Protein AF-0000000071183457 (afdb_homodimer)

Organism: Bemisia tabaci (NCBI:txid7038)

Nearest PDB structures (foldseek):
  2j9a-assembly1_A  TM=9.773E-01  e=3.546E-67  Bos taurus
  2ewb-assembly1_A  TM=9.763E-01  e=4.691E-67  Bos taurus
  1bll-assembly1_E  TM=9.778E-01  e=1.013E-64  Bos taurus
  7y1s-assembly1_A  TM=8.641E-01  e=5.609E-45  Bacillus amyloliquefaciens
  3kzw-assembly1_D  TM=8.536E-01  e=8.716E-44  Staphylococcus aureus subsp. aureus COL

Radius of gyration: 32.11 Å; Cα contacts (8 Å, |Δi|>4): 2514; chains: 2; bounding box: 72×104×87 Å

Sequence (1030 aa):
MANSVLVRLKPTNLWSVSQTAMRGFAAHVDSYQKGLVLGVYGEEGKDFQLTKATERFNETCNGKLTNHLKNFGASFKKGKVRILYDISDSFGTVALVNVGKAGQSYDEAEERDEGREAVRVASAAGCKSLQDVGVVEVHVESFGDSEAAAEGATLGLWQFQAYKNEKNRKVAPAVKFYEKEDSDQWEKGLIKAEAQNFARMLMDTPGNLMTPTIFSQVVKENLTSEKIKLSIHDQKWAEEKKMGAFLSVTRGSNEPPAFLEISYSGGSSNDKPVVLVGKGVTFDSGGISIKPSASMDEMRADMGGAACVVSTVLAASKLQLPINLTVLTPLCENMPSGHATKPGDIVTAMNGKTIQVDNTDAEGRLILADALCYAASFQPRLTLDIATLTGAMMVAIGGAATGVFTNSSSVWEELRAAGTVTGDRVWRFPLWKHYTSKMTEFPAVDVNNLGKGKGGGACTAAAFLKEFKPDGDWVHMDMAGVMGPLDDSPYLEKGMSGRPTRTLIQFITQLSQKKMANSVLVRLKPTNLWSVSQTAMRGFAAHVDSYQKGLVLGVYGEEGKDFQLTKATERFNETCNGKLTNHLKNFGASFKKGKVRILYDISDSFGTVALVNVGKAGQSYDEAEERDEGREAVRVASAAGCKSLQDVGVVEVHVESFGDSEAAAEGATLGLWQFQAYKNEKNRKVAPAVKFYEKEDSDQWEKGLIKAEAQNFARMLMDTPGNLMTPTIFSQVVKENLTSEKIKLSIHDQKWAEEKKMGAFLSVTRGSNEPPAFLEISYSGGSSNDKPVVLVGKGVTFDSGGISIKPSASMDEMRADMGGAACVVSTVLAASKLQLPINLTVLTPLCENMPSGHATKPGDIVTAMNGKTIQVDNTDAEGRLILADALCYAASFQPRLTLDIATLTGAMMVAIGGAATGVFTNSSSVWEELRAAGTVTGDRVWRFPLWKHYTSKMTEFPAVDVNNLGKGKGGGACTAAAFLKEFKPDGDWVHMDMAGVMGPLDDSPYLEKGMSGRPTRTLIQFITQLSQKK

Foldseek 3Di:
DPPPPPPPPALQCQLVVQVVQQQPPDDDDAQLLEEEEFEWEDDPPDQIHGFPVRVVVCVVLVNPVVVVSVVCPPVQAQLDWDKDADSDRNHGIYIYGHLYHPPQQFDPVLLAGSNLLSLLSSLLSRLVVSLVVNRQAYEYEQSVHLLSSLLSNLQQQDDPCSPPDPVPDRHRHHYHYPDDPPVVSNVLSNLLNSLLVQLQNQLQDFLVSNAQVSVLVSLVSLQDDPQKDKDKDWPVVCVVLQAWLLCQQQQFDPRTKIKIKMKGALADPPDQAEEEEFEAACAEQQAPLGDDPVCSRSRNNQRLRVSQVSSLVSSCSVVSFHGMYMYIYTHHHGYYDPRHDDQQDWIAHSVGFIEHERTSSQSRLSNLLNRQLVVQVRVHQEYEYEGLGDPQVCVVPAQQAKEKEWPDPVLVVLLSNLCRHNVHGYDYDDQDVVLLCQFQVDDPGRGYSQGDDDDPRVNNSVSSSVVRHHPHIYMYINNNRNQDQDDPRSSHDGGGRSPPNSSSNSSVNVVSPPD/DPPPPPPPPALQCQLVVVVVQQQPPDDDDAQLLEEEEFEWEDDPPDQIHGFPVRVVVCVVLVNPVVVVSVVCPRVQAQLDWDWDADSDRNHRIYIYHHLYHPPQQFDPVLLAGSNLQSLLSSLLSRLVVSLVVRRQAYEYEQSVHLLSSLLSNLQQQDDPCSPPDPVPDRHRHHYHYPDDPPVVSNVLSNLLNSLLVQLQNQLQDFLVSNAQVSVLVSLVSLQDDPQKDKDKDWPVVCVVLQAWLLCQQQQFDPRTKIKIKMKGALADPPDFAEEEEFEAACAEQQAPLGDDPVCSRSRNNQRLRVSQVSSLVSSCSVVSFHGMYMYIYTHHHGYYDPRHDAQQDWIAHSVGFIEHERTSSQSRLSNLLNRQLVVQVRVHQEYEYEGLGDPQVCVVPAQQAKEKEWPDPVLVVLLSNLCRHNVHGYDYDDQDVVLLCQFQVDDPGRGYSQGDDDDPRVNNSVSSSVVRHHPHIYMYINNNRNQDQDDPRSSHDGGGRSPPNSSSNSSVNVVSPPD

Solvent-accessible surface area (backbone atoms only — not comparable to full-atom values): 50612 Å² total; per-residue (Å²): 135,83,80,76,78,70,80,72,79,60,66,64,60,52,59,61,56,57,50,53,45,31,65,48,82,72,69,95,70,57,36,70,34,22,26,35,32,37,41,29,26,35,49,94,96,53,75,73,40,67,32,74,67,34,47,55,51,23,61,75,40,76,43,52,57,63,60,52,54,71,67,50,62,88,76,62,38,63,58,37,69,46,80,43,68,70,64,44,84,72,28,29,31,34,25,40,17,22,44,16,65,76,85,48,46,74,34,79,79,63,54,25,28,50,32,49,46,29,31,17,40,24,31,9,43,21,47,43,55,40,40,73,73,63,27,49,33,36,28,35,46,37,80,91,41,32,26,35,16,28,25,11,33,51,34,30,56,48,74,91,48,85,87,48,57,74,90,74,46,82,76,60,35,13,58,41,70,60,58,75,77,59,51,66,42,23,48,52,15,40,43,40,25,50,22,21,49,50,13,18,51,58,26,56,36,54,40,93,68,28,35,30,61,49,46,52,50,38,49,56,73,68,56,72,54,89,50,48,47,76,48,80,38,44,60,66,54,40,59,75,57,38,26,33,32,36,52,43,42,31,44,18,33,86,64,63,42,27,38,39,37,36,36,37,63,42,36,60,90,82,53,56,22,38,33,36,35,13,28,20,30,20,30,49,46,15,20,66,48,53,57,64,74,80,72,43,78,61,24,21,30,35,18,40,14,26,28,26,47,56,22,30,52,49,32,38,60,77,67,60,43,54,39,30,38,34,38,42,25,52,19,21,33,29,28,55,53,99,63,30,54,49,64,68,41,73,40,40,30,48,84,64,50,34,35,33,35,60,44,42,55,52,41,56,60,32,33,45,30,26,50,30,40,56,48,40,79,61,57,42,62,29,40,37,36,30,23,51,65,36,72,30,41,18,32,34,53,9,60,70,33,30,38,34,37,61,87,34,73,68,60,46,53,51,44,44,51,19,7,16,69,61,57,47,30,58,42,77,53,74,76,36,66,75,33,36,49,34,23,38,76,51,95,88,39,54,30,36,67,70,45,60,85,75,49,12,50,41,36,34,51,51,30,50,42,59,76,29,47,48,78,74,47,40,37,40,36,40,29,38,23,30,39,46,44,80,61,88,52,89,30,50,51,82,40,38,55,22,51,59,21,49,22,53,40,43,31,52,53,54,52,43,71,54,130,134,84,79,77,76,72,78,72,78,62,67,64,61,54,61,61,55,55,50,52,45,31,64,46,81,71,70,95,70,56,37,73,34,22,25,36,32,36,42,28,26,35,47,93,96,54,75,72,40,68,32,71,65,35,47,55,51,23,60,75,38,74,44,53,56,62,60,52,55,70,68,50,62,88,75,61,37,63,58,38,67,46,81,43,68,72,65,44,84,72,28,29,31,34,24,41,16,22,43,15,66,77,86,47,45,75,35,80,78,64,52,25,28,49,33,48,46,30,32,16,39,23,31,10,43,20,49,41,54,40,40,75,73,64,28,49,33,37,27,34,47,38,80,92,39,32,26,36,15,29,25,12,35,51,34,30,56,49,75,91,50,85,87,47,58,73,92,74,45,81,75,60,35,11,58,42,70,60,60,76,76,60,51,67,42,24,49,50,14,39,43,40,25,49,24,21,49,50,14,18,51,60,27,58,36,54,40,93,69,30,36,30,61,50,46,52,50,39,48,58,72,68,56,72,53,89,48,46,49,77,47,79,37,45,58,66,55,40,59,74,58,38,27,32,31,36,51,42,43,30,44,18,34,86,63,63,41,28,39,40,38,37,36,36,62,43,36,61,90,83,52,56,22,40,33,38,35,12,27,19,28,19,29,51,46,15,21,65,47,54,57,65,74,80,69,42,76,61,23,21,31,35,19,40,14,25,27,28,48,56,24,30,51,49,32,39,61,76,67,59,43,55,39,30,38,34,38,41,26,52,20,21,34,30,29,55,52,98,64,29,54,49,65,68,42,73,38,39,30,48,84,65,50,34,34,33,34,60,43,43,56,50,40,57,60,32,34,43,31,26,51,29,41,54,50,40,78,60,57,42,62,30,40,37,35,32,22,49,63,34,74,30,41,19,32,34,53,9,60,69,34,30,40,33,37,60,86,34,73,68,61,46,52,49,45,43,51,19,6,16,68,61,56,47,32,57,42,76,53,73,75,35,66,72,34,35,49,35,23,37,76,53,95,88,39,54,30,36,68,70,46,60,85,76,49,11,48,41,36,34,51,51,32,51,40,60,76,29,48,47,80,73,48,40,38,41,35,40,28,38,23,32,38,44,43,81,60,88,51,86,29,51,52,82,40,37,54,21,50,59,21,48,22,53,40,44,31,51,54,54,52,44,69,54,131

pLDDT: mean 93.34, std 12.68, range [22.73, 98.94]

Secondary structure (DSSP, 8-state):
----------THHHHHHHHHHHHT-S----GGGEEEEEEEE--TTS--EE-HHHHHHHHHTTTHHHHHHTTTGGG--TT-EEEEESS-SS-SEEEEEEEESTT--EETTTTEEHHHHHHHHHHHHHHHHHHHTT-SEEEE--TT-HHHHHHHHHHHH----TTS-GGGSPPPPEEEES-STTHHHHHHHHHHHHHHHHHHHHHHS-GGGS-HHHHHHHHHHH---TTEEEEEE-HHHHHHTT-HHHHHHHTT-SSPPEEEEEEEE-S-TTSPPEEEEE-EEEEE--TTSPPPSTTGGGGGGTTHHHHHHHHHHHHHHHHT-SSEEEEEEEEEEE---TTS--TTEEEE-TTS-EEEES-TT--HHHHHHHHHHHHGGG--SEEEEEE---HHHHHHHTTS-EEEEES-HHHHHHHHHHHHHHS--EEE----HHHHHHHH--SS-SEESS-SSSS-HHHHHHHHHHTTPPSSEEEEEE-GGGS-SS---TT--SS---TTHHHHHHHHHHHHH--/----------THHHHHHHHHHHHT-S----GGGEEEEEEEE--TTS--EE-HHHHHHHHHTTTHHHHHHTTTGGG--TT-EEEEESS-SS-SEEEEEEEESTT--EETTTTEEHHHHHHHHHHHHHHHHHHHTT-SEEEE--TT-HHHHHHHHHHHH----TTS-GGGSPPPPEEEES-STTHHHHHHHHHHHHHHHHHHHHHHS-GGGS-HHHHHHHHHHH---TTEEEEEE-HHHHHHTT-HHHHHHHTT-SSPPEEEEEEEE-S-TTSPPEEEEE-EEEEE--TTSPPPSTTGGGGGGTTHHHHHHHHHHHHHHHHT-SSEEEEEEEEEEE---TTS--TTEEEE-TTS-EEEES-TT--HHHHHHHHHHHHGGG--SEEEEEE---HHHHHHHTTS-EEEEES-HHHHHHHHHHHHHHS--EEE----HHHHHHHH--SS-SEESS-SSSS-HHHHHHHHHHTTPPSSEEEEEE-GGGS-SS---TT--SS---TTHHHHHHHHHHHHH--

InterPro domains:
  IPR000819 Peptidase M17, leucyl aminopeptidase, C-terminal [PF00883] (197-505)
  IPR000819 Peptidase M17, leucyl aminopeptidase, C-terminal [PS00631] (359-366)
  IPR008283 Peptidase M17, leucyl aminopeptidase, N-terminal [PF02789] (37-167)
  IPR011356 Peptidase M17, leucine aminopeptidase/peptidase B [PR00481] (274-291)
  IPR011356 Peptidase M17, leucine aminopeptidase/peptidase B [PR00481] (296-317)
  IPR011356 Peptidase M17, leucine aminopeptidase/peptidase B [PR00481] (333-354)
  IPR011356 Peptidase M17, leucine aminopeptidase/peptidase B [PR00481] (355-375)
  IPR011356 Peptidase M17, leucine aminopeptidase/peptidase B [PR00481] (383-398)
  IPR011356 Peptidase M17, leucine aminopeptidase/peptidase B [PTHR11963] (48-513)
  IPR011356 Peptidase M17, leucine aminopeptidase/peptidase B [cd00433] (34-508)
  IPR023042 Peptidase M17, leucine aminopeptidase [MF_00181] (23-513)
  IPR043472 Macro domain-like [G3DSA:3.40.220.10] (33-197)
  IPR043472 Macro domain-like [SSF52949] (34-190)

Structure (mmCIF, N/CA/C/O backbone):
data_AF-0000000071183457-model_v1
#
loop_
_entity.id
_entity.type
_entity.pdbx_description
1 polymer 'Cytosol aminopeptidase'
#
loop_
_atom_site.group_PDB
_atom_site.id
_atom_site.type_symbol
_atom_site.label_atom_id
_atom_site.label_alt_id
_atom_site.label_comp_id
_atom_site.label_asym_id
_atom_site.label_entity_id
_atom_site.label_seq_id
_atom_site.pdbx_PDB_ins_code
_atom_site.Cartn_x
_atom_site.Cartn_y
_atom_site.Cartn_z
_atom_site.occupancy
_atom_site.B_iso_or_equiv
_atom_site.auth_seq_id
_atom_site.auth_comp_id
_atom_site.auth_asym_id
_atom_site.auth_atom_id
_atom_site.pdbx_PDB_model_num
ATOM 1 N N . MET A 1 1 ? 23.594 -55.719 13.281 1 22.73 1 MET A N 1
ATOM 2 C CA . MET A 1 1 ? 23.672 -54.25 13.516 1 22.73 1 MET A CA 1
ATOM 3 C C . MET A 1 1 ? 23.25 -53.5 12.273 1 22.73 1 MET A C 1
ATOM 5 O O . MET A 1 1 ? 24 -53.406 11.297 1 22.73 1 MET A O 1
ATOM 9 N N . ALA A 1 2 ? 21.938 -53.5 11.812 1 28.05 2 ALA A N 1
ATOM 10 C CA . ALA A 1 2 ? 21.234 -53.375 10.539 1 28.05 2 ALA A CA 1
ATOM 11 C C . ALA A 1 2 ? 21.344 -51.969 9.984 1 28.05 2 ALA A C 1
ATOM 13 O O . ALA A 1 2 ? 20.891 -51 10.609 1 28.05 2 ALA A O 1
ATOM 14 N N . ASN A 1 3 ? 22.547 -51.625 9.367 1 26.42 3 ASN A N 1
ATOM 15 C CA . ASN A 1 3 ? 22.922 -50.406 8.664 1 26.42 3 ASN A CA 1
ATOM 16 C C . ASN A 1 3 ? 21.844 -49.969 7.668 1 26.42 3 ASN A C 1
ATOM 18 O O . ASN A 1 3 ? 21.609 -50.656 6.672 1 26.42 3 ASN A O 1
ATOM 22 N N . SER A 1 4 ? 20.734 -49.469 8.125 1 29.59 4 SER A N 1
ATOM 23 C CA . SER A 1 4 ? 19.531 -49.062 7.387 1 29.59 4 SER A CA 1
ATOM 24 C C . SER A 1 4 ? 19.891 -48.031 6.312 1 29.59 4 SER A C 1
ATOM 26 O O . SER A 1 4 ? 20.391 -46.938 6.617 1 29.59 4 SER A O 1
ATOM 28 N N . VAL A 1 5 ? 20.344 -48.406 5.152 1 31.86 5 VAL A N 1
ATOM 29 C CA . VAL A 1 5 ? 20.547 -47.719 3.881 1 31.86 5 VAL A CA 1
ATOM 30 C C . VAL A 1 5 ? 19.312 -46.906 3.547 1 31.86 5 VAL A C 1
ATOM 32 O O . VAL A 1 5 ? 18.266 -47.438 3.199 1 31.86 5 VAL A O 1
ATOM 35 N N . LEU A 1 6 ? 19.047 -45.875 4.281 1 32.62 6 LEU A N 1
ATOM 36 C CA . LEU A 1 6 ? 18.047 -44.906 3.865 1 32.62 6 LEU A CA 1
ATOM 37 C C . LEU A 1 6 ? 18.297 -44.406 2.441 1 32.62 6 LEU A C 1
ATOM 39 O O . LEU A 1 6 ? 19.375 -43.875 2.146 1 32.62 6 LEU A O 1
ATOM 43 N N . VAL A 1 7 ? 17.828 -45.062 1.479 1 29.14 7 VAL A N 1
ATOM 44 C CA . VAL A 1 7 ? 17.75 -44.594 0.095 1 29.14 7 VAL A CA 1
ATOM 45 C C . VAL A 1 7 ? 17.391 -43.125 0.059 1 29.14 7 VAL A C 1
ATOM 47 O O . VAL A 1 7 ? 16.281 -42.719 0.449 1 29.14 7 VAL A O 1
ATOM 50 N N . ARG A 1 8 ? 18.375 -42.25 0.2 1 37.41 8 ARG A N 1
ATOM 51 C CA . ARG A 1 8 ? 18.328 -40.812 0.006 1 37.41 8 ARG A CA 1
ATOM 52 C C . ARG A 1 8 ? 17.656 -40.438 -1.321 1 37.41 8 ARG A C 1
ATOM 54 O O . ARG A 1 8 ? 18.219 -40.688 -2.389 1 37.41 8 ARG A O 1
ATOM 61 N N . LEU A 1 9 ? 16.375 -40.5 -1.472 1 34.59 9 LEU A N 1
ATOM 62 C CA . LEU A 1 9 ? 15.727 -39.938 -2.646 1 34.59 9 LEU A CA 1
ATOM 63 C C . LEU A 1 9 ? 16.312 -38.562 -2.992 1 34.59 9 LEU A C 1
ATOM 65 O O . LEU A 1 9 ? 16.297 -37.656 -2.17 1 34.59 9 LEU A O 1
ATOM 69 N N . LYS A 1 10 ? 17.156 -38.531 -3.822 1 45.84 10 LYS A N 1
ATOM 70 C CA . LYS A 1 10 ? 17.781 -37.281 -4.289 1 45.84 10 LYS A CA 1
ATOM 71 C C . LYS A 1 10 ? 16.766 -36.375 -4.969 1 45.84 10 LYS A C 1
ATOM 73 O O . LYS A 1 10 ? 15.984 -36.844 -5.809 1 45.84 10 LYS A O 1
ATOM 78 N N . PRO A 1 11 ? 16.469 -35.219 -4.539 1 49.12 11 PRO A N 1
ATOM 79 C CA . PRO A 1 11 ? 15.594 -34.188 -5.098 1 49.12 11 PRO A CA 1
ATOM 80 C C . PRO A 1 11 ? 15.727 -34.062 -6.613 1 49.12 11 PRO A C 1
ATOM 82 O O . PRO A 1 11 ? 14.82 -33.531 -7.273 1 49.12 11 PRO A O 1
ATOM 85 N N . THR A 1 12 ? 16.781 -34.406 -7.234 1 47.19 12 THR A N 1
ATOM 86 C CA . THR A 1 12 ? 17.078 -34.156 -8.641 1 47.19 12 THR A CA 1
ATOM 87 C C . THR A 1 12 ? 16.031 -34.781 -9.539 1 47.19 12 THR A C 1
ATOM 89 O O . THR A 1 12 ? 15.617 -34.188 -10.539 1 47.19 12 THR A O 1
ATOM 92 N N . ASN A 1 13 ? 15.539 -36 -9.273 1 50.78 13 ASN A N 1
ATOM 93 C CA . ASN A 1 13 ? 14.664 -36.75 -10.172 1 50.78 13 ASN A CA 1
ATOM 94 C C . ASN A 1 13 ? 13.195 -36.438 -9.898 1 50.78 13 ASN A C 1
ATOM 96 O O . ASN A 1 13 ? 12.312 -37 -10.555 1 50.78 13 ASN A O 1
ATOM 100 N N . LEU A 1 14 ? 13.07 -35.531 -9.055 1 51.28 14 LEU A N 1
ATOM 101 C CA . LEU A 1 14 ? 11.695 -35.312 -8.609 1 51.28 14 LEU A CA 1
ATOM 102 C C . LEU A 1 14 ? 10.898 -34.531 -9.656 1 51.28 14 LEU A C 1
ATOM 104 O O . LEU A 1 14 ? 9.734 -34.844 -9.922 1 51.28 14 LEU A O 1
ATOM 108 N N . TRP A 1 15 ? 11.523 -33.594 -10.32 1 58.38 15 TRP A N 1
ATOM 109 C CA . TRP A 1 15 ? 10.797 -32.75 -11.258 1 58.38 15 TRP A CA 1
ATOM 110 C C . TRP A 1 15 ? 10.508 -33.5 -12.555 1 58.38 15 TRP A C 1
ATOM 112 O O . TRP A 1 15 ? 9.383 -33.469 -13.055 1 58.38 15 TRP A O 1
ATOM 122 N N . SER A 1 16 ? 11.469 -34.219 -13.031 1 52.22 16 SER A N 1
ATOM 123 C CA . SER A 1 16 ? 11.312 -34.875 -14.312 1 52.22 16 SER A CA 1
ATOM 124 C C . SER A 1 16 ? 10.234 -35.969 -14.242 1 52.22 16 SER A C 1
ATOM 126 O O . SER A 1 16 ? 9.445 -36.125 -15.18 1 52.22 16 SER A O 1
ATOM 128 N N . VAL A 1 17 ? 10.141 -36.562 -13.133 1 43.53 17 VAL A N 1
ATOM 129 C CA . VAL A 1 17 ? 9.18 -37.656 -12.984 1 43.53 17 VAL A CA 1
ATOM 130 C C . VAL A 1 17 ? 7.762 -37.094 -12.961 1 43.53 17 VAL A C 1
ATOM 132 O O . VAL A 1 17 ? 6.855 -37.656 -13.57 1 43.53 17 VAL A O 1
ATOM 135 N N . SER A 1 18 ? 7.645 -35.938 -12.383 1 52.22 18 SER A N 1
ATOM 136 C CA . SER A 1 18 ? 6.32 -35.344 -12.25 1 52.22 18 SER A CA 1
ATOM 137 C C . SER A 1 18 ? 5.82 -34.812 -13.586 1 52.22 18 SER A C 1
ATOM 139 O O . SER A 1 18 ? 4.645 -34.969 -13.922 1 52.22 18 SER A O 1
ATOM 141 N N . GLN A 1 19 ? 6.734 -34.375 -14.422 1 55.16 19 GLN A N 1
ATOM 142 C CA . GLN A 1 19 ? 6.352 -33.781 -15.703 1 55.16 19 GLN A CA 1
ATOM 143 C C . GLN A 1 19 ? 5.961 -34.875 -16.703 1 55.16 19 GLN A C 1
ATOM 145 O O . GLN A 1 19 ? 5.004 -34.688 -17.469 1 55.16 19 GLN A O 1
ATOM 150 N N . THR A 1 20 ? 6.715 -35.906 -16.703 1 45.09 20 THR A N 1
ATOM 151 C CA . THR A 1 20 ? 6.48 -37 -17.656 1 45.09 20 THR A CA 1
ATOM 152 C C . THR A 1 20 ? 5.109 -37.625 -17.438 1 45.09 20 THR A C 1
ATOM 154 O O . THR A 1 20 ? 4.418 -37.969 -18.406 1 45.09 20 THR A O 1
ATOM 157 N N . ALA A 1 21 ? 4.734 -37.656 -16.219 1 48.41 21 ALA A N 1
ATOM 158 C CA . ALA A 1 21 ? 3.449 -38.281 -15.914 1 48.41 21 ALA A CA 1
ATOM 159 C C . ALA A 1 21 ? 2.291 -37.438 -16.438 1 48.41 21 ALA A C 1
ATOM 161 O O . ALA A 1 21 ? 1.318 -37.969 -16.969 1 48.41 21 ALA A O 1
ATOM 162 N N . MET A 1 22 ? 2.494 -36.219 -16.422 1 52.38 22 MET A N 1
ATOM 163 C CA . MET A 1 22 ? 1.377 -35.344 -16.797 1 52.38 22 MET A CA 1
ATOM 164 C C . MET A 1 22 ? 1.255 -35.219 -18.312 1 52.38 22 MET A C 1
ATOM 166 O O . MET A 1 22 ? 0.155 -35.062 -18.828 1 52.38 22 MET A O 1
ATOM 170 N N . ARG A 1 23 ? 2.373 -35.406 -19.109 1 55.91 23 ARG A N 1
ATOM 171 C CA . ARG A 1 23 ? 2.307 -35.219 -20.547 1 55.91 23 ARG A CA 1
ATOM 172 C C . ARG A 1 23 ? 1.928 -36.531 -21.25 1 55.91 23 ARG A C 1
ATOM 174 O O . ARG A 1 23 ? 1.7 -36.531 -22.469 1 55.91 23 ARG A O 1
ATOM 181 N N . GLY A 1 24 ? 1.368 -37.625 -20.672 1 50.88 24 GLY A N 1
ATOM 182 C CA . GLY A 1 24 ? 0.626 -38.75 -21.156 1 50.88 24 GLY A CA 1
ATOM 183 C C . GLY A 1 24 ? 1.452 -39.656 -22.062 1 50.88 24 GLY A C 1
ATOM 184 O O . GLY A 1 24 ? 0.923 -40.281 -22.984 1 50.88 24 GLY A O 1
ATOM 185 N N . PHE A 1 25 ? 2.814 -39.844 -22.188 1 43.97 25 PHE A N 1
ATOM 186 C CA . PHE A 1 25 ? 3.396 -40.719 -23.203 1 43.97 25 PHE A CA 1
ATOM 187 C C . PHE A 1 25 ? 2.887 -42.125 -23.047 1 43.97 25 PHE A C 1
ATOM 189 O O . PHE A 1 25 ? 3.389 -43.062 -23.703 1 43.97 25 PHE A O 1
ATOM 196 N N . ALA A 1 26 ? 2.305 -42.562 -22.062 1 48.09 26 ALA A N 1
ATOM 197 C CA . ALA A 1 26 ? 2.299 -44.031 -21.859 1 48.09 26 ALA A CA 1
ATOM 198 C C . ALA A 1 26 ? 1.27 -44.688 -22.75 1 48.09 26 ALA A C 1
ATOM 200 O O . ALA A 1 26 ? 0.458 -44.031 -23.391 1 48.09 26 ALA A O 1
ATOM 201 N N . ALA A 1 27 ? 0.598 -45.75 -22.297 1 51.19 27 ALA A N 1
ATOM 202 C CA . ALA A 1 27 ? -0.06 -47 -22.641 1 51.19 27 ALA A CA 1
ATOM 203 C C . 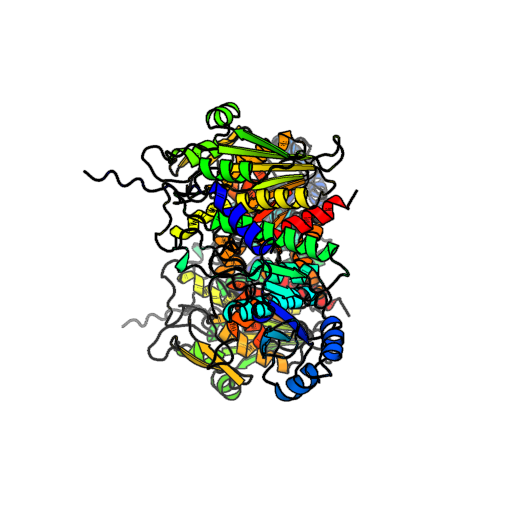ALA A 1 27 ? -1.517 -46.781 -23.031 1 51.19 27 ALA A C 1
ATOM 205 O O . ALA A 1 27 ? -2.123 -45.781 -22.641 1 51.19 27 ALA A O 1
ATOM 206 N N . HIS A 1 28 ? -1.991 -47.438 -24 1 59.34 28 HIS A N 1
ATOM 207 C CA . HIS A 1 28 ? -3.393 -47.5 -24.406 1 59.34 28 HIS A CA 1
ATOM 208 C C . HIS A 1 28 ? -4.312 -47.531 -23.188 1 59.34 28 HIS A C 1
ATOM 210 O O . HIS A 1 28 ? -4.141 -48.344 -22.281 1 59.34 28 HIS A O 1
ATOM 216 N N . VAL A 1 29 ? -4.941 -46.312 -22.953 1 68.94 29 VAL A N 1
ATOM 217 C CA . VAL A 1 29 ? -5.895 -46.219 -21.844 1 68.94 29 VAL A CA 1
ATOM 218 C C . VAL A 1 29 ? -7.305 -46.5 -22.359 1 68.94 29 VAL A C 1
ATOM 220 O O . VAL A 1 29 ? -7.691 -46.031 -23.422 1 68.94 29 VAL A O 1
ATOM 223 N N . ASP A 1 30 ? -8.008 -47.344 -21.75 1 75.56 30 ASP A N 1
ATOM 224 C CA . ASP A 1 30 ? -9.398 -47.656 -22.078 1 75.56 30 ASP A CA 1
ATOM 225 C C . ASP A 1 30 ? -10.281 -46.406 -21.938 1 75.56 30 ASP A C 1
ATOM 227 O O . ASP A 1 30 ? -9.969 -45.531 -21.156 1 75.56 30 ASP A O 1
ATOM 231 N N . SER A 1 31 ? -11.219 -46.375 -22.781 1 77.62 31 SER A N 1
ATOM 232 C CA . SER A 1 31 ? -12.133 -45.219 -22.844 1 77.62 31 SER A CA 1
ATOM 233 C C . SER A 1 31 ? -12.688 -44.906 -21.453 1 77.62 31 SER A C 1
ATOM 235 O O . SER A 1 31 ? -12.938 -43.75 -21.141 1 77.62 31 SER A O 1
ATOM 237 N N . TYR A 1 32 ? -12.766 -45.875 -20.656 1 79.94 32 TYR A N 1
ATOM 238 C CA . TYR A 1 32 ? -13.367 -45.656 -19.344 1 79.94 32 TYR A CA 1
ATOM 239 C C . TYR A 1 32 ? -12.414 -44.906 -18.422 1 79.94 32 TYR A C 1
ATOM 241 O O . TYR A 1 32 ? -12.836 -44.344 -17.422 1 79.94 32 TYR A O 1
ATOM 249 N N . GLN A 1 33 ? -11.258 -44.844 -18.875 1 88.81 33 GLN A N 1
ATOM 250 C CA . GLN A 1 33 ? -10.258 -44.156 -18.062 1 88.81 33 GLN A CA 1
ATOM 251 C C . GLN A 1 33 ? -9.953 -42.781 -18.609 1 88.81 33 GLN A C 1
ATOM 253 O O . GLN A 1 33 ? -9.141 -42.031 -18.031 1 88.81 33 GLN A O 1
ATOM 258 N N . LYS A 1 34 ? -10.68 -42.438 -19.656 1 94.25 34 LYS A N 1
ATOM 259 C CA . LYS A 1 34 ? -10.523 -41.125 -20.266 1 94.25 34 LYS A CA 1
ATOM 260 C C . LYS A 1 34 ? -11.664 -40.188 -19.875 1 94.25 34 LYS A C 1
ATOM 262 O O . LYS A 1 34 ? -12.82 -40.625 -19.781 1 94.25 34 LYS A O 1
ATOM 267 N N . GLY A 1 35 ? -11.266 -39 -19.562 1 97.19 35 GLY A N 1
ATOM 268 C CA . GLY A 1 35 ? -12.242 -37.969 -19.25 1 97.19 35 GLY A CA 1
ATOM 269 C C . GLY A 1 35 ? -12.117 -36.75 -20.125 1 97.19 35 GLY A C 1
ATOM 270 O O . GLY A 1 35 ? -11.055 -36.5 -20.703 1 97.19 35 GLY A O 1
ATOM 271 N N . LEU A 1 36 ? -13.234 -36.062 -20.312 1 98.19 36 LEU A N 1
ATOM 272 C CA . LEU A 1 36 ? -13.281 -34.844 -21.125 1 98.19 36 LEU A CA 1
ATOM 273 C C . LEU A 1 36 ? -13.891 -33.688 -20.344 1 98.19 36 LEU A C 1
ATOM 275 O O . LEU A 1 36 ? -14.945 -33.812 -19.719 1 98.19 36 LEU A O 1
ATOM 279 N N . VAL A 1 37 ? -13.172 -32.562 -20.328 1 98.69 37 VAL A N 1
ATOM 280 C CA . VAL A 1 37 ? -13.672 -31.328 -19.688 1 98.69 37 VAL A CA 1
ATOM 281 C C . VAL A 1 37 ? -14.289 -30.422 -20.75 1 98.69 37 VAL A C 1
ATOM 283 O O . VAL A 1 37 ? -13.625 -30.047 -21.719 1 98.69 37 VAL A O 1
ATOM 286 N N . LEU A 1 38 ? -15.562 -30.031 -20.562 1 98.44 38 LEU A N 1
ATOM 287 C CA . LEU A 1 38 ? -16.312 -29.156 -21.453 1 98.44 38 LEU A CA 1
ATOM 288 C C . LEU A 1 38 ? -16.938 -28 -20.688 1 98.44 38 LEU A C 1
ATOM 290 O O . LEU A 1 38 ? -17.188 -28.109 -19.484 1 98.44 38 LEU A O 1
ATOM 294 N N . GLY A 1 39 ? -17.141 -26.906 -21.438 1 98.12 39 GLY A N 1
ATOM 295 C CA . GLY A 1 39 ? -17.641 -25.719 -20.766 1 98.12 39 GLY A CA 1
ATOM 296 C C . GLY A 1 39 ? -19.016 -25.297 -21.234 1 98.12 39 GLY A C 1
ATOM 297 O O . GLY A 1 39 ? -19.422 -25.609 -22.359 1 98.12 39 GLY A O 1
ATOM 298 N N . VAL A 1 40 ? -19.75 -24.578 -20.375 1 97.31 40 VAL A N 1
ATOM 299 C CA . VAL A 1 40 ? -20.969 -23.844 -20.688 1 97.31 40 VAL A CA 1
ATOM 300 C C . VAL A 1 40 ? -20.891 -22.453 -20.062 1 97.31 40 VAL A C 1
ATOM 302 O O . VAL A 1 40 ? -20.25 -22.266 -19.016 1 97.31 40 VAL A O 1
ATOM 305 N N . TYR A 1 41 ? -21.422 -21.469 -20.766 1 96.62 41 TYR A N 1
ATOM 306 C CA . TYR A 1 41 ? -21.594 -20.141 -20.188 1 96.62 41 TYR A CA 1
ATOM 307 C C . TYR A 1 41 ? -22.953 -20 -19.531 1 96.62 41 TYR A C 1
ATOM 309 O O . TYR A 1 41 ? -23.969 -20.438 -20.078 1 96.62 41 TYR A O 1
ATOM 317 N N . GLY A 1 42 ? -22.969 -19.453 -18.328 1 93.56 42 GLY A N 1
ATOM 318 C CA . GLY A 1 42 ? -24.219 -19.297 -17.609 1 93.56 42 GLY A CA 1
ATOM 319 C C . GLY A 1 42 ? -24.219 -18.125 -16.656 1 93.56 42 GLY A C 1
ATOM 320 O O . GLY A 1 42 ? -23.203 -17.844 -16.016 1 93.56 42 GLY A O 1
ATOM 321 N N . GLU A 1 43 ? -25.281 -17.406 -16.656 1 88.5 43 GLU A N 1
ATOM 322 C CA . GLU A 1 43 ? -25.562 -16.328 -15.719 1 88.5 43 GLU A CA 1
ATOM 323 C C . GLU A 1 43 ? -26.953 -16.5 -15.086 1 88.5 43 GLU A C 1
ATOM 325 O O . GLU A 1 43 ? -27.844 -17.094 -15.695 1 88.5 43 GLU A O 1
ATOM 330 N N . GLU A 1 44 ? -27.078 -15.938 -13.945 1 83.88 44 GLU A N 1
ATOM 331 C CA . GLU A 1 44 ? -28.359 -16.062 -13.258 1 83.88 44 GLU A CA 1
ATOM 332 C C . GLU A 1 44 ? -29.5 -15.523 -14.109 1 83.88 44 GLU A C 1
ATOM 334 O O . GLU A 1 44 ? -29.422 -14.414 -14.641 1 83.88 44 GLU A O 1
ATOM 339 N N . GLY A 1 45 ? -30.531 -16.344 -14.227 1 81.81 45 GLY A N 1
ATOM 340 C CA . GLY A 1 45 ? -31.75 -15.938 -14.914 1 81.81 45 GLY A CA 1
ATOM 341 C C . GLY A 1 45 ? -31.672 -16.078 -16.422 1 81.81 45 GLY A C 1
ATOM 342 O O . GLY A 1 45 ? -32.594 -15.695 -17.141 1 81.81 45 GLY A O 1
ATOM 343 N N . LYS A 1 46 ? -30.625 -16.641 -17 1 85.56 46 LYS A N 1
ATOM 344 C CA . LYS A 1 46 ? -30.469 -16.812 -18.453 1 85.56 46 LYS A CA 1
ATOM 345 C C . LYS A 1 46 ? -30.234 -18.281 -18.812 1 85.56 46 LYS A C 1
ATOM 347 O O . LYS A 1 46 ? -29.828 -19.078 -17.969 1 85.56 46 LYS A O 1
ATOM 352 N N . ASP A 1 47 ? -30.438 -18.578 -20.016 1 89.12 47 ASP A N 1
ATOM 353 C CA . ASP A 1 47 ? -30.172 -19.938 -20.5 1 89.12 47 ASP A CA 1
ATOM 354 C C . ASP A 1 47 ? -28.672 -20.172 -20.672 1 89.12 47 ASP A C 1
ATOM 356 O O . ASP A 1 47 ? -27.922 -19.234 -20.969 1 89.12 47 ASP A O 1
ATOM 360 N N . PHE A 1 48 ? -28.312 -21.391 -20.5 1 94.31 48 PHE A N 1
ATOM 361 C CA . PHE A 1 48 ? -26.922 -21.75 -20.688 1 94.31 48 PHE A CA 1
ATOM 362 C C . PHE A 1 48 ? -26.531 -21.656 -22.172 1 94.31 48 PHE A C 1
ATOM 364 O O . PHE A 1 48 ? -27.344 -21.953 -23.047 1 94.31 48 PHE A O 1
ATOM 371 N N . GLN A 1 49 ? -25.375 -21.234 -22.438 1 94.94 49 GLN A N 1
ATOM 372 C CA . GLN A 1 49 ? -24.781 -21.25 -23.766 1 94.94 49 GLN A CA 1
ATOM 373 C C . GLN A 1 49 ? -23.609 -22.219 -23.844 1 94.94 49 GLN A C 1
ATOM 375 O O . GLN A 1 49 ? -22.734 -22.203 -22.984 1 94.94 49 GLN A O 1
ATOM 380 N N . LEU A 1 50 ? -23.609 -23.125 -24.859 1 96.94 50 LEU A N 1
ATOM 381 C CA . LEU A 1 50 ? -22.516 -24.078 -25.016 1 96.94 50 LEU A CA 1
ATOM 382 C C . LEU A 1 50 ? -21.281 -23.406 -25.594 1 96.94 50 LEU A C 1
ATOM 384 O O . LEU A 1 50 ? -21.391 -22.531 -26.469 1 96.94 50 LEU A O 1
ATOM 388 N N . THR A 1 51 ? -20.125 -23.75 -25.109 1 97.5 51 THR A N 1
ATOM 389 C CA . THR A 1 51 ? -18.922 -23.359 -25.828 1 97.5 51 THR A CA 1
ATOM 390 C C . THR A 1 51 ? -18.875 -24.016 -27.203 1 97.5 51 THR A C 1
ATOM 392 O O . THR A 1 51 ? -19.625 -24.953 -27.484 1 97.5 51 THR A O 1
ATOM 395 N N . LYS A 1 52 ? -17.984 -23.547 -28.031 1 96 52 LYS A N 1
ATOM 396 C CA . LYS A 1 52 ? -17.875 -24.109 -29.375 1 96 52 LYS A CA 1
ATOM 397 C C . LYS A 1 52 ? -17.547 -25.609 -29.328 1 96 52 LYS A C 1
ATOM 399 O O . LYS A 1 52 ? -18.109 -26.406 -30.062 1 96 52 LYS A O 1
ATOM 404 N N . ALA A 1 53 ? -16.578 -25.938 -28.484 1 96.94 53 ALA A N 1
ATOM 405 C CA . ALA A 1 53 ? -16.188 -27.344 -28.344 1 96.94 53 ALA A CA 1
ATOM 406 C C . ALA A 1 53 ? -17.344 -28.172 -27.812 1 96.94 53 ALA A C 1
ATOM 408 O O . ALA A 1 53 ? -17.562 -29.312 -28.25 1 96.94 53 ALA A O 1
ATOM 409 N N . THR A 1 54 ? -18.062 -27.625 -26.828 1 97.5 54 THR A N 1
ATOM 410 C CA . THR A 1 54 ? -19.203 -28.344 -26.266 1 97.5 54 THR A CA 1
ATOM 411 C C . THR A 1 54 ? -20.297 -28.531 -27.312 1 97.5 54 THR A C 1
ATOM 413 O O . THR A 1 54 ? -20.953 -29.578 -27.344 1 97.5 54 THR A O 1
ATOM 416 N N . GLU A 1 55 ? -20.5 -27.578 -28.141 1 97.06 55 GLU A N 1
ATOM 417 C CA . GLU A 1 55 ? -21.484 -27.688 -29.219 1 97.06 55 GLU A CA 1
ATOM 418 C C . GLU A 1 55 ? -21.125 -28.828 -30.172 1 97.06 55 GLU A C 1
ATOM 420 O O . GLU A 1 55 ? -21.984 -29.625 -30.531 1 97.06 55 GLU A O 1
ATOM 425 N N . ARG A 1 56 ? -19.938 -28.859 -30.547 1 95.81 56 ARG A N 1
ATOM 426 C CA . ARG A 1 56 ? -19.484 -29.906 -31.453 1 95.81 56 ARG A CA 1
ATOM 427 C C . ARG A 1 56 ? -19.625 -31.281 -30.812 1 95.81 56 ARG A C 1
ATOM 429 O O . ARG A 1 56 ? -20.094 -32.219 -31.453 1 95.81 56 ARG A O 1
ATOM 436 N N . PHE A 1 57 ? -19.203 -31.344 -29.609 1 96.69 57 PHE A N 1
ATOM 437 C CA . PHE A 1 57 ? -19.297 -32.625 -28.891 1 96.69 57 PHE A CA 1
ATOM 438 C C . PHE A 1 57 ? -20.75 -33.031 -28.719 1 96.69 57 PHE A C 1
ATOM 440 O O . PHE A 1 57 ? -21.078 -34.219 -28.859 1 96.69 57 PHE A O 1
ATOM 447 N N . ASN A 1 58 ? -21.547 -32.094 -28.406 1 96.5 58 ASN A N 1
ATOM 448 C CA . ASN A 1 58 ? -22.969 -32.375 -28.234 1 96.5 58 ASN A CA 1
ATOM 449 C C . ASN A 1 58 ? -23.578 -33 -29.484 1 96.5 58 ASN A C 1
ATOM 451 O O . ASN A 1 58 ? -24.453 -33.875 -29.406 1 96.5 58 ASN A O 1
ATOM 455 N N . GLU A 1 59 ? -23.172 -32.531 -30.594 1 95.25 59 GLU A N 1
ATOM 456 C CA . GLU A 1 59 ? -23.641 -33.094 -31.875 1 95.25 59 GLU A CA 1
ATOM 457 C C . GLU A 1 59 ? -23.234 -34.562 -32.031 1 95.25 59 GLU A C 1
ATOM 459 O O . GLU A 1 59 ? -24.016 -35.375 -32.5 1 95.25 59 GLU A O 1
ATOM 464 N N . THR A 1 60 ? -22.078 -34.812 -31.578 1 93.81 60 THR A N 1
ATOM 465 C CA . THR A 1 60 ? -21.562 -36.188 -31.734 1 93.81 60 THR A CA 1
ATOM 466 C C . THR A 1 60 ? -22.281 -37.156 -30.797 1 93.81 60 THR A C 1
ATOM 468 O O . THR A 1 60 ? -22.297 -38.344 -31.047 1 93.81 60 THR A O 1
ATOM 471 N N . CYS A 1 61 ? -22.859 -36.625 -29.781 1 93.25 61 CYS A N 1
ATOM 472 C CA . CYS A 1 61 ? -23.562 -37.5 -28.844 1 93.25 61 CYS A CA 1
ATOM 473 C C . CYS A 1 61 ? -25.062 -37.312 -28.953 1 93.25 61 CYS A C 1
ATOM 475 O O . CYS A 1 61 ? -25.797 -37.625 -28 1 93.25 61 CYS A O 1
ATOM 477 N N . ASN A 1 62 ? -25.578 -36.844 -29.984 1 92.75 62 ASN A N 1
ATOM 478 C CA . ASN A 1 62 ? -26.984 -36.719 -30.344 1 92.75 62 ASN A CA 1
ATOM 479 C C . ASN A 1 62 ? -27.766 -35.875 -29.344 1 92.75 62 ASN A C 1
ATOM 481 O O . ASN A 1 62 ? -28.859 -36.25 -28.922 1 92.75 62 ASN A O 1
ATOM 485 N N . GLY A 1 63 ? -27.109 -34.812 -28.812 1 93.62 63 GLY A N 1
ATOM 486 C CA . GLY A 1 63 ? -27.797 -33.812 -28 1 93.62 63 GLY A CA 1
ATOM 487 C C . GLY A 1 63 ? -27.922 -34.219 -26.547 1 93.62 63 GLY A C 1
ATOM 488 O O . GLY A 1 63 ? -28.656 -33.594 -25.781 1 93.62 63 GLY A O 1
ATOM 489 N N . LYS A 1 64 ? -27.234 -35.188 -26.109 1 93.06 64 LYS A N 1
ATOM 490 C CA . LYS A 1 64 ? -27.344 -35.688 -24.75 1 93.06 64 LYS A CA 1
ATOM 491 C C . LYS A 1 64 ? -26.922 -34.656 -23.734 1 93.06 64 LYS A C 1
ATOM 493 O O . LYS A 1 64 ? -27.5 -34.562 -22.656 1 93.06 64 LYS A O 1
ATOM 498 N N . LEU A 1 65 ? -25.969 -33.875 -24.062 1 93.94 65 LEU A N 1
ATOM 499 C CA . LEU A 1 65 ? -25.469 -32.844 -23.125 1 93.94 65 LEU A CA 1
ATOM 500 C C . LEU A 1 65 ? -26.531 -31.781 -22.859 1 93.94 65 LEU A C 1
ATOM 502 O O . LEU A 1 65 ? -26.766 -31.406 -21.719 1 93.94 65 LEU A O 1
ATOM 506 N N . THR A 1 66 ? -27.125 -31.297 -23.938 1 92.69 66 THR A N 1
ATOM 507 C CA . THR A 1 66 ? -28.156 -30.281 -23.812 1 92.69 66 THR A CA 1
ATOM 508 C C . THR A 1 66 ? -29.328 -30.797 -23 1 92.69 66 THR A C 1
ATOM 510 O O . THR A 1 66 ? -29.953 -30.047 -22.234 1 92.69 66 THR A O 1
ATOM 513 N N . ASN A 1 67 ? -29.641 -32 -23.172 1 91.94 67 ASN A N 1
ATOM 514 C CA . ASN A 1 67 ? -30.734 -32.625 -22.406 1 91.94 67 ASN A CA 1
ATOM 515 C C . ASN A 1 67 ? -30.422 -32.625 -20.922 1 91.94 67 ASN A C 1
ATOM 517 O O . ASN A 1 67 ? -31.297 -32.375 -20.094 1 91.94 67 ASN A O 1
ATOM 521 N N . HIS A 1 68 ? -29.234 -32.938 -20.562 1 91.75 68 HIS A N 1
ATOM 522 C CA . HIS A 1 68 ? -28.812 -32.938 -19.172 1 91.75 68 HIS A CA 1
ATOM 523 C C . HIS A 1 68 ? -28.828 -31.516 -18.594 1 91.75 68 HIS A C 1
ATOM 525 O O . HIS A 1 68 ? -29.188 -31.312 -17.438 1 91.75 68 HIS A O 1
ATOM 531 N N . LEU A 1 69 ? -28.406 -30.562 -19.344 1 91.38 69 LEU A N 1
ATOM 532 C CA . LEU A 1 69 ? -28.297 -29.172 -18.922 1 91.38 69 LEU A CA 1
ATOM 533 C C . LEU A 1 69 ? -29.656 -28.641 -18.469 1 91.38 69 LEU A C 1
ATOM 535 O O . LEU A 1 69 ? -29.719 -27.797 -17.578 1 91.38 69 LEU A O 1
ATOM 539 N N . LYS A 1 70 ? -30.641 -29.062 -19.109 1 88.06 70 LYS A N 1
ATOM 540 C CA . LYS A 1 70 ? -31.984 -28.641 -18.766 1 88.06 70 LYS A CA 1
ATOM 541 C C . LYS A 1 70 ? -32.344 -28.984 -17.312 1 88.06 70 LYS A C 1
ATOM 543 O O . LYS A 1 70 ? -33.156 -28.312 -16.688 1 88.06 70 LYS A O 1
ATOM 548 N N . ASN A 1 71 ? -31.641 -29.906 -16.797 1 87.88 71 ASN A N 1
ATOM 549 C CA . ASN A 1 71 ? -31.922 -30.391 -15.453 1 87.88 71 ASN A CA 1
ATOM 550 C C . ASN A 1 71 ? -31.078 -29.672 -14.406 1 87.88 71 ASN A C 1
ATOM 552 O O . ASN A 1 71 ? -31.312 -29.812 -13.211 1 87.88 71 ASN A O 1
ATOM 556 N N . PHE A 1 72 ? -29.984 -29.016 -14.703 1 87.38 72 PHE A N 1
ATOM 557 C CA . PHE A 1 72 ? -29.031 -28.453 -13.75 1 87.38 72 PHE A CA 1
ATOM 558 C C . PHE A 1 72 ? -29.594 -27.172 -13.125 1 87.38 72 PHE A C 1
ATOM 560 O O . PHE A 1 72 ? -29.281 -26.859 -11.977 1 87.38 72 PHE A O 1
ATOM 567 N N . GLY A 1 73 ? -30.672 -26.578 -13.469 1 77.25 73 GLY A N 1
ATOM 568 C CA . GLY A 1 73 ? -31.344 -25.422 -12.93 1 77.25 73 GLY A CA 1
ATOM 569 C C . GLY A 1 73 ? -30.391 -24.375 -12.391 1 77.25 73 GLY A C 1
ATOM 570 O O . GLY A 1 73 ? -29.266 -24.25 -12.852 1 77.25 73 GLY A O 1
ATOM 571 N N . ALA A 1 74 ? -30.75 -23.656 -11.305 1 79.25 74 ALA A N 1
ATOM 572 C CA . ALA A 1 74 ? -30.109 -22.453 -10.758 1 79.25 74 ALA A CA 1
ATOM 573 C C . ALA A 1 74 ? -28.922 -22.828 -9.891 1 79.25 74 ALA A C 1
ATOM 575 O O . ALA A 1 74 ? -28.062 -21.984 -9.602 1 79.25 74 ALA A O 1
ATOM 576 N N . SER A 1 75 ? -28.672 -24.016 -9.625 1 85.94 75 SER A N 1
ATOM 577 C CA . SER A 1 75 ? -27.609 -24.438 -8.727 1 85.94 75 SER A CA 1
ATOM 578 C C . SER A 1 75 ? -26.281 -24.609 -9.477 1 85.94 75 SER A C 1
ATOM 580 O O . SER A 1 75 ? -25.219 -24.688 -8.859 1 85.94 75 SER A O 1
ATOM 582 N N . PHE A 1 76 ? -26.328 -24.75 -10.773 1 93.56 76 PHE A N 1
ATOM 583 C CA . PHE A 1 76 ? -25.125 -24.891 -11.594 1 93.56 76 PHE A CA 1
ATOM 584 C C . PHE A 1 76 ? -24.5 -23.516 -11.859 1 93.56 76 PHE A C 1
ATOM 586 O O . PHE A 1 76 ? -24.578 -23.016 -12.984 1 93.56 76 PHE A O 1
ATOM 593 N N . LYS A 1 77 ? -23.812 -23.047 -10.797 1 92.69 77 LYS A N 1
ATOM 594 C CA . LYS A 1 77 ? -23.25 -21.703 -10.805 1 92.69 77 LYS A CA 1
ATOM 595 C C . LYS A 1 77 ? -21.844 -21.688 -11.367 1 92.69 77 LYS A C 1
ATOM 597 O O . LYS A 1 77 ? -21.25 -22.75 -11.609 1 92.69 77 LYS A O 1
ATOM 602 N N . LYS A 1 78 ? -21.375 -20.516 -11.578 1 93.94 78 LYS A N 1
ATOM 603 C CA . LYS A 1 78 ? -20.016 -20.328 -12.086 1 93.94 78 LYS A CA 1
ATOM 604 C C . LYS A 1 78 ? -19 -21.125 -11.25 1 93.94 78 LYS A C 1
ATOM 606 O O . LYS A 1 78 ? -19.031 -21.078 -10.023 1 93.94 78 LYS A O 1
ATOM 611 N N . GLY A 1 79 ? -18.156 -21.859 -11.93 1 93.31 79 GLY A N 1
ATOM 612 C CA . GLY A 1 79 ? -17.094 -22.594 -11.266 1 93.31 79 GLY A CA 1
ATOM 613 C C . GLY A 1 79 ? -17.516 -23.984 -10.828 1 93.31 79 GLY A C 1
ATOM 614 O O . GLY A 1 79 ? -16.672 -24.828 -10.508 1 93.31 79 GLY A O 1
ATOM 615 N N . LYS A 1 80 ? -18.781 -24.312 -10.906 1 95.44 80 LYS A N 1
ATOM 616 C CA . LYS A 1 80 ? -19.281 -25.625 -10.508 1 95.44 80 LYS A CA 1
ATOM 617 C C . LYS A 1 80 ? -19.125 -26.641 -11.641 1 95.44 80 LYS A C 1
ATOM 619 O O . LYS A 1 80 ? -19.141 -26.266 -12.82 1 95.44 80 LYS A O 1
ATOM 624 N N . VAL A 1 81 ? -19 -27.906 -11.258 1 97.81 81 VAL A N 1
ATOM 625 C CA . VAL A 1 81 ? -18.781 -29 -12.211 1 97.81 81 VAL A CA 1
ATOM 626 C C . VAL A 1 81 ? -19.875 -30.047 -12.047 1 97.81 81 VAL A C 1
ATOM 628 O O . VAL A 1 81 ? -20.328 -30.328 -10.93 1 97.81 81 VAL A O 1
ATOM 631 N N . ARG A 1 82 ? -20.359 -30.547 -13.164 1 97.12 82 ARG A N 1
ATOM 632 C CA . ARG A 1 82 ? -21.203 -31.734 -13.195 1 97.12 82 ARG A CA 1
ATOM 633 C C . ARG A 1 82 ? -20.516 -32.875 -13.969 1 97.12 82 ARG A C 1
ATOM 635 O O . ARG A 1 82 ? -20.078 -32.688 -15.102 1 97.12 82 ARG A O 1
ATOM 642 N N . ILE A 1 83 ? -20.438 -34 -13.32 1 96.81 83 ILE A N 1
ATOM 643 C CA . ILE A 1 83 ? -19.844 -35.156 -13.953 1 96.81 83 ILE A CA 1
ATOM 644 C C . ILE A 1 83 ? -20.938 -36 -14.617 1 96.81 83 ILE A C 1
ATOM 646 O O . ILE A 1 83 ? -21.938 -36.344 -13.984 1 96.81 83 ILE A O 1
ATOM 650 N N . LEU A 1 84 ? -20.75 -36.281 -15.836 1 95.56 84 LEU A N 1
ATOM 651 C CA . LEU A 1 84 ? -21.656 -37.125 -16.609 1 95.56 84 LEU A CA 1
ATOM 652 C C . LEU A 1 84 ? -20.953 -38.406 -17.078 1 95.56 84 LEU A C 1
ATOM 654 O O . LEU A 1 84 ? -19.828 -38.344 -17.562 1 95.56 84 LEU A O 1
ATOM 658 N N . TYR A 1 85 ? -21.656 -39.5 -16.938 1 93.5 85 TYR A N 1
ATOM 659 C CA . TYR A 1 85 ? -21.109 -40.781 -17.344 1 93.5 85 TYR A CA 1
ATOM 660 C C . TYR A 1 85 ? -21.797 -41.281 -18.594 1 93.5 85 TYR A C 1
ATOM 662 O O . TYR A 1 85 ? -22.984 -41 -18.828 1 93.5 85 TYR A O 1
ATOM 670 N N . ASP A 1 86 ? -21 -41.969 -19.406 1 88.56 86 ASP A N 1
ATOM 671 C CA . ASP A 1 86 ? -21.531 -42.75 -20.516 1 88.56 86 ASP A CA 1
ATOM 672 C C . ASP A 1 86 ? -22.312 -41.875 -21.5 1 88.56 86 ASP A C 1
ATOM 674 O O . ASP A 1 86 ? -23.406 -42.219 -21.906 1 88.56 86 ASP A O 1
ATOM 678 N N . ILE A 1 87 ? -21.703 -40.75 -21.781 1 90.06 87 ILE A N 1
ATOM 679 C CA . ILE A 1 87 ? -22.328 -39.844 -22.734 1 90.06 87 ILE A CA 1
ATOM 680 C C . ILE A 1 87 ? -21.75 -40.062 -24.125 1 90.06 87 ILE A C 1
ATOM 682 O O . ILE A 1 87 ? -22.375 -39.688 -25.125 1 90.06 87 ILE A O 1
ATOM 686 N N . SER A 1 88 ? -20.625 -40.656 -24.141 1 89.31 88 SER A N 1
ATOM 687 C CA . SER A 1 88 ? -19.938 -40.938 -25.391 1 89.31 88 SER A CA 1
ATOM 688 C C . SER A 1 88 ? -19.109 -42.219 -25.312 1 89.31 88 SER A C 1
ATOM 690 O O . SER A 1 88 ? -18.797 -42.688 -24.219 1 89.31 88 SER A O 1
ATOM 692 N N . ASP A 1 89 ? -18.734 -42.688 -26.469 1 87.81 89 ASP A N 1
ATOM 693 C CA . ASP A 1 89 ? -17.922 -43.906 -26.531 1 87.81 89 ASP A CA 1
ATOM 694 C C . ASP A 1 89 ? -16.438 -43.562 -26.375 1 87.81 89 ASP A C 1
ATOM 696 O O . ASP A 1 89 ? -15.641 -44.406 -26 1 87.81 89 ASP A O 1
ATOM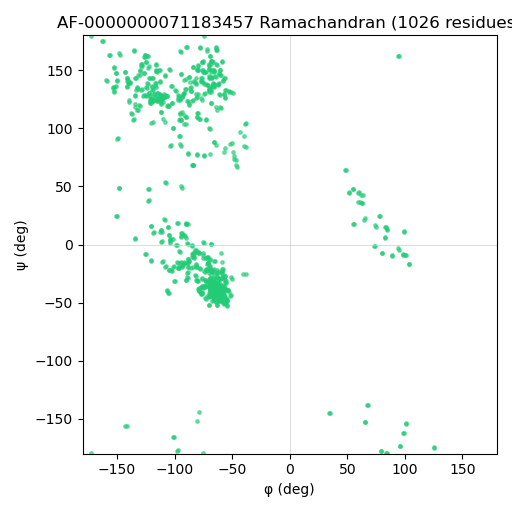 700 N N . SER A 1 90 ? -16.172 -42.406 -26.609 1 90.25 90 SER A N 1
ATOM 701 C CA . SER A 1 90 ? -14.773 -42 -26.641 1 90.25 90 SER A CA 1
ATOM 702 C C . SER A 1 90 ? -14.281 -41.594 -25.266 1 90.25 90 SER A C 1
ATOM 704 O O . SER A 1 90 ? -13.086 -41.688 -24.969 1 90.25 90 SER A O 1
ATOM 706 N N . PHE A 1 91 ? -15.172 -41.094 -24.438 1 94.94 91 PHE A N 1
ATOM 707 C CA . PHE A 1 91 ? -14.852 -40.656 -23.078 1 94.94 91 PHE A CA 1
ATOM 708 C C . PHE A 1 91 ? -15.828 -41.25 -22.078 1 94.94 91 PHE A C 1
ATOM 710 O O . PHE A 1 91 ? -17.031 -40.969 -22.109 1 94.94 91 PHE A O 1
ATOM 717 N N . GLY A 1 92 ? -15.297 -42 -21.172 1 93.25 92 GLY A N 1
ATOM 718 C CA . GLY A 1 92 ? -16.141 -42.594 -20.156 1 93.25 92 GLY A CA 1
ATOM 719 C C . GLY A 1 92 ? -16.797 -41.594 -19.234 1 93.25 92 GLY A C 1
ATOM 720 O O . GLY A 1 92 ? -17.859 -41.844 -18.672 1 93.25 92 GLY A O 1
ATOM 721 N N . THR A 1 93 ? -16.062 -40.562 -19 1 96.06 93 THR A N 1
ATOM 722 C CA . THR A 1 93 ? -16.547 -39.531 -18.078 1 96.06 93 THR A CA 1
ATOM 723 C C . THR A 1 93 ? -16.391 -38.125 -18.688 1 96.06 93 THR A C 1
ATOM 725 O O . THR A 1 93 ? -15.352 -37.812 -19.281 1 96.06 93 THR A O 1
ATOM 728 N N . VAL A 1 94 ? -17.469 -37.312 -18.578 1 97.5 94 VAL A N 1
ATOM 729 C CA . VAL A 1 94 ? -17.438 -35.906 -19.047 1 97.5 94 VAL A CA 1
ATOM 730 C C . VAL A 1 94 ? -17.703 -34.969 -17.875 1 97.5 94 VAL A C 1
ATOM 732 O O . VAL A 1 94 ? -18.672 -35.125 -17.141 1 97.5 94 VAL A O 1
ATOM 735 N N . ALA A 1 95 ? -16.766 -34.062 -17.656 1 98.12 95 ALA A N 1
ATOM 736 C CA . ALA A 1 95 ? -16.969 -33 -16.688 1 98.12 95 ALA A CA 1
ATOM 737 C C . ALA A 1 95 ? -17.484 -31.719 -17.375 1 98.12 95 ALA A C 1
ATOM 739 O O . ALA A 1 95 ? -16.766 -31.109 -18.172 1 98.12 95 ALA A O 1
ATOM 740 N N . LEU A 1 96 ? -18.672 -31.359 -17.094 1 97.75 96 LEU A N 1
ATOM 741 C CA . LEU A 1 96 ? -19.25 -30.125 -17.594 1 97.75 96 LEU A CA 1
ATOM 742 C C . LEU A 1 96 ? -19.094 -29 -16.562 1 97.75 96 LEU A C 1
ATOM 744 O O . LEU A 1 96 ? -19.516 -29.156 -15.414 1 97.75 96 LEU A O 1
ATOM 748 N N . VAL A 1 97 ? -18.484 -27.891 -17.016 1 98.25 97 VAL A N 1
ATOM 749 C CA . VAL A 1 97 ? -18.172 -26.812 -16.078 1 98.25 97 VAL A CA 1
ATOM 750 C C . VAL A 1 97 ? -18.891 -25.531 -16.516 1 98.25 97 VAL A C 1
ATOM 752 O O . VAL A 1 97 ? -18.922 -25.203 -17.703 1 98.25 97 VAL A O 1
ATOM 755 N N . ASN A 1 98 ? -19.5 -24.812 -15.594 1 97.69 98 ASN A N 1
ATOM 756 C CA . ASN A 1 98 ? -20 -23.469 -15.852 1 97.69 98 ASN A CA 1
ATOM 757 C C . ASN A 1 98 ? -18.891 -22.422 -15.766 1 97.69 98 ASN A C 1
ATOM 759 O O . ASN A 1 98 ? -18.406 -22.109 -14.68 1 97.69 98 ASN A O 1
ATOM 763 N N . VAL A 1 99 ? -18.578 -21.828 -16.875 1 97.81 99 VAL A N 1
ATOM 764 C CA . VAL A 1 99 ? -17.453 -20.891 -16.984 1 97.81 99 VAL A CA 1
ATOM 765 C C . VAL A 1 99 ? -17.875 -19.516 -16.484 1 97.81 99 VAL A C 1
ATOM 767 O O . VAL A 1 99 ? -17.016 -18.688 -16.141 1 97.81 99 VAL A O 1
ATOM 770 N N . GLY A 1 100 ? -19.078 -19.297 -16.375 1 95.69 100 GLY A N 1
ATOM 771 C CA . GLY A 1 100 ? -19.609 -17.984 -16.031 1 95.69 100 GLY A CA 1
ATOM 772 C C . GLY A 1 100 ? -20.125 -17.219 -17.234 1 95.69 100 GLY A C 1
ATOM 773 O O . GLY A 1 100 ? -20.547 -17.812 -18.234 1 95.69 100 GLY A O 1
ATOM 774 N N . LYS A 1 101 ? -20.125 -15.844 -17.125 1 94.38 101 LYS A N 1
ATOM 775 C CA . LYS A 1 101 ? -20.672 -14.984 -18.172 1 94.38 101 LYS A CA 1
ATOM 776 C C . LYS A 1 101 ? -19.812 -15.047 -19.438 1 94.38 101 LYS A C 1
ATOM 778 O O . LYS A 1 101 ? -18.594 -15 -19.359 1 94.38 101 LYS A O 1
ATOM 783 N N . ALA A 1 102 ? -20.5 -15.211 -20.562 1 93.5 102 ALA A N 1
ATOM 784 C CA . ALA A 1 102 ? -19.797 -15.211 -21.844 1 93.5 102 ALA A CA 1
ATOM 785 C C . ALA A 1 102 ? -19.266 -13.82 -22.172 1 93.5 102 ALA A C 1
ATOM 787 O O . ALA A 1 102 ? -19.859 -12.812 -21.797 1 93.5 102 ALA A O 1
ATOM 788 N N . GLY A 1 103 ? -18.172 -13.766 -22.75 1 92.88 103 GLY A N 1
ATOM 789 C CA . GLY A 1 103 ? -17.672 -12.523 -23.312 1 92.88 103 GLY A CA 1
ATOM 790 C C . GLY A 1 103 ? -16.984 -11.641 -22.297 1 92.88 103 GLY A C 1
ATOM 791 O O . GLY A 1 103 ? -16.812 -10.445 -22.531 1 92.88 103 GLY A O 1
ATOM 792 N N . GLN A 1 104 ? -16.641 -12.195 -21.156 1 93.25 104 GLN A N 1
ATOM 793 C CA . GLN A 1 104 ? -15.891 -11.414 -20.172 1 93.25 104 GLN A CA 1
ATOM 794 C C . GLN A 1 104 ? -14.508 -11.055 -20.719 1 93.25 104 GLN A C 1
ATOM 796 O O . GLN A 1 104 ? -13.93 -11.797 -21.516 1 93.25 104 GLN A O 1
ATOM 801 N N . SER A 1 105 ? -14.078 -9.805 -20.312 1 95 105 SER A N 1
ATOM 802 C CA . SER A 1 105 ? -12.758 -9.312 -20.703 1 95 105 SER A CA 1
ATOM 803 C C . SER A 1 105 ? -12.117 -8.516 -19.578 1 95 105 SER A C 1
ATOM 805 O O . SER A 1 105 ? -12.375 -8.781 -18.391 1 95 105 SER A O 1
ATOM 807 N N . TYR A 1 106 ? -11.242 -7.684 -19.938 1 95.81 106 TYR A N 1
ATOM 808 C CA . TYR A 1 106 ? -10.539 -6.863 -18.953 1 95.81 106 TYR A CA 1
ATOM 809 C C . TYR A 1 106 ? -11.523 -6.07 -18.094 1 95.81 106 TYR A C 1
ATOM 811 O O . TYR A 1 106 ? -12.445 -5.441 -18.625 1 95.81 106 TYR A O 1
ATOM 819 N N . ASP A 1 107 ? -11.398 -6.203 -16.797 1 95.56 107 ASP A N 1
ATOM 820 C CA . ASP A 1 107 ? -12.148 -5.406 -15.836 1 95.56 107 ASP A CA 1
ATOM 821 C C . ASP A 1 107 ? -11.25 -4.359 -15.18 1 95.56 107 ASP A C 1
ATOM 823 O O . ASP A 1 107 ? -10.344 -4.703 -14.414 1 95.56 107 ASP A O 1
ATOM 827 N N . GLU A 1 108 ? -11.547 -3.088 -15.328 1 93.38 108 GLU A N 1
ATOM 828 C CA . GLU A 1 108 ? -10.711 -1.994 -14.828 1 93.38 108 GLU A CA 1
ATOM 829 C C . GLU A 1 108 ? -10.688 -1.973 -13.305 1 93.38 108 GLU A C 1
ATOM 831 O O . GLU A 1 108 ? -9.633 -1.744 -12.703 1 93.38 108 GLU A O 1
ATOM 836 N N . ALA A 1 109 ? -11.805 -2.207 -12.688 1 92.5 109 ALA A N 1
ATOM 837 C CA . ALA A 1 109 ? -11.898 -2.168 -11.227 1 92.5 109 ALA A CA 1
ATOM 838 C C . ALA A 1 109 ? -11.094 -3.303 -10.594 1 92.5 109 ALA A C 1
ATOM 840 O O . ALA A 1 109 ? -10.523 -3.143 -9.516 1 92.5 109 ALA A O 1
ATOM 841 N N . GLU A 1 110 ? -10.992 -4.41 -11.328 1 95.5 110 GLU A N 1
ATOM 842 C CA . GLU A 1 110 ? -10.297 -5.586 -10.812 1 95.5 110 GLU A CA 1
ATOM 843 C C . GLU A 1 110 ? -8.859 -5.648 -11.312 1 95.5 110 GLU A C 1
ATOM 845 O O . GLU A 1 110 ? -8.047 -6.422 -10.797 1 95.5 110 GLU A O 1
ATOM 850 N N . GLU A 1 111 ? -8.547 -4.855 -12.375 1 95.56 111 GLU A N 1
ATOM 851 C CA . GLU A 1 111 ? -7.234 -4.859 -13.023 1 95.56 111 GLU A CA 1
ATOM 852 C C . GLU A 1 111 ? -6.809 -6.273 -13.398 1 95.56 111 GLU A C 1
ATOM 854 O O . GLU A 1 111 ? -5.688 -6.691 -13.109 1 95.56 111 GLU A O 1
ATOM 859 N N . ARG A 1 112 ? -7.75 -7.027 -13.992 1 97.25 112 ARG A N 1
ATOM 860 C CA . ARG A 1 112 ? -7.543 -8.414 -14.375 1 97.25 112 ARG A CA 1
ATOM 861 C C . ARG A 1 112 ? -8.391 -8.781 -15.594 1 97.25 112 ARG A C 1
ATOM 863 O O . ARG A 1 112 ? -9.477 -8.219 -15.781 1 97.25 112 ARG A O 1
ATOM 870 N N . ASP A 1 113 ? -7.906 -9.555 -16.516 1 98.06 113 ASP A N 1
ATOM 871 C CA . ASP A 1 113 ? -8.734 -10.156 -17.562 1 98.06 113 ASP A CA 1
ATOM 872 C C . ASP A 1 113 ? -9.648 -11.234 -16.984 1 98.06 113 ASP A C 1
ATOM 874 O O . ASP A 1 113 ? -9.258 -12.391 -16.875 1 98.06 113 ASP A O 1
ATOM 878 N N . GLU A 1 114 ? -10.867 -10.883 -16.766 1 96.81 114 GLU A N 1
ATOM 879 C CA . GLU A 1 114 ? -11.82 -11.75 -16.078 1 96.81 114 GLU A CA 1
ATOM 880 C C . GLU A 1 114 ? -12.195 -12.953 -16.953 1 96.81 114 GLU A C 1
ATOM 882 O O . GLU A 1 114 ? -12.586 -14 -16.422 1 96.81 114 GLU A O 1
ATOM 887 N N . GLY A 1 115 ? -12.156 -12.773 -18.281 1 97.31 115 GLY A N 1
ATOM 888 C CA . GLY A 1 115 ? -12.398 -13.906 -19.156 1 97.31 115 GLY A CA 1
ATOM 889 C C . GLY A 1 115 ? -11.344 -14.992 -19.031 1 97.31 115 GLY A C 1
ATOM 890 O O . GLY A 1 115 ? -11.68 -16.172 -18.875 1 97.31 115 GLY A O 1
ATOM 891 N N . ARG A 1 116 ? -10.109 -14.578 -19.094 1 98.06 116 ARG A N 1
ATOM 892 C CA . ARG A 1 116 ? -9.008 -15.531 -18.969 1 98.06 116 ARG A CA 1
ATOM 893 C C . ARG A 1 116 ? -9.031 -16.203 -17.594 1 98.06 116 ARG A C 1
ATOM 895 O O . ARG A 1 116 ? -8.781 -17.406 -17.484 1 98.06 116 ARG A O 1
ATOM 902 N N . GLU A 1 117 ? -9.312 -15.422 -16.594 1 97.69 117 GLU A N 1
ATOM 903 C CA . GLU A 1 117 ? -9.359 -15.961 -15.234 1 97.69 117 GLU A CA 1
ATOM 904 C C . GLU A 1 117 ? -10.477 -17 -15.094 1 97.69 117 GLU A C 1
ATOM 906 O O . GLU A 1 117 ? -10.297 -18.031 -14.453 1 97.69 117 GLU A O 1
ATOM 911 N N . ALA A 1 118 ? -11.617 -16.719 -15.695 1 97.69 118 ALA A N 1
ATOM 912 C CA . ALA A 1 118 ? -12.734 -17.672 -15.656 1 97.69 118 ALA A CA 1
ATOM 913 C C . ALA A 1 118 ? -12.352 -19 -16.297 1 97.69 118 ALA A C 1
ATOM 915 O O . ALA A 1 118 ? -12.742 -20.062 -15.82 1 97.69 118 ALA A O 1
ATOM 916 N N . VAL A 1 119 ? -11.625 -18.891 -17.359 1 98.31 119 VAL A N 1
ATOM 917 C CA . VAL A 1 119 ? -11.195 -20.078 -18.078 1 98.31 119 VAL A CA 1
ATOM 918 C C . VAL A 1 119 ? -10.234 -20.891 -17.219 1 98.31 119 VAL A C 1
ATOM 920 O O . VAL A 1 119 ? -10.344 -22.125 -17.125 1 98.31 119 VAL A O 1
ATOM 923 N N . ARG A 1 120 ? -9.258 -20.25 -16.562 1 98.38 120 ARG A N 1
ATOM 924 C CA . ARG A 1 120 ? -8.328 -20.953 -15.672 1 98.38 120 ARG A CA 1
ATOM 925 C C . ARG A 1 120 ? -9.078 -21.688 -14.57 1 98.38 120 ARG A C 1
ATOM 927 O O . ARG A 1 120 ? -8.789 -22.859 -14.305 1 98.38 120 ARG A O 1
ATOM 934 N N . VAL A 1 121 ? -10.031 -20.984 -14 1 98.12 121 VAL A N 1
ATOM 935 C CA . VAL A 1 121 ? -10.805 -21.562 -12.898 1 98.12 121 VAL A CA 1
ATOM 936 C C . VAL A 1 121 ? -11.609 -22.75 -13.398 1 98.12 121 VAL A C 1
ATOM 938 O O . VAL A 1 121 ? -11.633 -23.812 -12.75 1 98.12 121 VAL A O 1
ATOM 941 N N . ALA A 1 122 ? -12.242 -22.609 -14.523 1 98.38 122 ALA A N 1
ATOM 942 C CA . ALA A 1 122 ? -13.086 -23.656 -15.086 1 98.38 122 ALA A CA 1
ATOM 943 C C . ALA A 1 122 ? -12.266 -24.891 -15.438 1 98.38 122 ALA A C 1
ATOM 945 O O . ALA A 1 122 ? -12.648 -26.016 -15.117 1 98.38 122 ALA A O 1
ATOM 946 N N . SER A 1 123 ? -11.172 -24.641 -16.094 1 98.56 123 SER A N 1
ATOM 947 C CA . SER A 1 123 ? -10.305 -25.734 -16.5 1 98.56 123 SER A CA 1
ATOM 948 C C . SER A 1 123 ? -9.805 -26.516 -15.289 1 98.56 123 SER A C 1
ATOM 950 O O . SER A 1 123 ? -9.852 -27.75 -15.273 1 98.56 123 SER A O 1
ATOM 952 N N . ALA A 1 124 ? -9.352 -25.812 -14.305 1 98.44 124 ALA A N 1
ATOM 953 C CA . ALA A 1 124 ? -8.859 -26.453 -13.094 1 98.44 124 ALA A CA 1
ATOM 954 C C . ALA A 1 124 ? -9.961 -27.25 -12.406 1 98.44 124 ALA A C 1
ATOM 956 O O . ALA A 1 124 ? -9.734 -28.391 -11.984 1 98.44 124 ALA A O 1
ATOM 957 N N . ALA A 1 125 ? -11.133 -26.672 -12.266 1 98.25 125 ALA A N 1
ATOM 958 C CA . ALA A 1 125 ? -12.25 -27.328 -11.586 1 98.25 125 ALA A CA 1
ATOM 959 C C . ALA A 1 125 ? -12.641 -28.609 -12.305 1 98.25 125 ALA A C 1
ATOM 961 O O . ALA A 1 125 ? -12.875 -29.641 -11.656 1 98.25 125 ALA A O 1
ATOM 962 N N . GLY A 1 126 ? -12.734 -28.578 -13.594 1 98.56 126 GLY A N 1
ATOM 963 C CA . GLY A 1 126 ? -13.062 -29.766 -14.367 1 98.56 126 GLY A CA 1
ATOM 964 C C . GLY A 1 126 ? -12.039 -30.859 -14.227 1 98.56 126 GLY A C 1
ATOM 965 O O . GLY A 1 126 ? -12.391 -32.031 -14.008 1 98.56 126 GLY A O 1
ATOM 966 N N . CYS A 1 127 ? -10.812 -30.5 -14.359 1 98.06 127 CYS A N 1
ATOM 967 C CA . CYS A 1 127 ? -9.727 -31.469 -14.281 1 98.06 127 CYS A CA 1
ATOM 968 C C . CYS A 1 127 ? -9.68 -32.125 -12.906 1 98.06 127 CYS A C 1
ATOM 970 O O . CYS A 1 127 ? -9.531 -33.344 -12.805 1 98.06 127 CYS A O 1
ATOM 972 N N . LYS A 1 128 ? -9.781 -31.344 -11.875 1 96.94 128 LYS A N 1
ATOM 973 C CA . LYS A 1 128 ? -9.758 -31.859 -10.508 1 96.94 128 LYS A CA 1
ATOM 974 C C . LYS A 1 128 ? -10.914 -32.812 -10.266 1 96.94 128 LYS A C 1
ATOM 976 O O . LYS A 1 128 ? -10.742 -33.844 -9.609 1 96.94 128 LYS A O 1
ATOM 981 N N . SER A 1 129 ? -12.07 -32.438 -10.766 1 97.62 129 SER A N 1
ATOM 982 C CA . SER A 1 129 ? -13.242 -33.312 -10.594 1 97.62 129 SER A CA 1
ATOM 983 C C . SER A 1 129 ? -13.047 -34.656 -11.273 1 97.62 129 SER A C 1
ATOM 985 O O . SER A 1 129 ? -13.453 -35.688 -10.742 1 97.62 129 SER A O 1
ATOM 987 N N . LEU A 1 130 ? -12.492 -34.656 -12.453 1 97.31 130 LEU A N 1
ATOM 988 C CA . LEU A 1 130 ? -12.211 -35.906 -13.164 1 97.31 130 LEU A CA 1
ATOM 989 C C . LEU A 1 130 ? -11.148 -36.719 -12.43 1 97.31 130 LEU A C 1
ATOM 991 O O . LEU A 1 130 ? -11.258 -37.938 -12.336 1 97.31 130 LEU A O 1
ATOM 995 N N . GLN A 1 131 ? -10.125 -36 -11.945 1 94.69 131 GLN A N 1
ATOM 996 C CA . GLN A 1 131 ? -9.109 -36.688 -11.141 1 94.69 131 GLN A CA 1
ATOM 997 C C . GLN A 1 131 ? -9.734 -37.375 -9.938 1 94.69 131 GLN A C 1
ATOM 999 O O . GLN A 1 131 ? -9.367 -38.5 -9.609 1 94.69 131 GLN A O 1
ATOM 1004 N N . ASP A 1 132 ? -10.68 -36.781 -9.312 1 94.62 132 ASP A N 1
ATOM 1005 C CA . ASP A 1 132 ? -11.305 -37.25 -8.094 1 94.62 132 ASP A CA 1
ATOM 1006 C C . ASP A 1 132 ? -12.094 -38.531 -8.352 1 94.62 132 ASP A C 1
ATOM 1008 O O . ASP A 1 132 ? -12.312 -39.344 -7.441 1 94.62 132 ASP A O 1
ATOM 1012 N N . VAL A 1 133 ? -12.492 -38.75 -9.625 1 94.19 133 VAL A N 1
ATOM 1013 C CA . VAL A 1 133 ? -13.289 -39.938 -9.914 1 94.19 133 VAL A CA 1
ATOM 1014 C C . VAL A 1 133 ? -12.422 -40.969 -10.594 1 94.19 133 VAL A C 1
ATOM 1016 O O . VAL A 1 133 ? -12.938 -41.938 -11.164 1 94.19 133 VAL A O 1
ATOM 1019 N N . GLY A 1 134 ? -11.125 -40.75 -10.68 1 91.31 134 GLY A N 1
ATOM 1020 C CA . GLY A 1 134 ? -10.195 -41.812 -11.039 1 91.31 134 GLY A CA 1
ATOM 1021 C C . GLY A 1 134 ? -9.789 -41.781 -12.5 1 91.31 134 GLY A C 1
ATOM 1022 O O . GLY A 1 134 ? -9.156 -42.719 -12.992 1 91.31 134 GLY A O 1
ATOM 1023 N N . VAL A 1 135 ? -10.102 -40.719 -13.195 1 93.88 135 VAL A N 1
ATOM 1024 C CA . VAL A 1 135 ? -9.68 -40.562 -14.586 1 93.88 135 VAL A CA 1
ATOM 1025 C C . VAL A 1 135 ? -8.156 -40.438 -14.648 1 93.88 135 VAL A C 1
ATOM 1027 O O . VAL A 1 135 ? -7.559 -39.719 -13.844 1 93.88 135 VAL A O 1
ATOM 1030 N N . VAL A 1 136 ? -7.539 -41.094 -15.617 1 93.25 136 VAL A N 1
ATOM 1031 C CA . VAL A 1 136 ? -6.082 -41.125 -15.656 1 93.25 136 VAL A CA 1
ATOM 1032 C C . VAL A 1 136 ? -5.594 -40.312 -16.859 1 93.25 136 VAL A C 1
ATOM 1034 O O . VAL A 1 136 ? -4.41 -39.969 -16.953 1 93.25 136 VAL A O 1
ATOM 1037 N N . GLU A 1 137 ? -6.5 -40.031 -17.766 1 95.5 137 GLU A N 1
ATOM 1038 C CA . GLU A 1 137 ? -6.219 -39.188 -18.922 1 95.5 137 GLU A CA 1
ATOM 1039 C C . GLU A 1 137 ? -7.344 -38.156 -19.141 1 95.5 137 GLU A C 1
ATOM 1041 O O . GLU A 1 137 ? -8.477 -38.562 -19.438 1 95.5 137 GLU A O 1
ATOM 1046 N N . VAL A 1 138 ? -6.977 -36.938 -19.047 1 97.31 138 VAL A N 1
ATOM 1047 C CA . VAL A 1 138 ? -7.984 -35.875 -19.125 1 97.31 138 VAL A CA 1
ATOM 1048 C C . VAL A 1 138 ? -7.77 -35.062 -20.391 1 97.31 138 VAL A C 1
ATOM 1050 O O . VAL A 1 138 ? -6.66 -34.594 -20.656 1 97.31 138 VAL A O 1
ATOM 1053 N N . HIS A 1 139 ? -8.797 -34.938 -21.188 1 97.75 139 HIS A N 1
ATOM 1054 C CA . HIS A 1 139 ? -8.836 -34 -22.328 1 97.75 139 HIS A CA 1
ATOM 1055 C C . HIS A 1 139 ? -9.594 -32.75 -21.969 1 97.75 139 HIS A C 1
ATOM 1057 O O . HIS A 1 139 ? -10.656 -32.781 -21.359 1 97.75 139 HIS A O 1
ATOM 1063 N N . VAL A 1 140 ? -8.984 -31.594 -22.312 1 98.62 140 VAL A N 1
ATOM 1064 C CA . VAL A 1 140 ? -9.539 -30.312 -21.891 1 98.62 140 VAL A CA 1
ATOM 1065 C C . VAL A 1 140 ? -9.82 -29.438 -23.109 1 98.62 140 VAL A C 1
ATOM 1067 O O . VAL A 1 140 ? -8.953 -29.281 -23.984 1 98.62 140 VAL A O 1
ATOM 1070 N N . GLU A 1 141 ? -10.969 -28.875 -23.219 1 98.19 141 GLU A N 1
ATOM 1071 C CA . GLU A 1 141 ? -11.227 -27.938 -24.312 1 98.19 141 GLU A CA 1
ATOM 1072 C C . GLU A 1 141 ? -10.555 -26.594 -24.062 1 98.19 141 GLU A C 1
ATOM 1074 O O . GLU A 1 141 ? -10 -26.359 -22.984 1 98.19 141 GLU A O 1
ATOM 1079 N N . SER A 1 142 ? -10.727 -25.641 -24.984 1 97.81 142 SER A N 1
ATOM 1080 C CA . SER A 1 142 ? -10.055 -24.344 -24.906 1 97.81 142 SER A CA 1
ATOM 1081 C C . SER A 1 142 ? -10.891 -23.344 -24.109 1 97.81 142 SER A C 1
ATOM 1083 O O . SER A 1 142 ? -10.359 -22.344 -23.625 1 97.81 142 SER A O 1
ATOM 1085 N N . PHE A 1 143 ? -12.211 -23.5 -24.016 1 97.38 143 PHE A N 1
ATOM 1086 C CA . PHE A 1 143 ? -13.133 -22.516 -23.469 1 97.38 143 PHE A CA 1
ATOM 1087 C C . PHE A 1 143 ? -12.984 -21.172 -24.172 1 97.38 143 PHE A C 1
ATOM 1089 O O . PHE A 1 143 ? -13.258 -20.125 -23.578 1 97.38 143 PHE A O 1
ATOM 1096 N N . GLY A 1 144 ? -12.391 -21.109 -25.328 1 95.44 144 GLY A N 1
ATOM 1097 C CA . GLY A 1 144 ? -12.133 -19.875 -26.078 1 95.44 144 GLY A CA 1
ATOM 1098 C C . GLY A 1 144 ? -10.758 -19.297 -25.812 1 95.44 144 GLY A C 1
ATOM 1099 O O . GLY A 1 144 ? -10.375 -18.297 -26.422 1 95.44 144 GLY A O 1
ATOM 1100 N N . ASP A 1 145 ? -9.93 -19.875 -24.922 1 97.38 145 ASP A N 1
ATOM 1101 C CA . ASP A 1 145 ? -8.578 -19.453 -24.578 1 97.38 145 ASP A CA 1
ATOM 1102 C C . ASP A 1 145 ? -7.723 -20.656 -24.156 1 97.38 145 ASP A C 1
ATOM 1104 O O . ASP A 1 145 ? -7.598 -20.953 -22.969 1 97.38 145 ASP A O 1
ATOM 1108 N N . SER A 1 146 ? -7.051 -21.25 -25.125 1 98.19 146 SER A N 1
ATOM 1109 C CA . SER A 1 146 ? -6.336 -22.5 -24.891 1 98.19 146 SER A CA 1
ATOM 1110 C C . SER A 1 146 ? -5.168 -22.297 -23.922 1 98.19 146 SER A C 1
ATOM 1112 O O . SER A 1 146 ? -4.828 -23.188 -23.156 1 98.19 146 SER A O 1
ATOM 1114 N N . GLU A 1 147 ? -4.535 -21.125 -23.953 1 98.44 147 GLU A N 1
ATOM 1115 C CA . GLU A 1 147 ? -3.434 -20.844 -23.031 1 98.44 147 GLU A CA 1
ATOM 1116 C C . GLU A 1 147 ? -3.906 -20.859 -21.594 1 98.44 147 GLU A C 1
ATOM 1118 O O . GLU A 1 147 ? -3.32 -21.531 -20.734 1 98.44 147 GLU A O 1
ATOM 1123 N N . ALA A 1 148 ? -4.957 -20.109 -21.297 1 98.56 148 ALA A N 1
ATOM 1124 C CA . ALA A 1 148 ? -5.512 -20.047 -19.953 1 98.56 148 ALA A CA 1
ATOM 1125 C C . ALA A 1 148 ? -6.023 -21.422 -19.5 1 98.56 148 ALA A C 1
ATOM 1127 O O . ALA A 1 148 ? -5.906 -21.781 -18.328 1 98.56 148 ALA A O 1
ATOM 1128 N N . ALA A 1 149 ? -6.598 -22.172 -20.438 1 98.69 149 ALA A N 1
ATOM 1129 C CA . ALA A 1 149 ? -7.094 -23.5 -20.125 1 98.69 149 ALA A CA 1
ATOM 1130 C C . ALA A 1 149 ? -5.953 -24.422 -19.688 1 98.69 149 ALA A C 1
ATOM 1132 O O . ALA A 1 149 ? -6.074 -25.156 -18.703 1 98.69 149 ALA A O 1
ATOM 1133 N N . ALA A 1 150 ? -4.883 -24.359 -20.406 1 98.69 150 ALA A N 1
ATOM 1134 C CA . ALA A 1 150 ? -3.713 -25.172 -20.078 1 98.69 150 ALA A CA 1
ATOM 1135 C C . ALA A 1 150 ? -3.146 -24.797 -18.719 1 98.69 150 ALA A C 1
ATOM 1137 O O . ALA A 1 150 ? -2.756 -25.656 -17.938 1 98.69 150 ALA A O 1
ATOM 1138 N N . GLU A 1 151 ? -3.074 -23.484 -18.5 1 98.62 151 GLU A N 1
ATOM 1139 C CA . GLU A 1 151 ? -2.586 -23.016 -17.203 1 98.62 151 GLU A CA 1
ATOM 1140 C C . GLU A 1 151 ? -3.426 -23.562 -16.062 1 98.62 151 GLU A C 1
ATOM 1142 O O . GLU A 1 151 ? -2.889 -24.141 -15.109 1 98.62 151 GLU A O 1
ATOM 1147 N N . GLY A 1 152 ? -4.766 -23.422 -16.172 1 98.56 152 GLY A N 1
ATOM 1148 C CA . GLY A 1 152 ? -5.66 -23.891 -15.125 1 98.56 152 GLY A CA 1
ATOM 1149 C C . GLY A 1 152 ? -5.559 -25.391 -14.875 1 98.56 152 GLY A C 1
ATOM 1150 O O . GLY A 1 152 ? -5.484 -25.828 -13.727 1 98.56 152 GLY A O 1
ATOM 1151 N N . ALA A 1 153 ? -5.523 -26.141 -15.938 1 98.38 153 ALA A N 1
ATOM 1152 C CA . ALA A 1 153 ? -5.453 -27.594 -15.844 1 98.38 153 ALA A CA 1
ATOM 1153 C C . ALA A 1 153 ? -4.168 -28.031 -15.148 1 98.38 153 ALA A C 1
ATOM 1155 O O . ALA A 1 153 ? -4.207 -28.828 -14.203 1 98.38 153 ALA A O 1
ATOM 1156 N N . THR A 1 154 ? -3.086 -27.469 -15.602 1 97.81 154 THR A N 1
ATOM 1157 C CA . THR A 1 154 ? -1.762 -27.875 -15.156 1 97.81 154 THR A CA 1
ATOM 1158 C C . THR A 1 154 ? -1.521 -27.453 -13.711 1 97.81 154 THR A C 1
ATOM 1160 O O . THR A 1 154 ? -1.039 -28.234 -12.891 1 97.81 154 THR A O 1
ATOM 1163 N N . LEU A 1 155 ? -1.854 -26.25 -13.359 1 97.75 155 LEU A N 1
ATOM 1164 C CA . LEU A 1 155 ? -1.687 -25.75 -12 1 97.75 155 LEU A CA 1
ATOM 1165 C C . LEU A 1 155 ? -2.625 -26.484 -11.039 1 97.75 155 LEU A C 1
ATOM 1167 O O . LEU A 1 155 ? -2.229 -26.828 -9.922 1 97.75 155 LEU A O 1
ATOM 1171 N N . GLY A 1 156 ? -3.855 -26.719 -11.438 1 96.94 156 GLY A N 1
ATOM 1172 C CA . GLY A 1 156 ? -4.875 -27.297 -10.578 1 96.94 156 GLY A CA 1
ATOM 1173 C C . GLY A 1 156 ? -4.605 -28.734 -10.219 1 96.94 156 GLY A C 1
ATOM 1174 O O . GLY A 1 156 ? -4.984 -29.203 -9.141 1 96.94 156 GLY A O 1
ATOM 1175 N N . LEU A 1 157 ? -3.881 -29.422 -11.07 1 96.38 157 LEU A N 1
ATOM 1176 C CA . LEU A 1 157 ? -3.703 -30.859 -10.883 1 96.38 157 LEU A CA 1
ATOM 1177 C C . LEU A 1 157 ? -2.414 -31.156 -10.125 1 96.38 157 LEU A C 1
ATOM 1179 O O . LEU A 1 157 ? -2.23 -32.25 -9.609 1 96.38 157 LEU A O 1
ATOM 1183 N N . TRP A 1 158 ? -1.557 -30.172 -10.039 1 93.94 158 TRP A N 1
ATOM 1184 C CA . TRP A 1 158 ? -0.245 -30.422 -9.445 1 93.94 158 TRP A CA 1
ATOM 1185 C C . TRP A 1 158 ? -0.318 -30.375 -7.926 1 93.94 158 TRP A C 1
ATOM 1187 O O . TRP A 1 158 ? -1.004 -29.516 -7.355 1 93.94 158 TRP A O 1
ATOM 1197 N N . GLN A 1 159 ? 0.369 -31.297 -7.277 1 91.75 159 GLN A N 1
ATOM 1198 C CA . GLN A 1 159 ? 0.496 -31.344 -5.824 1 91.75 159 GLN A CA 1
ATOM 1199 C C . GLN A 1 159 ? 1.901 -31.766 -5.41 1 91.75 159 GLN A C 1
ATOM 1201 O O . GLN A 1 159 ? 2.52 -32.625 -6.066 1 91.75 159 GLN A O 1
ATOM 1206 N N . PHE A 1 160 ? 2.357 -31.172 -4.332 1 92.62 160 PHE A N 1
ATOM 1207 C CA . PHE A 1 160 ? 3.625 -31.594 -3.756 1 92.62 160 PHE A CA 1
ATOM 1208 C C . PHE A 1 160 ? 3.432 -32.844 -2.91 1 92.62 160 PHE A C 1
ATOM 1210 O O . PHE A 1 160 ? 2.85 -32.781 -1.825 1 92.62 160 PHE A O 1
ATOM 1217 N N . GLN A 1 161 ? 3.918 -33.969 -3.363 1 92.31 161 GLN A N 1
ATOM 1218 C CA . GLN A 1 161 ? 3.713 -35.219 -2.645 1 92.31 161 GLN A CA 1
ATOM 1219 C C . GLN A 1 161 ? 4.871 -36.188 -2.879 1 92.31 161 GLN A C 1
ATOM 1221 O O . GLN A 1 161 ? 4.719 -37.406 -2.727 1 92.31 161 GLN A O 1
ATOM 1226 N N . ALA A 1 162 ? 5.969 -35.625 -3.205 1 86.62 162 ALA A N 1
ATOM 1227 C CA . ALA A 1 162 ? 7.113 -36.438 -3.637 1 86.62 162 ALA A CA 1
ATOM 1228 C C . ALA A 1 162 ? 7.613 -37.312 -2.506 1 86.62 162 ALA A C 1
ATOM 1230 O O . ALA A 1 162 ? 8.195 -38.375 -2.756 1 86.62 162 ALA A O 1
ATOM 1231 N N . TYR A 1 163 ? 7.41 -36.938 -1.333 1 89.56 163 TYR A N 1
ATOM 1232 C CA . TYR A 1 163 ? 7.98 -37.688 -0.218 1 89.56 163 TYR A CA 1
ATOM 1233 C C . TYR A 1 163 ? 6.918 -38.531 0.471 1 89.56 163 TYR A C 1
ATOM 1235 O O . TYR A 1 163 ? 7.207 -39.219 1.46 1 89.56 163 TYR A O 1
ATOM 1243 N N . LYS A 1 164 ? 5.758 -38.531 -0.082 1 90.94 164 LYS A N 1
ATOM 1244 C CA . LYS A 1 164 ? 4.711 -39.438 0.371 1 90.94 164 LYS A CA 1
ATOM 1245 C C . LYS A 1 164 ? 4.902 -40.844 -0.215 1 90.94 164 LYS A C 1
ATOM 1247 O O . LYS A 1 164 ? 5.422 -40.969 -1.324 1 90.94 164 LYS A O 1
ATOM 1252 N N . ASN A 1 165 ? 4.426 -41.75 0.566 1 92 165 ASN A N 1
ATOM 1253 C CA . ASN A 1 165 ? 4.406 -43.125 0.025 1 92 165 ASN A CA 1
ATOM 1254 C C . ASN A 1 165 ? 3.645 -43.188 -1.294 1 92 165 ASN A C 1
ATOM 1256 O O . ASN A 1 165 ? 2.568 -42.594 -1.424 1 92 165 ASN A O 1
ATOM 1260 N N . GLU A 1 166 ? 4.254 -43.844 -2.26 1 86.56 166 GLU A N 1
ATOM 1261 C CA . GLU A 1 166 ? 3.713 -43.875 -3.615 1 86.56 166 GLU A CA 1
ATOM 1262 C C . GLU A 1 166 ? 2.258 -44.344 -3.613 1 86.56 166 GLU A C 1
ATOM 1264 O O . GLU A 1 166 ? 1.435 -43.812 -4.367 1 86.56 166 GLU A O 1
ATOM 1269 N N . LYS A 1 167 ? 1.908 -45.312 -2.803 1 88.44 167 LYS A N 1
ATOM 1270 C CA . LYS A 1 167 ? 0.56 -45.875 -2.768 1 88.44 167 LYS A CA 1
ATOM 1271 C C . LYS A 1 167 ? -0.446 -44.844 -2.246 1 88.44 167 LYS A C 1
ATOM 1273 O O . LYS A 1 167 ? -1.646 -44.969 -2.5 1 88.44 167 LYS A O 1
ATOM 1278 N N . ASN A 1 168 ? 0.106 -43.875 -1.52 1 90.56 168 ASN A N 1
ATOM 1279 C CA . ASN A 1 168 ? -0.766 -42.875 -0.898 1 90.56 168 ASN A CA 1
ATOM 1280 C C . ASN A 1 168 ? -0.779 -41.562 -1.687 1 90.56 168 ASN A C 1
ATOM 1282 O O . ASN A 1 168 ? -1.434 -40.594 -1.287 1 90.56 168 ASN A O 1
ATOM 1286 N N . ARG A 1 169 ? -0.121 -41.562 -2.799 1 89.5 169 ARG A N 1
ATOM 1287 C CA . ARG A 1 169 ? -0.086 -40.344 -3.619 1 89.5 169 ARG A CA 1
ATOM 1288 C C . ARG A 1 169 ? -1.33 -40.25 -4.496 1 89.5 169 ARG A C 1
ATOM 1290 O O . ARG A 1 169 ? -1.875 -41.281 -4.93 1 89.5 169 ARG A O 1
ATOM 1297 N N . LYS A 1 170 ? -1.774 -39.062 -4.566 1 88.44 170 LYS A N 1
ATOM 1298 C CA . LYS A 1 170 ? -2.82 -38.812 -5.555 1 88.44 170 LYS A CA 1
ATOM 1299 C C . LYS A 1 170 ? -2.273 -38.938 -6.977 1 88.44 170 LYS A C 1
ATOM 1301 O O . LYS A 1 170 ? -1.238 -38.344 -7.297 1 88.44 170 LYS A O 1
ATOM 1306 N N . VAL A 1 171 ? -2.936 -39.656 -7.824 1 87.06 171 VAL A N 1
ATOM 1307 C CA . VAL A 1 171 ? -2.484 -39.875 -9.195 1 87.06 171 VAL A CA 1
ATOM 1308 C C . VAL A 1 171 ? -2.781 -38.625 -10.039 1 87.06 171 VAL A C 1
ATOM 1310 O O . VAL A 1 171 ? -3.914 -38.156 -10.055 1 87.06 171 VAL A O 1
ATOM 1313 N N . ALA A 1 172 ? -1.806 -38.125 -10.656 1 87.12 172 ALA A N 1
ATOM 1314 C CA . ALA A 1 172 ? -2.008 -37.031 -11.602 1 87.12 172 ALA A CA 1
ATOM 1315 C C . ALA A 1 172 ? -2.316 -37.562 -13 1 87.12 172 ALA A C 1
ATOM 1317 O O . ALA A 1 172 ? -1.502 -38.281 -13.594 1 87.12 172 ALA A O 1
ATOM 1318 N N . PRO A 1 173 ? -3.467 -37.188 -13.469 1 93.56 173 PRO A N 1
ATOM 1319 C CA . PRO A 1 173 ? -3.789 -37.656 -14.82 1 93.56 173 PRO A CA 1
ATOM 1320 C C . PRO A 1 173 ? -2.939 -37 -15.898 1 93.56 173 PRO A C 1
ATOM 1322 O O . PRO A 1 173 ? -2.428 -35.875 -15.695 1 93.56 173 PRO A O 1
ATOM 1325 N N . ALA A 1 174 ? -2.793 -37.719 -16.984 1 94 174 ALA A N 1
ATOM 1326 C CA . ALA A 1 174 ? -2.26 -37.062 -18.188 1 94 174 ALA A CA 1
ATOM 1327 C C . ALA A 1 174 ? -3.227 -36.031 -18.703 1 94 174 ALA A C 1
ATOM 1329 O O . ALA A 1 174 ? -4.441 -36.219 -18.719 1 94 174 ALA A O 1
ATOM 1330 N N . VAL A 1 175 ? -2.654 -34.875 -19.062 1 96.44 175 VAL A N 1
ATOM 1331 C CA . VAL A 1 175 ? -3.484 -33.781 -19.562 1 96.44 175 VAL A CA 1
ATOM 1332 C C . VAL A 1 175 ? -3.25 -33.594 -21.062 1 96.44 175 VAL A C 1
ATOM 1334 O O . VAL A 1 175 ? -2.107 -33.438 -21.5 1 96.44 175 VAL A O 1
ATOM 1337 N N . LYS A 1 176 ? -4.348 -33.594 -21.828 1 96.19 176 LYS A N 1
ATOM 1338 C CA . LYS A 1 176 ? -4.281 -33.406 -23.266 1 96.19 176 LYS A CA 1
ATOM 1339 C C . LYS A 1 176 ? -5.262 -32.344 -23.734 1 96.19 176 LYS A C 1
ATOM 1341 O O . LYS A 1 176 ? -6.285 -32.094 -23.078 1 96.19 176 LYS A O 1
ATOM 1346 N N . PHE A 1 177 ? -4.844 -31.703 -24.797 1 97.56 177 PHE A N 1
ATOM 1347 C CA . PHE A 1 177 ? -5.73 -30.734 -25.422 1 97.56 177 PHE A CA 1
ATOM 1348 C C . PHE A 1 177 ? -6.766 -31.422 -26.297 1 97.56 177 PHE A C 1
ATOM 1350 O O . PHE A 1 177 ? -6.418 -32.25 -27.141 1 97.56 177 PHE A O 1
ATOM 1357 N N . TYR A 1 178 ? -7.957 -31.094 -26.109 1 97.06 178 TYR A N 1
ATOM 1358 C CA . TYR A 1 178 ? -9.039 -31.766 -26.812 1 97.06 178 TYR A CA 1
ATOM 1359 C C . TYR A 1 178 ? -9.102 -31.344 -28.266 1 97.06 178 TYR A C 1
ATOM 1361 O O . TYR A 1 178 ? -9.383 -32.156 -29.156 1 97.06 178 TYR A O 1
ATOM 1369 N N . GLU A 1 179 ? -8.812 -30.078 -28.516 1 95.19 179 GLU A N 1
ATOM 1370 C CA . GLU A 1 179 ? -8.938 -29.516 -29.859 1 95.19 179 GLU A CA 1
ATOM 1371 C C . GLU A 1 179 ? -7.609 -29.578 -30.609 1 95.19 179 GLU A C 1
ATOM 1373 O O . GLU A 1 179 ? -6.582 -29.938 -30.031 1 95.19 179 GLU A O 1
ATOM 1378 N N . LYS A 1 180 ? -7.738 -29.359 -31.922 1 88.88 180 LYS A N 1
ATOM 1379 C CA . LYS A 1 180 ? -6.531 -29.344 -32.75 1 88.88 180 LYS A CA 1
ATOM 1380 C C . LYS A 1 180 ? -6.074 -27.922 -33.031 1 88.88 180 LYS A C 1
ATOM 1382 O O . LYS A 1 180 ? -4.871 -27.641 -33.062 1 88.88 180 LYS A O 1
ATOM 1387 N N . GLU A 1 181 ? -6.992 -27.094 -33.094 1 89.69 181 GLU A N 1
ATOM 1388 C CA . GLU A 1 181 ? -6.664 -25.688 -33.375 1 89.69 181 GLU A CA 1
ATOM 1389 C C . GLU A 1 181 ? -6.098 -25 -32.156 1 89.69 181 GLU A C 1
ATOM 1391 O O . GLU A 1 181 ? -6.465 -25.344 -31.016 1 89.69 181 GLU A O 1
ATOM 1396 N N . ASP A 1 182 ? -5.105 -24.156 -32.188 1 92.06 182 ASP A N 1
ATOM 1397 C CA . ASP A 1 182 ? -4.535 -23.328 -31.141 1 92.06 182 ASP A CA 1
ATOM 1398 C C . ASP A 1 182 ? -3.629 -24.141 -30.219 1 92.06 182 ASP A C 1
ATOM 1400 O O . ASP A 1 182 ? -3.529 -23.844 -29.031 1 92.06 182 ASP A O 1
ATOM 1404 N N . SER A 1 183 ? -3.111 -25.203 -30.719 1 95.88 183 SER A N 1
ATOM 1405 C CA . SER A 1 183 ? -2.207 -26.062 -29.953 1 95.88 183 SER A CA 1
ATOM 1406 C C . SER A 1 183 ? -0.975 -25.297 -29.484 1 95.88 183 SER A C 1
ATOM 1408 O O . SER A 1 183 ? -0.406 -25.594 -28.438 1 95.88 183 SER A O 1
ATOM 1410 N N . ASP A 1 184 ? -0.622 -24.297 -30.281 1 96.5 184 ASP A N 1
ATOM 1411 C CA . ASP A 1 184 ? 0.529 -23.484 -29.906 1 96.5 184 ASP A CA 1
ATOM 1412 C C . ASP A 1 184 ? 0.252 -22.688 -28.625 1 96.5 184 ASP A C 1
ATOM 1414 O O . ASP A 1 184 ? 1.107 -22.609 -27.734 1 96.5 184 ASP A O 1
ATOM 1418 N N . GLN A 1 185 ? -0.907 -22.141 -28.562 1 97.69 185 GLN A N 1
ATOM 1419 C CA . GLN A 1 185 ? -1.289 -21.391 -27.375 1 97.69 185 GLN A CA 1
ATOM 1420 C C . GLN A 1 185 ? -1.415 -22.312 -26.172 1 97.69 185 GLN A C 1
ATOM 1422 O O . GLN A 1 185 ? -1.055 -21.922 -25.047 1 97.69 185 GLN A O 1
ATOM 1427 N N . TRP A 1 186 ? -1.92 -23.5 -26.406 1 98.12 186 TRP A N 1
ATOM 1428 C CA . TRP A 1 186 ? -1.997 -24.5 -25.359 1 98.12 186 TRP A CA 1
ATOM 1429 C C . TRP A 1 186 ? -0.611 -24.812 -24.797 1 98.12 186 TRP A C 1
ATOM 1431 O O . TRP A 1 186 ? -0.414 -24.859 -23.594 1 98.12 186 TRP A O 1
ATOM 1441 N N . GLU A 1 187 ? 0.294 -25 -25.688 1 97.75 187 GLU A N 1
ATOM 1442 C CA . GLU A 1 187 ? 1.661 -25.312 -25.297 1 97.75 187 GLU A CA 1
ATOM 1443 C C . GLU A 1 187 ? 2.277 -24.188 -24.484 1 97.75 187 GLU A C 1
ATOM 1445 O O . GLU A 1 187 ? 2.992 -24.422 -23.516 1 97.75 187 GLU A O 1
ATOM 1450 N N . LYS A 1 188 ? 2.016 -22.984 -24.891 1 98.31 188 LYS A N 1
ATOM 1451 C CA . LYS A 1 188 ? 2.498 -21.828 -24.125 1 98.31 188 LYS A CA 1
ATOM 1452 C C . LYS A 1 188 ? 1.961 -21.859 -22.703 1 98.31 188 LYS A C 1
ATOM 1454 O O . LYS A 1 188 ? 2.703 -21.594 -21.75 1 98.31 188 LYS A O 1
ATOM 1459 N N . GLY A 1 189 ? 0.674 -22.125 -22.562 1 98.62 189 GLY A N 1
ATOM 1460 C CA . GLY A 1 189 ? 0.073 -22.234 -21.25 1 98.62 189 GLY A CA 1
ATOM 1461 C C . GLY A 1 189 ? 0.674 -23.344 -20.406 1 98.62 189 GLY A C 1
ATOM 1462 O O . GLY A 1 189 ? 0.881 -23.156 -19.203 1 98.62 189 GLY A O 1
ATOM 1463 N N . LEU A 1 190 ? 0.952 -24.453 -21.031 1 98.31 190 LEU A N 1
ATOM 1464 C CA . LEU A 1 190 ? 1.582 -25.578 -20.344 1 98.31 190 LEU A CA 1
ATOM 1465 C C . LEU A 1 190 ? 2.959 -25.188 -19.812 1 98.31 190 LEU A C 1
ATOM 1467 O O . LEU A 1 190 ? 3.287 -25.469 -18.656 1 98.31 190 LEU A O 1
ATOM 1471 N N . ILE A 1 191 ? 3.736 -24.531 -20.641 1 98.44 191 ILE A N 1
ATOM 1472 C CA . ILE A 1 191 ? 5.098 -24.141 -20.281 1 98.44 191 ILE A CA 1
ATOM 1473 C C . ILE A 1 191 ? 5.062 -23.172 -19.109 1 98.44 191 ILE A C 1
ATOM 1475 O O . ILE A 1 191 ? 5.816 -23.328 -18.141 1 98.44 191 ILE A O 1
ATOM 1479 N N . LYS A 1 192 ? 4.18 -22.219 -19.141 1 98.69 192 LYS A N 1
ATOM 1480 C CA . LYS A 1 192 ? 4.062 -21.234 -18.078 1 98.69 192 LYS A CA 1
ATOM 1481 C C . LYS A 1 192 ? 3.654 -21.891 -16.766 1 98.69 192 LYS A C 1
ATOM 1483 O O . LYS A 1 192 ? 4.238 -21.625 -15.711 1 98.69 192 LYS A O 1
ATOM 1488 N N . ALA A 1 193 ? 2.691 -22.734 -16.828 1 98.62 193 ALA A N 1
ATOM 1489 C CA . ALA A 1 193 ? 2.188 -23.406 -15.641 1 98.62 193 ALA A CA 1
ATOM 1490 C C . ALA A 1 193 ? 3.232 -24.359 -15.062 1 98.62 193 ALA A C 1
ATOM 1492 O O . ALA A 1 193 ? 3.406 -24.438 -13.844 1 98.62 193 ALA A O 1
ATOM 1493 N N . GLU A 1 194 ? 3.885 -25.047 -15.93 1 98.06 194 GLU A N 1
ATOM 1494 C CA . GLU A 1 194 ? 4.926 -25.969 -15.484 1 98.06 194 GLU A CA 1
ATOM 1495 C C . GLU A 1 194 ? 6.086 -25.219 -14.828 1 98.06 194 GLU A C 1
ATOM 1497 O O . GLU A 1 194 ? 6.684 -25.719 -13.875 1 98.06 194 GLU A O 1
ATOM 1502 N N . ALA A 1 195 ? 6.414 -24.094 -15.367 1 98.69 195 ALA A N 1
ATOM 1503 C CA . ALA A 1 195 ? 7.453 -23.266 -14.758 1 98.69 195 ALA A CA 1
ATOM 1504 C C . ALA A 1 195 ? 7.047 -22.828 -13.352 1 98.69 195 ALA A C 1
ATOM 1506 O O . ALA A 1 195 ? 7.867 -22.844 -12.43 1 98.69 195 ALA A O 1
ATOM 1507 N N . GLN A 1 196 ? 5.797 -22.422 -13.203 1 98.69 196 GLN A N 1
ATOM 1508 C CA . GLN A 1 196 ? 5.328 -22.078 -11.859 1 98.69 196 GLN A CA 1
ATOM 1509 C C . GLN A 1 196 ? 5.348 -23.281 -10.938 1 98.69 196 GLN A C 1
ATOM 1511 O O . GLN A 1 196 ? 5.676 -23.172 -9.758 1 98.69 196 GLN A O 1
ATOM 1516 N N . ASN A 1 197 ? 4.957 -24.438 -11.453 1 98.19 197 ASN A N 1
ATOM 1517 C CA . ASN A 1 197 ? 5.008 -25.656 -10.656 1 98.19 197 ASN A CA 1
ATOM 1518 C C . ASN A 1 197 ? 6.441 -26 -10.25 1 98.19 197 ASN A C 1
ATOM 1520 O O . ASN A 1 197 ? 6.672 -26.547 -9.164 1 98.19 197 ASN A O 1
ATOM 1524 N N . PHE A 1 198 ? 7.41 -25.719 -11.133 1 98.06 198 PHE A N 1
ATOM 1525 C CA . PHE A 1 198 ? 8.812 -25.906 -10.773 1 98.06 198 PHE A CA 1
ATOM 1526 C C . PHE A 1 198 ? 9.188 -25.031 -9.594 1 98.06 198 PHE A C 1
ATOM 1528 O O . PHE A 1 198 ? 9.836 -25.484 -8.648 1 98.06 198 PHE A O 1
ATOM 1535 N N . ALA A 1 199 ? 8.766 -23.812 -9.617 1 98.75 199 ALA A N 1
ATOM 1536 C CA . ALA A 1 199 ? 8.984 -22.906 -8.492 1 98.75 199 ALA A CA 1
ATOM 1537 C C . ALA A 1 199 ? 8.328 -23.453 -7.223 1 98.75 199 ALA A C 1
ATOM 1539 O O . ALA A 1 199 ? 8.922 -23.422 -6.145 1 98.75 199 ALA A O 1
ATOM 1540 N N . ARG A 1 200 ? 7.094 -23.938 -7.32 1 98.19 200 ARG A N 1
ATOM 1541 C CA . ARG A 1 200 ? 6.383 -24.516 -6.184 1 98.19 200 ARG A CA 1
ATOM 1542 C C . ARG A 1 200 ? 7.164 -25.688 -5.594 1 98.19 200 ARG A C 1
ATOM 1544 O O . ARG A 1 200 ? 7.273 -25.812 -4.371 1 98.19 200 ARG A O 1
ATOM 1551 N N . MET A 1 201 ? 7.645 -26.5 -6.441 1 97.69 201 MET A N 1
ATOM 1552 C CA . MET A 1 201 ? 8.406 -27.656 -5.988 1 97.69 201 MET A CA 1
ATOM 1553 C C . MET A 1 201 ? 9.633 -27.219 -5.191 1 97.69 201 MET A C 1
ATOM 1555 O O . MET A 1 201 ? 9.891 -27.75 -4.109 1 97.69 201 MET A O 1
ATOM 1559 N N . LEU A 1 202 ? 10.391 -26.281 -5.703 1 98.38 202 LEU A N 1
ATOM 1560 C CA . LEU A 1 202 ? 11.57 -25.781 -5 1 98.38 202 LEU A CA 1
ATOM 1561 C C . LEU A 1 202 ? 11.195 -25.219 -3.639 1 98.38 202 LEU A C 1
ATOM 1563 O O . LEU A 1 202 ? 11.82 -25.531 -2.629 1 98.38 202 LEU A O 1
ATOM 1567 N N . MET A 1 203 ? 10.148 -24.5 -3.584 1 98.44 203 MET A N 1
ATOM 1568 C CA . MET A 1 203 ? 9.719 -23.766 -2.395 1 98.44 203 MET A CA 1
ATOM 1569 C C . MET A 1 203 ? 9.133 -24.719 -1.357 1 98.44 203 MET A C 1
ATOM 1571 O O . MET A 1 203 ? 9.273 -24.5 -0.153 1 98.44 203 MET A O 1
ATOM 1575 N N . ASP A 1 204 ? 8.438 -25.766 -1.847 1 97.19 204 ASP A N 1
ATOM 1576 C CA . ASP A 1 204 ? 7.742 -26.688 -0.953 1 97.19 204 ASP A CA 1
ATOM 1577 C C . ASP A 1 204 ? 8.703 -27.719 -0.385 1 97.19 204 ASP A C 1
ATOM 1579 O O . ASP A 1 204 ? 8.391 -28.391 0.605 1 97.19 204 ASP A O 1
ATOM 1583 N N . THR A 1 205 ? 9.805 -27.906 -0.993 1 96.81 205 THR A N 1
ATOM 1584 C CA . THR A 1 205 ? 10.758 -28.922 -0.532 1 96.81 205 THR A CA 1
ATOM 1585 C C . THR A 1 205 ? 11.344 -28.531 0.823 1 96.81 205 THR A C 1
ATOM 1587 O O . THR A 1 205 ? 11.727 -27.375 1.031 1 96.81 205 THR A O 1
ATOM 1590 N N . PRO A 1 206 ? 11.453 -29.5 1.757 1 94.69 206 PRO A N 1
ATOM 1591 C CA . PRO A 1 206 ? 11.992 -29.203 3.086 1 94.69 206 PRO A CA 1
ATOM 1592 C C . PRO A 1 206 ? 13.422 -28.672 3.039 1 94.69 206 PRO A C 1
ATOM 1594 O O . PRO A 1 206 ? 14.211 -29.094 2.184 1 94.69 206 PRO A O 1
ATOM 1597 N N . GLY A 1 207 ? 13.766 -27.844 3.998 1 94.88 207 GLY A N 1
ATOM 1598 C CA . GLY A 1 207 ? 15.047 -27.172 4.035 1 94.88 207 GLY A CA 1
ATOM 1599 C C . GLY A 1 207 ? 16.234 -28.125 4.02 1 94.88 207 GLY A C 1
ATOM 1600 O O . GLY A 1 207 ? 17.281 -27.812 3.453 1 94.88 207 GLY A O 1
ATOM 1601 N N . ASN A 1 208 ? 16.109 -29.266 4.668 1 95.69 208 ASN A N 1
ATOM 1602 C CA . ASN A 1 208 ? 17.203 -30.234 4.703 1 95.69 208 ASN A CA 1
ATOM 1603 C C . ASN A 1 208 ? 17.391 -30.906 3.346 1 95.69 208 ASN A C 1
ATOM 1605 O O . ASN A 1 208 ? 18.453 -31.5 3.086 1 95.69 208 ASN A O 1
ATOM 1609 N N . LEU A 1 209 ? 16.406 -30.812 2.463 1 96.19 209 LEU A N 1
ATOM 1610 C CA . LEU A 1 209 ? 16.453 -31.422 1.142 1 96.19 209 LEU A CA 1
ATOM 1611 C C . LEU A 1 209 ? 16.547 -30.375 0.047 1 96.19 209 LEU A C 1
ATOM 1613 O O . LEU A 1 209 ? 16.375 -30.672 -1.135 1 96.19 209 LEU A O 1
ATOM 1617 N N . MET A 1 210 ? 16.781 -29.172 0.408 1 97.94 210 MET A N 1
ATOM 1618 C CA . MET A 1 210 ? 16.906 -28.062 -0.535 1 97.94 210 MET A CA 1
ATOM 1619 C C . MET A 1 210 ? 17.891 -27.016 -0.016 1 97.94 210 MET A C 1
ATOM 1621 O O . MET A 1 210 ? 17.562 -25.828 0.06 1 97.94 210 MET A O 1
ATOM 1625 N N . THR A 1 211 ? 19 -27.484 0.397 1 98.06 211 THR A N 1
ATOM 1626 C CA . THR A 1 211 ? 20.094 -26.609 0.783 1 98.06 211 THR A CA 1
ATOM 1627 C C . THR A 1 211 ? 20.594 -25.812 -0.415 1 98.06 211 THR A C 1
ATOM 1629 O O . THR A 1 211 ? 20.203 -26.078 -1.554 1 98.06 211 THR A O 1
ATOM 1632 N N . PRO A 1 212 ? 21.453 -24.812 -0.168 1 98.56 212 PRO A N 1
ATOM 1633 C CA . PRO A 1 212 ? 22 -24.047 -1.301 1 98.56 212 PRO A CA 1
ATOM 1634 C C . PRO A 1 212 ? 22.656 -24.953 -2.346 1 98.56 212 PRO A C 1
ATOM 1636 O O . PRO A 1 212 ? 22.453 -24.75 -3.549 1 98.56 212 PRO A O 1
ATOM 1639 N N . THR A 1 213 ? 23.328 -25.953 -1.898 1 98.31 213 THR A N 1
ATOM 1640 C CA . THR A 1 213 ? 24 -26.891 -2.791 1 98.31 213 THR A CA 1
ATOM 1641 C C . THR A 1 213 ? 22.984 -27.703 -3.592 1 98.31 213 THR A C 1
ATOM 1643 O O . THR A 1 213 ? 23.109 -27.828 -4.812 1 98.31 213 THR A O 1
ATOM 1646 N N . ILE A 1 214 ? 22.016 -28.234 -2.936 1 98.06 214 ILE A N 1
ATOM 1647 C CA . ILE A 1 214 ? 21.016 -29.062 -3.594 1 98.06 214 ILE A CA 1
ATOM 1648 C C . ILE A 1 214 ? 20.203 -28.234 -4.578 1 98.06 214 ILE A C 1
ATOM 1650 O O . ILE A 1 214 ? 19.922 -28.672 -5.695 1 98.06 214 ILE A O 1
ATOM 1654 N N . PHE A 1 215 ? 19.828 -26.984 -4.176 1 98.56 215 PHE A N 1
ATOM 1655 C CA . PHE A 1 215 ? 19.125 -26.062 -5.055 1 98.56 215 PHE A CA 1
ATOM 1656 C C . PHE A 1 215 ? 19.891 -25.859 -6.359 1 98.56 215 PHE A C 1
ATOM 1658 O O . PHE A 1 215 ? 19.312 -25.969 -7.441 1 98.56 215 PHE A O 1
ATOM 1665 N N . SER A 1 216 ? 21.156 -25.594 -6.234 1 98.5 216 SER A N 1
ATOM 1666 C CA . SER A 1 216 ? 22 -25.359 -7.402 1 98.5 216 SER A CA 1
ATOM 1667 C C . SER A 1 216 ? 22.031 -26.578 -8.32 1 98.5 216 SER A C 1
ATOM 1669 O O . SER A 1 216 ? 21.953 -26.453 -9.539 1 98.5 216 SER A O 1
ATOM 1671 N N . GLN A 1 217 ? 22.094 -27.734 -7.758 1 97.81 217 GLN A N 1
ATOM 1672 C CA . GLN A 1 217 ? 22.156 -28.969 -8.531 1 97.81 217 GLN A CA 1
ATOM 1673 C C . GLN A 1 217 ? 20.844 -29.25 -9.25 1 97.81 217 GLN A C 1
ATOM 1675 O O . GLN A 1 217 ? 20.828 -29.656 -10.414 1 97.81 217 GLN A O 1
ATOM 1680 N N . VAL A 1 218 ? 19.781 -29.062 -8.531 1 97.5 218 VAL A N 1
ATOM 1681 C CA . VAL A 1 218 ? 18.469 -29.266 -9.109 1 97.5 218 VAL A CA 1
ATOM 1682 C C . VAL A 1 218 ? 18.266 -28.344 -10.312 1 97.5 218 VAL A C 1
ATOM 1684 O O . VAL A 1 218 ? 17.781 -28.781 -11.359 1 97.5 218 VAL A O 1
ATOM 1687 N N . VAL A 1 219 ? 18.672 -27.109 -10.156 1 98.38 219 VAL A N 1
ATOM 1688 C CA . VAL A 1 219 ? 18.531 -26.141 -11.242 1 98.38 219 VAL A CA 1
ATOM 1689 C C . VAL A 1 219 ? 19.406 -26.562 -12.422 1 98.38 219 VAL A C 1
ATOM 1691 O O . VAL A 1 219 ? 18.953 -26.547 -13.57 1 98.38 219 VAL A O 1
ATOM 1694 N N . LYS A 1 220 ? 20.609 -26.938 -12.148 1 97.31 220 LYS A N 1
ATOM 1695 C CA . LYS A 1 220 ? 21.547 -27.359 -13.188 1 97.31 220 LYS A CA 1
ATOM 1696 C C . LYS A 1 220 ? 21 -28.547 -13.977 1 97.31 220 LYS A C 1
ATOM 1698 O O . LYS A 1 220 ? 21.125 -28.609 -15.203 1 97.31 220 LYS A O 1
ATOM 1703 N N . GLU A 1 221 ? 20.359 -29.469 -13.32 1 96.5 221 GLU A N 1
ATOM 1704 C CA . GLU A 1 221 ? 19.844 -30.688 -13.938 1 96.5 221 GLU A CA 1
ATOM 1705 C C . GLU A 1 221 ? 18.609 -30.391 -14.789 1 96.5 221 GLU A C 1
ATOM 1707 O O . GLU A 1 221 ? 18.297 -31.156 -15.711 1 96.5 221 GLU A O 1
ATOM 1712 N N . ASN A 1 222 ? 17.953 -29.328 -14.492 1 95.88 222 ASN A N 1
ATOM 1713 C CA . ASN A 1 222 ? 16.703 -29.062 -15.18 1 95.88 222 ASN A CA 1
ATOM 1714 C C . ASN A 1 222 ? 16.859 -28.016 -16.266 1 95.88 222 ASN A C 1
ATOM 1716 O O . ASN A 1 222 ? 16.016 -27.891 -17.156 1 95.88 222 ASN A O 1
ATOM 1720 N N . LEU A 1 223 ? 17.844 -27.188 -16.203 1 96.44 223 LEU A N 1
ATOM 1721 C CA . LEU A 1 223 ? 18.141 -26.188 -17.219 1 96.44 223 LEU A CA 1
ATOM 1722 C C . LEU A 1 223 ? 19.156 -26.703 -18.219 1 96.44 223 LEU A C 1
ATOM 1724 O O . LEU A 1 223 ? 20.328 -26.328 -18.188 1 96.44 223 LEU A O 1
ATOM 1728 N N . THR A 1 224 ? 18.734 -27.438 -19.281 1 92.06 224 THR A N 1
ATOM 1729 C CA . THR A 1 224 ? 19.641 -28.219 -20.094 1 92.06 224 THR A CA 1
ATOM 1730 C C . THR A 1 224 ? 19.766 -27.625 -21.5 1 92.06 224 THR A C 1
ATOM 1732 O O . THR A 1 224 ? 20.531 -28.109 -22.328 1 92.06 224 THR A O 1
ATOM 1735 N N . SER A 1 225 ? 19.141 -26.547 -21.797 1 93.5 225 SER A N 1
ATOM 1736 C CA . SER A 1 225 ? 19.203 -25.938 -23.109 1 93.5 225 SER A CA 1
ATOM 1737 C C . SER A 1 225 ? 20.625 -25.531 -23.469 1 93.5 225 SER A C 1
ATOM 1739 O O . SER A 1 225 ? 21.375 -25.062 -22.609 1 93.5 225 SER A O 1
ATOM 1741 N N . GLU A 1 226 ? 20.969 -25.594 -24.734 1 93.94 226 GLU A N 1
ATOM 1742 C CA . GLU A 1 226 ? 22.281 -25.172 -25.219 1 93.94 226 GLU A CA 1
ATOM 1743 C C . GLU A 1 226 ? 22.422 -23.656 -25.141 1 93.94 226 GLU A C 1
ATOM 1745 O O . GLU A 1 226 ? 23.547 -23.125 -25.188 1 93.94 226 GLU A O 1
ATOM 1750 N N . LYS A 1 227 ? 21.312 -22.953 -25.031 1 97.5 227 LYS A N 1
ATOM 1751 C CA . LYS A 1 227 ? 21.344 -21.5 -24.969 1 97.5 227 LYS A CA 1
ATOM 1752 C C . LYS A 1 227 ? 21.578 -21.016 -23.547 1 97.5 227 LYS A C 1
ATOM 1754 O O . LYS A 1 227 ? 21.625 -19.797 -23.297 1 97.5 227 LYS A O 1
ATOM 1759 N N . ILE A 1 228 ? 21.688 -21.953 -22.656 1 98.38 228 ILE A N 1
ATOM 1760 C CA . ILE A 1 228 ? 21.859 -21.609 -21.25 1 98.38 228 ILE A CA 1
ATOM 1761 C C . ILE A 1 228 ? 23.281 -21.922 -20.797 1 98.38 228 ILE A C 1
ATOM 1763 O O . ILE A 1 228 ? 23.812 -23 -21.109 1 98.38 228 ILE A O 1
ATOM 1767 N N . LYS A 1 229 ? 23.906 -21 -20.219 1 98.31 229 LYS A N 1
ATOM 1768 C CA . LYS A 1 229 ? 25.156 -21.188 -19.484 1 98.31 229 LYS A CA 1
ATOM 1769 C C . LYS A 1 229 ? 24.938 -21 -17.984 1 98.31 229 LYS A C 1
ATOM 1771 O O . LYS A 1 229 ? 24.344 -20 -17.562 1 98.31 229 LYS A O 1
ATOM 1776 N N . LEU A 1 230 ? 25.359 -21.969 -17.188 1 98.25 230 LEU A N 1
ATOM 1777 C CA . LEU A 1 230 ? 25.156 -21.953 -15.75 1 98.25 230 LEU A CA 1
ATOM 1778 C C . LEU A 1 230 ? 26.469 -22.109 -15 1 98.25 230 LEU A C 1
ATOM 1780 O O . LEU A 1 230 ? 27.281 -22.984 -15.328 1 98.25 230 LEU A O 1
ATOM 1784 N N . SER A 1 231 ? 26.75 -21.188 -14.047 1 98.44 231 SER A N 1
ATOM 1785 C CA . SER A 1 231 ? 27.906 -21.234 -13.156 1 98.44 231 SER A CA 1
ATOM 1786 C C . SER A 1 231 ? 27.484 -21.203 -11.695 1 98.44 231 SER A C 1
ATOM 1788 O O . SER A 1 231 ? 26.594 -20.438 -11.312 1 98.44 231 SER A O 1
ATOM 1790 N N . ILE A 1 232 ? 28.094 -22.078 -10.922 1 98.62 232 ILE A N 1
ATOM 1791 C CA . ILE A 1 232 ? 27.906 -22.094 -9.469 1 98.62 232 ILE A CA 1
ATOM 1792 C C . ILE A 1 232 ? 29.172 -21.594 -8.781 1 98.62 232 ILE A C 1
ATOM 1794 O O . ILE A 1 232 ? 30.188 -22.297 -8.734 1 98.62 232 ILE A O 1
ATOM 1798 N N . HIS A 1 233 ? 29.141 -20.391 -8.273 1 98.75 233 HIS A N 1
ATOM 1799 C CA . HIS A 1 233 ? 30.297 -19.812 -7.59 1 98.75 233 HIS A CA 1
ATOM 1800 C C . HIS A 1 233 ? 30.266 -20.125 -6.098 1 98.75 233 HIS A C 1
ATOM 1802 O O . HIS A 1 233 ? 29.188 -20.125 -5.48 1 98.75 233 HIS A O 1
ATOM 1808 N N . ASP A 1 234 ? 31.406 -20.375 -5.531 1 98.38 234 ASP A N 1
ATOM 1809 C CA . ASP A 1 234 ? 31.5 -20.797 -4.137 1 98.38 234 ASP A CA 1
ATOM 1810 C C . ASP A 1 234 ? 31.828 -19.609 -3.229 1 98.38 234 ASP A C 1
ATOM 1812 O O . ASP A 1 234 ? 31.812 -18.469 -3.67 1 98.38 234 ASP A O 1
ATOM 1816 N N . GLN A 1 235 ? 31.984 -19.938 -1.955 1 98.31 235 GLN A N 1
ATOM 1817 C CA . GLN A 1 235 ? 32.25 -18.922 -0.933 1 98.31 235 GLN A CA 1
ATOM 1818 C C . GLN A 1 235 ? 33.531 -18.141 -1.243 1 98.31 235 GLN A C 1
ATOM 1820 O O . GLN A 1 235 ? 33.594 -16.922 -1.037 1 98.31 235 GLN A O 1
ATOM 1825 N N . LYS A 1 236 ? 34.562 -18.797 -1.675 1 98.44 236 LYS A N 1
ATOM 1826 C CA . LYS A 1 236 ? 35.812 -18.141 -1.995 1 98.44 236 LYS A CA 1
ATOM 1827 C C . LYS A 1 236 ? 35.656 -17.094 -3.086 1 98.44 236 LYS A C 1
ATOM 1829 O O . LYS A 1 236 ? 36.219 -16.016 -3.02 1 98.44 236 LYS A O 1
ATOM 1834 N N . TRP A 1 237 ? 34.906 -17.422 -4.02 1 98.75 237 TRP A N 1
ATOM 1835 C CA . TRP A 1 237 ? 34.594 -16.469 -5.086 1 98.75 237 TRP A CA 1
ATOM 1836 C C . TRP A 1 237 ? 33.906 -15.227 -4.527 1 98.75 237 TRP A C 1
ATOM 1838 O O . TRP A 1 237 ? 34.25 -14.102 -4.902 1 98.75 237 TRP A O 1
ATOM 1848 N N . ALA A 1 238 ? 32.969 -15.398 -3.68 1 98.81 238 ALA A N 1
ATOM 1849 C CA . ALA A 1 238 ? 32.25 -14.281 -3.062 1 98.81 238 ALA A CA 1
ATOM 1850 C C . ALA A 1 238 ? 33.188 -13.414 -2.248 1 98.81 238 ALA A C 1
ATOM 1852 O O . ALA A 1 238 ? 33.062 -12.188 -2.229 1 98.81 238 ALA A O 1
ATOM 1853 N N . GLU A 1 239 ? 34.125 -14.039 -1.549 1 98.56 239 GLU A N 1
ATOM 1854 C CA . GLU A 1 239 ? 35.156 -13.312 -0.798 1 98.56 239 GLU A CA 1
ATOM 1855 C C . GLU A 1 239 ? 36.031 -12.477 -1.725 1 98.56 239 GLU A C 1
ATOM 1857 O O . GLU A 1 239 ? 36.344 -11.32 -1.426 1 98.56 239 GLU A O 1
ATOM 1862 N N . GLU A 1 240 ? 36.375 -13.047 -2.828 1 98.69 240 GLU A N 1
ATOM 1863 C CA . GLU A 1 240 ? 37.188 -12.336 -3.812 1 98.69 240 GLU A CA 1
ATOM 1864 C C . GLU A 1 240 ? 36.438 -11.148 -4.395 1 98.69 240 GLU A C 1
ATOM 1866 O O . GLU A 1 240 ? 37.031 -10.109 -4.691 1 98.69 240 GLU A O 1
ATOM 1871 N N . LYS A 1 241 ? 35.156 -11.305 -4.52 1 98.69 241 LYS A N 1
ATOM 1872 C CA . LYS A 1 241 ? 34.312 -10.242 -5.055 1 98.69 241 LYS A CA 1
ATOM 1873 C C . LYS A 1 241 ? 33.969 -9.234 -3.967 1 98.69 241 LYS A C 1
ATOM 1875 O O . LYS A 1 241 ? 33.281 -8.25 -4.234 1 98.69 241 LYS A O 1
ATOM 1880 N N . LYS A 1 242 ? 34.344 -9.461 -2.74 1 98.62 242 LYS A N 1
ATOM 1881 C CA . LYS A 1 242 ? 34.125 -8.586 -1.59 1 98.62 242 LYS A CA 1
ATOM 1882 C C . LYS A 1 242 ? 32.625 -8.43 -1.308 1 98.62 242 LYS A C 1
ATOM 1884 O O . LYS A 1 242 ? 32.156 -7.316 -1.067 1 98.62 242 LYS A O 1
ATOM 1889 N N . MET A 1 243 ? 31.953 -9.578 -1.411 1 98.81 243 MET A N 1
ATOM 1890 C CA . MET A 1 243 ? 30.516 -9.586 -1.142 1 98.81 243 MET A CA 1
ATOM 1891 C C . MET A 1 243 ? 30.234 -9.711 0.353 1 98.81 243 MET A C 1
ATOM 1893 O O . MET A 1 243 ? 29.625 -10.688 0.794 1 98.81 243 MET A O 1
ATOM 1897 N N . GLY A 1 244 ? 30.562 -8.664 1.096 1 98.81 244 GLY A N 1
ATOM 1898 C CA . GLY A 1 244 ? 30.531 -8.695 2.549 1 98.81 244 GLY A CA 1
ATOM 1899 C C . GLY A 1 244 ? 29.125 -8.812 3.104 1 98.81 244 GLY A C 1
ATOM 1900 O O . GLY A 1 244 ? 28.906 -9.422 4.152 1 98.81 244 GLY A O 1
ATOM 1901 N N . ALA A 1 245 ? 28.172 -8.258 2.471 1 98.88 245 ALA A N 1
ATOM 1902 C CA . ALA A 1 245 ? 26.781 -8.352 2.928 1 98.88 245 ALA A CA 1
ATOM 1903 C C . ALA A 1 245 ? 26.25 -9.773 2.775 1 98.88 245 ALA A C 1
ATOM 1905 O O . ALA A 1 245 ? 25.656 -10.32 3.701 1 98.88 245 ALA A O 1
ATOM 1906 N N . PHE A 1 246 ? 26.531 -10.406 1.644 1 98.81 246 PHE A N 1
ATOM 1907 C CA . PHE A 1 246 ? 26.141 -11.789 1.375 1 98.81 246 PHE A CA 1
ATOM 1908 C C . PHE A 1 246 ? 26.812 -12.742 2.355 1 98.81 246 PHE A C 1
ATOM 1910 O O . PHE A 1 246 ? 26.156 -13.57 2.982 1 98.81 246 PHE A O 1
ATOM 1917 N N . LEU A 1 247 ? 28.047 -12.523 2.561 1 98.75 247 LEU A N 1
ATOM 1918 C CA . LEU A 1 247 ? 28.844 -13.398 3.422 1 98.75 247 LEU A CA 1
ATOM 1919 C C . LEU A 1 247 ? 28.422 -13.258 4.879 1 98.75 247 LEU A C 1
ATOM 1921 O O . LEU A 1 247 ? 28.469 -14.227 5.641 1 98.75 247 LEU A O 1
ATOM 1925 N N . SER A 1 248 ? 27.953 -12.125 5.25 1 98.62 248 SER A N 1
ATOM 1926 C CA . SER A 1 248 ? 27.516 -11.906 6.629 1 98.62 248 SER A CA 1
ATOM 1927 C C . SER A 1 248 ? 26.297 -12.758 6.965 1 98.62 248 SER A C 1
ATOM 1929 O O . SER A 1 248 ? 26.141 -13.211 8.102 1 98.62 248 SER A O 1
ATOM 1931 N N . VAL A 1 249 ? 25.438 -13.016 6.008 1 98.75 249 VAL A N 1
ATOM 1932 C CA . VAL A 1 249 ? 24.203 -13.773 6.242 1 98.75 249 VAL A CA 1
ATOM 1933 C C . VAL A 1 249 ? 24.531 -15.258 6.355 1 98.75 249 VAL A C 1
ATOM 1935 O O . VAL A 1 249 ? 23.969 -15.953 7.211 1 98.75 249 VAL A O 1
ATOM 1938 N N . THR A 1 250 ? 25.391 -15.742 5.539 1 97.69 250 THR A N 1
ATOM 1939 C CA . THR A 1 250 ? 25.656 -17.172 5.48 1 97.69 250 THR A CA 1
ATOM 1940 C C . THR A 1 250 ? 26.594 -17.594 6.613 1 97.69 250 THR A C 1
ATOM 1942 O O . THR A 1 250 ? 26.734 -18.781 6.898 1 97.69 250 THR A O 1
ATOM 1945 N N . ARG A 1 251 ? 27.109 -16.672 7.34 1 96.38 251 ARG A N 1
ATOM 1946 C CA . ARG A 1 251 ? 28.125 -16.922 8.352 1 96.38 251 ARG A CA 1
ATOM 1947 C C . ARG A 1 251 ? 27.609 -17.844 9.445 1 96.38 251 ARG A C 1
ATOM 1949 O O . ARG A 1 251 ? 28.375 -18.625 10.023 1 96.38 251 ARG A O 1
ATOM 1956 N N . GLY A 1 252 ? 26.359 -17.797 9.664 1 97.06 252 GLY A N 1
ATOM 1957 C CA . GLY A 1 252 ? 25.797 -18.562 10.766 1 97.06 252 GLY A CA 1
ATOM 1958 C C . GLY A 1 252 ? 25.531 -20.016 10.406 1 97.06 252 GLY A C 1
ATOM 1959 O O . GLY A 1 252 ? 25.297 -20.844 11.281 1 97.06 252 GLY A O 1
ATOM 1960 N N . SER A 1 253 ? 25.594 -20.359 9.18 1 97.19 253 SER A N 1
ATOM 1961 C CA . SER A 1 253 ? 25.25 -21.703 8.711 1 97.19 253 SER A CA 1
ATOM 1962 C C . SER A 1 253 ? 26.5 -22.516 8.398 1 97.19 253 SER A C 1
ATOM 1964 O O . SER A 1 253 ? 27.531 -21.953 8.023 1 97.19 253 SER A O 1
ATOM 1966 N N . ASN A 1 254 ? 26.391 -23.812 8.562 1 96.06 254 ASN A N 1
ATOM 1967 C CA . ASN A 1 254 ? 27.453 -24.719 8.133 1 96.06 254 ASN A CA 1
ATOM 1968 C C . ASN A 1 254 ? 27.25 -25.203 6.699 1 96.06 254 ASN A C 1
ATOM 1970 O O . ASN A 1 254 ? 28.141 -25.781 6.098 1 96.06 254 ASN A O 1
ATOM 1974 N N . GLU A 1 255 ? 26.062 -25.047 6.152 1 96.81 255 GLU A N 1
ATOM 1975 C CA . GLU A 1 255 ? 25.859 -25.281 4.723 1 96.81 255 GLU A CA 1
ATOM 1976 C C . GLU A 1 255 ? 26.562 -24.219 3.883 1 96.81 255 GLU A C 1
ATOM 1978 O O . GLU A 1 255 ? 26.375 -23.031 4.09 1 96.81 255 GLU A O 1
ATOM 1983 N N . PRO A 1 256 ? 27.484 -24.641 2.988 1 97.94 256 PRO A N 1
ATOM 1984 C CA . PRO A 1 256 ? 28.188 -23.641 2.184 1 97.94 256 PRO A CA 1
ATOM 1985 C C . PRO A 1 256 ? 27.234 -22.844 1.29 1 97.94 256 PRO A C 1
ATOM 1987 O O . PRO A 1 256 ? 26.281 -23.391 0.744 1 97.94 256 PRO A O 1
ATOM 1990 N N . PRO A 1 257 ? 27.5 -21.531 1.235 1 98.56 257 PRO A N 1
ATOM 1991 C CA . PRO A 1 257 ? 26.734 -20.734 0.274 1 98.56 257 PRO A CA 1
ATOM 1992 C C . PRO A 1 257 ? 27.078 -21.062 -1.176 1 98.56 257 PRO A C 1
ATOM 1994 O O . PRO A 1 257 ? 28.109 -21.672 -1.441 1 98.56 257 PRO A O 1
ATOM 1997 N N . ALA A 1 258 ? 26.203 -20.766 -2.076 1 98.88 258 ALA A N 1
ATOM 1998 C CA . ALA A 1 258 ? 26.391 -20.891 -3.518 1 98.88 258 ALA A CA 1
ATOM 1999 C C . ALA A 1 258 ? 25.781 -19.703 -4.258 1 98.88 258 ALA A C 1
ATOM 2001 O O . ALA A 1 258 ? 24.641 -19.344 -4.012 1 98.88 258 ALA A O 1
ATOM 2002 N N . PHE A 1 259 ? 26.578 -19.031 -5.047 1 98.88 259 PHE A N 1
ATOM 2003 C CA . PHE A 1 259 ? 26.062 -17.969 -5.906 1 98.88 259 PHE A CA 1
ATOM 2004 C C . PHE A 1 259 ? 25.781 -18.5 -7.309 1 98.88 259 PHE A C 1
ATOM 2006 O O . PHE A 1 259 ? 26.719 -18.766 -8.07 1 98.88 259 PHE A O 1
ATOM 2013 N N . LEU A 1 260 ? 24.547 -18.641 -7.633 1 98.81 260 LEU A N 1
ATOM 2014 C CA . LEU A 1 260 ? 24.141 -19.219 -8.906 1 98.81 260 LEU A CA 1
ATOM 2015 C C . LEU A 1 260 ? 24.016 -18.141 -9.977 1 98.81 260 LEU A C 1
ATOM 2017 O O . LEU A 1 260 ? 23.328 -17.125 -9.766 1 98.81 260 LEU A O 1
ATOM 2021 N N . GLU A 1 261 ? 24.703 -18.266 -11.062 1 98.81 261 GLU A N 1
ATOM 2022 C CA . GLU A 1 261 ? 24.672 -17.391 -12.219 1 98.81 261 GLU A CA 1
ATOM 2023 C C . GLU A 1 261 ? 24.234 -18.141 -13.477 1 98.81 261 GLU A C 1
ATOM 2025 O O . GLU A 1 261 ? 24.828 -19.156 -13.836 1 98.81 261 GLU A O 1
ATOM 2030 N N . ILE A 1 262 ? 23.172 -17.625 -14.148 1 98.88 262 ILE A N 1
ATOM 2031 C CA . ILE A 1 262 ? 22.641 -18.25 -15.352 1 98.88 262 ILE A CA 1
ATOM 2032 C C . ILE A 1 262 ? 22.516 -17.219 -16.469 1 98.88 262 ILE A C 1
ATOM 2034 O O . ILE A 1 262 ? 22.031 -16.109 -16.234 1 98.88 262 ILE A O 1
ATOM 2038 N N . SER A 1 263 ? 22.969 -17.562 -17.625 1 98.5 263 SER A N 1
ATOM 2039 C CA . SER A 1 263 ? 22.766 -16.734 -18.812 1 98.5 263 SER A CA 1
ATOM 2040 C C . SER A 1 263 ? 21.953 -17.469 -19.875 1 98.5 263 SER A C 1
ATOM 2042 O O . SER A 1 263 ? 22.188 -18.641 -20.125 1 98.5 263 SER A O 1
ATOM 2044 N N . TYR A 1 264 ? 20.953 -16.828 -20.344 1 98.69 264 TYR A N 1
ATOM 2045 C CA . TYR A 1 264 ? 20.156 -17.297 -21.484 1 98.69 264 TYR A CA 1
ATOM 2046 C C . TYR A 1 264 ? 20.375 -16.391 -22.688 1 98.69 264 TYR A C 1
ATOM 2048 O O . TYR A 1 264 ? 20.109 -15.18 -22.625 1 98.69 264 TYR A O 1
ATOM 2056 N N . SER A 1 265 ? 20.844 -17.016 -23.781 1 98.44 265 SER A N 1
ATOM 2057 C CA . SER A 1 265 ? 21.141 -16.281 -25 1 98.44 265 SER A CA 1
ATOM 2058 C C . SER A 1 265 ? 20.047 -16.5 -26.062 1 98.44 265 SER A C 1
ATOM 2060 O O . SER A 1 265 ? 20.234 -17.281 -26.984 1 98.44 265 SER A O 1
ATOM 2062 N N . GLY A 1 266 ? 18.984 -15.711 -25.984 1 97.5 266 GLY A N 1
ATOM 2063 C CA . GLY A 1 266 ? 17.906 -15.836 -26.938 1 97.5 266 GLY A CA 1
ATOM 2064 C C . GLY A 1 266 ? 17.891 -14.727 -27.969 1 97.5 266 GLY A C 1
ATOM 2065 O O . GLY A 1 266 ? 17.297 -14.875 -29.047 1 97.5 266 GLY A O 1
ATOM 2066 N N . GLY A 1 267 ? 18.531 -13.617 -27.594 1 96.56 267 GLY A N 1
ATOM 2067 C CA . GLY A 1 267 ? 18.609 -12.477 -28.5 1 96.56 267 GLY A CA 1
ATOM 2068 C C . GLY A 1 267 ? 19.938 -12.375 -29.203 1 96.56 267 GLY A C 1
ATOM 2069 O O . GLY A 1 267 ? 20.703 -13.344 -29.266 1 96.56 267 GLY A O 1
ATOM 2070 N N . SER A 1 268 ? 20.094 -11.188 -29.766 1 95.19 268 SER A N 1
ATOM 2071 C CA . SER A 1 268 ? 21.375 -10.914 -30.391 1 95.19 268 SER A CA 1
ATOM 2072 C C . SER A 1 268 ? 22.5 -10.812 -29.344 1 95.19 268 SER A C 1
ATOM 2074 O O . SER A 1 268 ? 22.25 -10.375 -28.219 1 95.19 268 SER A O 1
ATOM 2076 N N . SER A 1 269 ? 23.672 -11.164 -29.734 1 93.38 269 SER A N 1
ATOM 2077 C CA . SER A 1 269 ? 24.812 -11.188 -28.828 1 93.38 269 SER A CA 1
ATOM 2078 C C . SER A 1 269 ? 25.125 -9.797 -28.297 1 93.38 269 SER A C 1
ATOM 2080 O O . SER A 1 269 ? 25.656 -9.648 -27.203 1 93.38 269 SER A O 1
ATOM 2082 N N . ASN A 1 270 ? 24.703 -8.758 -29 1 94.12 270 ASN A N 1
ATOM 2083 C CA . ASN A 1 270 ? 25.031 -7.395 -28.609 1 94.12 270 ASN A CA 1
ATOM 2084 C C . ASN A 1 270 ? 23.922 -6.754 -27.797 1 94.12 270 ASN A C 1
ATOM 2086 O O . ASN A 1 270 ? 24.094 -5.668 -27.25 1 94.12 270 ASN A O 1
ATOM 2090 N N . ASP A 1 271 ? 22.844 -7.473 -27.688 1 96.25 271 ASP A N 1
ATOM 2091 C CA . ASP A 1 271 ? 21.734 -6.922 -26.922 1 96.25 271 ASP A CA 1
ATOM 2092 C C . ASP A 1 271 ? 22.031 -6.973 -25.422 1 96.25 271 ASP A C 1
ATOM 2094 O O . ASP A 1 271 ? 22.5 -7.996 -24.906 1 96.25 271 ASP A O 1
ATOM 2098 N N . LYS A 1 272 ? 21.844 -5.824 -24.781 1 97.25 272 LYS A N 1
ATOM 2099 C CA . LYS A 1 272 ? 21.984 -5.805 -23.328 1 97.25 272 LYS A CA 1
ATOM 2100 C C . LYS A 1 272 ? 20.953 -6.719 -22.672 1 97.25 272 LYS A C 1
ATOM 2102 O O . LYS A 1 272 ? 19.797 -6.773 -23.094 1 97.25 272 LYS A O 1
ATOM 2107 N N . PRO A 1 273 ? 21.359 -7.43 -21.703 1 98.5 273 PRO A N 1
ATOM 2108 C CA . PRO A 1 273 ? 20.438 -8.383 -21.078 1 98.5 273 PRO A CA 1
ATOM 2109 C C . PRO A 1 273 ? 19.484 -7.711 -20.094 1 98.5 273 PRO A C 1
ATOM 2111 O O . PRO A 1 273 ? 19.781 -6.629 -19.578 1 98.5 273 PRO A O 1
ATOM 2114 N N . VAL A 1 274 ? 18.328 -8.352 -19.906 1 98.75 274 VAL A N 1
ATOM 2115 C CA . VAL A 1 274 ? 17.562 -8.148 -18.688 1 98.75 274 VAL A CA 1
ATOM 2116 C C . VAL A 1 274 ? 18.141 -9.008 -17.562 1 98.75 274 VAL A C 1
ATOM 2118 O O . VAL A 1 274 ? 18.328 -10.219 -17.734 1 98.75 274 VAL A O 1
ATOM 2121 N N . VAL A 1 275 ? 18.453 -8.375 -16.453 1 98.94 275 VAL A N 1
ATOM 2122 C CA . VAL A 1 275 ? 19.016 -9.109 -15.336 1 98.94 275 VAL A CA 1
ATOM 2123 C C . VAL A 1 275 ? 17.953 -9.359 -14.281 1 98.94 275 VAL A C 1
ATOM 2125 O O . VAL A 1 275 ? 17.297 -8.422 -13.812 1 98.94 275 VAL A O 1
ATOM 2128 N N . LEU A 1 276 ? 17.719 -10.625 -13.969 1 98.94 276 LEU A N 1
ATOM 2129 C CA . LEU A 1 276 ? 16.797 -11.055 -12.922 1 98.94 276 LEU A CA 1
ATOM 2130 C C . LEU A 1 276 ? 17.562 -11.531 -11.688 1 98.94 276 LEU A C 1
ATOM 2132 O O . LEU A 1 276 ? 18.375 -12.461 -11.773 1 98.94 276 LEU A O 1
ATOM 2136 N N . VAL A 1 277 ? 17.328 -10.852 -10.547 1 98.94 277 VAL A N 1
ATOM 2137 C CA . VAL A 1 277 ? 17.969 -11.203 -9.281 1 98.94 277 VAL A CA 1
ATOM 2138 C C . VAL A 1 277 ? 16.938 -11.781 -8.32 1 98.94 277 VAL A C 1
ATOM 2140 O O . VAL A 1 277 ? 15.914 -11.164 -8.047 1 98.94 277 VAL A O 1
ATOM 2143 N N . GLY A 1 278 ? 17.156 -13.031 -7.812 1 98.94 278 GLY A N 1
ATOM 2144 C CA . GLY A 1 278 ? 16.203 -13.68 -6.918 1 98.94 278 GLY A CA 1
ATOM 2145 C C . GLY A 1 278 ? 16.797 -13.984 -5.555 1 98.94 278 GLY A C 1
ATOM 2146 O O . GLY A 1 278 ? 17.891 -14.523 -5.449 1 98.94 278 GLY A O 1
ATOM 2147 N N . LYS A 1 279 ? 16.031 -13.633 -4.473 1 98.94 279 LYS A N 1
ATOM 2148 C CA . LYS A 1 279 ? 16.438 -13.984 -3.113 1 98.94 279 LYS A CA 1
ATOM 2149 C C . LYS A 1 279 ? 16.531 -15.492 -2.943 1 98.94 279 LYS A C 1
ATOM 2151 O O . LYS A 1 279 ? 15.594 -16.219 -3.248 1 98.94 279 LYS A O 1
ATOM 2156 N N . GLY A 1 280 ? 17.703 -15.953 -2.396 1 98.88 280 GLY A N 1
ATOM 2157 C CA . GLY A 1 280 ? 17.953 -17.391 -2.377 1 98.88 280 GLY A CA 1
ATOM 2158 C C . GLY A 1 280 ? 18.203 -17.938 -0.983 1 98.88 280 GLY A C 1
ATOM 2159 O O . GLY A 1 280 ? 19.047 -18.812 -0.796 1 98.88 280 GLY A O 1
ATOM 2160 N N . VAL A 1 281 ? 17.5 -17.438 0.038 1 98.88 281 VAL A N 1
ATOM 2161 C CA . VAL A 1 281 ? 17.625 -18.016 1.372 1 98.88 281 VAL A CA 1
ATOM 2162 C C . VAL A 1 281 ? 16.828 -19.312 1.46 1 98.88 281 VAL A C 1
ATOM 2164 O O . VAL A 1 281 ? 15.602 -19.281 1.583 1 98.88 281 VAL A O 1
ATOM 2167 N N . THR A 1 282 ? 17.531 -20.406 1.504 1 98.75 282 THR A N 1
ATOM 2168 C CA . THR A 1 282 ? 16.875 -21.703 1.403 1 98.75 282 THR A CA 1
ATOM 2169 C C . THR A 1 282 ? 16.234 -22.078 2.734 1 98.75 282 THR A C 1
ATOM 2171 O O . THR A 1 282 ? 15.375 -22.969 2.783 1 98.75 282 THR A O 1
ATOM 2174 N N . PHE A 1 283 ? 16.688 -21.484 3.824 1 98.38 283 PHE A N 1
ATOM 2175 C CA . PHE A 1 283 ? 15.977 -21.516 5.102 1 98.38 283 PHE A CA 1
ATOM 2176 C C . PHE A 1 283 ? 16.312 -20.281 5.93 1 98.38 283 PHE A C 1
ATOM 2178 O O . PHE A 1 283 ? 17.484 -19.969 6.145 1 98.38 283 PHE A O 1
ATOM 2185 N N . ASP A 1 284 ? 15.312 -19.641 6.434 1 98.44 284 ASP A N 1
ATOM 2186 C CA . ASP A 1 284 ? 15.5 -18.406 7.191 1 98.44 284 ASP A CA 1
ATOM 2187 C C . ASP A 1 284 ? 14.992 -18.562 8.625 1 98.44 284 ASP A C 1
ATOM 2189 O O . ASP A 1 284 ? 13.797 -18.438 8.875 1 98.44 284 ASP A O 1
ATOM 2193 N N . SER A 1 285 ? 15.898 -18.672 9.539 1 97.81 285 SER A N 1
ATOM 2194 C CA . SER A 1 285 ? 15.531 -18.734 10.953 1 97.81 285 SER A CA 1
ATOM 2195 C C . SER A 1 285 ? 15.43 -17.328 11.555 1 97.81 285 SER A C 1
ATOM 2197 O O . SER A 1 285 ? 14.906 -17.172 12.656 1 97.81 285 SER A O 1
ATOM 2199 N N . GLY A 1 286 ? 15.922 -16.391 10.875 1 98 286 GLY A N 1
ATOM 2200 C CA . GLY A 1 286 ? 16.062 -15.039 11.406 1 98 286 GLY A CA 1
ATOM 2201 C C . GLY A 1 286 ? 17.469 -14.75 11.93 1 98 286 GLY A C 1
ATOM 2202 O O . GLY A 1 286 ? 17.797 -13.594 12.203 1 98 286 GLY A O 1
ATOM 2203 N N . GLY A 1 287 ? 18.328 -15.773 12.008 1 97.5 287 GLY A N 1
ATOM 2204 C CA . GLY A 1 287 ? 19.625 -15.602 12.633 1 97.5 287 GLY A CA 1
ATOM 2205 C C . GLY A 1 287 ? 19.547 -15.352 14.125 1 97.5 287 GLY A C 1
ATOM 2206 O O . GLY A 1 287 ? 18.781 -16.016 14.828 1 97.5 287 GLY A O 1
ATOM 2207 N N . ILE A 1 288 ? 20.375 -14.406 14.57 1 96.62 288 ILE A N 1
ATOM 2208 C CA . ILE A 1 288 ? 20.391 -14.094 15.992 1 96.62 288 ILE A CA 1
ATOM 2209 C C . ILE A 1 288 ? 19.078 -13.422 16.375 1 96.62 288 ILE A C 1
ATOM 2211 O O . ILE A 1 288 ? 18.547 -13.641 17.484 1 96.62 288 ILE A O 1
ATOM 2215 N N . SER A 1 289 ? 18.594 -12.531 15.5 1 97.38 289 SER A N 1
ATOM 2216 C CA . SER A 1 289 ? 17.219 -12.047 15.648 1 97.38 289 SER A CA 1
ATOM 2217 C C . SER A 1 289 ? 16.203 -13.102 15.211 1 97.38 289 SER A C 1
ATOM 2219 O O . SER A 1 289 ? 15.516 -12.93 14.211 1 97.38 289 SER A O 1
ATOM 2221 N N . ILE A 1 290 ? 15.984 -14.094 16.047 1 96.81 290 ILE A N 1
ATOM 2222 C CA . ILE A 1 290 ? 15.32 -15.344 15.703 1 96.81 290 ILE A CA 1
ATOM 2223 C C . ILE A 1 290 ? 13.828 -15.102 15.516 1 96.81 290 ILE A C 1
ATOM 2225 O O . ILE A 1 290 ? 13.211 -14.352 16.281 1 96.81 290 ILE A O 1
ATOM 2229 N N . LYS A 1 291 ? 13.266 -15.742 14.461 1 96.12 291 LYS A N 1
ATOM 2230 C CA . LYS A 1 291 ? 11.828 -15.68 14.234 1 96.12 291 LYS A CA 1
ATOM 2231 C C . LYS A 1 291 ? 11.07 -16.469 15.305 1 96.12 291 LYS A C 1
ATOM 2233 O O . LYS A 1 291 ? 11.609 -17.391 15.898 1 96.12 291 LYS A O 1
ATOM 2238 N N . PRO A 1 292 ? 9.766 -16.094 15.539 1 94.25 292 PRO A N 1
ATOM 2239 C CA . PRO A 1 292 ? 8.93 -16.969 16.359 1 94.25 292 PRO A CA 1
ATOM 2240 C C . PRO A 1 292 ? 8.797 -18.375 15.797 1 94.25 292 PRO A C 1
ATOM 2242 O O . PRO A 1 292 ? 8.898 -18.562 14.586 1 94.25 292 PRO A O 1
ATOM 2245 N N . SER A 1 293 ? 8.469 -19.312 16.641 1 93.88 293 SER A N 1
ATOM 2246 C CA . SER A 1 293 ? 8.367 -20.703 16.234 1 93.88 293 SER A CA 1
ATOM 2247 C C . SER A 1 293 ? 7.164 -20.922 15.32 1 93.88 293 SER A C 1
ATOM 2249 O O . SER A 1 293 ? 7.211 -21.766 14.422 1 93.88 293 SER A O 1
ATOM 2251 N N . ALA A 1 294 ? 6.16 -20.109 15.664 1 92.5 294 ALA A N 1
ATOM 2252 C CA . ALA A 1 294 ? 4.934 -20.266 14.883 1 92.5 294 ALA A CA 1
ATOM 2253 C C . ALA A 1 294 ? 5.188 -19.984 13.406 1 92.5 294 ALA A C 1
ATOM 2255 O O . ALA A 1 294 ? 5.711 -18.938 13.047 1 92.5 294 ALA A O 1
ATOM 2256 N N . SER A 1 295 ? 4.996 -20.953 12.523 1 92.06 295 SER A N 1
ATOM 2257 C CA . SER A 1 295 ? 5.059 -20.875 11.062 1 92.06 295 SER A CA 1
ATOM 2258 C C . SER A 1 295 ? 6.5 -20.781 10.578 1 92.06 295 SER A C 1
ATOM 2260 O O . SER A 1 295 ? 6.746 -20.391 9.43 1 92.06 295 SER A O 1
ATOM 2262 N N . MET A 1 296 ? 7.492 -21.078 11.406 1 93.81 296 MET A N 1
ATOM 2263 C CA . MET A 1 296 ? 8.883 -21.016 10.977 1 93.81 296 MET A CA 1
ATOM 2264 C C . MET A 1 296 ? 9.172 -22.047 9.891 1 93.81 296 MET A C 1
ATOM 2266 O O . MET A 1 296 ? 10.047 -21.844 9.047 1 93.81 296 MET A O 1
ATOM 2270 N N . ASP A 1 297 ? 8.445 -23.109 9.922 1 94 297 ASP A N 1
ATOM 2271 C CA . ASP A 1 297 ? 8.602 -24.156 8.914 1 94 297 ASP A CA 1
ATOM 2272 C C . ASP A 1 297 ? 8.375 -23.609 7.508 1 94 297 ASP A C 1
ATOM 2274 O O . ASP A 1 297 ? 8.953 -24.109 6.543 1 94 297 ASP A O 1
ATOM 2278 N N . GLU A 1 298 ? 7.574 -22.562 7.363 1 95.56 298 GLU A N 1
ATOM 2279 C CA . GLU A 1 298 ? 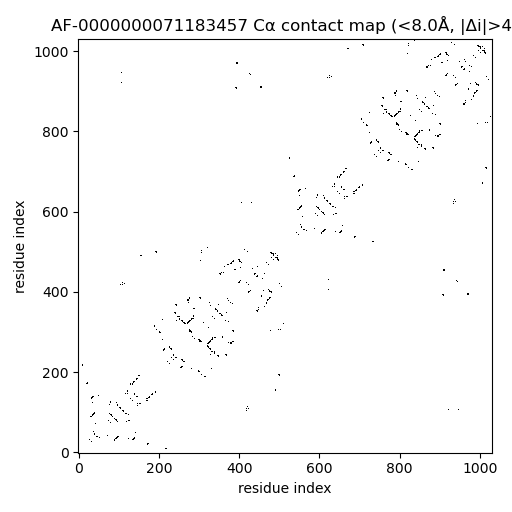7.262 -21.969 6.066 1 95.56 298 GLU A CA 1
ATOM 2280 C C . GLU A 1 298 ? 8.461 -21.234 5.492 1 95.56 298 GLU A C 1
ATOM 2282 O O . GLU A 1 298 ? 8.508 -20.953 4.293 1 95.56 298 GLU A O 1
ATOM 2287 N N . MET A 1 299 ? 9.461 -20.953 6.324 1 96.75 299 MET A N 1
ATOM 2288 C CA . MET A 1 299 ? 10.633 -20.188 5.906 1 96.75 299 MET A CA 1
ATOM 2289 C C . MET A 1 299 ? 11.562 -21.031 5.043 1 96.75 299 MET A C 1
ATOM 2291 O O . MET A 1 299 ? 12.555 -20.531 4.516 1 96.75 299 MET A O 1
ATOM 2295 N N . ARG A 1 300 ? 11.203 -22.297 4.758 1 96.5 300 ARG A N 1
ATOM 2296 C CA . ARG A 1 300 ? 11.859 -23.078 3.711 1 96.5 300 ARG A CA 1
ATOM 2297 C C . ARG A 1 300 ? 11.648 -22.438 2.342 1 96.5 300 ARG A C 1
ATOM 2299 O O . ARG A 1 300 ? 12.453 -22.625 1.428 1 96.5 300 ARG A O 1
ATOM 2306 N N . ALA A 1 301 ? 10.57 -21.672 2.26 1 97.94 301 ALA A N 1
ATOM 2307 C CA . ALA A 1 301 ? 10.203 -21.031 0.992 1 97.94 301 ALA A CA 1
ATOM 2308 C C . ALA A 1 301 ? 10.797 -19.641 0.877 1 97.94 301 ALA A C 1
ATOM 2310 O O . ALA A 1 301 ? 10.484 -18.891 -0.056 1 97.94 301 ALA A O 1
ATOM 2311 N N . ASP A 1 302 ? 11.703 -19.281 1.861 1 98.44 302 ASP A N 1
ATOM 2312 C CA . ASP A 1 302 ? 12.305 -17.953 1.839 1 98.44 302 ASP A CA 1
ATOM 2313 C C . ASP A 1 302 ? 13.25 -17.797 0.653 1 98.44 302 ASP A C 1
ATOM 2315 O O . ASP A 1 302 ? 13.82 -16.719 0.443 1 98.44 302 ASP A O 1
ATOM 2319 N N . MET A 1 303 ? 13.391 -18.812 -0.161 1 98.81 303 MET A N 1
ATOM 2320 C CA . MET A 1 303 ? 14.117 -18.812 -1.43 1 98.81 303 MET A CA 1
ATOM 2321 C C . MET A 1 303 ? 13.156 -18.609 -2.6 1 98.81 303 MET A C 1
ATOM 2323 O O . MET A 1 303 ? 13.508 -18.906 -3.746 1 98.81 303 MET A O 1
ATOM 2327 N N . GLY A 1 304 ? 11.938 -18.109 -2.375 1 98.81 304 GLY A N 1
ATOM 2328 C CA . GLY A 1 304 ? 10.914 -17.969 -3.404 1 98.81 304 GLY A CA 1
ATOM 2329 C C . GLY A 1 304 ? 11.352 -17.078 -4.559 1 98.81 304 GLY A C 1
ATOM 2330 O O . GLY A 1 304 ? 11.008 -17.344 -5.715 1 98.81 304 GLY A O 1
ATOM 2331 N N . GLY A 1 305 ? 12.141 -16 -4.242 1 98.94 305 GLY A N 1
ATOM 2332 C CA . GLY A 1 305 ? 12.688 -15.164 -5.301 1 98.94 305 GLY A CA 1
ATOM 2333 C C . GLY A 1 305 ? 13.562 -15.938 -6.27 1 98.94 305 GLY A C 1
ATOM 2334 O O . GLY A 1 305 ? 13.398 -1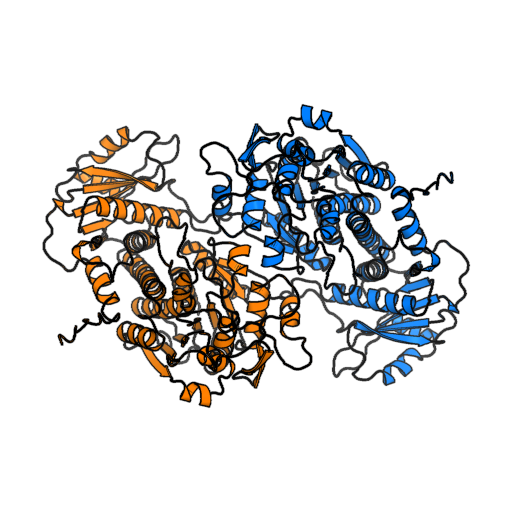5.828 -7.488 1 98.94 305 GLY A O 1
ATOM 2335 N N . ALA A 1 306 ? 14.453 -16.703 -5.746 1 98.94 306 ALA A N 1
ATOM 2336 C CA . ALA A 1 306 ? 15.328 -17.547 -6.559 1 98.94 306 ALA A CA 1
ATOM 2337 C C . ALA A 1 306 ? 14.516 -18.547 -7.383 1 98.94 306 ALA A C 1
ATOM 2339 O O . ALA A 1 306 ? 14.781 -18.734 -8.57 1 98.94 306 ALA A O 1
ATOM 2340 N N . ALA A 1 307 ? 13.531 -19.156 -6.73 1 98.94 307 ALA A N 1
ATOM 2341 C CA . ALA A 1 307 ? 12.68 -20.125 -7.414 1 98.94 307 ALA A CA 1
ATOM 2342 C C . ALA A 1 307 ? 11.969 -19.5 -8.609 1 98.94 307 ALA A C 1
ATOM 2344 O O . ALA A 1 307 ? 11.906 -20.094 -9.688 1 98.94 307 ALA A O 1
ATOM 2345 N N . CYS A 1 308 ? 11.523 -18.312 -8.461 1 98.94 308 CYS A N 1
ATOM 2346 C CA . CYS A 1 308 ? 10.773 -17.625 -9.508 1 98.94 308 CYS A CA 1
ATOM 2347 C C . CYS A 1 308 ? 11.672 -17.281 -10.688 1 98.94 308 CYS A C 1
ATOM 2349 O O . CYS A 1 308 ? 11.297 -17.484 -11.844 1 98.94 308 CYS A O 1
ATOM 2351 N N . VAL A 1 309 ? 12.867 -16.781 -10.438 1 98.94 309 VAL A N 1
ATOM 2352 C CA . VAL A 1 309 ? 13.68 -16.297 -11.547 1 98.94 309 VAL A CA 1
ATOM 2353 C C . VAL A 1 309 ? 14.273 -17.484 -12.312 1 98.94 309 VAL A C 1
ATOM 2355 O O . VAL A 1 309 ? 14.391 -17.438 -13.539 1 98.94 309 VAL A O 1
ATOM 2358 N N . VAL A 1 310 ? 14.641 -18.578 -11.625 1 98.88 310 VAL A N 1
ATOM 2359 C CA . VAL A 1 310 ? 15.156 -19.734 -12.344 1 98.88 310 VAL A CA 1
ATOM 2360 C C . VAL A 1 310 ? 14.039 -20.391 -13.156 1 98.88 310 VAL A C 1
ATOM 2362 O O . VAL A 1 310 ? 14.273 -20.875 -14.266 1 98.88 310 VAL A O 1
ATOM 2365 N N . SER A 1 311 ? 12.836 -20.375 -12.617 1 98.94 311 SER A N 1
ATOM 2366 C CA . SER A 1 311 ? 11.688 -20.906 -13.352 1 98.94 311 SER A CA 1
ATOM 2367 C C . SER A 1 311 ? 11.367 -20.047 -14.57 1 98.94 311 SER A C 1
ATOM 2369 O O . SER A 1 311 ? 10.922 -20.562 -15.602 1 98.94 311 SER A O 1
ATOM 2371 N N . THR A 1 312 ? 11.578 -18.781 -14.438 1 98.88 312 THR A N 1
ATOM 2372 C CA . THR A 1 312 ? 11.336 -17.844 -15.539 1 98.88 312 THR A CA 1
ATOM 2373 C C . THR A 1 312 ? 12.297 -18.109 -16.688 1 98.88 312 THR A C 1
ATOM 2375 O O . THR A 1 312 ? 11.891 -18.141 -17.859 1 98.88 312 THR A O 1
ATOM 2378 N N . VAL A 1 313 ? 13.531 -18.344 -16.422 1 98.62 313 VAL A N 1
ATOM 2379 C CA . VAL A 1 313 ? 14.5 -18.609 -17.484 1 98.62 313 VAL A CA 1
ATOM 2380 C C . VAL A 1 313 ? 14.227 -19.984 -18.109 1 98.62 313 VAL A C 1
ATOM 2382 O O . VAL A 1 313 ? 14.398 -20.156 -19.312 1 98.62 313 VAL A O 1
ATOM 2385 N N . LEU A 1 314 ? 13.805 -20.969 -17.266 1 98.38 314 LEU A N 1
ATOM 2386 C CA . LEU A 1 314 ? 13.375 -22.25 -17.797 1 98.38 314 LEU A CA 1
ATOM 2387 C C . LEU A 1 314 ? 12.281 -22.078 -18.844 1 98.38 314 LEU A C 1
ATOM 2389 O O . LEU A 1 314 ? 12.375 -22.609 -19.938 1 98.38 314 LEU A O 1
ATOM 2393 N N . ALA A 1 315 ? 11.289 -21.297 -18.547 1 98.75 315 ALA A N 1
ATOM 2394 C CA . ALA A 1 315 ? 10.188 -21.047 -19.469 1 98.75 315 ALA A CA 1
ATOM 2395 C C . ALA A 1 315 ? 10.656 -20.281 -20.703 1 98.75 315 ALA A C 1
ATOM 2397 O O . ALA A 1 315 ? 10.242 -20.578 -21.828 1 98.75 315 ALA A O 1
ATOM 2398 N N . ALA A 1 316 ? 11.492 -19.281 -20.469 1 98.69 316 ALA A N 1
ATOM 2399 C CA . ALA A 1 316 ? 12 -18.5 -21.594 1 98.69 316 ALA A CA 1
ATOM 2400 C C . ALA A 1 316 ? 12.742 -19.375 -22.594 1 98.69 316 ALA A C 1
ATOM 2402 O O . ALA A 1 316 ? 12.617 -19.188 -23.812 1 98.69 316 ALA A O 1
ATOM 2403 N N . SER A 1 317 ? 13.523 -20.297 -22.109 1 98.5 317 SER A N 1
ATOM 2404 C CA . SER A 1 317 ? 14.281 -21.203 -22.969 1 98.5 317 SER A CA 1
ATOM 2405 C C . SER A 1 317 ? 13.344 -22.125 -23.75 1 98.5 317 SER A C 1
ATOM 2407 O O . SER A 1 317 ? 13.539 -22.344 -24.938 1 98.5 317 SER A O 1
ATOM 2409 N N . LYS A 1 318 ? 12.328 -22.656 -23.078 1 98.12 318 LYS A N 1
ATOM 2410 C CA . LYS A 1 318 ? 11.375 -23.547 -23.719 1 98.12 318 LYS A CA 1
ATOM 2411 C C . LYS A 1 318 ? 10.547 -22.797 -24.766 1 98.12 318 LYS A C 1
ATOM 2413 O O . LYS A 1 318 ? 10.211 -23.344 -25.812 1 98.12 318 LYS A O 1
ATOM 2418 N N . LEU A 1 319 ? 10.266 -21.516 -24.5 1 98.31 319 LEU A N 1
ATOM 2419 C CA . LEU A 1 319 ? 9.492 -20.672 -25.406 1 98.31 319 LEU A CA 1
ATOM 2420 C C . LEU A 1 319 ? 10.391 -20.062 -26.484 1 98.31 319 LEU A C 1
ATOM 2422 O O . LEU A 1 319 ? 9.906 -19.453 -27.438 1 98.31 319 LEU A O 1
ATOM 2426 N N . GLN A 1 320 ? 11.695 -20.203 -26.312 1 97.88 320 GLN A N 1
ATOM 2427 C CA . GLN A 1 320 ? 12.695 -19.656 -27.234 1 97.88 320 GLN A CA 1
ATOM 2428 C C . GLN A 1 320 ? 12.492 -18.156 -27.422 1 97.88 320 GLN A C 1
ATOM 2430 O O . GLN A 1 320 ? 12.445 -17.688 -28.562 1 97.88 320 GLN A O 1
ATOM 2435 N N . LEU A 1 321 ? 12.336 -17.453 -26.359 1 98.44 321 LEU A N 1
ATOM 2436 C CA . LEU A 1 321 ? 12.109 -16.016 -26.438 1 98.44 321 LEU A CA 1
ATOM 2437 C C . LEU A 1 321 ? 13.344 -15.297 -26.984 1 98.44 321 LEU A C 1
ATOM 2439 O O . LEU A 1 321 ? 14.477 -15.625 -26.594 1 98.44 321 LEU A O 1
ATOM 2443 N N . PRO A 1 322 ? 13.18 -14.32 -27.844 1 98.25 322 PRO A N 1
ATOM 2444 C CA . PRO A 1 322 ? 14.312 -13.594 -28.422 1 98.25 322 PRO A CA 1
ATOM 2445 C C . PRO A 1 322 ? 14.797 -12.445 -27.547 1 98.25 322 PRO A C 1
ATOM 2447 O O . PRO A 1 322 ? 14.742 -11.281 -27.953 1 98.25 322 PRO A O 1
ATOM 2450 N N . ILE A 1 323 ? 15.352 -12.805 -26.438 1 98.44 323 ILE A N 1
ATOM 2451 C CA . ILE A 1 323 ? 15.852 -11.844 -25.453 1 98.44 323 ILE A CA 1
ATOM 2452 C C . ILE A 1 323 ? 17.016 -12.461 -24.688 1 98.44 323 ILE A C 1
ATOM 2454 O O . ILE A 1 323 ? 17.094 -13.688 -24.531 1 98.44 323 ILE A O 1
ATOM 2458 N N . ASN A 1 324 ? 17.969 -11.672 -24.281 1 98.69 324 ASN A N 1
ATOM 2459 C CA . ASN A 1 324 ? 19.031 -12.133 -23.406 1 98.69 324 ASN A CA 1
ATOM 2460 C C . ASN A 1 324 ? 18.688 -11.914 -21.938 1 98.69 324 ASN A C 1
ATOM 2462 O O . ASN A 1 324 ? 18.234 -10.836 -21.547 1 98.69 324 ASN A O 1
ATOM 2466 N N . LEU A 1 325 ? 18.859 -12.969 -21.172 1 98.81 325 LEU A N 1
ATOM 2467 C CA . LEU A 1 325 ? 18.625 -12.898 -19.734 1 98.81 325 LEU A CA 1
ATOM 2468 C C . LEU A 1 325 ? 19.875 -13.273 -18.969 1 98.81 325 LEU A C 1
ATOM 2470 O O . LEU A 1 325 ? 20.641 -14.141 -19.391 1 98.81 325 LEU A O 1
ATOM 2474 N N . THR A 1 326 ? 20.094 -12.609 -17.875 1 98.88 326 THR A N 1
ATOM 2475 C CA . THR A 1 326 ? 21.016 -13.031 -16.844 1 98.88 326 THR A CA 1
ATOM 2476 C C . THR A 1 326 ? 20.297 -13.195 -15.508 1 98.88 326 THR A C 1
ATOM 2478 O O . THR A 1 326 ? 19.578 -12.297 -15.062 1 98.88 326 THR A O 1
ATOM 2481 N N . VAL A 1 327 ? 20.422 -14.352 -14.914 1 98.88 327 VAL A N 1
ATOM 2482 C CA . VAL A 1 327 ? 19.812 -14.648 -13.625 1 98.88 327 VAL A CA 1
ATOM 2483 C C . VAL A 1 327 ? 20.891 -14.766 -12.555 1 98.88 327 VAL A C 1
ATOM 2485 O O . VAL A 1 327 ? 21.891 -15.469 -12.742 1 98.88 327 VAL A O 1
ATOM 2488 N N . LEU A 1 328 ? 20.75 -14.008 -11.477 1 98.94 328 LEU A N 1
ATOM 2489 C CA . LEU A 1 328 ? 21.656 -14.023 -10.344 1 98.94 328 LEU A CA 1
ATOM 2490 C C . LEU A 1 328 ? 20.922 -14.375 -9.055 1 98.94 328 LEU A C 1
ATOM 2492 O O . LEU A 1 328 ? 19.969 -13.695 -8.672 1 98.94 328 LEU A O 1
ATOM 2496 N N . THR A 1 329 ? 21.344 -15.453 -8.344 1 98.75 329 THR A N 1
ATOM 2497 C CA . THR A 1 329 ? 20.688 -15.82 -7.09 1 98.75 329 THR A CA 1
ATOM 2498 C C . THR A 1 329 ? 21.734 -16.156 -6.023 1 98.75 329 THR A C 1
ATOM 2500 O O . THR A 1 329 ? 22.406 -17.188 -6.105 1 98.75 329 THR A O 1
ATOM 2503 N N . PRO A 1 330 ? 21.906 -15.297 -5.027 1 98.94 330 PRO A N 1
ATOM 2504 C CA . PRO A 1 330 ? 22.734 -15.656 -3.867 1 98.94 330 PRO A CA 1
ATOM 2505 C C . PRO A 1 330 ? 22.047 -16.672 -2.951 1 98.94 330 PRO A C 1
ATOM 2507 O O . PRO A 1 330 ? 21.109 -16.312 -2.234 1 98.94 330 PRO A O 1
ATOM 2510 N N . LEU A 1 331 ? 22.516 -17.938 -2.963 1 98.94 331 LEU A N 1
ATOM 2511 C CA . LEU A 1 331 ? 21.906 -19.016 -2.186 1 98.94 331 LEU A CA 1
ATOM 2512 C C . LEU A 1 331 ? 22.641 -19.203 -0.861 1 98.94 331 LEU A C 1
ATOM 2514 O O . LEU A 1 331 ? 23.859 -19.344 -0.835 1 98.94 331 LEU A O 1
ATOM 2518 N N . CYS A 1 332 ? 21.891 -19.203 0.223 1 98.81 332 CYS A N 1
ATOM 2519 C CA . CYS A 1 332 ? 22.453 -19.422 1.547 1 98.81 332 CYS A CA 1
ATOM 2520 C C . CYS A 1 332 ? 21.375 -19.797 2.551 1 98.81 332 CYS A C 1
ATOM 2522 O O . CYS A 1 332 ? 20.188 -19.891 2.193 1 98.81 332 CYS A O 1
ATOM 2524 N N . GLU A 1 333 ? 21.75 -20.125 3.766 1 98.5 333 GLU A N 1
ATOM 2525 C CA . GLU A 1 333 ? 20.875 -20.25 4.922 1 98.5 333 GLU A CA 1
ATOM 2526 C C . GLU A 1 333 ? 21.156 -19.172 5.961 1 98.5 333 GLU A C 1
ATOM 2528 O O . GLU A 1 333 ? 22.312 -18.781 6.164 1 98.5 333 GLU A O 1
ATOM 2533 N N . ASN A 1 334 ? 20.109 -18.672 6.508 1 98.75 334 ASN A N 1
ATOM 2534 C CA . ASN A 1 334 ? 20.219 -17.75 7.633 1 98.75 334 ASN A CA 1
ATOM 2535 C C . ASN A 1 334 ? 19.938 -18.438 8.961 1 98.75 334 ASN A C 1
ATOM 2537 O O . ASN A 1 334 ? 18.781 -18.609 9.344 1 98.75 334 ASN A O 1
ATOM 2541 N N . MET A 1 335 ? 21.047 -18.781 9.68 1 98.25 335 MET A N 1
ATOM 2542 C CA . MET A 1 335 ? 20.938 -19.609 10.883 1 98.25 335 MET A CA 1
ATOM 2543 C C . MET A 1 335 ? 21.625 -18.938 12.062 1 98.25 335 MET A C 1
ATOM 2545 O O . MET A 1 335 ? 22.609 -18.203 11.883 1 98.25 335 MET A O 1
ATOM 2549 N N . PRO A 1 336 ? 21.141 -19.125 13.258 1 97.25 336 PRO A N 1
ATOM 2550 C CA . PRO A 1 336 ? 21.906 -18.719 14.438 1 97.25 336 PRO A CA 1
ATOM 2551 C C . PRO A 1 336 ? 23.062 -19.656 14.742 1 97.25 336 PRO A C 1
ATOM 2553 O O . PRO A 1 336 ? 23 -20.844 14.406 1 97.25 336 PRO A O 1
ATOM 2556 N N . SER A 1 337 ? 24.094 -19.141 15.273 1 96.88 337 SER A N 1
ATOM 2557 C CA . SER A 1 337 ? 25.234 -19.906 15.758 1 96.88 337 SER A CA 1
ATOM 2558 C C . SER A 1 337 ? 26.219 -19.016 16.5 1 96.88 337 SER A C 1
ATOM 2560 O O . SER A 1 337 ? 25.984 -17.812 16.672 1 96.88 337 SER A O 1
ATOM 2562 N N . GLY A 1 338 ? 27.297 -19.656 16.969 1 94.06 338 GLY A N 1
ATOM 2563 C CA . GLY A 1 338 ? 28.328 -18.906 17.672 1 94.06 338 GLY A CA 1
ATOM 2564 C C . GLY A 1 338 ? 29.109 -17.984 16.766 1 94.06 338 GLY A C 1
ATOM 2565 O O . GLY A 1 338 ? 29.797 -17.078 17.25 1 94.06 338 GLY A O 1
ATOM 2566 N N . HIS A 1 339 ? 29 -18.125 15.422 1 95.12 339 HIS A N 1
ATOM 2567 C CA . HIS A 1 339 ? 29.75 -17.281 14.5 1 95.12 339 HIS A CA 1
ATOM 2568 C C . HIS A 1 339 ? 28.812 -16.453 13.625 1 95.12 339 HIS A C 1
ATOM 2570 O O . HIS A 1 339 ? 29.25 -15.844 12.648 1 95.12 339 HIS A O 1
ATOM 2576 N N . ALA A 1 340 ? 27.562 -16.469 13.984 1 97.81 340 ALA A N 1
ATOM 2577 C CA . ALA A 1 340 ? 26.562 -15.719 13.203 1 97.81 340 ALA A CA 1
ATOM 2578 C C . ALA A 1 340 ? 26.75 -14.219 13.383 1 97.81 340 ALA A C 1
ATOM 2580 O O . ALA A 1 340 ? 27.297 -13.766 14.398 1 97.81 340 ALA A O 1
ATOM 2581 N N . THR A 1 341 ? 26.375 -13.453 12.359 1 97.44 341 THR A N 1
ATOM 2582 C CA . THR A 1 341 ? 26.297 -12 12.469 1 97.44 341 THR A CA 1
ATOM 2583 C C . THR A 1 341 ? 25.344 -11.594 13.594 1 97.44 341 THR A C 1
ATOM 2585 O O . THR A 1 341 ? 24.297 -12.203 13.773 1 97.44 341 THR A O 1
ATOM 2588 N N . LYS A 1 342 ? 25.75 -10.508 14.336 1 97.31 342 LYS A N 1
ATOM 2589 C CA . LYS A 1 342 ? 24.953 -9.992 15.445 1 97.31 342 LYS A CA 1
ATOM 2590 C C . LYS A 1 342 ? 24.406 -8.602 15.133 1 97.31 342 LYS A C 1
ATOM 2592 O O . LYS A 1 342 ? 25.047 -7.824 14.422 1 97.31 342 LYS A O 1
ATOM 2597 N N . PRO A 1 343 ? 23.219 -8.344 15.742 1 96.94 343 PRO A N 1
ATOM 2598 C CA . PRO A 1 343 ? 22.781 -6.949 15.656 1 96.94 343 PRO A CA 1
ATOM 2599 C C . PRO A 1 343 ? 23.844 -5.969 16.141 1 96.94 343 PRO A C 1
ATOM 2601 O O . PRO A 1 343 ? 24.5 -6.207 17.156 1 96.94 343 PRO A O 1
ATOM 2604 N N . GLY A 1 344 ? 24.078 -4.941 15.32 1 96.5 344 GLY A N 1
ATOM 2605 C CA . GLY A 1 344 ? 25.078 -3.953 15.656 1 96.5 344 GLY A CA 1
ATOM 2606 C C . GLY A 1 344 ? 26.359 -4.117 14.859 1 96.5 344 GLY A C 1
ATOM 2607 O O . GLY A 1 344 ? 27.172 -3.193 14.781 1 96.5 344 GLY A O 1
ATOM 2608 N N . ASP A 1 345 ? 26.578 -5.285 14.227 1 97.25 345 ASP A N 1
ATOM 2609 C CA . ASP A 1 345 ? 27.766 -5.512 13.406 1 97.25 345 ASP A CA 1
ATOM 2610 C C . ASP A 1 345 ? 27.75 -4.613 12.164 1 97.25 345 ASP A C 1
ATOM 2612 O O . ASP A 1 345 ? 26.688 -4.203 11.703 1 97.25 345 ASP A O 1
ATOM 2616 N N . ILE A 1 346 ? 28.922 -4.254 11.68 1 97.88 346 ILE A N 1
ATOM 2617 C CA . ILE A 1 346 ? 29.078 -3.475 10.461 1 97.88 346 ILE A CA 1
ATOM 2618 C C . ILE A 1 346 ? 29.781 -4.316 9.398 1 97.88 346 ILE A C 1
ATOM 2620 O O . ILE A 1 346 ? 30.797 -4.965 9.68 1 97.88 346 ILE A O 1
ATOM 2624 N N . VAL A 1 347 ? 29.219 -4.352 8.227 1 98.31 347 VAL A N 1
ATOM 2625 C CA . VAL A 1 347 ? 29.812 -5.066 7.102 1 98.31 347 VAL A CA 1
ATOM 2626 C C . VAL A 1 347 ? 29.953 -4.121 5.91 1 98.31 347 VAL A C 1
ATOM 2628 O O . VAL A 1 347 ? 29.375 -3.035 5.895 1 98.31 347 VAL A O 1
ATOM 2631 N N . THR A 1 348 ? 30.766 -4.516 4.953 1 98.62 348 THR A N 1
ATOM 2632 C CA . THR A 1 348 ? 30.969 -3.723 3.748 1 98.62 348 THR A CA 1
ATOM 2633 C C . THR A 1 348 ? 30.484 -4.473 2.514 1 98.62 348 THR A C 1
ATOM 2635 O O . THR A 1 348 ? 30.891 -5.609 2.266 1 98.62 348 THR A O 1
ATOM 2638 N N . ALA A 1 349 ? 29.594 -3.855 1.76 1 98.75 349 ALA A N 1
ATOM 2639 C CA . ALA A 1 349 ? 29.047 -4.457 0.551 1 98.75 349 ALA A CA 1
ATOM 2640 C C . ALA A 1 349 ? 30.031 -4.371 -0.609 1 98.75 349 ALA A C 1
ATOM 2642 O O . ALA A 1 349 ? 31.062 -3.701 -0.508 1 98.75 349 ALA A O 1
ATOM 2643 N N . MET A 1 350 ? 29.688 -5.043 -1.612 1 98.69 350 MET A N 1
ATOM 2644 C CA . MET A 1 350 ? 30.547 -5.164 -2.793 1 98.69 350 MET A CA 1
ATOM 2645 C C . MET A 1 350 ? 30.891 -3.789 -3.357 1 98.69 350 MET A C 1
ATOM 2647 O O . MET A 1 350 ? 31.984 -3.582 -3.871 1 98.69 350 MET A O 1
ATOM 2651 N N . ASN A 1 351 ? 30.016 -2.822 -3.256 1 98.19 351 ASN A N 1
ATOM 2652 C CA . ASN A 1 351 ? 30.25 -1.506 -3.842 1 98.19 351 ASN A CA 1
ATOM 2653 C C . ASN A 1 351 ? 30.984 -0.581 -2.879 1 98.19 351 ASN A C 1
ATOM 2655 O O . ASN A 1 351 ? 31.109 0.616 -3.141 1 98.19 351 ASN A O 1
ATOM 2659 N N . GLY A 1 352 ? 31.312 -1.057 -1.716 1 98.44 352 GLY A N 1
ATOM 2660 C CA . GLY A 1 352 ? 32.125 -0.294 -0.777 1 98.44 352 GLY A CA 1
ATOM 2661 C C . GLY A 1 352 ? 31.297 0.366 0.316 1 98.44 352 GLY A C 1
ATOM 2662 O O . GLY A 1 352 ? 31.844 0.82 1.322 1 98.44 352 GLY A O 1
ATOM 2663 N N . LYS A 1 353 ? 29.984 0.377 0.255 1 98.56 353 LYS A N 1
ATOM 2664 C CA . LYS A 1 353 ? 29.141 0.982 1.289 1 98.56 353 LYS A CA 1
ATOM 2665 C C . LYS A 1 353 ? 29.156 0.15 2.568 1 98.56 353 LYS A C 1
ATOM 2667 O O . LYS A 1 353 ? 29.141 -1.082 2.514 1 98.56 353 LYS A O 1
ATOM 2672 N N . THR A 1 354 ? 29.25 0.84 3.658 1 98.56 354 THR A N 1
ATOM 2673 C CA . THR A 1 354 ? 29.172 0.186 4.961 1 98.56 354 THR A CA 1
ATOM 2674 C C . THR A 1 354 ? 27.719 0.055 5.406 1 98.56 354 THR A C 1
ATOM 2676 O O . THR A 1 354 ? 26.906 0.967 5.195 1 98.56 354 THR A O 1
ATOM 2679 N N . ILE A 1 355 ? 27.422 -1.171 5.91 1 98.69 355 ILE A N 1
ATOM 2680 C CA . ILE A 1 355 ? 26.062 -1.474 6.375 1 98.69 355 ILE A CA 1
ATOM 2681 C C . ILE A 1 355 ? 26.109 -1.868 7.848 1 98.69 355 ILE A C 1
ATOM 2683 O O . ILE A 1 355 ? 26.812 -2.809 8.227 1 98.69 355 ILE A O 1
ATOM 2687 N N . GLN A 1 356 ? 25.391 -1.16 8.695 1 98.44 356 GLN A N 1
ATOM 2688 C CA . GLN A 1 356 ? 25.141 -1.646 10.047 1 98.44 356 GLN A CA 1
ATOM 2689 C C . GLN A 1 356 ? 23.938 -2.594 10.07 1 98.44 356 GLN A C 1
ATOM 2691 O O . GLN A 1 356 ? 22.859 -2.24 9.609 1 98.44 356 GLN A O 1
ATOM 2696 N N . VAL A 1 357 ? 24.172 -3.797 10.57 1 98.19 357 VAL A N 1
ATOM 2697 C CA . VAL A 1 357 ? 23.109 -4.793 10.664 1 98.19 357 VAL A CA 1
ATOM 2698 C C . VAL A 1 357 ? 22.469 -4.73 12.055 1 98.19 357 VAL A C 1
ATOM 2700 O O . VAL A 1 357 ? 23 -5.277 13.016 1 98.19 357 VAL A O 1
ATOM 2703 N N . ASP A 1 358 ? 21.266 -4.199 12.086 1 97.88 358 ASP A N 1
ATOM 2704 C CA . ASP A 1 358 ? 20.594 -4.074 13.375 1 97.88 358 ASP A CA 1
ATOM 2705 C C . ASP A 1 358 ? 19.562 -5.188 13.57 1 97.88 358 ASP A C 1
ATOM 2707 O O . ASP A 1 358 ? 19.109 -5.434 14.688 1 97.88 358 ASP A O 1
ATOM 2711 N N . ASN A 1 359 ? 19.141 -5.828 12.531 1 98.19 359 ASN A N 1
ATOM 2712 C CA . ASN A 1 359 ? 18.203 -6.957 12.562 1 98.19 359 ASN A CA 1
ATOM 2713 C C . ASN A 1 359 ? 18.625 -8.062 11.602 1 98.19 359 ASN A C 1
ATOM 2715 O O . ASN A 1 359 ? 18.547 -7.895 10.383 1 98.19 359 ASN A O 1
ATOM 2719 N N . THR A 1 360 ? 19.016 -9.219 12.078 1 98.25 360 THR A N 1
ATOM 2720 C CA . THR A 1 360 ? 19.547 -10.305 11.258 1 98.25 360 THR A CA 1
ATOM 2721 C C . THR A 1 360 ? 18.422 -11.062 10.57 1 98.25 360 THR A C 1
ATOM 2723 O O . THR A 1 360 ? 18.672 -11.922 9.719 1 98.25 360 THR A O 1
ATOM 2726 N N . ASP A 1 361 ? 17.109 -10.727 10.938 1 97.94 361 ASP A N 1
ATOM 2727 C CA . ASP A 1 361 ? 15.945 -11.258 10.242 1 97.94 361 ASP A CA 1
ATOM 2728 C C . ASP A 1 361 ? 15.625 -10.438 8.992 1 97.94 361 ASP A C 1
ATOM 2730 O O . ASP A 1 361 ? 14.758 -10.812 8.203 1 97.94 361 ASP A O 1
ATOM 2734 N N . ALA A 1 362 ? 16.297 -9.336 8.836 1 98.19 362 ALA A N 1
ATOM 2735 C CA . ALA A 1 362 ? 16.266 -8.586 7.578 1 98.19 362 ALA A CA 1
ATOM 2736 C C . ALA A 1 362 ? 17.422 -8.977 6.672 1 98.19 362 ALA A C 1
ATOM 2738 O O . ALA A 1 362 ? 18.156 -8.109 6.176 1 98.19 362 ALA A O 1
ATOM 2739 N N . GLU A 1 363 ? 17.641 -10.273 6.473 1 98.19 363 GLU A N 1
ATOM 2740 C CA . GLU A 1 363 ? 18.781 -10.859 5.797 1 98.19 363 GLU A CA 1
ATOM 2741 C C . GLU A 1 363 ? 18.641 -10.781 4.281 1 98.19 363 GLU A C 1
ATOM 2743 O O . GLU A 1 363 ? 19.625 -10.703 3.555 1 98.19 363 GLU A O 1
ATOM 2748 N N . GLY A 1 364 ? 17.391 -10.836 3.707 1 98.69 364 GLY A N 1
ATOM 2749 C CA . GLY A 1 364 ? 17.156 -10.836 2.273 1 98.69 364 GLY A CA 1
ATOM 2750 C C . GLY A 1 364 ? 17.734 -9.633 1.567 1 98.69 364 GLY A C 1
ATOM 2751 O O . GLY A 1 364 ? 18.359 -9.766 0.511 1 98.69 364 GLY A O 1
ATOM 2752 N N . ARG A 1 365 ? 17.531 -8.453 2.207 1 98.69 365 ARG A N 1
ATOM 2753 C CA . ARG A 1 365 ? 18.031 -7.238 1.578 1 98.69 365 ARG A CA 1
ATOM 2754 C C . ARG A 1 365 ? 19.562 -7.207 1.598 1 98.69 365 ARG A C 1
ATOM 2756 O O . ARG A 1 365 ? 20.188 -6.609 0.717 1 98.69 365 ARG A O 1
ATOM 2763 N N . LEU A 1 366 ? 20.25 -7.926 2.49 1 98.81 366 LEU A N 1
ATOM 2764 C CA . LEU A 1 366 ? 21.703 -7.988 2.529 1 98.81 366 LEU A CA 1
ATOM 2765 C C . LEU A 1 366 ? 22.234 -8.828 1.375 1 98.81 366 LEU A C 1
ATOM 2767 O O . LEU A 1 366 ? 23.156 -8.398 0.665 1 98.81 366 LEU A O 1
ATOM 2771 N N . ILE A 1 367 ? 21.641 -9.984 1.151 1 98.94 367 ILE A N 1
ATOM 2772 C CA . ILE A 1 367 ? 22.172 -10.836 0.094 1 98.94 367 ILE A CA 1
ATOM 2773 C C . ILE A 1 367 ? 21.828 -10.242 -1.27 1 98.94 367 ILE A C 1
ATOM 2775 O O . ILE A 1 367 ? 22.609 -10.352 -2.219 1 98.94 367 ILE A O 1
ATOM 2779 N N . LEU A 1 368 ? 20.734 -9.594 -1.378 1 98.94 368 LEU A N 1
ATOM 2780 C CA . LEU A 1 368 ? 20.359 -8.938 -2.629 1 98.94 368 LEU A CA 1
ATOM 2781 C C . LEU A 1 368 ? 21.266 -7.746 -2.914 1 98.94 368 LEU A C 1
ATOM 2783 O O . LEU A 1 368 ? 21.547 -7.438 -4.074 1 98.94 368 LEU A O 1
ATOM 2787 N N . ALA A 1 369 ? 21.75 -7.051 -1.854 1 98.88 369 ALA A N 1
ATOM 2788 C CA . ALA A 1 369 ? 22.625 -5.895 -2.035 1 98.88 369 ALA A CA 1
ATOM 2789 C C . ALA A 1 369 ? 23.844 -6.258 -2.883 1 98.88 369 ALA A C 1
ATOM 2791 O O . ALA A 1 369 ? 24.109 -5.625 -3.908 1 98.88 369 ALA A O 1
ATOM 2792 N N . ASP A 1 370 ? 24.531 -7.266 -2.523 1 98.94 370 ASP A N 1
ATOM 2793 C CA . ASP A 1 370 ? 25.734 -7.66 -3.252 1 98.94 370 ASP A CA 1
ATOM 2794 C C . ASP A 1 370 ? 25.391 -8.203 -4.637 1 98.94 370 ASP A C 1
ATOM 2796 O O . ASP A 1 370 ? 26.109 -7.961 -5.605 1 98.94 370 ASP A O 1
ATOM 2800 N N . ALA A 1 371 ? 24.281 -8.961 -4.711 1 98.94 371 ALA A N 1
ATOM 2801 C CA . ALA A 1 371 ? 23.875 -9.484 -6.008 1 98.94 371 ALA A CA 1
ATOM 2802 C C . ALA A 1 371 ? 23.516 -8.352 -6.969 1 98.94 371 ALA A C 1
ATOM 2804 O O . ALA A 1 371 ? 23.828 -8.414 -8.164 1 98.94 371 ALA A O 1
ATOM 2805 N N . LEU A 1 372 ? 22.844 -7.34 -6.477 1 98.94 372 LEU A N 1
ATOM 2806 C CA . LEU A 1 372 ? 22.5 -6.184 -7.293 1 98.94 372 LEU A CA 1
ATOM 2807 C C . LEU A 1 372 ? 23.75 -5.43 -7.727 1 98.94 372 LEU A C 1
ATOM 2809 O O . LEU A 1 372 ? 23.844 -4.977 -8.867 1 98.94 372 LEU A O 1
ATOM 2813 N N . CYS A 1 373 ? 24.703 -5.277 -6.82 1 98.88 373 CYS A N 1
ATOM 2814 C CA . CYS A 1 373 ? 25.969 -4.672 -7.207 1 98.88 373 CYS A CA 1
ATOM 2815 C C . CYS A 1 373 ? 26.625 -5.457 -8.336 1 98.88 373 CYS A C 1
ATOM 2817 O O . CYS A 1 373 ? 27.109 -4.867 -9.305 1 98.88 373 CYS A O 1
ATOM 2819 N N . TYR A 1 374 ? 26.625 -6.742 -8.188 1 98.88 374 TYR A N 1
ATOM 2820 C CA . TYR A 1 374 ? 27.219 -7.594 -9.211 1 98.88 374 TYR A CA 1
ATOM 2821 C C . TYR A 1 374 ? 26.469 -7.484 -10.523 1 98.88 374 TYR A C 1
ATOM 2823 O O . TYR A 1 374 ? 27.062 -7.547 -11.602 1 98.88 374 TYR A O 1
ATOM 2831 N N . ALA A 1 375 ? 25.188 -7.316 -10.5 1 98.88 375 ALA A N 1
ATOM 2832 C CA . ALA A 1 375 ? 24.344 -7.18 -11.688 1 98.88 375 ALA A CA 1
ATOM 2833 C C . ALA A 1 375 ? 24.828 -6.035 -12.57 1 98.88 375 ALA A C 1
ATOM 2835 O O . ALA A 1 375 ? 24.703 -6.094 -13.797 1 98.88 375 ALA A O 1
ATOM 2836 N N . ALA A 1 376 ? 25.406 -5.023 -11.984 1 98.5 376 ALA A N 1
ATOM 2837 C CA . ALA A 1 376 ? 25.875 -3.857 -12.734 1 98.5 376 ALA A CA 1
ATOM 2838 C C . ALA A 1 376 ? 26.938 -4.254 -13.75 1 98.5 376 ALA A C 1
ATOM 2840 O O . ALA A 1 376 ? 27.062 -3.631 -14.812 1 98.5 376 ALA A O 1
ATOM 2841 N N . SER A 1 377 ? 27.672 -5.262 -13.445 1 98.12 377 SER A N 1
ATOM 2842 C CA . SER A 1 377 ? 28.781 -5.688 -14.297 1 98.12 377 SER A CA 1
ATOM 2843 C C . SER A 1 377 ? 28.281 -6.172 -15.656 1 98.12 377 SER A C 1
ATOM 2845 O O . SER A 1 377 ? 29.062 -6.242 -16.609 1 98.12 377 SER A O 1
ATOM 2847 N N . PHE A 1 378 ? 27 -6.41 -15.766 1 98.12 378 PHE A N 1
ATOM 2848 C CA . PHE A 1 378 ? 26.453 -6.945 -17 1 98.12 378 PHE A CA 1
ATOM 2849 C C . PHE A 1 378 ? 25.844 -5.832 -17.859 1 98.12 378 PHE A C 1
ATOM 2851 O O . PHE A 1 378 ? 25.266 -6.094 -18.906 1 98.12 378 PHE A O 1
ATOM 2858 N N . GLN A 1 379 ? 25.891 -4.582 -17.391 1 97.38 379 GLN A N 1
ATOM 2859 C CA . GLN A 1 379 ? 25.344 -3.432 -18.094 1 97.38 379 GLN A CA 1
ATOM 2860 C C . GLN A 1 379 ? 23.922 -3.707 -18.578 1 97.38 379 GLN A C 1
ATOM 2862 O O . GLN A 1 379 ? 23.641 -3.643 -19.781 1 97.38 379 GLN A O 1
ATOM 2867 N N . PRO A 1 380 ? 23.016 -3.91 -17.672 1 98.19 380 PRO A N 1
ATOM 2868 C CA . PRO A 1 380 ? 21.688 -4.414 -18 1 98.19 380 PRO A CA 1
ATOM 2869 C C . PRO A 1 380 ? 20.812 -3.365 -18.688 1 98.19 380 PRO A C 1
ATOM 2871 O O . PRO A 1 380 ? 20.922 -2.174 -18.391 1 98.19 380 PRO A O 1
ATOM 2874 N N . ARG A 1 381 ? 19.938 -3.844 -19.547 1 96.69 381 ARG A N 1
ATOM 2875 C CA . ARG A 1 381 ? 18.812 -3.062 -20.047 1 96.69 381 ARG A CA 1
ATOM 2876 C C . ARG A 1 381 ? 17.828 -2.73 -18.922 1 96.69 381 ARG A C 1
ATOM 2878 O O . ARG A 1 381 ? 17.266 -1.631 -18.891 1 96.69 381 ARG A O 1
ATOM 2885 N N . LEU A 1 382 ? 17.609 -3.6 -18.141 1 98.38 382 LEU A N 1
ATOM 2886 C CA . LEU A 1 382 ? 16.703 -3.594 -17 1 98.38 382 LEU A CA 1
ATOM 2887 C C . LEU A 1 382 ? 17.156 -4.57 -15.922 1 98.38 382 LEU A C 1
ATOM 2889 O O . LEU A 1 382 ? 17.594 -5.68 -16.234 1 98.38 382 LEU A O 1
ATOM 2893 N N . THR A 1 383 ? 17.109 -4.082 -14.688 1 98.88 383 THR A N 1
ATOM 2894 C CA . THR A 1 383 ? 17.344 -4.984 -13.562 1 98.88 383 THR A CA 1
ATOM 2895 C C . THR A 1 383 ? 16.062 -5.195 -12.758 1 98.88 383 THR A C 1
ATOM 2897 O O . THR A 1 383 ? 15.414 -4.23 -12.359 1 98.88 383 THR A O 1
ATOM 2900 N N . LEU A 1 384 ? 15.688 -6.438 -12.586 1 98.94 384 LEU A N 1
ATOM 2901 C CA . LEU A 1 384 ? 14.555 -6.812 -11.742 1 98.94 384 LEU A CA 1
ATOM 2902 C C . LEU A 1 384 ? 14.992 -7.727 -10.609 1 98.94 384 LEU A C 1
ATOM 2904 O O . LEU A 1 384 ? 15.656 -8.742 -10.844 1 98.94 384 LEU A O 1
ATOM 2908 N N . ASP A 1 385 ? 14.688 -7.316 -9.383 1 98.94 385 ASP A N 1
ATOM 2909 C CA . ASP A 1 385 ? 14.891 -8.25 -8.281 1 98.94 385 ASP A CA 1
ATOM 2910 C C . ASP A 1 385 ? 13.562 -8.617 -7.621 1 98.94 385 ASP A C 1
ATOM 2912 O O . ASP A 1 385 ? 12.625 -7.824 -7.629 1 98.94 385 ASP A O 1
ATOM 2916 N N . ILE A 1 386 ? 13.492 -9.852 -7.105 1 98.94 386 ILE A N 1
ATOM 2917 C CA . ILE A 1 386 ? 12.281 -10.383 -6.492 1 98.94 386 ILE A CA 1
ATOM 2918 C C . ILE A 1 386 ? 12.641 -11.172 -5.23 1 98.94 386 ILE A C 1
ATOM 2920 O O . ILE A 1 386 ? 13.68 -11.836 -5.184 1 98.94 386 ILE A O 1
ATOM 2924 N N . ALA A 1 387 ? 11.789 -10.977 -4.188 1 98.88 387 ALA A N 1
ATOM 2925 C CA . ALA A 1 387 ? 12.125 -11.586 -2.9 1 98.88 387 ALA A CA 1
ATOM 2926 C C . ALA A 1 387 ? 10.883 -11.727 -2.025 1 98.88 387 ALA A C 1
ATOM 2928 O O . ALA A 1 387 ? 9.977 -10.891 -2.074 1 98.88 387 ALA A O 1
ATOM 2929 N N . THR A 1 388 ? 10.797 -12.844 -1.308 1 98.38 388 THR A N 1
ATOM 2930 C CA . THR A 1 388 ? 10.023 -12.812 -0.071 1 98.38 388 THR A CA 1
ATOM 2931 C C . THR A 1 388 ? 10.68 -11.898 0.956 1 98.38 388 THR A C 1
ATOM 2933 O O . THR A 1 388 ? 11.438 -12.352 1.813 1 98.38 388 THR A O 1
ATOM 2936 N N . LEU A 1 389 ? 10.344 -10.609 0.928 1 98.31 389 LEU A N 1
ATOM 2937 C CA . LEU A 1 389 ? 11.258 -9.672 1.58 1 98.31 389 LEU A CA 1
ATOM 2938 C C . LEU A 1 389 ? 10.68 -9.195 2.91 1 98.31 389 LEU A C 1
ATOM 2940 O O . LEU A 1 389 ? 11.406 -9.102 3.906 1 98.31 389 LEU A O 1
ATOM 2944 N N . THR A 1 390 ? 9.383 -8.906 2.936 1 97.81 390 THR A N 1
ATOM 2945 C CA . THR A 1 390 ? 8.953 -8.242 4.16 1 97.81 390 THR A CA 1
ATOM 2946 C C . THR A 1 390 ? 7.574 -8.75 4.59 1 97.81 390 THR A C 1
ATOM 2948 O O . THR A 1 390 ? 6.676 -8.898 3.76 1 97.81 390 THR A O 1
ATOM 2951 N N . GLY A 1 391 ? 7.426 -9.023 5.922 1 96.31 391 GLY A N 1
ATOM 2952 C CA . GLY A 1 391 ? 6.102 -9.219 6.488 1 96.31 391 GLY A CA 1
ATOM 2953 C C . GLY A 1 391 ? 5.191 -8.023 6.309 1 96.31 391 GLY A C 1
ATOM 2954 O O . GLY A 1 391 ? 3.971 -8.172 6.219 1 96.31 391 GLY A O 1
ATOM 2955 N N . ALA A 1 392 ? 5.758 -6.859 6.172 1 97.75 392 ALA A N 1
ATOM 2956 C CA . ALA A 1 392 ? 5.004 -5.625 5.984 1 97.75 392 ALA A CA 1
ATOM 2957 C C . ALA A 1 392 ? 4.156 -5.684 4.719 1 97.75 392 ALA A C 1
ATOM 2959 O O . ALA A 1 392 ? 3.057 -5.129 4.672 1 97.75 392 ALA A O 1
ATOM 2960 N N . MET A 1 393 ? 4.637 -6.301 3.699 1 98.19 393 MET A N 1
ATOM 2961 C CA . MET A 1 393 ? 3.881 -6.418 2.455 1 98.19 393 MET A CA 1
ATOM 2962 C C . MET A 1 393 ? 2.619 -7.25 2.66 1 98.19 393 MET A C 1
ATOM 2964 O O . MET A 1 393 ? 1.562 -6.93 2.117 1 98.19 393 MET A O 1
ATOM 2968 N N . MET A 1 394 ? 2.732 -8.344 3.426 1 96.56 394 MET A N 1
ATOM 2969 C CA . MET A 1 394 ? 1.562 -9.148 3.764 1 96.56 394 MET A CA 1
ATOM 2970 C C . MET A 1 394 ? 0.512 -8.312 4.484 1 96.56 394 MET A C 1
ATOM 2972 O O . MET A 1 394 ? -0.682 -8.422 4.199 1 96.56 394 MET A O 1
ATOM 2976 N N . VAL A 1 395 ? 0.965 -7.465 5.355 1 97.12 395 VAL A N 1
ATOM 2977 C CA . VAL A 1 395 ? 0.05 -6.605 6.102 1 97.12 395 VAL A CA 1
ATOM 2978 C C . VAL A 1 395 ? -0.593 -5.594 5.156 1 97.12 395 VAL A C 1
ATOM 2980 O O . VAL A 1 395 ? -1.775 -5.27 5.293 1 97.12 395 VAL A O 1
ATOM 2983 N N . ALA A 1 396 ? 0.128 -5.082 4.215 1 98 396 ALA A N 1
ATOM 2984 C CA . ALA A 1 396 ? -0.315 -3.99 3.354 1 98 396 ALA A CA 1
ATOM 2985 C C . ALA A 1 396 ? -1.408 -4.457 2.396 1 98 396 ALA A C 1
ATOM 2987 O O . ALA A 1 396 ? -2.479 -3.848 2.324 1 98 396 ALA A O 1
ATOM 2988 N N . ILE A 1 397 ? -1.138 -5.586 1.641 1 97.56 397 ILE A N 1
ATOM 2989 C CA . ILE A 1 397 ? -2.117 -5.902 0.608 1 97.56 397 ILE A CA 1
ATOM 2990 C C . ILE A 1 397 ? -2.443 -7.395 0.647 1 97.56 397 ILE A C 1
ATOM 2992 O O . ILE A 1 397 ? -3.168 -7.902 -0.212 1 97.56 397 ILE A O 1
ATOM 2996 N N . GLY A 1 398 ? -1.927 -8.164 1.617 1 96.31 398 GLY A N 1
ATOM 2997 C CA . GLY A 1 398 ? -2.221 -9.586 1.751 1 96.31 398 GLY A CA 1
ATOM 2998 C C . GLY A 1 398 ? -1.693 -10.414 0.596 1 96.31 398 GLY A C 1
ATOM 2999 O O . GLY A 1 398 ? -0.645 -10.102 0.028 1 96.31 398 GLY A O 1
ATOM 3000 N N . GLY A 1 399 ? -2.361 -11.555 0.316 1 96.12 399 GLY A N 1
ATOM 3001 C CA . GLY A 1 399 ? -1.947 -12.461 -0.741 1 96.12 399 GLY A CA 1
ATOM 3002 C C . GLY A 1 399 ? -2.582 -12.148 -2.082 1 96.12 399 GLY A C 1
ATOM 3003 O O . GLY A 1 399 ? -2.555 -12.969 -2.998 1 96.12 399 GLY A O 1
ATOM 3004 N N . ALA A 1 400 ? -3.105 -10.914 -2.219 1 96.12 400 ALA A N 1
ATOM 3005 C CA . ALA A 1 400 ? -3.885 -10.578 -3.408 1 96.12 400 ALA A CA 1
ATOM 3006 C C . ALA A 1 400 ? -2.973 -10.242 -4.586 1 96.12 400 ALA A C 1
ATOM 3008 O O . ALA A 1 400 ? -3.35 -10.43 -5.742 1 96.12 400 ALA A O 1
ATOM 3009 N N . ALA A 1 401 ? -1.796 -9.695 -4.273 1 97.94 401 ALA A N 1
ATOM 3010 C CA . ALA A 1 401 ? -0.89 -9.25 -5.328 1 97.94 401 ALA A CA 1
ATOM 3011 C C . ALA A 1 401 ? 0.552 -9.203 -4.828 1 97.94 401 ALA A C 1
ATOM 3013 O O . ALA A 1 401 ? 0.799 -9.266 -3.621 1 97.94 401 ALA A O 1
ATOM 3014 N N . THR A 1 402 ? 1.443 -9.156 -5.777 1 98.69 402 THR A N 1
ATOM 3015 C CA . THR A 1 402 ? 2.844 -8.875 -5.48 1 98.69 402 THR A CA 1
ATOM 3016 C C . THR A 1 402 ? 3.088 -7.367 -5.43 1 98.69 402 THR A C 1
ATOM 3018 O O . THR A 1 402 ? 2.617 -6.625 -6.293 1 98.69 402 THR A O 1
ATOM 3021 N N . GLY A 1 403 ? 3.779 -6.934 -4.363 1 98.81 403 GLY A N 1
ATOM 3022 C CA . GLY A 1 403 ? 4.137 -5.527 -4.281 1 98.81 403 GLY A CA 1
ATOM 3023 C C . GLY A 1 403 ? 5.301 -5.152 -5.176 1 98.81 403 GLY A C 1
ATOM 3024 O O . GLY A 1 403 ? 6.266 -5.914 -5.297 1 98.81 403 GLY A O 1
ATOM 3025 N N . VAL A 1 404 ? 5.23 -3.906 -5.77 1 98.88 404 VAL A N 1
ATOM 3026 C CA . VAL A 1 404 ? 6.242 -3.52 -6.75 1 98.88 404 VAL A CA 1
ATOM 3027 C C . VAL A 1 404 ? 6.758 -2.117 -6.434 1 98.88 404 VAL A C 1
ATOM 3029 O O . VAL A 1 404 ? 5.973 -1.218 -6.121 1 98.88 404 VAL A O 1
ATOM 3032 N N . PHE A 1 405 ? 8.039 -1.95 -6.477 1 98.88 405 PHE A N 1
ATOM 3033 C CA . PHE A 1 405 ? 8.75 -0.678 -6.398 1 98.88 405 PHE A CA 1
ATOM 3034 C C . PHE A 1 405 ? 9.602 -0.454 -7.641 1 98.88 405 PHE A C 1
ATOM 3036 O O . PHE A 1 405 ? 10.391 -1.322 -8.023 1 98.88 405 PHE A O 1
ATOM 3043 N N . THR A 1 406 ? 9.461 0.711 -8.312 1 98.69 406 THR A N 1
ATOM 3044 C CA . THR A 1 406 ? 10.25 0.935 -9.516 1 98.69 406 THR A CA 1
ATOM 3045 C C . THR A 1 406 ? 10.484 2.426 -9.742 1 98.69 406 THR A C 1
ATOM 3047 O O . THR A 1 406 ? 9.703 3.258 -9.273 1 98.69 406 THR A O 1
ATOM 3050 N N . ASN A 1 407 ? 11.578 2.748 -10.383 1 97.44 407 ASN A N 1
ATOM 3051 C CA . ASN A 1 407 ? 11.891 4.121 -10.758 1 97.44 407 ASN A CA 1
ATOM 3052 C C . ASN A 1 407 ? 11.422 4.438 -12.18 1 97.44 407 ASN A C 1
ATOM 3054 O O . ASN A 1 407 ? 11.758 5.484 -12.727 1 97.44 407 ASN A O 1
ATOM 3058 N N . SER A 1 408 ? 10.648 3.541 -12.789 1 97.12 408 SER A N 1
ATOM 3059 C CA . SER A 1 408 ? 10.234 3.707 -14.172 1 97.12 408 SER A CA 1
ATOM 3060 C C . SER A 1 408 ? 8.734 3.463 -14.336 1 97.12 408 SER A C 1
ATOM 3062 O O . SER A 1 408 ? 8.266 2.338 -14.164 1 97.12 408 SER A O 1
ATOM 3064 N N . SER A 1 409 ? 7.992 4.512 -14.727 1 95.5 409 SER A N 1
ATOM 3065 C CA . SER A 1 409 ? 6.555 4.379 -14.938 1 95.5 409 SER A CA 1
ATOM 3066 C C . SER A 1 409 ? 6.258 3.486 -16.141 1 95.5 409 SER A C 1
ATOM 3068 O O . SER A 1 409 ? 5.258 2.764 -16.156 1 95.5 409 SER A O 1
ATOM 3070 N N . SER A 1 410 ? 7.148 3.541 -17.125 1 96.88 410 SER A N 1
ATOM 3071 C CA . SER A 1 410 ? 6.953 2.701 -18.297 1 96.88 410 SER A CA 1
ATOM 3072 C C . SER A 1 410 ? 7.109 1.224 -17.953 1 96.88 410 SER A C 1
ATOM 3074 O O . SER A 1 410 ? 6.324 0.39 -18.406 1 96.88 410 SER A O 1
ATOM 3076 N N . VAL A 1 411 ? 8.109 0.896 -17.172 1 97.94 411 VAL A N 1
ATOM 3077 C CA . VAL A 1 411 ? 8.328 -0.483 -16.75 1 97.94 411 VAL A CA 1
ATOM 3078 C C . VAL A 1 411 ? 7.152 -0.949 -15.898 1 97.94 411 VAL A C 1
ATOM 3080 O O . VAL A 1 411 ? 6.691 -2.084 -16.031 1 97.94 411 VAL A O 1
ATOM 3083 N N . TRP A 1 412 ? 6.621 -0.041 -15.062 1 98 412 TRP A N 1
ATOM 3084 C CA . TRP A 1 412 ? 5.465 -0.359 -14.234 1 98 412 TRP A CA 1
ATOM 3085 C C . TRP A 1 412 ? 4.266 -0.752 -15.086 1 98 412 TRP A C 1
ATOM 3087 O O . TRP A 1 412 ? 3.604 -1.755 -14.812 1 98 412 TRP A O 1
ATOM 3097 N N . GLU A 1 413 ? 4.004 0.007 -16.062 1 98.12 413 GLU A N 1
ATOM 3098 C CA . GLU A 1 413 ? 2.832 -0.249 -16.891 1 98.12 413 GLU A CA 1
ATOM 3099 C C . GLU A 1 413 ? 2.951 -1.584 -17.609 1 98.12 413 GLU A C 1
ATOM 3101 O O . GLU A 1 413 ? 1.958 -2.295 -17.797 1 98.12 413 GLU A O 1
ATOM 3106 N N . GLU A 1 414 ? 4.152 -1.877 -18.062 1 98.38 414 GLU A N 1
ATOM 3107 C CA . GLU A 1 414 ? 4.387 -3.16 -18.719 1 98.38 414 GLU A CA 1
ATOM 3108 C C . GLU A 1 414 ? 4.148 -4.32 -17.75 1 98.38 414 GLU A C 1
ATOM 3110 O O . GLU A 1 414 ? 3.559 -5.336 -18.125 1 98.38 414 GLU A O 1
ATOM 3115 N N . LEU A 1 415 ? 4.641 -4.16 -16.547 1 98.69 415 LEU A N 1
ATOM 3116 C CA . LEU A 1 415 ? 4.488 -5.207 -15.539 1 98.69 415 LEU A CA 1
ATOM 3117 C C . LEU A 1 415 ? 3.033 -5.34 -15.102 1 98.69 415 LEU A C 1
ATOM 3119 O O . LEU A 1 415 ? 2.541 -6.449 -14.891 1 98.69 415 LEU A O 1
ATOM 3123 N N . ARG A 1 416 ? 2.354 -4.238 -14.914 1 98.44 416 ARG A N 1
ATOM 3124 C CA . ARG A 1 416 ? 0.93 -4.238 -14.594 1 98.44 416 ARG A CA 1
ATOM 3125 C C . ARG A 1 416 ? 0.126 -4.973 -15.664 1 98.44 416 ARG A C 1
ATOM 3127 O O . ARG A 1 416 ? -0.777 -5.746 -15.344 1 98.44 416 ARG A O 1
ATOM 3134 N N . ALA A 1 417 ? 0.446 -4.711 -16.938 1 98.5 417 ALA A N 1
ATOM 3135 C CA . ALA A 1 417 ? -0.218 -5.395 -18.047 1 98.5 417 ALA A CA 1
ATOM 3136 C C . ALA A 1 417 ? 0.009 -6.902 -17.984 1 98.5 417 ALA A C 1
ATOM 3138 O O . ALA A 1 417 ? -0.908 -7.688 -18.234 1 98.5 417 ALA A O 1
ATOM 3139 N N . ALA A 1 418 ? 1.213 -7.289 -17.656 1 98.75 418 ALA A N 1
ATOM 3140 C CA . ALA A 1 418 ? 1.515 -8.711 -17.516 1 98.75 418 ALA A CA 1
ATOM 3141 C C . ALA A 1 418 ? 0.664 -9.344 -16.406 1 98.75 418 ALA A C 1
ATOM 3143 O O . ALA A 1 418 ? 0.125 -10.438 -16.594 1 98.75 418 ALA A O 1
ATOM 3144 N N . GLY A 1 419 ? 0.55 -8.664 -15.258 1 98.56 419 GLY A N 1
ATOM 3145 C CA . GLY A 1 419 ? -0.292 -9.148 -14.18 1 98.56 419 GLY A CA 1
ATOM 3146 C C . GLY A 1 419 ? -1.754 -9.266 -14.562 1 98.56 419 GLY A C 1
ATOM 3147 O O . GLY A 1 419 ? -2.445 -10.188 -14.133 1 98.56 419 GLY A O 1
ATOM 3148 N N . THR A 1 420 ? -2.213 -8.352 -15.43 1 97.81 420 THR A N 1
ATOM 3149 C CA . THR A 1 420 ? -3.594 -8.32 -15.898 1 97.81 420 THR A CA 1
ATOM 3150 C C . THR A 1 420 ? -3.9 -9.555 -16.75 1 97.81 420 THR A C 1
ATOM 3152 O O . THR A 1 420 ? -4.93 -10.203 -16.547 1 97.81 420 THR A O 1
ATOM 3155 N N . VAL A 1 421 ? -2.975 -9.891 -17.562 1 97.62 421 VAL A N 1
ATOM 3156 C CA . VAL A 1 421 ? -3.164 -10.969 -18.516 1 97.62 421 VAL A CA 1
ATOM 3157 C C . VAL A 1 421 ? -3.08 -12.32 -17.797 1 97.62 421 VAL A C 1
ATOM 3159 O O . VAL A 1 421 ? -3.846 -13.234 -18.109 1 97.62 421 VAL A O 1
ATOM 3162 N N . THR A 1 422 ? -2.219 -12.414 -16.844 1 98.12 422 THR A N 1
ATOM 3163 C CA . THR A 1 422 ? -1.951 -13.703 -16.203 1 98.12 422 THR A CA 1
ATOM 3164 C C . THR A 1 422 ? -2.902 -13.93 -15.031 1 98.12 422 THR A C 1
ATOM 3166 O O . THR A 1 422 ? -3.021 -15.055 -14.531 1 98.12 422 THR A O 1
ATOM 3169 N N . GLY A 1 423 ? -3.543 -12.891 -14.57 1 97.19 423 GLY A N 1
ATOM 3170 C CA . GLY A 1 423 ? -4.418 -12.977 -13.406 1 97.19 423 GLY A CA 1
ATOM 3171 C C . GLY A 1 423 ? -3.664 -12.945 -12.094 1 97.19 423 GLY A C 1
ATOM 3172 O O . GLY A 1 423 ? -4.277 -12.945 -11.023 1 97.19 423 GLY A O 1
ATOM 3173 N N . ASP A 1 424 ? -2.363 -12.992 -12.133 1 97.81 424 ASP A N 1
ATOM 3174 C CA . ASP A 1 424 ? -1.51 -12.828 -10.961 1 97.81 424 ASP A CA 1
ATOM 3175 C C . ASP A 1 424 ? -1.029 -11.391 -10.828 1 97.81 424 ASP A C 1
ATOM 3177 O O . ASP A 1 424 ? 0.083 -11.055 -11.242 1 97.81 424 ASP A O 1
ATOM 3181 N N . ARG A 1 425 ? -1.766 -10.609 -10.07 1 97.62 425 ARG A N 1
ATOM 3182 C CA . ARG A 1 425 ? -1.721 -9.148 -10.078 1 97.62 425 ARG A CA 1
ATOM 3183 C C . ARG A 1 425 ? -0.478 -8.633 -9.359 1 97.62 425 ARG A C 1
ATOM 3185 O O . ARG A 1 425 ? 0.123 -9.352 -8.555 1 97.62 425 ARG A O 1
ATOM 3192 N N . VAL A 1 426 ? -0.114 -7.41 -9.703 1 98.69 426 VAL A N 1
ATOM 3193 C CA . VAL A 1 426 ? 0.918 -6.633 -9.023 1 98.69 426 VAL A CA 1
ATOM 3194 C C . VAL A 1 426 ? 0.347 -5.289 -8.586 1 98.69 426 VAL A C 1
ATOM 3196 O O . VAL A 1 426 ? -0.683 -4.848 -9.094 1 98.69 426 VAL A O 1
ATOM 3199 N N . TRP A 1 427 ? 0.972 -4.711 -7.609 1 98.69 427 TRP A N 1
ATOM 3200 C CA . TRP A 1 427 ? 0.538 -3.396 -7.145 1 98.69 427 TRP A CA 1
ATOM 3201 C C . TRP A 1 427 ? 1.736 -2.514 -6.812 1 98.69 427 TRP A C 1
ATOM 3203 O O . TRP A 1 427 ? 2.711 -2.979 -6.215 1 98.69 427 TRP A O 1
ATOM 3213 N N . ARG A 1 428 ? 1.658 -1.263 -7.176 1 98.31 428 ARG A N 1
ATOM 3214 C CA . ARG A 1 428 ? 2.787 -0.345 -7.051 1 98.31 428 ARG A CA 1
ATOM 3215 C C . ARG A 1 428 ? 2.816 0.307 -5.676 1 98.31 428 ARG A C 1
ATOM 3217 O O . ARG A 1 428 ? 1.767 0.608 -5.102 1 98.31 428 ARG A O 1
ATOM 3224 N N . PHE A 1 429 ? 4.027 0.536 -5.141 1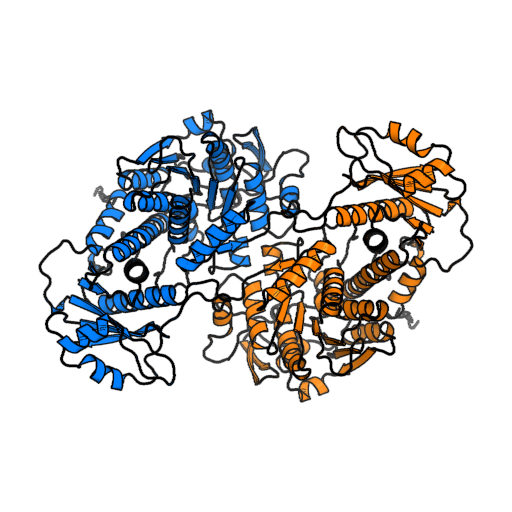 98.69 429 PHE A N 1
ATOM 3225 C CA . PHE A 1 429 ? 4.27 1.267 -3.902 1 98.69 429 PHE A CA 1
ATOM 3226 C C . PHE A 1 429 ? 5.258 2.402 -4.129 1 98.69 429 PHE A C 1
ATOM 3228 O O . PHE A 1 429 ? 5.977 2.416 -5.129 1 98.69 429 PHE A O 1
ATOM 3235 N N . PRO A 1 430 ? 5.32 3.402 -3.225 1 97.31 430 PRO A N 1
ATOM 3236 C CA . PRO A 1 430 ? 6.164 4.582 -3.432 1 97.31 430 PRO A CA 1
ATOM 3237 C C . PRO A 1 430 ? 7.633 4.324 -3.104 1 97.31 430 PRO A C 1
ATOM 3239 O O . PRO A 1 430 ? 7.938 3.541 -2.201 1 97.31 430 PRO A O 1
ATOM 3242 N N . LEU A 1 431 ? 8.5 5.043 -3.797 1 97.5 431 LEU A N 1
ATOM 3243 C CA . LEU A 1 431 ? 9.945 5.027 -3.607 1 97.5 431 LEU A CA 1
ATOM 3244 C C . LEU A 1 431 ? 10.469 6.426 -3.301 1 97.5 431 LEU A C 1
ATOM 3246 O O . LEU A 1 431 ? 11.453 6.867 -3.895 1 97.5 431 LEU A O 1
ATOM 3250 N N . TRP A 1 432 ? 9.867 7.098 -2.432 1 96.94 432 TRP A N 1
ATOM 3251 C CA . TRP A 1 432 ? 10.195 8.492 -2.146 1 96.94 432 TRP A CA 1
ATOM 3252 C C . TRP A 1 432 ? 11.477 8.586 -1.321 1 96.94 432 TRP A C 1
ATOM 3254 O O . TRP A 1 432 ? 11.828 7.656 -0.592 1 96.94 432 TRP A O 1
ATOM 3264 N N . LYS A 1 433 ? 12.125 9.758 -1.41 1 96.19 433 LYS A N 1
ATOM 3265 C CA . LYS A 1 433 ? 13.328 10.047 -0.638 1 96.19 433 LYS A CA 1
ATOM 3266 C C . LYS A 1 433 ? 13.062 9.938 0.861 1 96.19 433 LYS A C 1
ATOM 3268 O O . LYS A 1 433 ? 13.969 9.641 1.64 1 96.19 433 LYS A O 1
ATOM 3273 N N . HIS A 1 434 ? 11.828 10.086 1.206 1 95.31 434 HIS A N 1
ATOM 3274 C CA . HIS A 1 434 ? 11.398 9.906 2.59 1 95.31 434 HIS A CA 1
ATOM 3275 C C . HIS A 1 434 ? 11.891 8.57 3.143 1 95.31 434 HIS A C 1
ATOM 3277 O O . HIS A 1 434 ? 12.422 8.508 4.254 1 95.31 434 HIS A O 1
ATOM 3283 N N . TYR A 1 435 ? 11.797 7.539 2.391 1 97.81 435 TYR A N 1
ATOM 3284 C CA . TYR A 1 435 ? 12.172 6.203 2.836 1 97.81 435 TYR A CA 1
ATOM 3285 C C . TYR A 1 435 ? 13.68 6.012 2.77 1 97.81 435 TYR A C 1
ATOM 3287 O O . TYR A 1 435 ? 14.273 5.367 3.639 1 97.81 435 TYR A O 1
ATOM 3295 N N . THR A 1 436 ? 14.344 6.547 1.736 1 97.62 436 THR A N 1
ATOM 3296 C CA . THR A 1 436 ? 15.797 6.445 1.605 1 97.62 436 THR A CA 1
ATOM 3297 C C . THR A 1 436 ? 16.5 7.094 2.797 1 97.62 436 THR A C 1
ATOM 3299 O O . THR A 1 436 ? 17.469 6.551 3.33 1 97.62 436 THR A O 1
ATOM 3302 N N . SER A 1 437 ? 15.992 8.227 3.24 1 96.19 437 SER A N 1
ATOM 3303 C CA . SER A 1 437 ? 16.609 8.945 4.352 1 96.19 437 SER A CA 1
ATOM 3304 C C . SER A 1 437 ? 16.562 8.125 5.633 1 96.19 437 SER A C 1
ATOM 3306 O O . SER A 1 437 ? 17.484 8.195 6.449 1 96.19 437 SER A O 1
ATOM 3308 N N . LYS A 1 438 ? 15.539 7.363 5.773 1 96.5 438 LYS A N 1
ATOM 3309 C CA . LYS A 1 438 ? 15.406 6.52 6.957 1 96.5 438 LYS A CA 1
ATOM 3310 C C . LYS A 1 438 ? 16.484 5.434 6.98 1 96.5 438 LYS A C 1
ATOM 3312 O O . LYS A 1 438 ? 16.859 4.949 8.047 1 96.5 438 LYS A O 1
ATOM 3317 N N . MET A 1 439 ? 17.031 5.09 5.812 1 97.44 439 MET A N 1
ATOM 3318 C CA . MET A 1 439 ? 18 4 5.707 1 97.44 439 MET A CA 1
ATOM 3319 C C . MET A 1 439 ? 19.422 4.539 5.719 1 97.44 439 MET A C 1
ATOM 3321 O O . MET A 1 439 ? 20.359 3.801 6.004 1 97.44 439 MET A O 1
ATOM 3325 N N . THR A 1 440 ? 19.594 5.844 5.402 1 97.5 440 THR A N 1
ATOM 3326 C CA . THR A 1 440 ? 20.953 6.277 5.059 1 97.5 440 THR A CA 1
ATOM 3327 C C . THR A 1 440 ? 21.422 7.363 6.02 1 97.5 440 THR A C 1
ATOM 3329 O O . THR A 1 440 ? 22.609 7.691 6.051 1 97.5 440 THR A O 1
ATOM 3332 N N . GLU A 1 441 ? 20.547 7.918 6.762 1 95.12 441 GLU A N 1
ATOM 3333 C CA . GLU A 1 441 ? 20.953 9.008 7.645 1 95.12 441 GLU A CA 1
ATOM 3334 C C . GLU A 1 441 ? 21.422 8.477 9 1 95.12 441 GLU A C 1
ATOM 3336 O O . GLU A 1 441 ? 20.703 8.609 10 1 95.12 441 GLU A O 1
ATOM 3341 N N . PHE A 1 442 ? 22.625 7.984 9 1 92.81 442 PHE A N 1
ATOM 3342 C CA . PHE A 1 442 ? 23.297 7.477 10.188 1 92.81 442 PHE A CA 1
ATOM 3343 C C . PHE A 1 442 ? 24.703 8.078 10.312 1 92.81 442 PHE A C 1
ATOM 3345 O O . PHE A 1 442 ? 25.359 8.336 9.305 1 92.81 442 PHE A O 1
ATOM 3352 N N . PRO A 1 443 ? 25.203 8.32 11.453 1 91.69 443 PRO A N 1
ATOM 3353 C CA . PRO A 1 443 ? 26.484 9.016 11.633 1 91.69 443 PRO A CA 1
ATOM 3354 C C . PRO A 1 443 ? 27.688 8.117 11.344 1 91.69 443 PRO A C 1
ATOM 3356 O O . PRO A 1 443 ? 28.719 8.594 10.867 1 91.69 443 PRO A O 1
ATOM 3359 N N . ALA A 1 444 ? 27.578 6.863 11.555 1 94.31 444 ALA A N 1
ATOM 3360 C CA . ALA A 1 444 ? 28.75 6.008 11.602 1 94.31 444 ALA A CA 1
ATOM 3361 C C . ALA A 1 444 ? 28.844 5.121 10.367 1 94.31 444 ALA A C 1
ATOM 3363 O O . ALA A 1 444 ? 29.891 4.531 10.086 1 94.31 444 ALA A O 1
ATOM 3364 N N . VAL A 1 445 ? 27.703 4.969 9.672 1 96.75 445 VAL A N 1
ATOM 3365 C CA . VAL A 1 445 ? 27.672 4.047 8.547 1 96.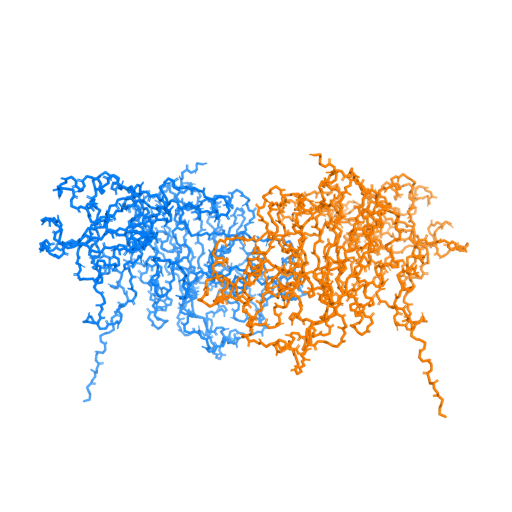75 445 VAL A CA 1
ATOM 3366 C C . VAL A 1 445 ? 26.953 4.695 7.367 1 96.75 445 VAL A C 1
ATOM 3368 O O . VAL A 1 445 ? 26.25 5.699 7.539 1 96.75 445 VAL A O 1
ATOM 3371 N N . ASP A 1 446 ? 27.078 4.102 6.203 1 97.81 446 ASP A N 1
ATOM 3372 C CA . ASP A 1 446 ? 26.406 4.617 5.016 1 97.81 446 ASP A CA 1
ATOM 3373 C C . ASP A 1 446 ? 24.922 4.227 5.008 1 97.81 446 ASP A C 1
ATOM 3375 O O . ASP A 1 446 ? 24.078 4.996 4.559 1 97.81 446 ASP A O 1
ATOM 3379 N N . VAL A 1 447 ? 24.703 2.98 5.438 1 98.25 447 VAL A N 1
ATOM 3380 C CA . VAL A 1 447 ? 23.344 2.453 5.375 1 98.25 447 VAL A CA 1
ATOM 3381 C C . VAL A 1 447 ? 23.078 1.569 6.594 1 98.25 447 VAL A C 1
ATOM 3383 O O . VAL A 1 447 ? 24 0.975 7.152 1 98.25 447 VAL A O 1
ATOM 3386 N N . ASN A 1 448 ? 21.828 1.535 7.062 1 98.31 448 ASN A N 1
ATOM 3387 C CA . ASN A 1 448 ? 21.344 0.615 8.086 1 98.31 448 ASN A CA 1
ATOM 3388 C C . ASN A 1 448 ? 20.266 -0.318 7.535 1 98.31 448 ASN A C 1
ATOM 3390 O O . ASN A 1 448 ? 19.406 0.108 6.77 1 98.31 448 ASN A O 1
ATOM 3394 N N . ASN A 1 449 ? 20.297 -1.609 7.902 1 97.81 449 ASN A N 1
ATOM 3395 C CA . ASN A 1 449 ? 19.406 -2.549 7.23 1 97.81 449 ASN A CA 1
ATOM 3396 C C . ASN A 1 449 ? 18.016 -2.545 7.852 1 97.81 449 ASN A C 1
ATOM 3398 O O . ASN A 1 449 ? 17.094 -3.189 7.34 1 97.81 449 ASN A O 1
ATOM 3402 N N . LEU A 1 450 ? 17.797 -1.87 8.953 1 96.38 450 LEU A N 1
ATOM 3403 C CA . LEU A 1 450 ? 16.484 -1.73 9.578 1 96.38 450 LEU A CA 1
ATOM 3404 C C . LEU A 1 450 ? 15.93 -0.324 9.367 1 96.38 450 LEU A C 1
ATOM 3406 O O . LEU A 1 450 ? 14.742 -0.155 9.094 1 96.38 450 LEU A O 1
ATOM 3410 N N . GLY A 1 451 ? 16.812 0.639 9.469 1 94.94 451 GLY A N 1
ATOM 3411 C CA . GLY A 1 451 ? 16.422 2.027 9.289 1 94.94 451 GLY A CA 1
ATOM 3412 C C . GLY A 1 451 ? 15.859 2.656 10.547 1 94.94 451 GLY A C 1
ATOM 3413 O O . GLY A 1 451 ? 15.797 2.01 11.594 1 94.94 451 GLY A O 1
ATOM 3414 N N . LYS A 1 452 ? 15.469 3.951 10.422 1 92.62 452 LYS A N 1
ATOM 3415 C CA . LYS A 1 452 ? 14.922 4.746 11.516 1 92.62 452 LYS A CA 1
ATOM 3416 C C . LYS A 1 452 ? 13.391 4.699 11.516 1 92.62 452 LYS A C 1
ATOM 3418 O O . LYS A 1 452 ? 12.766 4.645 10.453 1 92.62 452 LYS A O 1
ATOM 3423 N N . GLY A 1 453 ? 12.859 4.762 12.758 1 88.5 453 GLY A N 1
ATOM 3424 C CA . GLY A 1 453 ? 11.43 4.973 12.883 1 88.5 453 GLY A CA 1
ATOM 3425 C C . GLY A 1 453 ? 10.617 3.713 12.656 1 88.5 453 GLY A C 1
ATOM 3426 O O . GLY A 1 453 ? 11.172 2.623 12.523 1 88.5 453 GLY A O 1
ATOM 3427 N N . LYS A 1 454 ? 9.25 3.916 12.727 1 89.69 454 LYS A N 1
ATOM 3428 C CA . LYS A 1 454 ? 8.312 2.809 12.562 1 89.69 454 LYS A CA 1
ATOM 3429 C C . LYS A 1 454 ? 7.441 3.01 11.328 1 89.69 454 LYS A C 1
ATOM 3431 O O . LYS A 1 454 ? 7.23 4.141 10.891 1 89.69 454 LYS A O 1
ATOM 3436 N N . GLY A 1 455 ? 7.074 1.854 10.758 1 93 455 GLY A N 1
ATOM 3437 C CA . GLY A 1 455 ? 6.113 1.901 9.672 1 93 455 GLY A CA 1
ATOM 3438 C C . GLY A 1 455 ? 6.77 1.92 8.305 1 93 455 GLY A C 1
ATOM 3439 O O . GLY A 1 455 ? 7.969 2.176 8.188 1 93 455 GLY A O 1
ATOM 3440 N N . GLY A 1 456 ? 5.996 1.598 7.223 1 97.38 456 GLY A N 1
ATOM 3441 C CA . GLY A 1 456 ? 6.48 1.583 5.855 1 97.38 456 GLY A CA 1
ATOM 3442 C C . GLY A 1 456 ? 7.582 0.563 5.621 1 97.38 456 GLY A C 1
ATOM 3443 O O . GLY A 1 456 ? 8.539 0.831 4.895 1 97.38 456 GLY A O 1
ATOM 3444 N N . GLY A 1 457 ? 7.477 -0.531 6.273 1 97.81 457 GLY A N 1
ATOM 3445 C CA . GLY A 1 457 ? 8.562 -1.501 6.277 1 97.81 457 GLY A CA 1
ATOM 3446 C C . GLY A 1 457 ? 8.945 -1.97 4.883 1 97.81 457 GLY A C 1
ATOM 3447 O O . GLY A 1 457 ? 10.125 -2.139 4.586 1 97.81 457 GLY A O 1
ATOM 3448 N N . ALA A 1 458 ? 7.973 -2.232 4.039 1 98.69 458 ALA A N 1
ATOM 3449 C CA . ALA A 1 458 ? 8.273 -2.668 2.676 1 98.69 458 ALA A CA 1
ATOM 3450 C C . ALA A 1 458 ? 8.914 -1.545 1.869 1 98.69 458 ALA A C 1
ATOM 3452 O O . ALA A 1 458 ? 9.812 -1.789 1.06 1 98.69 458 ALA A O 1
ATOM 3453 N N . CYS A 1 459 ? 8.461 -0.323 2.092 1 98.69 459 CYS A N 1
ATOM 3454 C CA . CYS A 1 459 ? 9.008 0.836 1.396 1 98.69 459 CYS A CA 1
ATOM 3455 C C . CYS A 1 459 ? 10.461 1.074 1.792 1 98.69 459 CYS A C 1
ATOM 3457 O O . CYS A 1 459 ? 11.305 1.334 0.936 1 98.69 459 CYS A O 1
ATOM 3459 N N . THR A 1 460 ? 10.773 0.99 3.068 1 98.44 460 THR A N 1
ATOM 3460 C CA . THR A 1 460 ? 12.141 1.198 3.523 1 98.44 460 THR A CA 1
ATOM 3461 C C . THR A 1 460 ? 13.055 0.082 3.02 1 98.44 460 THR A C 1
ATOM 3463 O O . THR A 1 460 ? 14.211 0.325 2.686 1 98.44 460 THR A O 1
ATOM 3466 N N . ALA A 1 461 ? 12.5 -1.155 2.979 1 98.75 461 ALA A N 1
ATOM 3467 C CA . ALA A 1 461 ? 13.289 -2.26 2.436 1 98.75 461 ALA A CA 1
ATOM 3468 C C . ALA A 1 461 ? 13.656 -2.008 0.977 1 98.75 461 ALA A C 1
ATOM 3470 O O . ALA A 1 461 ? 14.797 -2.244 0.567 1 98.75 461 ALA A O 1
ATOM 3471 N N . ALA A 1 462 ? 12.719 -1.564 0.211 1 98.81 462 ALA A N 1
ATOM 3472 C CA . ALA A 1 462 ? 12.977 -1.226 -1.186 1 98.81 462 ALA A CA 1
ATOM 3473 C C . ALA A 1 462 ? 13.984 -0.085 -1.295 1 98.81 462 ALA A C 1
ATOM 3475 O O . ALA A 1 462 ? 14.844 -0.088 -2.184 1 98.81 462 ALA A O 1
ATOM 3476 N N . ALA A 1 463 ? 13.867 0.898 -0.413 1 98.75 463 ALA A N 1
ATOM 3477 C CA . ALA A 1 463 ? 14.805 2.016 -0.39 1 98.75 463 ALA A CA 1
ATOM 3478 C C . ALA A 1 463 ? 16.219 1.535 -0.097 1 98.75 463 ALA A C 1
ATOM 3480 O O . ALA A 1 463 ? 17.188 2.055 -0.66 1 98.75 463 ALA A O 1
ATOM 3481 N N . PHE A 1 464 ? 16.344 0.617 0.805 1 98.75 464 PHE A N 1
ATOM 3482 C CA . PHE A 1 464 ? 17.641 0.007 1.067 1 98.75 464 PHE A CA 1
ATOM 3483 C C . PHE A 1 464 ? 18.234 -0.578 -0.21 1 98.75 464 PHE A C 1
ATOM 3485 O O . PHE A 1 464 ? 19.391 -0.312 -0.543 1 98.75 464 PHE A O 1
ATOM 3492 N N . LEU A 1 465 ? 17.422 -1.382 -0.937 1 98.94 465 LEU A N 1
ATOM 3493 C CA . LEU A 1 465 ? 17.906 -2.037 -2.152 1 98.94 465 LEU A CA 1
ATOM 3494 C C . LEU A 1 465 ? 18.297 -1.008 -3.207 1 98.94 465 LEU A C 1
ATOM 3496 O O . LEU A 1 465 ? 19.219 -1.229 -3.982 1 98.94 465 LEU A O 1
ATOM 3500 N N . LYS A 1 466 ? 17.562 0.051 -3.219 1 98.62 466 LYS A N 1
ATOM 3501 C CA . LYS A 1 466 ? 17.812 1.119 -4.184 1 98.62 466 LYS A CA 1
ATOM 3502 C C . LYS A 1 466 ? 19.25 1.628 -4.07 1 98.62 466 LYS A C 1
ATOM 3504 O O . LYS A 1 466 ? 19.844 2.074 -5.059 1 98.62 466 LYS A O 1
ATOM 3509 N N . GLU A 1 467 ? 19.891 1.529 -2.93 1 98.38 467 GLU A N 1
ATOM 3510 C CA . GLU A 1 467 ? 21.25 1.994 -2.688 1 98.38 467 GLU A CA 1
ATOM 3511 C C . GLU A 1 467 ? 22.266 1.108 -3.396 1 98.38 467 GLU A C 1
ATOM 3513 O O . GLU A 1 467 ? 23.438 1.484 -3.537 1 98.38 467 GLU A O 1
ATOM 3518 N N . PHE A 1 468 ? 21.844 -0.027 -3.91 1 98.75 468 PHE A N 1
ATOM 3519 C CA . PHE A 1 468 ? 22.797 -0.996 -4.43 1 98.75 468 PHE A CA 1
ATOM 3520 C C . PHE A 1 468 ? 22.469 -1.362 -5.871 1 98.75 468 PHE A C 1
ATOM 3522 O O . PHE A 1 468 ? 23.25 -2.051 -6.535 1 98.75 468 PHE A O 1
ATOM 3529 N N . LYS A 1 469 ? 21.344 -0.911 -6.355 1 98.31 469 LYS A N 1
ATOM 3530 C CA . LYS A 1 469 ? 20.891 -1.29 -7.691 1 98.31 469 LYS A CA 1
ATOM 3531 C C . LYS A 1 469 ? 21.797 -0.712 -8.766 1 98.31 469 LYS A C 1
ATOM 3533 O O . LYS A 1 469 ? 22.422 0.329 -8.562 1 98.31 469 LYS A O 1
ATOM 3538 N N . PRO A 1 470 ? 21.812 -1.298 -9.945 1 98.06 470 PRO A N 1
ATOM 3539 C CA . PRO A 1 470 ? 22.531 -0.7 -11.086 1 98.06 470 PRO A CA 1
ATOM 3540 C C . PRO A 1 470 ? 21.859 0.585 -11.578 1 98.06 470 PRO A C 1
ATOM 3542 O O . PRO A 1 470 ? 20.703 0.851 -11.258 1 98.06 470 PRO A O 1
ATOM 3545 N N . ASP A 1 471 ? 22.656 1.31 -12.312 1 96.69 471 ASP A N 1
ATOM 3546 C CA . ASP A 1 471 ? 22.062 2.443 -13.008 1 96.69 471 ASP A CA 1
ATOM 3547 C C . ASP A 1 471 ? 21.031 1.975 -14.031 1 96.69 471 ASP A C 1
ATOM 3549 O O . ASP A 1 471 ? 21.078 0.827 -14.484 1 96.69 471 ASP A O 1
ATOM 3553 N N . GLY A 1 472 ? 20.094 2.859 -14.352 1 97.12 472 GLY A N 1
ATOM 3554 C CA . GLY A 1 472 ? 19.078 2.523 -15.336 1 97.12 472 GLY A CA 1
ATOM 3555 C C . GLY A 1 472 ? 17.766 2.078 -14.719 1 97.12 472 GLY A C 1
ATOM 3556 O O . GLY A 1 472 ? 17.5 2.334 -13.539 1 97.12 472 GLY A O 1
ATOM 3557 N N . ASP A 1 473 ? 16.906 1.404 -15.523 1 98.12 473 ASP A N 1
ATOM 3558 C CA . ASP A 1 473 ? 15.586 0.947 -15.078 1 98.12 473 ASP A CA 1
ATOM 3559 C C . ASP A 1 473 ? 15.711 -0.201 -14.078 1 98.12 473 ASP A C 1
ATOM 3561 O O . ASP A 1 473 ? 16.484 -1.13 -14.289 1 98.12 473 ASP A O 1
ATOM 3565 N N . TRP A 1 474 ? 14.977 -0.043 -13.039 1 98.69 474 TRP A N 1
ATOM 3566 C CA . TRP A 1 474 ? 15.031 -1.014 -11.953 1 98.69 474 TRP A CA 1
ATOM 3567 C C . TRP A 1 474 ? 13.641 -1.271 -11.383 1 98.69 474 TRP A C 1
ATOM 3569 O O . TRP A 1 474 ? 12.836 -0.349 -11.258 1 98.69 474 TRP A O 1
ATOM 3579 N N . VAL A 1 475 ? 13.391 -2.602 -11.039 1 98.81 475 VAL A N 1
ATOM 3580 C CA . VAL A 1 475 ? 12.156 -3.029 -10.398 1 98.81 475 VAL A CA 1
ATOM 3581 C C . VAL A 1 475 ? 12.469 -3.965 -9.234 1 98.81 475 VAL A C 1
ATOM 3583 O O . VAL A 1 475 ? 13.258 -4.902 -9.375 1 98.81 475 VAL A O 1
ATOM 3586 N N . HIS A 1 476 ? 11.906 -3.635 -8.07 1 98.94 476 HIS A N 1
ATOM 3587 C CA . HIS A 1 476 ? 11.867 -4.578 -6.957 1 98.94 476 HIS A CA 1
ATOM 3588 C C . HIS A 1 476 ? 10.469 -5.141 -6.754 1 98.94 476 HIS A C 1
ATOM 3590 O O . HIS A 1 476 ? 9.492 -4.383 -6.676 1 98.94 476 HIS A O 1
ATOM 3596 N N . MET A 1 477 ? 10.398 -6.484 -6.711 1 98.94 477 MET A N 1
ATOM 3597 C CA . MET A 1 477 ? 9.141 -7.172 -6.441 1 98.94 477 MET A CA 1
ATOM 3598 C C . MET A 1 477 ? 9.18 -7.863 -5.082 1 98.94 477 MET A C 1
ATOM 3600 O O . MET A 1 477 ? 9.969 -8.781 -4.871 1 98.94 477 MET A O 1
ATOM 3604 N N . ASP A 1 478 ? 8.359 -7.398 -4.152 1 98.88 478 ASP A N 1
ATOM 3605 C CA . ASP A 1 478 ? 8.164 -8.062 -2.867 1 98.88 478 ASP A CA 1
ATOM 3606 C C . ASP A 1 478 ? 7.027 -9.078 -2.938 1 98.88 478 ASP A C 1
ATOM 3608 O O . ASP A 1 478 ? 5.855 -8.703 -2.945 1 98.88 478 ASP A O 1
ATOM 3612 N N . MET A 1 479 ? 7.359 -10.344 -2.877 1 98.56 479 MET A N 1
ATOM 3613 C CA . MET A 1 479 ? 6.379 -11.398 -3.115 1 98.56 479 MET A CA 1
ATOM 3614 C C . MET A 1 479 ? 5.988 -12.078 -1.81 1 98.56 479 MET A C 1
ATOM 3616 O O . MET A 1 479 ? 5.395 -13.164 -1.822 1 98.56 479 MET A O 1
ATOM 3620 N N . ALA A 1 480 ? 6.297 -11.5 -0.684 1 97.88 480 ALA A N 1
ATOM 3621 C CA . ALA A 1 480 ? 6.031 -12.125 0.609 1 97.88 480 ALA A CA 1
ATOM 3622 C C . ALA A 1 480 ? 4.555 -12.492 0.75 1 97.88 480 ALA A C 1
ATOM 3624 O O . ALA A 1 480 ? 4.219 -13.555 1.269 1 97.88 480 ALA A O 1
ATOM 3625 N N . GLY A 1 481 ? 3.709 -11.711 0.281 1 96.5 481 GLY A N 1
ATOM 3626 C CA . GLY A 1 481 ? 2.281 -11.93 0.443 1 96.5 481 GLY A CA 1
ATOM 3627 C C . GLY A 1 481 ? 1.755 -13.07 -0.401 1 96.5 481 GLY A C 1
ATOM 3628 O O . GLY A 1 481 ? 0.732 -13.68 -0.069 1 96.5 481 GLY A O 1
ATOM 3629 N N . VAL A 1 482 ? 2.461 -13.422 -1.465 1 97.5 482 VAL A N 1
ATOM 3630 C CA . VAL A 1 482 ? 1.918 -14.414 -2.387 1 97.5 482 VAL A CA 1
ATOM 3631 C C . VAL A 1 482 ? 2.75 -15.695 -2.316 1 97.5 482 VAL A C 1
ATOM 3633 O O . VAL A 1 482 ? 2.607 -16.578 -3.162 1 97.5 482 VAL A O 1
ATOM 3636 N N . MET A 1 483 ? 3.559 -15.781 -1.353 1 95.69 483 MET A N 1
ATOM 3637 C CA . MET A 1 483 ? 4.465 -16.922 -1.188 1 95.69 483 MET A CA 1
ATOM 3638 C C . MET A 1 483 ? 3.684 -18.203 -0.927 1 95.69 483 MET A C 1
ATOM 3640 O O . MET A 1 483 ? 4.031 -19.266 -1.451 1 95.69 483 MET A O 1
ATOM 3644 N N . GLY A 1 484 ? 2.586 -18.156 -0.244 1 92.88 484 GLY A N 1
ATOM 3645 C CA . GLY A 1 484 ? 1.892 -19.312 0.331 1 92.88 484 GLY A CA 1
ATOM 3646 C C . GLY A 1 484 ? 2.25 -19.547 1.784 1 92.88 484 GLY A C 1
ATOM 3647 O O . GLY A 1 484 ? 2.773 -18.656 2.459 1 92.88 484 GLY A O 1
ATOM 3648 N N . PRO A 1 485 ? 1.816 -20.625 2.4 1 91.25 485 PRO A N 1
ATOM 3649 C CA . PRO A 1 485 ? 1.181 -21.766 1.736 1 91.25 485 PRO A CA 1
ATOM 3650 C C . PRO A 1 485 ? -0.332 -21.594 1.599 1 91.25 485 PRO A C 1
ATOM 3652 O O . PRO A 1 485 ? -0.983 -22.391 0.914 1 91.25 485 PRO A O 1
ATOM 3655 N N . LEU A 1 486 ? -0.864 -20.625 2.299 1 83 486 LEU A N 1
ATOM 3656 C CA . LEU A 1 486 ? -2.297 -20.391 2.164 1 83 486 LEU A CA 1
ATOM 3657 C C . LEU A 1 486 ? -2.584 -19.391 1.054 1 83 486 LEU A C 1
ATOM 3659 O O . LEU A 1 486 ? -2.158 -18.234 1.131 1 83 486 LEU A O 1
ATOM 3663 N N . ASP A 1 487 ? -3.012 -19.891 0.016 1 85.44 487 ASP A N 1
ATOM 3664 C CA . ASP A 1 487 ? -3.369 -19.078 -1.136 1 85.44 487 ASP A CA 1
ATOM 3665 C C . ASP A 1 487 ? -4.844 -19.234 -1.494 1 85.44 487 ASP A C 1
ATOM 3667 O O . ASP A 1 487 ? -5.379 -20.344 -1.441 1 85.44 487 ASP A O 1
ATOM 3671 N N . ASP A 1 488 ? -5.445 -18.156 -1.909 1 82.94 488 ASP A N 1
ATOM 3672 C CA . ASP A 1 488 ? -6.883 -18.156 -2.172 1 82.94 488 ASP A CA 1
ATOM 3673 C C . ASP A 1 488 ? -7.172 -18.438 -3.643 1 82.94 488 ASP A C 1
ATOM 3675 O O . ASP A 1 488 ? -8.328 -18.469 -4.059 1 82.94 488 ASP A O 1
ATOM 3679 N N . SER A 1 489 ? -6.156 -18.766 -4.371 1 88.19 489 SER A N 1
ATOM 3680 C CA . SER A 1 489 ? -6.395 -19.047 -5.785 1 88.19 489 SER A CA 1
ATOM 3681 C C . SER A 1 489 ? -7.152 -20.344 -5.969 1 88.19 489 SER A C 1
ATOM 3683 O O . SER A 1 489 ? -6.762 -21.375 -5.418 1 88.19 489 SER A O 1
ATOM 3685 N N . PRO A 1 490 ? -8.164 -20.312 -6.828 1 91.5 490 PRO A N 1
ATOM 3686 C CA . PRO A 1 490 ? -9 -21.5 -6.98 1 91.5 490 PRO A CA 1
ATOM 3687 C C . PRO A 1 490 ? -8.281 -22.625 -7.719 1 91.5 490 PRO A C 1
ATOM 3689 O O . PRO A 1 490 ? -8.758 -23.766 -7.723 1 91.5 490 PRO A O 1
ATOM 3692 N N . TYR A 1 491 ? -7.172 -22.344 -8.305 1 95.31 491 TYR A N 1
ATOM 3693 C CA . TYR A 1 491 ? -6.539 -23.391 -9.109 1 95.31 491 TYR A CA 1
ATOM 3694 C C . TYR A 1 491 ? -5.148 -23.719 -8.578 1 95.31 491 TYR A C 1
ATOM 3696 O O . TYR A 1 491 ? -4.328 -24.297 -9.297 1 95.31 491 TYR A O 1
ATOM 3704 N N . LEU A 1 492 ? -4.828 -23.312 -7.367 1 94.25 492 LEU A N 1
ATOM 3705 C CA . LEU A 1 492 ? -3.617 -23.734 -6.68 1 94.25 492 LEU A CA 1
ATOM 3706 C C . LEU A 1 492 ? -3.959 -24.562 -5.441 1 94.25 492 LEU A C 1
ATOM 3708 O O . LEU A 1 492 ? -4.695 -24.094 -4.566 1 94.25 492 LEU A O 1
ATOM 3712 N N . GLU A 1 493 ? -3.461 -25.719 -5.383 1 90.25 493 GLU A N 1
ATOM 3713 C CA . GLU A 1 493 ? -3.635 -26.562 -4.199 1 90.25 493 GLU A CA 1
ATOM 3714 C C . GLU A 1 493 ? -2.795 -26.047 -3.033 1 90.25 493 GLU A C 1
ATOM 3716 O O . GLU A 1 493 ? -1.904 -25.219 -3.217 1 90.25 493 GLU A O 1
ATOM 3721 N N . LYS A 1 494 ? -3.088 -26.609 -1.862 1 90.69 494 LYS A N 1
ATOM 3722 C CA . LYS A 1 494 ? -2.357 -26.219 -0.66 1 90.69 494 LYS A CA 1
ATOM 3723 C C . LYS A 1 494 ? -0.856 -26.422 -0.837 1 90.69 494 LYS A C 1
ATOM 3725 O O . LYS A 1 494 ? -0.43 -27.422 -1.426 1 90.69 494 LYS A O 1
ATOM 3730 N N . GLY A 1 495 ? -0.055 -25.547 -0.29 1 94.88 495 GLY A N 1
ATOM 3731 C CA . GLY A 1 495 ? 1.389 -25.5 -0.463 1 94.88 495 GLY A CA 1
ATOM 3732 C C . GLY A 1 495 ? 1.886 -24.141 -0.957 1 94.88 495 GLY A C 1
ATOM 3733 O O . GLY A 1 495 ? 1.125 -23.172 -1.004 1 94.88 495 GLY A O 1
ATOM 3734 N N . MET A 1 496 ? 3.146 -24.078 -1.228 1 97.38 496 MET A N 1
ATOM 3735 C CA . MET A 1 496 ? 3.707 -22.844 -1.736 1 97.38 496 MET A CA 1
ATOM 3736 C C . MET A 1 496 ? 3.15 -22.516 -3.119 1 97.38 496 MET A C 1
ATOM 3738 O O . MET A 1 496 ? 2.816 -23.422 -3.885 1 97.38 496 MET A O 1
ATOM 3742 N N . SER A 1 497 ? 3.037 -21.266 -3.428 1 97.56 497 SER A N 1
ATOM 3743 C CA . SER A 1 497 ? 2.217 -20.844 -4.555 1 97.56 497 SER A CA 1
ATOM 3744 C C . SER A 1 497 ? 3.033 -20.797 -5.844 1 97.56 497 SER A C 1
ATOM 3746 O O . SER A 1 497 ? 2.48 -20.906 -6.941 1 97.56 497 SER A O 1
ATOM 3748 N N . GLY A 1 498 ? 4.359 -20.5 -5.742 1 98.31 498 GLY A N 1
ATOM 3749 C CA . GLY A 1 498 ? 5.168 -20.297 -6.93 1 98.31 498 GLY A CA 1
ATOM 3750 C C . GLY A 1 498 ? 4.887 -18.969 -7.609 1 98.31 498 GLY A C 1
ATOM 3751 O O . GLY A 1 498 ? 5.457 -18.672 -8.664 1 98.31 498 GLY A O 1
ATOM 3752 N N . ARG A 1 499 ? 3.969 -18.156 -7.109 1 98.19 499 ARG A N 1
ATOM 3753 C CA . ARG A 1 499 ? 3.682 -16.812 -7.598 1 98.19 499 ARG A CA 1
ATOM 3754 C C . ARG A 1 499 ? 4.848 -15.875 -7.324 1 98.19 499 ARG A C 1
ATOM 3756 O O . ARG A 1 499 ? 5.602 -16.078 -6.367 1 98.19 499 ARG A O 1
ATOM 3763 N N . PRO A 1 500 ? 5.137 -14.891 -8.305 1 98.69 500 PRO A N 1
ATOM 3764 C CA . PRO A 1 500 ? 4.355 -14.617 -9.516 1 98.69 500 PRO A CA 1
ATOM 3765 C C . PRO A 1 500 ? 5.059 -15.078 -10.789 1 98.69 500 PRO A C 1
ATOM 3767 O O . PRO A 1 500 ? 5.133 -14.32 -11.766 1 98.69 500 PRO A O 1
ATOM 3770 N N . THR A 1 501 ? 5.461 -16.266 -10.875 1 98.88 501 THR A N 1
ATOM 3771 C CA . THR A 1 501 ? 6.289 -16.797 -11.953 1 98.88 501 THR A CA 1
ATOM 3772 C C . THR A 1 501 ? 5.641 -16.547 -13.305 1 98.88 501 THR A C 1
ATOM 3774 O O . THR A 1 501 ? 6.297 -16.094 -14.242 1 98.88 501 THR A O 1
ATOM 3777 N N . ARG A 1 502 ? 4.367 -16.812 -13.492 1 98.81 502 ARG A N 1
ATOM 3778 C CA . ARG A 1 502 ? 3.715 -16.625 -14.781 1 98.81 502 ARG A CA 1
ATOM 3779 C C . ARG A 1 502 ? 3.711 -15.156 -15.188 1 98.81 502 ARG A C 1
ATOM 3781 O O . ARG A 1 502 ? 3.857 -14.828 -16.375 1 98.81 502 ARG A O 1
ATOM 3788 N N . THR A 1 503 ? 3.516 -14.328 -14.195 1 98.88 503 THR A N 1
ATOM 3789 C CA . THR A 1 503 ? 3.561 -12.891 -14.469 1 98.88 503 THR A CA 1
ATOM 3790 C C . THR A 1 503 ? 4.953 -12.477 -14.93 1 98.88 503 THR A C 1
ATOM 3792 O O . THR A 1 503 ? 5.094 -11.672 -15.859 1 98.88 503 THR A O 1
ATOM 3795 N N . LEU A 1 504 ? 5.984 -12.992 -14.344 1 98.88 504 LEU A N 1
ATOM 3796 C CA . LEU A 1 504 ? 7.352 -12.703 -14.773 1 98.88 504 LEU A CA 1
ATOM 3797 C C . LEU A 1 504 ? 7.582 -13.172 -16.203 1 98.88 504 LEU A C 1
ATOM 3799 O O . LEU A 1 504 ? 8.164 -12.445 -17.016 1 98.88 504 LEU A O 1
ATOM 3803 N N . ILE A 1 505 ? 7.133 -14.352 -16.531 1 98.94 505 ILE A N 1
ATOM 3804 C CA . ILE A 1 505 ? 7.301 -14.891 -17.875 1 98.94 505 ILE A CA 1
ATOM 3805 C C . ILE A 1 505 ? 6.59 -14 -18.891 1 98.94 505 ILE A C 1
ATOM 3807 O O . ILE A 1 505 ? 7.145 -13.68 -19.938 1 98.94 505 ILE A O 1
ATOM 3811 N N . GLN A 1 506 ? 5.352 -13.625 -18.547 1 98.81 506 GLN A N 1
ATOM 3812 C CA . GLN A 1 506 ? 4.59 -12.758 -19.438 1 98.81 506 GLN A CA 1
ATOM 3813 C C . GLN A 1 506 ? 5.293 -11.414 -19.625 1 98.81 506 GLN A C 1
ATOM 3815 O O . GLN A 1 506 ? 5.332 -10.875 -20.734 1 98.81 506 GLN A O 1
ATOM 3820 N N . PHE A 1 507 ? 5.836 -10.93 -18.547 1 98.81 507 PHE A N 1
ATOM 3821 C CA . PHE A 1 507 ? 6.555 -9.664 -18.578 1 98.81 507 PHE A CA 1
ATOM 3822 C C . PHE A 1 507 ? 7.762 -9.758 -19.516 1 98.81 507 PHE A C 1
ATOM 3824 O O . PHE A 1 507 ? 7.969 -8.883 -20.359 1 98.81 507 PHE A O 1
ATOM 3831 N N . ILE A 1 508 ? 8.523 -10.805 -19.391 1 98.81 508 ILE A N 1
ATOM 3832 C CA . ILE A 1 508 ? 9.703 -11.016 -20.219 1 98.81 508 ILE A CA 1
ATOM 3833 C C . ILE A 1 508 ? 9.281 -11.211 -21.672 1 98.81 508 ILE A C 1
ATOM 3835 O O . ILE A 1 508 ? 9.953 -10.734 -22.594 1 98.81 508 ILE A O 1
ATOM 3839 N N . THR A 1 509 ? 8.195 -11.898 -21.922 1 98.69 509 THR A N 1
ATOM 3840 C CA . THR A 1 509 ? 7.668 -12.086 -23.266 1 98.69 509 THR A CA 1
ATOM 3841 C C . THR A 1 509 ? 7.324 -10.742 -23.906 1 98.69 509 THR A C 1
ATOM 3843 O O . THR A 1 509 ? 7.652 -10.5 -25.062 1 98.69 509 THR A O 1
ATOM 3846 N N . GLN A 1 510 ? 6.68 -9.898 -23.156 1 98.44 510 GLN A N 1
ATOM 3847 C CA . GLN A 1 510 ? 6.328 -8.57 -23.641 1 98.44 510 GLN A CA 1
ATOM 3848 C C . GLN A 1 510 ? 7.574 -7.762 -23.984 1 98.44 510 GLN A C 1
ATOM 3850 O O . GLN A 1 510 ? 7.625 -7.098 -25.016 1 98.44 510 GLN A O 1
ATOM 3855 N N . LEU A 1 511 ? 8.562 -7.836 -23.125 1 97.88 511 LEU A N 1
ATOM 3856 C CA . LEU A 1 511 ? 9.805 -7.102 -23.344 1 97.88 511 LEU A CA 1
ATOM 3857 C C . LEU A 1 511 ? 10.516 -7.602 -24.594 1 97.88 511 LEU A C 1
ATOM 3859 O O . LEU A 1 511 ? 11.156 -6.82 -25.297 1 97.88 511 LEU A O 1
ATOM 3863 N N . SER A 1 512 ? 10.422 -8.859 -24.875 1 97.56 512 SER A N 1
ATOM 3864 C CA . SER A 1 512 ? 11.117 -9.469 -26 1 97.56 512 SER A CA 1
ATOM 3865 C C . SER A 1 512 ? 10.523 -9 -27.328 1 97.56 512 SER A C 1
ATOM 3867 O O . SER A 1 512 ? 11.172 -9.094 -28.375 1 97.56 512 SER A O 1
ATOM 3869 N N . GLN A 1 513 ? 9.328 -8.539 -27.234 1 94.62 513 GLN A N 1
ATOM 3870 C CA . GLN A 1 513 ? 8.633 -8.109 -28.453 1 94.62 513 GLN A CA 1
ATOM 3871 C C . GLN A 1 513 ? 8.844 -6.617 -28.703 1 94.62 513 GLN A C 1
ATOM 3873 O O . GLN A 1 513 ? 8.523 -6.113 -29.781 1 94.62 513 GLN A O 1
ATOM 3878 N N . LYS A 1 514 ? 9.289 -5.973 -27.625 1 82.5 514 LYS A N 1
ATOM 3879 C CA . LYS A 1 514 ? 9.531 -4.539 -27.766 1 82.5 514 LYS A CA 1
ATOM 3880 C C . LYS A 1 514 ? 10.992 -4.266 -28.125 1 82.5 514 LYS A C 1
ATOM 3882 O O . LYS A 1 514 ? 11.898 -4.906 -27.594 1 82.5 514 LYS A O 1
ATOM 3887 N N . LYS A 1 515 ? 11.203 -3.727 -29.375 1 60.03 515 LYS A N 1
ATOM 3888 C CA . LYS A 1 515 ? 12.531 -3.393 -29.875 1 60.03 515 LYS A CA 1
ATOM 3889 C C . LYS A 1 515 ? 13.102 -2.176 -29.156 1 60.03 515 LYS A C 1
ATOM 3891 O O . LYS A 1 515 ? 12.391 -1.207 -28.906 1 60.03 515 LYS A O 1
ATOM 3896 N N . MET B 1 1 ? -14.211 23.547 54.938 1 25.78 1 MET B N 1
ATOM 3897 C CA . MET B 1 1 ? -14.203 22.562 53.844 1 25.78 1 MET B CA 1
ATOM 3898 C C . MET B 1 1 ? -14.148 23.25 52.5 1 25.78 1 MET B C 1
ATOM 3900 O O . MET B 1 1 ? -15.148 23.812 52.031 1 25.78 1 MET B O 1
ATOM 3904 N N . ALA B 1 2 ? -13.039 23.844 52.188 1 29.42 2 ALA B N 1
ATOM 3905 C CA . ALA B 1 2 ? -12.742 24.844 51.156 1 29.42 2 ALA B CA 1
ATOM 3906 C C . ALA B 1 2 ? -12.961 24.266 49.75 1 29.42 2 ALA B C 1
ATOM 3908 O O . ALA B 1 2 ? -12.336 23.266 49.375 1 29.42 2 ALA B O 1
ATOM 3909 N N . ASN B 1 3 ? -14.203 24.281 49.156 1 28.38 3 ASN B N 1
ATOM 3910 C CA . ASN B 1 3 ? -14.742 23.875 47.875 1 28.38 3 ASN B CA 1
ATOM 3911 C C . ASN B 1 3 ? -13.914 24.422 46.719 1 28.38 3 ASN B C 1
ATOM 3913 O O . ASN B 1 3 ? -13.859 25.641 46.5 1 28.38 3 ASN B O 1
ATOM 3917 N N . SER B 1 4 ? -12.805 23.797 46.406 1 28.41 4 SER B N 1
ATOM 3918 C CA . SER B 1 4 ? -11.812 24.172 45.406 1 28.41 4 SER B CA 1
ATOM 3919 C C . SER B 1 4 ? -12.445 24.312 44.031 1 28.41 4 SER B C 1
ATOM 3921 O O . SER B 1 4 ? -12.977 23.359 43.469 1 28.41 4 SER B O 1
ATOM 3923 N N . VAL B 1 5 ? -13.125 25.406 43.688 1 31.12 5 VAL B N 1
ATOM 3924 C CA . VAL B 1 5 ? -13.656 25.891 42.406 1 31.12 5 VAL B CA 1
ATOM 3925 C C . VAL B 1 5 ? -12.594 25.734 41.312 1 31.12 5 VAL B C 1
ATOM 3927 O O . VAL B 1 5 ? -11.594 26.453 41.312 1 31.12 5 VAL B O 1
ATOM 3930 N N . LEU B 1 6 ? -12.258 24.516 40.969 1 31.86 6 LEU B N 1
ATOM 3931 C CA . LEU B 1 6 ? -11.453 24.312 39.781 1 31.86 6 LEU B CA 1
ATOM 3932 C C . LEU B 1 6 ? -12.047 25.062 38.594 1 31.86 6 LEU B C 1
ATOM 3934 O O . LEU B 1 6 ? -13.195 24.828 38.219 1 31.86 6 LEU B O 1
ATOM 3938 N N . VAL B 1 7 ? -11.734 26.234 38.406 1 29 7 VAL B N 1
ATOM 3939 C CA . VAL B 1 7 ? -12.016 26.984 37.188 1 29 7 VAL B CA 1
ATOM 3940 C C . VAL B 1 7 ? -11.797 26.094 35.969 1 29 7 VAL B C 1
ATOM 3942 O O . VAL B 1 7 ? -10.68 25.656 35.719 1 29 7 VAL B O 1
ATOM 3945 N N . ARG B 1 8 ? -12.812 25.344 35.625 1 38.56 8 ARG B N 1
ATOM 3946 C CA . ARG B 1 8 ? -12.953 24.562 34.375 1 38.56 8 ARG B CA 1
ATOM 3947 C C . ARG B 1 8 ? -12.617 25.391 33.156 1 38.56 8 ARG B C 1
ATOM 3949 O O . ARG B 1 8 ? -13.383 26.297 32.781 1 38.56 8 ARG B O 1
ATOM 3956 N N . LEU B 1 9 ? -11.383 25.688 32.906 1 34.03 9 LEU B N 1
ATOM 3957 C CA . LEU B 1 9 ? -11.07 26.219 31.578 1 34.03 9 LEU B CA 1
ATOM 3958 C C . LEU B 1 9 ? -11.852 25.5 30.5 1 34.03 9 LEU B C 1
ATOM 3960 O O . LEU B 1 9 ? -11.734 24.281 30.359 1 34.03 9 LEU B O 1
ATOM 3964 N N . LYS B 1 10 ? -12.852 26.016 30.219 1 49.94 10 LYS B N 1
ATOM 3965 C CA . LYS B 1 10 ? -13.68 25.469 29.141 1 49.94 10 LYS B CA 1
ATOM 3966 C C . LYS B 1 10 ? -12.953 25.516 27.812 1 49.94 10 LYS B C 1
ATOM 3968 O O . LYS B 1 10 ? -12.445 26.578 27.406 1 49.94 10 LYS B O 1
ATOM 3973 N N . PRO B 1 11 ? -12.57 24.469 27.062 1 48.84 11 PRO B N 1
ATOM 3974 C CA . PRO B 1 11 ? -11.945 24.297 25.75 1 48.84 11 PRO B CA 1
ATOM 3975 C C . PRO B 1 11 ? -12.445 25.312 24.719 1 48.84 11 PRO B C 1
ATOM 3977 O O . PRO B 1 11 ? -11.773 25.578 23.719 1 48.84 11 PRO B O 1
ATOM 3980 N N . THR B 1 12 ? -13.539 25.875 24.75 1 46.62 12 THR B N 1
ATOM 3981 C CA . THR B 1 12 ? -14.188 26.703 23.734 1 46.62 12 THR B CA 1
ATOM 3982 C C . THR B 1 12 ? -13.328 27.922 23.422 1 46.62 12 THR B C 1
ATOM 3984 O O . THR B 1 12 ? -13.219 28.328 22.266 1 46.62 12 THR B O 1
ATOM 3987 N N . ASN B 1 13 ? -12.672 28.562 24.375 1 51.19 13 ASN B N 1
ATOM 3988 C CA . ASN B 1 13 ? -11.969 29.812 24.172 1 51.19 13 ASN B CA 1
ATOM 3989 C C . ASN B 1 13 ? -10.516 29.578 23.781 1 51.19 13 ASN B C 1
ATOM 3991 O O . ASN B 1 13 ? -9.773 30.531 23.531 1 51.19 13 ASN B O 1
ATOM 3995 N N . LEU B 1 14 ? -10.289 28.359 23.578 1 51.59 14 LEU B N 1
ATOM 3996 C CA . LEU B 1 14 ? -8.875 28.031 23.375 1 51.59 14 LEU B CA 1
ATOM 3997 C C . LEU B 1 14 ? -8.453 28.375 21.953 1 51.59 14 LEU B C 1
ATOM 3999 O O . LEU B 1 14 ? -7.359 28.906 21.734 1 51.59 14 LEU B O 1
ATOM 4003 N N . TRP B 1 15 ? -9.312 28.172 21 1 60.06 15 TRP B N 1
ATOM 4004 C CA . TRP B 1 15 ? -8.93 28.375 19.609 1 60.06 15 TRP B CA 1
ATOM 4005 C C . TRP B 1 15 ? -8.891 29.875 19.266 1 60.06 15 TRP B C 1
ATOM 4007 O O . TRP B 1 15 ? -7.934 30.344 18.656 1 60.06 15 TRP B O 1
ATOM 4017 N N . SER B 1 16 ? -9.844 30.594 19.719 1 53.31 16 SER B N 1
ATOM 4018 C CA . SER B 1 16 ? -9.938 32 19.375 1 53.31 16 SER B CA 1
ATOM 4019 C C . SER B 1 16 ? -8.766 32.781 19.938 1 53.31 16 SER B C 1
ATOM 4021 O O . SER B 1 16 ? -8.227 33.688 19.266 1 53.31 16 SER B O 1
ATOM 4023 N N . VAL B 1 17 ? -8.359 32.375 21.062 1 43.84 17 VAL B N 1
ATOM 4024 C CA . VAL B 1 17 ? -7.277 33.094 21.734 1 43.84 17 VAL B CA 1
ATOM 4025 C C . VAL B 1 17 ? -5.961 32.875 20.984 1 43.84 17 VAL B C 1
ATOM 4027 O O . VAL B 1 17 ? -5.176 33.781 20.797 1 43.84 17 VAL B O 1
ATOM 4030 N N . SER B 1 18 ? -5.824 31.703 20.5 1 52.84 18 SER B N 1
ATOM 4031 C CA . SER B 1 18 ? -4.582 31.359 19.812 1 52.84 18 SER B CA 1
ATOM 4032 C C . SER B 1 18 ? -4.484 32.031 18.453 1 52.84 18 SER B C 1
ATOM 4034 O O . SER B 1 18 ? -3.416 32.5 18.062 1 52.84 18 SER B O 1
ATOM 4036 N N . GLN B 1 19 ? -5.621 32.25 17.812 1 56.44 19 GLN B N 1
ATOM 4037 C CA . GLN B 1 19 ? -5.625 32.844 16.484 1 56.44 19 GLN B CA 1
ATOM 4038 C C . GLN B 1 19 ? -5.371 34.344 16.547 1 56.44 19 GLN B C 1
ATOM 4040 O O . GLN B 1 19 ? -4.648 34.906 15.719 1 56.44 19 GLN B O 1
ATOM 4045 N N . THR B 1 20 ? -5.977 34.938 17.516 1 45.22 20 THR B N 1
ATOM 4046 C CA . THR B 1 20 ? -5.863 36.375 17.641 1 45.22 20 THR B CA 1
ATOM 4047 C C . THR B 1 20 ? -4.418 36.781 17.922 1 45.22 20 THR B C 1
ATOM 4049 O O . THR B 1 20 ? -3.945 37.812 17.406 1 45.22 20 THR B O 1
ATOM 4052 N N . ALA B 1 21 ? -3.768 35.938 18.625 1 48.28 21 ALA B N 1
ATOM 4053 C CA . ALA B 1 21 ? -2.383 36.281 18.953 1 48.28 21 ALA B CA 1
ATOM 4054 C C . ALA B 1 21 ? -1.49 36.219 17.719 1 48.28 21 ALA B C 1
ATOM 4056 O O . ALA B 1 21 ? -0.628 37.094 17.531 1 48.28 21 ALA B O 1
ATOM 4057 N N . MET B 1 22 ? -1.806 35.375 16.875 1 53.19 22 MET B N 1
ATOM 4058 C CA . MET B 1 22 ? -0.917 35.188 15.734 1 53.19 22 MET B CA 1
ATOM 4059 C C . MET B 1 22 ? -1.177 36.25 14.672 1 53.19 22 MET B C 1
ATOM 4061 O O . MET B 1 22 ? -0.262 36.625 13.938 1 53.19 22 MET B O 1
ATOM 4065 N N . ARG B 1 23 ? -2.43 36.812 14.594 1 56.88 23 ARG B N 1
ATOM 4066 C CA . ARG B 1 23 ? -2.736 37.781 13.531 1 56.88 23 ARG B CA 1
ATOM 4067 C C . ARG B 1 23 ? -2.389 39.219 13.961 1 56.88 23 ARG B C 1
ATOM 4069 O O . ARG B 1 23 ? -2.471 40.156 13.164 1 56.88 23 ARG B O 1
ATOM 4076 N N . GLY B 1 24 ? -1.577 39.531 15 1 51.69 24 GLY B N 1
ATOM 4077 C CA . GLY B 1 24 ? -0.859 40.75 15.359 1 51.69 24 GLY B CA 1
ATOM 4078 C C . GLY B 1 24 ? -1.776 41.906 15.68 1 51.69 24 GLY B C 1
ATOM 4079 O O . GLY B 1 24 ? -1.437 43.062 15.414 1 51.69 24 GLY B O 1
ATOM 4080 N N . PHE B 1 25 ? -3.088 41.938 16.062 1 44.5 25 PHE B N 1
ATOM 4081 C CA . PHE B 1 25 ? -3.824 43.188 16.234 1 44.5 25 PHE B CA 1
ATOM 4082 C C . PHE B 1 25 ? -3.176 44.062 17.297 1 44.5 25 PHE B C 1
ATOM 4084 O O . PHE B 1 25 ? -3.732 45.094 17.688 1 44.5 25 PHE B O 1
ATOM 4091 N N . ALA B 1 26 ? -2.225 43.656 18.016 1 47.62 26 ALA B N 1
ATOM 4092 C CA . ALA B 1 26 ? -1.975 44.438 19.203 1 47.62 26 ALA B CA 1
ATOM 4093 C C . ALA B 1 26 ? -1.169 45.688 18.875 1 47.62 26 ALA B C 1
ATOM 4095 O O . ALA B 1 26 ? -0.65 45.812 17.766 1 47.62 26 ALA B O 1
ATOM 4096 N N . ALA B 1 27 ? -0.369 46.219 19.828 1 51.62 27 ALA B N 1
ATOM 4097 C CA . ALA B 1 27 ? 0.291 47.406 20.344 1 51.62 27 ALA B CA 1
ATOM 4098 C C . ALA B 1 27 ? 1.583 47.688 19.594 1 51.62 27 ALA B C 1
ATOM 4100 O O . ALA B 1 27 ? 2.168 46.781 18.984 1 51.62 27 ALA B O 1
ATOM 4101 N N . HIS B 1 28 ? 1.878 48.906 19.375 1 59.34 28 HIS B N 1
ATOM 4102 C CA . HIS B 1 28 ? 3.143 49.406 18.844 1 59.34 28 HIS B CA 1
ATOM 4103 C C . HIS B 1 28 ? 4.324 48.625 19.406 1 59.34 28 HIS B C 1
ATOM 4105 O O . HIS B 1 28 ? 4.457 48.469 20.625 1 59.34 28 HIS B O 1
ATOM 4111 N N . VAL B 1 29 ? 4.859 47.719 18.5 1 69 29 VAL B N 1
ATOM 4112 C CA . VAL B 1 29 ? 6.031 46.938 18.891 1 69 29 VAL B CA 1
ATOM 4113 C C . VAL B 1 29 ? 7.301 47.656 18.453 1 69 29 VAL B C 1
ATOM 4115 O O . VAL B 1 29 ? 7.367 48.188 17.344 1 69 29 VAL B O 1
ATOM 4118 N N . ASP B 1 30 ? 8.219 47.844 19.312 1 75.31 30 ASP B N 1
ATOM 4119 C CA . ASP B 1 30 ? 9.516 48.438 19 1 75.31 30 ASP B CA 1
ATOM 4120 C C . ASP B 1 30 ? 10.266 47.625 17.953 1 75.31 30 ASP B C 1
ATOM 4122 O O . ASP B 1 30 ? 10.055 46.406 17.844 1 75.31 30 ASP B O 1
ATOM 4126 N N . SER B 1 31 ? 10.961 48.312 17.188 1 77.69 31 SER B N 1
ATOM 4127 C CA . SER B 1 31 ? 11.703 47.719 16.094 1 77.69 31 SER B CA 1
ATOM 4128 C C . SER B 1 31 ? 12.539 46.531 16.578 1 77.69 31 SER B C 1
ATOM 4130 O O . SER B 1 31 ? 12.727 45.562 15.844 1 77.69 31 SER B O 1
ATOM 4132 N N . TYR B 1 32 ? 12.93 46.594 17.781 1 79.56 32 TYR B N 1
ATOM 4133 C CA . TYR B 1 32 ? 13.797 45.531 18.297 1 79.56 32 TYR B CA 1
ATOM 4134 C C . TYR B 1 32 ? 13.016 44.25 18.531 1 79.56 32 TYR B C 1
ATOM 4136 O O . TYR B 1 32 ? 13.602 43.188 18.625 1 79.56 32 TYR B O 1
ATOM 4144 N N . GLN B 1 33 ? 11.789 44.406 18.469 1 88.56 33 GLN B N 1
ATOM 4145 C CA . GLN B 1 33 ? 10.938 43.25 18.719 1 88.56 33 GLN B CA 1
ATOM 4146 C C . GLN B 1 33 ? 10.367 42.688 17.406 1 88.56 33 GLN B C 1
ATOM 4148 O O . GLN B 1 33 ? 9.648 41.688 17.422 1 88.56 33 GLN B O 1
ATOM 4153 N N . LYS B 1 34 ? 10.781 43.344 16.328 1 94.19 34 LYS B N 1
ATOM 4154 C CA . LYS B 1 34 ? 10.344 42.906 15.016 1 94.19 34 LYS B CA 1
ATOM 4155 C C . LYS B 1 34 ? 11.438 42.125 14.297 1 94.19 34 LYS B C 1
ATOM 4157 O O . LYS B 1 34 ? 12.617 42.469 14.398 1 94.19 34 LYS B O 1
ATOM 4162 N N . GLY B 1 35 ? 11 41.062 13.703 1 97.12 35 GLY B N 1
ATOM 4163 C CA . GLY B 1 35 ? 11.898 40.25 12.891 1 97.12 35 GLY B CA 1
ATOM 4164 C C . GLY B 1 35 ? 11.43 40.094 11.461 1 97.12 35 GLY B C 1
ATOM 4165 O O . GLY B 1 35 ? 10.242 40.219 11.172 1 97.12 35 GLY B O 1
ATOM 4166 N N . LEU B 1 36 ? 12.391 39.875 10.578 1 98.19 36 LEU B N 1
ATOM 4167 C CA . LEU B 1 36 ? 12.109 39.688 9.156 1 98.19 36 LEU B CA 1
ATOM 4168 C C . LEU B 1 36 ? 12.758 38.406 8.641 1 98.19 36 LEU B C 1
ATOM 4170 O O . LEU B 1 36 ? 13.938 38.156 8.883 1 98.19 36 LEU B O 1
ATOM 4174 N N . VAL B 1 37 ? 11.938 37.562 7.984 1 98.69 37 VAL B N 1
ATOM 4175 C CA . VAL B 1 37 ? 12.445 36.344 7.352 1 98.69 37 VAL B CA 1
ATOM 4176 C C . VAL B 1 37 ? 12.688 36.625 5.867 1 98.69 37 VAL B C 1
ATOM 4178 O O . VAL B 1 37 ? 11.773 37 5.137 1 98.69 37 VAL B O 1
ATOM 4181 N N . LEU B 1 38 ? 13.922 36.344 5.402 1 98.44 38 LEU B N 1
ATOM 4182 C CA . LEU B 1 38 ? 14.328 36.531 4.012 1 98.44 38 LEU B CA 1
ATOM 4183 C C . LEU B 1 38 ? 14.992 35.25 3.482 1 98.44 38 LEU B C 1
ATOM 4185 O O . LEU B 1 38 ? 15.547 34.469 4.258 1 98.44 38 LEU B O 1
ATOM 4189 N N . GLY B 1 39 ? 14.891 35.094 2.143 1 98.12 39 GLY B N 1
ATOM 4190 C CA . GLY B 1 39 ? 15.398 33.875 1.562 1 98.12 39 GLY B CA 1
ATOM 4191 C C . GLY B 1 39 ? 16.562 34.094 0.624 1 98.12 39 GLY B C 1
ATOM 4192 O O . GLY B 1 39 ? 16.719 35.188 0.057 1 98.12 39 GLY B O 1
ATOM 4193 N N . VAL B 1 40 ? 17.406 33.062 0.465 1 97.31 40 VAL B N 1
ATOM 4194 C CA . VAL B 1 40 ? 18.406 32.938 -0.581 1 97.31 40 VAL B CA 1
ATOM 4195 C C . VAL B 1 40 ? 18.344 31.547 -1.196 1 97.31 40 VAL B C 1
ATOM 4197 O O . VAL B 1 40 ? 17.953 30.594 -0.53 1 97.31 40 VAL B O 1
ATOM 4200 N N . TYR B 1 41 ? 18.562 31.484 -2.502 1 96.56 41 TYR B N 1
ATOM 4201 C CA . TYR B 1 41 ? 18.719 30.188 -3.166 1 96.56 41 TYR B CA 1
ATOM 4202 C C . TYR B 1 41 ? 20.188 29.766 -3.189 1 96.56 41 TYR B C 1
ATOM 4204 O O . TYR B 1 41 ? 21.078 30.578 -3.453 1 96.56 41 TYR B O 1
ATOM 4212 N N . GLY B 1 42 ? 20.422 28.516 -2.838 1 93.44 42 GLY B N 1
ATOM 4213 C CA . GLY B 1 42 ? 21.797 28.031 -2.799 1 93.44 42 GLY B CA 1
ATOM 4214 C C . GLY B 1 42 ? 21.906 26.547 -3.066 1 93.44 42 GLY B C 1
ATOM 4215 O O . GLY B 1 42 ? 21.062 25.766 -2.637 1 93.44 42 GLY B O 1
ATOM 4216 N N . GLU B 1 43 ? 22.844 26.188 -3.867 1 88.38 43 GLU B N 1
ATOM 4217 C CA . GLU B 1 43 ? 23.234 24.812 -4.145 1 88.38 43 GLU B CA 1
ATOM 4218 C C . GLU B 1 43 ? 24.734 24.609 -3.957 1 88.38 43 GLU B C 1
ATOM 4220 O O . GLU B 1 43 ? 25.516 25.547 -4.113 1 88.38 43 GLU B O 1
ATOM 4225 N N . GLU B 1 44 ? 25.078 23.406 -3.686 1 83.69 44 GLU B N 1
ATOM 4226 C CA . GLU B 1 44 ? 26.484 23.109 -3.473 1 83.69 44 GLU B CA 1
ATOM 4227 C C . GLU B 1 44 ? 27.328 23.516 -4.68 1 83.69 44 GLU B C 1
ATOM 4229 O O . GLU B 1 44 ? 27 23.156 -5.816 1 83.69 44 GLU B O 1
ATOM 4234 N N . GLY B 1 45 ? 28.391 24.266 -4.395 1 81.69 45 GLY B N 1
ATOM 4235 C CA . GLY B 1 45 ? 29.344 24.641 -5.422 1 81.69 45 GLY B CA 1
ATOM 4236 C C . GLY B 1 45 ? 28.922 25.844 -6.238 1 81.69 45 GLY B C 1
ATOM 4237 O O . GLY B 1 45 ? 29.609 26.234 -7.188 1 81.69 45 GLY B O 1
ATOM 4238 N N . LYS B 1 46 ? 27.828 26.531 -5.93 1 85.44 46 LYS B N 1
ATOM 4239 C CA . LYS B 1 46 ? 27.344 27.703 -6.672 1 85.44 46 LYS B CA 1
ATOM 4240 C C . LYS B 1 46 ? 27.203 28.906 -5.758 1 85.44 46 LYS B C 1
ATOM 4242 O O . LYS B 1 46 ? 27.094 28.766 -4.535 1 85.44 46 LYS B O 1
ATOM 4247 N N . ASP B 1 47 ? 27.141 30.016 -6.332 1 89 47 ASP B N 1
ATOM 4248 C CA . ASP B 1 47 ? 26.906 31.234 -5.574 1 89 47 ASP B CA 1
ATOM 4249 C C . ASP B 1 47 ? 25.438 31.359 -5.148 1 89 47 ASP B C 1
ATOM 4251 O O . ASP B 1 47 ? 24.547 30.875 -5.848 1 89 47 ASP B O 1
ATOM 4255 N N . PHE B 1 48 ? 25.281 32 -4.066 1 94.25 48 PHE B N 1
ATOM 4256 C CA . PHE B 1 48 ? 23.922 32.219 -3.578 1 94.25 48 PHE B CA 1
ATOM 4257 C C . PHE B 1 48 ? 23.188 33.219 -4.469 1 94.25 48 PHE B C 1
ATOM 4259 O O . PHE B 1 48 ? 23.797 34.156 -5.004 1 94.25 48 PHE B O 1
ATOM 4266 N N . GLN B 1 49 ? 21.953 33 -4.672 1 94.88 49 GLN B N 1
ATOM 4267 C CA . GLN B 1 49 ? 21.062 33.938 -5.355 1 94.88 49 GLN B CA 1
ATOM 4268 C C . GLN B 1 49 ? 20.016 34.5 -4.395 1 94.88 49 GLN B C 1
ATOM 4270 O O . GLN B 1 49 ? 19.391 33.75 -3.645 1 94.88 49 GLN B O 1
ATOM 4275 N N . LEU B 1 50 ? 19.875 35.844 -4.359 1 96.94 50 LEU B N 1
ATOM 4276 C CA . LEU B 1 50 ? 18.891 36.469 -3.48 1 96.94 50 LEU B CA 1
ATOM 4277 C C . LEU B 1 50 ? 17.484 36.344 -4.043 1 96.94 50 LEU B C 1
ATOM 4279 O O . LEU B 1 50 ? 17.281 36.406 -5.258 1 96.94 50 LEU B O 1
ATOM 4283 N N . THR B 1 51 ? 16.531 36.094 -3.205 1 97.44 51 THR B N 1
ATOM 4284 C CA . THR B 1 51 ? 15.141 36.219 -3.646 1 97.44 51 THR B CA 1
ATOM 4285 C C . THR B 1 51 ? 14.844 37.688 -4.012 1 97.44 51 THR B C 1
ATOM 4287 O O . THR B 1 51 ? 15.609 38.594 -3.672 1 97.44 51 THR B O 1
ATOM 4290 N N . LYS B 1 52 ? 13.742 37.875 -4.656 1 95.94 52 LYS B N 1
ATOM 4291 C CA . LYS B 1 52 ? 13.383 39.25 -5.051 1 95.94 52 LYS B CA 1
ATOM 4292 C C . LYS B 1 52 ? 13.234 40.156 -3.834 1 95.94 52 LYS B C 1
ATOM 4294 O O . LYS B 1 52 ? 13.695 41.281 -3.842 1 95.94 52 LYS B O 1
ATOM 4299 N N . ALA B 1 53 ? 12.547 39.656 -2.844 1 96.81 53 ALA B N 1
ATOM 4300 C CA . ALA B 1 53 ? 12.359 40.406 -1.619 1 96.81 53 ALA B CA 1
ATOM 4301 C C . ALA B 1 53 ? 13.695 40.688 -0.939 1 96.81 53 ALA B C 1
ATOM 4303 O O . ALA B 1 53 ? 13.914 41.781 -0.423 1 96.81 53 ALA B O 1
ATOM 4304 N N . THR B 1 54 ? 14.555 39.688 -0.909 1 97.5 54 THR B N 1
ATOM 4305 C CA . THR B 1 54 ? 15.867 39.875 -0.299 1 97.5 54 THR B CA 1
ATOM 4306 C C . THR B 1 54 ? 16.688 40.875 -1.069 1 97.5 54 THR B C 1
ATOM 4308 O O . THR B 1 54 ? 17.438 41.656 -0.472 1 97.5 54 THR B O 1
ATOM 4311 N N . GLU B 1 55 ? 16.594 40.906 -2.348 1 97 55 GLU B N 1
ATOM 4312 C CA . GLU B 1 55 ? 17.281 41.875 -3.174 1 97 55 GLU B CA 1
ATOM 4313 C C . GLU B 1 55 ? 16.844 43.312 -2.834 1 97 55 GLU B C 1
ATOM 4315 O O . GLU B 1 55 ? 17.672 44.188 -2.672 1 97 55 GLU B O 1
ATOM 4320 N N . ARG B 1 56 ? 15.609 43.469 -2.77 1 95.75 56 ARG B N 1
ATOM 4321 C CA . ARG B 1 56 ? 15.062 44.781 -2.443 1 95.75 56 ARG B CA 1
ATOM 4322 C C . ARG B 1 56 ? 15.516 45.219 -1.058 1 95.75 56 ARG B C 1
ATOM 4324 O O . ARG B 1 56 ? 15.906 46.375 -0.873 1 95.75 56 ARG B O 1
ATOM 4331 N N . PHE B 1 57 ? 15.398 44.344 -0.155 1 96.56 57 PHE B N 1
ATOM 4332 C CA . PHE B 1 57 ? 15.805 44.656 1.209 1 96.56 57 PHE B CA 1
ATOM 4333 C C . PHE B 1 57 ? 17.297 44.969 1.275 1 96.56 57 PHE B C 1
ATOM 4335 O O . PHE B 1 57 ? 17.719 45.875 1.984 1 96.56 57 PHE B O 1
ATOM 4342 N N . ASN B 1 58 ? 18.047 44.188 0.588 1 96.44 58 ASN B N 1
ATOM 4343 C CA . ASN B 1 58 ? 19.484 44.406 0.552 1 96.44 58 ASN B CA 1
ATOM 4344 C C . ASN B 1 58 ? 19.844 45.812 0.074 1 96.44 58 ASN B C 1
ATOM 4346 O O . ASN B 1 58 ? 20.781 46.438 0.565 1 96.44 58 ASN B O 1
ATOM 4350 N N . GLU B 1 59 ? 19.125 46.281 -0.853 1 95.12 59 GLU B N 1
ATOM 4351 C CA . GLU B 1 59 ? 19.328 47.656 -1.356 1 95.12 59 GLU B CA 1
ATOM 4352 C C . GLU B 1 59 ? 19.062 48.688 -0.272 1 95.12 59 GLU B C 1
ATOM 4354 O O . GLU B 1 59 ? 19.781 49.656 -0.154 1 95.12 59 GLU B O 1
ATOM 4359 N N . THR B 1 60 ? 18.078 48.406 0.493 1 93.69 60 THR B N 1
ATOM 4360 C CA . THR B 1 60 ? 17.703 49.375 1.528 1 93.69 60 THR B CA 1
ATOM 4361 C C . THR B 1 60 ? 18.734 49.375 2.652 1 93.69 60 THR B C 1
ATOM 4363 O O . THR B 1 60 ? 18.828 50.375 3.398 1 93.69 60 THR B O 1
ATOM 4366 N N . CYS B 1 61 ? 19.469 48.344 2.766 1 93.06 61 CYS B N 1
ATOM 4367 C CA . CYS B 1 61 ? 20.469 48.312 3.838 1 93.06 61 CYS B CA 1
ATOM 4368 C C . CYS B 1 61 ? 21.875 48.438 3.281 1 93.06 61 CYS B C 1
ATOM 4370 O O . CYS B 1 61 ? 22.844 48 3.918 1 93.06 61 CYS B O 1
ATOM 4372 N N . ASN B 1 62 ? 22.078 48.938 2.137 1 92.62 62 ASN B N 1
ATOM 4373 C CA . ASN B 1 62 ? 23.344 49.281 1.501 1 92.62 62 ASN B CA 1
ATOM 4374 C C . ASN B 1 62 ? 24.234 48.062 1.316 1 92.62 62 ASN B C 1
ATOM 4376 O O . ASN B 1 62 ? 25.438 48.125 1.593 1 92.62 62 ASN B O 1
ATOM 4380 N N . GLY B 1 63 ? 23.625 46.906 1.006 1 93.5 63 GLY B N 1
ATOM 4381 C CA . GLY B 1 63 ? 24.375 45.719 0.613 1 93.5 63 GLY B CA 1
ATOM 4382 C C . GLY B 1 63 ? 24.875 44.906 1.794 1 93.5 63 GLY B C 1
ATOM 4383 O O . GLY B 1 63 ? 25.703 44 1.628 1 93.5 63 GLY B O 1
ATOM 4384 N N . LYS B 1 64 ? 24.422 45.156 2.939 1 92.94 64 LYS B N 1
ATOM 4385 C CA . LYS B 1 64 ? 24.906 44.5 4.148 1 92.94 64 LYS B CA 1
ATOM 4386 C C . LYS B 1 64 ? 24.625 43 4.098 1 92.94 64 LYS B C 1
ATOM 4388 O O . LYS B 1 64 ? 25.438 42.188 4.562 1 92.94 64 LYS B O 1
ATOM 4393 N N . LEU B 1 65 ? 23.547 42.625 3.547 1 93.88 65 LEU B N 1
ATOM 4394 C CA . LEU B 1 65 ? 23.172 41.219 3.498 1 93.88 65 LEU B CA 1
ATOM 4395 C C . LEU B 1 65 ? 24.141 40.406 2.617 1 93.88 65 LEU B C 1
ATOM 4397 O O . LEU B 1 65 ? 24.609 39.344 2.998 1 93.88 65 LEU B O 1
ATOM 4401 N N . THR B 1 66 ? 24.406 40.969 1.444 1 92.56 66 THR B N 1
ATOM 4402 C CA . THR B 1 66 ? 25.312 40.312 0.515 1 92.56 66 THR B CA 1
ATOM 4403 C C . THR B 1 66 ? 26.703 40.156 1.131 1 92.56 66 THR B C 1
ATOM 4405 O O . THR B 1 66 ? 27.391 39.188 0.896 1 92.56 66 THR B O 1
ATOM 4408 N N . ASN B 1 67 ? 27.094 41.125 1.841 1 91.88 67 ASN B N 1
ATOM 4409 C CA . ASN B 1 67 ? 28.391 41.094 2.502 1 91.88 67 ASN B CA 1
ATOM 4410 C C . ASN B 1 67 ? 28.453 39.969 3.529 1 91.88 67 ASN B C 1
ATOM 4412 O O . ASN B 1 67 ? 29.469 39.281 3.648 1 91.88 67 ASN B O 1
ATOM 4416 N N . HIS B 1 68 ? 27.422 39.75 4.254 1 91.69 68 HIS B N 1
ATOM 4417 C CA . HIS B 1 68 ? 27.375 38.688 5.223 1 91.69 68 HIS B CA 1
ATOM 4418 C C . HIS B 1 68 ? 27.359 37.312 4.523 1 91.69 68 HIS B C 1
ATOM 4420 O O . HIS B 1 68 ? 27.969 36.375 5.008 1 91.69 68 HIS B O 1
ATOM 4426 N N . LEU B 1 69 ? 26.656 37.219 3.451 1 91.44 69 LEU B N 1
ATOM 4427 C CA . LEU B 1 69 ? 26.5 35.969 2.709 1 91.44 69 LEU B CA 1
ATOM 4428 C C . LEU B 1 69 ? 27.844 35.438 2.26 1 91.44 69 LEU B C 1
ATOM 4430 O O . LEU B 1 69 ? 28.047 34.219 2.184 1 91.44 69 LEU B O 1
ATOM 4434 N N . LYS B 1 70 ? 28.688 36.312 1.941 1 88.06 70 LYS B N 1
ATOM 4435 C CA . LYS B 1 70 ? 30.031 35.906 1.507 1 88.06 70 LYS B CA 1
ATOM 4436 C C . LYS B 1 70 ? 30.75 35.094 2.588 1 88.06 70 LYS B C 1
ATOM 4438 O O . LYS B 1 70 ? 31.625 34.281 2.287 1 88.06 70 LYS B O 1
ATOM 4443 N N . ASN B 1 71 ? 30.312 35.25 3.76 1 87.94 71 ASN B N 1
ATOM 4444 C CA . ASN B 1 71 ? 30.969 34.594 4.891 1 87.94 71 ASN B CA 1
ATOM 4445 C C . ASN B 1 71 ? 30.328 33.25 5.223 1 87.94 71 ASN B C 1
ATOM 4447 O O . ASN B 1 71 ? 30.875 32.5 6.012 1 87.94 71 ASN B O 1
ATOM 4451 N N . PHE B 1 72 ? 29.125 32.906 4.82 1 87.44 72 PHE B N 1
ATOM 4452 C CA . PHE B 1 72 ? 28.375 31.734 5.223 1 87.44 72 PHE B CA 1
ATOM 4453 C C . PHE B 1 72 ? 28.938 30.484 4.535 1 87.44 72 PHE B C 1
ATOM 4455 O O . PHE B 1 72 ? 28.875 29.391 5.086 1 87.44 72 PHE B O 1
ATOM 4462 N N . GLY B 1 73 ? 29.812 30.484 3.613 1 77.5 73 GLY B N 1
ATOM 4463 C CA . GLY B 1 73 ? 30.469 29.375 2.918 1 77.5 73 GLY B CA 1
ATOM 4464 C C . GLY B 1 73 ? 29.578 28.188 2.707 1 77.5 73 GLY B C 1
ATOM 4465 O O . GLY B 1 73 ? 28.359 28.328 2.607 1 77.5 73 GLY B O 1
ATOM 4466 N N . ALA B 1 74 ? 30.109 26.938 2.775 1 79.38 74 ALA B N 1
ATOM 4467 C CA . ALA B 1 74 ? 29.484 25.672 2.385 1 79.38 74 ALA B CA 1
ATOM 4468 C C . ALA B 1 74 ? 28.578 25.141 3.49 1 79.38 74 ALA B C 1
ATOM 4470 O O . ALA B 1 74 ? 27.734 24.266 3.248 1 79.38 74 ALA B O 1
ATOM 4471 N N . SER B 1 75 ? 28.531 25.703 4.605 1 85.94 75 SER B N 1
ATOM 4472 C CA . SER B 1 75 ? 27.766 25.203 5.734 1 85.94 75 SER B CA 1
ATOM 4473 C C . SER B 1 75 ? 26.328 25.734 5.715 1 85.94 75 SER B C 1
ATOM 4475 O O . SER B 1 75 ? 25.453 25.203 6.406 1 85.94 75 SER B O 1
ATOM 4477 N N . PHE B 1 76 ? 26.078 26.797 5.004 1 93.62 76 PHE B N 1
ATOM 4478 C CA . PHE B 1 76 ? 24.734 27.359 4.879 1 93.62 76 PHE B CA 1
ATOM 4479 C C . PHE B 1 76 ? 23.922 26.578 3.846 1 93.62 76 PHE B C 1
ATOM 4481 O O . PHE B 1 76 ? 23.656 27.094 2.752 1 93.62 76 PHE B O 1
ATOM 4488 N N . LYS B 1 77 ? 23.453 25.391 4.336 1 92.75 77 LYS B N 1
ATOM 4489 C CA . LYS B 1 77 ? 22.766 24.453 3.461 1 92.75 77 LYS B CA 1
ATOM 4490 C C . LYS B 1 77 ? 21.266 24.703 3.445 1 92.75 77 LYS B C 1
ATOM 4492 O O . LYS B 1 77 ? 20.766 25.516 4.227 1 92.75 77 LYS B O 1
ATOM 4497 N N . LYS B 1 78 ? 20.625 24.047 2.551 1 93.94 78 LYS B N 1
ATOM 4498 C CA . LYS B 1 78 ? 19.188 24.141 2.434 1 93.94 78 LYS B CA 1
ATOM 4499 C C . LYS B 1 78 ? 18.5 23.938 3.787 1 93.94 78 LYS B C 1
ATOM 4501 O O . LYS B 1 78 ? 18.812 22.984 4.508 1 93.94 78 LYS B O 1
ATOM 4506 N N . GLY B 1 79 ? 17.609 24.828 4.109 1 93.31 79 GLY B N 1
ATOM 4507 C CA . GLY B 1 79 ? 16.828 24.703 5.332 1 93.31 79 GLY B CA 1
ATOM 4508 C C . GLY B 1 79 ? 17.5 25.344 6.535 1 93.31 79 GLY B C 1
ATOM 4509 O O . GLY B 1 79 ? 16.859 25.562 7.566 1 93.31 79 GLY B O 1
ATOM 4510 N N . LYS B 1 80 ? 18.734 25.75 6.414 1 95.44 80 LYS B N 1
ATOM 4511 C CA . LYS B 1 80 ? 19.453 26.375 7.516 1 95.44 80 LYS B CA 1
ATOM 4512 C C . LYS B 1 80 ? 19.141 27.875 7.59 1 95.44 80 LYS B C 1
ATOM 4514 O O . LYS B 1 80 ? 18.828 28.5 6.574 1 95.44 80 LYS B O 1
ATOM 4519 N N . VAL B 1 81 ? 19.25 28.422 8.805 1 97.75 81 VAL B N 1
ATOM 4520 C CA . VAL B 1 81 ? 18.922 29.828 9.062 1 97.75 81 VAL B CA 1
ATOM 4521 C C . VAL B 1 81 ? 20.141 30.516 9.688 1 97.75 81 VAL B C 1
ATOM 4523 O O . VAL B 1 81 ? 20.875 29.922 10.477 1 97.75 81 VAL B O 1
ATOM 4526 N N . ARG B 1 82 ? 20.391 31.734 9.242 1 97.12 82 ARG B N 1
ATOM 4527 C CA . ARG B 1 82 ? 21.328 32.625 9.906 1 97.12 82 ARG B CA 1
ATOM 4528 C C . ARG B 1 82 ? 20.609 33.875 10.43 1 97.12 82 ARG B C 1
ATOM 4530 O O . ARG B 1 82 ? 19.891 34.562 9.68 1 97.12 82 ARG B O 1
ATOM 4537 N N . ILE B 1 83 ? 20.812 34.125 11.68 1 96.81 83 ILE B N 1
ATOM 4538 C CA . ILE B 1 83 ? 20.203 35.312 12.297 1 96.81 83 ILE B CA 1
ATOM 4539 C C . ILE B 1 83 ? 21.188 36.469 12.242 1 96.81 83 ILE B C 1
ATOM 4541 O O . ILE B 1 83 ? 22.344 36.344 12.648 1 96.81 83 ILE B O 1
ATOM 4545 N N . LEU B 1 84 ? 20.75 37.531 11.734 1 95.5 84 LEU B N 1
ATOM 4546 C CA . LEU B 1 84 ? 21.531 38.781 11.656 1 95.5 84 LEU B CA 1
ATOM 4547 C C . LEU B 1 84 ? 20.891 39.875 12.477 1 95.5 84 LEU B C 1
ATOM 4549 O O . LEU B 1 84 ? 19.672 40.094 12.398 1 95.5 84 LEU B O 1
ATOM 4553 N N . TYR B 1 85 ? 21.703 40.562 13.203 1 93.44 85 TYR B N 1
ATOM 4554 C CA . TYR B 1 85 ? 21.234 41.656 14.039 1 93.44 85 TYR B CA 1
ATOM 4555 C C . TYR B 1 85 ? 21.656 43 13.469 1 93.44 85 TYR B C 1
ATOM 4557 O O . TYR B 1 85 ? 22.703 43.125 12.828 1 93.44 85 TYR B O 1
ATOM 4565 N N . ASP B 1 86 ? 20.781 43.969 13.648 1 88.44 86 ASP B N 1
ATOM 4566 C CA . ASP B 1 86 ? 21.109 45.375 13.406 1 88.44 86 ASP B CA 1
ATOM 4567 C C . ASP B 1 86 ? 21.516 45.594 11.961 1 88.44 86 ASP B C 1
ATOM 4569 O O . ASP B 1 86 ? 22.531 46.25 11.695 1 88.44 86 ASP B O 1
ATOM 4573 N N . ILE B 1 87 ? 20.734 45 11.078 1 89.88 87 ILE B N 1
ATOM 4574 C CA . ILE B 1 87 ? 21.016 45.188 9.664 1 89.88 87 ILE B CA 1
ATOM 4575 C C . ILE B 1 87 ? 20.141 46.312 9.102 1 89.88 87 ILE B C 1
ATOM 4577 O O . ILE B 1 87 ? 20.453 46.875 8.039 1 89.88 87 ILE B O 1
ATOM 4581 N N . SER B 1 88 ? 19.125 46.562 9.805 1 89.06 88 SER B N 1
ATOM 4582 C CA . SER B 1 88 ? 18.172 47.594 9.391 1 89.06 88 SER B CA 1
ATOM 4583 C C . SER B 1 88 ? 17.547 48.281 10.594 1 89.06 88 SER B C 1
ATOM 4585 O O . SER B 1 88 ? 17.562 47.75 11.703 1 89.06 88 SER B O 1
ATOM 4587 N N . ASP B 1 89 ? 16.969 49.438 10.305 1 87.69 89 ASP B N 1
ATOM 4588 C CA . ASP B 1 89 ? 16.297 50.188 11.359 1 87.69 89 ASP B CA 1
ATOM 4589 C C . ASP B 1 89 ? 14.875 49.688 11.57 1 87.69 89 ASP B C 1
ATOM 4591 O O . ASP B 1 89 ? 14.289 49.906 12.641 1 87.69 89 ASP B O 1
ATOM 4595 N N . SER B 1 90 ? 14.43 49.062 10.641 1 89.88 90 SER B N 1
ATOM 4596 C CA . SER B 1 90 ? 13.023 48.688 10.672 1 89.88 90 SER B CA 1
ATOM 4597 C C . SER B 1 90 ? 12.836 47.344 11.352 1 89.88 90 SER B C 1
ATOM 4599 O O . SER B 1 90 ? 11.758 47.031 11.867 1 89.88 90 SER B O 1
ATOM 4601 N N . PHE B 1 91 ? 13.844 46.5 11.281 1 94.81 91 PHE B N 1
ATOM 4602 C CA . PHE B 1 91 ? 13.805 45.156 11.867 1 94.81 91 PHE B CA 1
ATOM 4603 C C . PHE B 1 91 ? 15.055 44.906 12.711 1 94.81 91 PHE B C 1
ATOM 4605 O O . PHE B 1 91 ? 16.172 44.875 12.188 1 94.81 91 PHE B O 1
ATOM 4612 N N . GLY B 1 92 ? 14.844 44.656 13.953 1 93.12 92 GLY B N 1
ATOM 4613 C CA . GLY B 1 92 ? 15.969 44.406 14.844 1 93.12 92 GLY B CA 1
ATOM 4614 C C . GLY B 1 92 ? 16.703 43.125 14.516 1 93.12 92 GLY B C 1
ATOM 4615 O O . GLY B 1 92 ? 17.891 43 14.805 1 93.12 92 GLY B O 1
ATOM 4616 N N . THR B 1 93 ? 15.938 42.188 14.047 1 95.94 93 THR B N 1
ATOM 4617 C CA . THR B 1 93 ? 16.5 40.875 13.75 1 95.94 93 THR B CA 1
ATOM 4618 C C . THR B 1 93 ? 16.047 40.375 12.375 1 95.94 93 THR B C 1
ATOM 4620 O O . THR B 1 93 ? 14.875 40.5 12.031 1 95.94 93 THR B O 1
ATOM 4623 N N . VAL B 1 94 ? 17.031 39.875 11.562 1 97.44 94 VAL B N 1
ATOM 4624 C CA . VAL B 1 94 ? 16.734 39.312 10.258 1 97.44 94 VAL B CA 1
ATOM 4625 C C . VAL B 1 94 ? 17.156 37.844 10.219 1 97.44 94 VAL B C 1
ATOM 4627 O O . VAL B 1 94 ? 18.297 37.531 10.562 1 97.44 94 VAL B O 1
ATOM 4630 N N . ALA B 1 95 ? 16.219 37 9.914 1 98.12 95 ALA B N 1
ATOM 4631 C CA . ALA B 1 95 ? 16.531 35.594 9.672 1 98.12 95 ALA B CA 1
ATOM 4632 C C . ALA B 1 95 ? 16.719 35.312 8.18 1 98.12 95 ALA B C 1
ATOM 4634 O O . ALA B 1 95 ? 15.766 35.406 7.398 1 98.12 95 ALA B O 1
ATOM 4635 N N . LEU B 1 96 ? 17.891 35 7.805 1 97.75 96 LEU B N 1
ATOM 4636 C CA . LEU B 1 96 ? 18.203 34.625 6.434 1 97.75 96 LEU B CA 1
ATOM 4637 C C . LEU B 1 96 ? 18.172 33.094 6.277 1 97.75 96 LEU B C 1
ATOM 4639 O O . LEU B 1 96 ? 18.859 32.375 7.008 1 97.75 96 LEU B O 1
ATOM 4643 N N . VAL B 1 97 ? 17.344 32.625 5.324 1 98.25 97 VAL B N 1
ATOM 4644 C CA . VAL B 1 97 ? 17.172 31.172 5.184 1 98.25 97 VAL B CA 1
ATOM 4645 C C . VAL B 1 97 ? 17.609 30.734 3.791 1 98.25 97 VAL B C 1
ATOM 4647 O O . VAL B 1 97 ? 17.312 31.406 2.799 1 98.25 97 VAL B O 1
ATOM 4650 N N . ASN B 1 98 ? 18.344 29.656 3.678 1 97.62 98 ASN B N 1
ATOM 4651 C CA . ASN B 1 98 ? 18.609 29 2.4 1 97.62 98 ASN B CA 1
ATOM 4652 C C . ASN B 1 98 ? 17.453 28.125 1.948 1 97.62 98 ASN B C 1
ATOM 4654 O O . ASN B 1 98 ? 17.203 27.062 2.52 1 97.62 98 ASN B O 1
ATOM 4658 N N . VAL B 1 99 ? 16.812 28.516 0.884 1 97.75 99 VAL B N 1
ATOM 4659 C CA . VAL B 1 99 ? 15.602 27.875 0.395 1 97.75 99 VAL B CA 1
ATOM 4660 C C . VAL B 1 99 ? 15.977 26.625 -0.41 1 97.75 99 VAL B C 1
ATOM 4662 O O . VAL B 1 99 ? 15.156 25.719 -0.593 1 97.75 99 VAL B O 1
ATOM 4665 N N . GLY B 1 100 ? 17.141 26.531 -0.804 1 95.69 100 GLY B N 1
ATOM 4666 C CA . GLY B 1 100 ? 17.594 25.469 -1.689 1 95.69 100 GLY B CA 1
ATOM 4667 C C . GLY B 1 100 ? 17.719 25.906 -3.135 1 95.69 100 GLY B C 1
ATOM 4668 O O . GLY B 1 100 ? 17.938 27.094 -3.408 1 95.69 100 GLY B O 1
ATOM 4669 N N . LYS B 1 101 ? 17.578 24.938 -4.09 1 94.38 101 LYS B N 1
ATOM 4670 C CA . LYS B 1 101 ? 17.75 25.203 -5.516 1 94.38 101 LYS B CA 1
ATOM 4671 C C . LYS B 1 101 ? 16.625 26.078 -6.051 1 94.38 101 LYS B C 1
ATOM 4673 O O . LYS B 1 101 ? 15.461 25.859 -5.738 1 94.38 101 LYS B O 1
ATOM 4678 N N . ALA B 1 102 ? 17.047 27.094 -6.797 1 93.38 102 ALA B N 1
ATOM 4679 C CA . ALA B 1 102 ? 16.047 27.969 -7.418 1 93.38 102 ALA B CA 1
ATOM 4680 C C . ALA B 1 102 ? 15.297 27.234 -8.531 1 93.38 102 ALA B C 1
ATOM 4682 O O . ALA B 1 102 ? 15.852 26.359 -9.188 1 93.38 102 ALA B O 1
ATOM 4683 N N . GLY B 1 103 ? 14.109 27.516 -8.672 1 92.75 103 GLY B N 1
ATOM 4684 C CA . GLY B 1 103 ? 13.352 27.062 -9.828 1 92.75 103 GLY B CA 1
ATOM 4685 C C . GLY B 1 103 ? 12.836 25.641 -9.688 1 92.75 103 GLY B C 1
ATOM 4686 O O . GLY B 1 103 ? 12.461 25.016 -10.68 1 92.75 103 GLY B O 1
ATOM 4687 N N . GLN B 1 104 ? 12.852 25.125 -8.477 1 93.25 104 GLN B N 1
ATOM 4688 C CA . GLN B 1 104 ? 12.266 23.797 -8.258 1 93.25 104 GLN B CA 1
ATOM 4689 C C . GLN B 1 104 ? 10.766 23.812 -8.531 1 93.25 104 GLN B C 1
ATOM 4691 O O . GLN B 1 104 ? 10.102 24.828 -8.344 1 93.25 104 GLN B O 1
ATOM 4696 N N . SER B 1 105 ? 10.312 22.656 -9.102 1 95.06 105 SER B N 1
ATOM 4697 C CA . SER B 1 105 ? 8.891 22.469 -9.391 1 95.06 105 SER B CA 1
ATOM 4698 C C . SER B 1 105 ? 8.461 21.031 -9.109 1 95.06 105 SER B C 1
ATOM 4700 O O . SER B 1 105 ? 9.031 20.359 -8.25 1 95.06 105 SER B O 1
ATOM 4702 N N . TYR B 1 106 ? 7.434 20.656 -9.75 1 95.75 106 TYR B N 1
ATOM 4703 C CA . TYR B 1 106 ? 6.902 19.312 -9.578 1 95.75 106 TYR B CA 1
ATOM 4704 C C . TYR B 1 106 ? 7.973 18.25 -9.867 1 95.75 106 TYR B C 1
ATOM 4706 O O . TYR B 1 106 ? 8.664 18.344 -10.891 1 95.75 106 TYR B O 1
ATOM 4714 N N . ASP B 1 107 ? 8.172 17.359 -8.93 1 95.5 107 ASP B N 1
ATOM 4715 C CA . ASP B 1 107 ? 9.039 16.203 -9.102 1 95.5 107 ASP B CA 1
ATOM 4716 C C . ASP B 1 107 ? 8.227 14.922 -9.242 1 95.5 107 ASP B C 1
ATOM 4718 O O . ASP B 1 107 ? 7.57 14.484 -8.297 1 95.5 107 ASP B O 1
ATOM 4722 N N . GLU B 1 108 ? 8.336 14.227 -10.359 1 93.38 108 GLU B N 1
ATOM 4723 C CA . GLU B 1 108 ? 7.535 13.039 -10.656 1 93.38 108 GLU B CA 1
ATOM 4724 C C . GLU B 1 108 ? 7.879 11.891 -9.711 1 93.38 108 GLU B C 1
ATOM 4726 O O . GLU B 1 108 ? 6.992 11.172 -9.25 1 93.38 108 GLU B O 1
ATOM 4731 N N . ALA B 1 109 ? 9.141 11.711 -9.414 1 92.62 109 ALA B N 1
ATOM 4732 C CA . ALA B 1 109 ? 9.578 10.617 -8.555 1 92.62 109 ALA B CA 1
ATOM 4733 C C . ALA B 1 109 ? 9.086 10.812 -7.121 1 92.62 109 ALA B C 1
ATOM 4735 O O . ALA B 1 109 ? 8.781 9.844 -6.426 1 92.62 109 ALA B O 1
ATOM 4736 N N . GLU B 1 110 ? 8.922 12.078 -6.738 1 95.5 110 GLU B N 1
ATOM 4737 C CA . GLU B 1 110 ? 8.508 12.391 -5.371 1 95.5 110 GLU B CA 1
ATOM 4738 C C . GLU B 1 110 ? 7.004 12.648 -5.297 1 95.5 110 GLU B C 1
ATOM 4740 O O . GLU B 1 110 ? 6.434 12.688 -4.207 1 95.5 110 GLU B O 1
ATOM 4745 N N . GLU B 1 111 ? 6.352 12.875 -6.48 1 95.62 111 GLU B N 1
ATOM 4746 C CA . GLU B 1 111 ? 4.934 13.211 -6.566 1 95.62 111 GLU B CA 1
ATOM 4747 C C . GLU B 1 111 ? 4.582 14.383 -5.656 1 95.62 111 GLU B C 1
ATOM 4749 O O . GLU B 1 111 ? 3.615 14.32 -4.895 1 95.62 111 GLU B O 1
ATOM 4754 N N . ARG B 1 112 ? 5.434 15.422 -5.684 1 97.31 112 ARG B N 1
ATOM 4755 C CA . ARG B 1 112 ? 5.289 16.609 -4.848 1 97.31 112 ARG B CA 1
ATOM 4756 C C . ARG B 1 112 ? 5.859 17.844 -5.543 1 97.31 112 ARG B C 1
ATOM 4758 O O . ARG B 1 112 ? 6.805 17.734 -6.332 1 97.31 112 ARG B O 1
ATOM 4765 N N . ASP B 1 113 ? 5.242 18.984 -5.434 1 98.06 113 ASP B N 1
ATOM 4766 C CA . ASP B 1 113 ? 5.855 20.25 -5.844 1 98.06 113 ASP B CA 1
ATOM 4767 C C . ASP B 1 113 ? 6.996 20.625 -4.902 1 98.06 113 ASP B C 1
ATOM 4769 O O . ASP B 1 113 ? 6.773 21.266 -3.875 1 98.06 113 ASP B O 1
ATOM 4773 N N . GLU B 1 114 ? 8.203 20.359 -5.309 1 96.81 114 GLU B N 1
ATOM 4774 C CA . GLU B 1 114 ? 9.375 20.531 -4.461 1 96.81 114 GLU B CA 1
ATOM 4775 C C . GLU B 1 114 ? 9.664 22.016 -4.203 1 96.81 114 GLU B C 1
ATOM 4777 O O . GLU B 1 114 ? 10.273 22.359 -3.189 1 96.81 114 GLU B O 1
ATOM 4782 N N . GLY B 1 115 ? 9.281 22.875 -5.16 1 97.31 115 GLY B N 1
ATOM 4783 C CA . GLY B 1 115 ? 9.422 24.312 -4.926 1 97.31 115 GLY B CA 1
ATOM 4784 C C . GLY B 1 115 ? 8.555 24.812 -3.789 1 97.31 115 GLY B C 1
ATOM 4785 O O . GLY B 1 115 ? 9.047 25.5 -2.891 1 97.31 115 GLY B O 1
ATOM 4786 N N . ARG B 1 116 ? 7.309 24.453 -3.83 1 98.06 116 ARG B N 1
ATOM 4787 C CA . ARG B 1 116 ? 6.383 24.859 -2.777 1 98.06 116 ARG B CA 1
ATOM 4788 C C . ARG B 1 116 ? 6.801 24.281 -1.428 1 98.06 116 ARG B C 1
ATOM 4790 O O . ARG B 1 116 ? 6.715 24.969 -0.405 1 98.06 116 ARG B O 1
ATOM 4797 N N . GLU B 1 117 ? 7.234 23.062 -1.456 1 97.69 117 GLU B N 1
ATOM 4798 C CA . GLU B 1 117 ? 7.668 22.422 -0.22 1 97.69 117 GLU B CA 1
ATOM 4799 C C . GLU B 1 117 ? 8.891 23.109 0.366 1 97.69 117 GLU B C 1
ATOM 4801 O O . GLU B 1 117 ? 8.984 23.297 1.582 1 97.69 117 GLU B O 1
ATOM 4806 N N . ALA B 1 118 ? 9.812 23.5 -0.479 1 97.69 118 ALA B N 1
ATOM 4807 C CA . ALA B 1 118 ? 11.008 24.219 -0.022 1 97.69 118 ALA B CA 1
ATOM 4808 C C . ALA B 1 118 ? 10.625 25.547 0.646 1 97.69 118 ALA B C 1
ATOM 4810 O O . ALA B 1 118 ? 11.234 25.938 1.646 1 97.69 118 ALA B O 1
ATOM 4811 N N . VAL B 1 119 ? 9.664 26.172 0.083 1 98.25 119 VAL B N 1
ATOM 4812 C CA . VAL B 1 119 ? 9.203 27.453 0.619 1 98.25 119 VAL B CA 1
ATOM 4813 C C . VAL B 1 119 ? 8.57 27.25 1.992 1 98.25 119 VAL B C 1
ATOM 4815 O O . VAL B 1 119 ? 8.836 28 2.928 1 98.25 119 VAL B O 1
ATOM 4818 N N . ARG B 1 120 ? 7.723 26.219 2.156 1 98.38 120 ARG B N 1
ATOM 4819 C CA . ARG B 1 120 ? 7.117 25.922 3.449 1 98.38 120 ARG B CA 1
ATOM 4820 C C . ARG B 1 120 ? 8.188 25.688 4.512 1 98.38 120 ARG B C 1
ATOM 4822 O O . ARG B 1 120 ? 8.102 26.219 5.617 1 98.38 120 ARG B O 1
ATOM 4829 N N . VAL B 1 121 ? 9.164 24.906 4.117 1 98.06 121 VAL B N 1
ATOM 4830 C CA . VAL B 1 121 ? 10.234 24.547 5.039 1 98.06 121 VAL B CA 1
ATOM 4831 C C . VAL B 1 121 ? 11.031 25.781 5.426 1 98.06 121 VAL B C 1
ATOM 4833 O O . VAL B 1 121 ? 11.32 26 6.602 1 98.06 121 VAL B O 1
ATOM 4836 N N . ALA B 1 122 ? 11.352 26.594 4.449 1 98.38 122 ALA B N 1
ATOM 4837 C CA . ALA B 1 122 ? 12.148 27.797 4.676 1 98.38 122 ALA B CA 1
ATOM 4838 C C . ALA B 1 122 ? 11.406 28.797 5.57 1 98.38 122 ALA B C 1
ATOM 4840 O O . ALA B 1 122 ? 11.984 29.328 6.516 1 98.38 122 ALA B O 1
ATOM 4841 N N . SER B 1 123 ? 10.164 29 5.246 1 98.56 123 SER B N 1
ATOM 4842 C CA . SER B 1 123 ? 9.352 29.922 6.016 1 98.56 123 SER B CA 1
ATOM 4843 C C . SER B 1 123 ? 9.242 29.484 7.473 1 98.56 123 SER B C 1
ATOM 4845 O O . SER B 1 123 ? 9.43 30.297 8.383 1 98.56 123 SER B O 1
ATOM 4847 N N . ALA B 1 124 ? 8.977 28.25 7.672 1 98.44 124 ALA B N 1
ATOM 4848 C CA . ALA B 1 124 ? 8.859 27.703 9.023 1 98.44 124 ALA B CA 1
ATOM 4849 C C . ALA B 1 124 ? 10.172 27.844 9.789 1 98.44 124 ALA B C 1
ATOM 4851 O O . ALA B 1 124 ? 10.188 28.25 10.945 1 98.44 124 ALA B O 1
ATOM 4852 N N . ALA B 1 125 ? 11.266 27.484 9.156 1 98.19 125 ALA B N 1
ATOM 4853 C CA . ALA B 1 125 ? 12.578 27.531 9.797 1 98.19 125 ALA B CA 1
ATOM 4854 C C . ALA B 1 125 ? 12.93 28.953 10.211 1 98.19 125 ALA B C 1
ATOM 4856 O O . ALA B 1 125 ? 13.43 29.188 11.32 1 98.19 125 ALA B O 1
ATOM 4857 N N . GLY B 1 126 ? 12.703 29.906 9.352 1 98.56 126 GLY B N 1
ATOM 4858 C CA . GLY B 1 126 ? 12.969 31.297 9.664 1 98.56 126 GLY B CA 1
ATOM 4859 C C . GLY B 1 126 ? 12.125 31.812 10.82 1 98.56 126 GLY B C 1
ATOM 4860 O O . GLY B 1 126 ? 12.648 32.469 11.734 1 98.56 126 GLY B O 1
ATOM 4861 N N . CYS B 1 127 ? 10.875 31.531 10.766 1 98 127 CYS B N 1
ATOM 4862 C CA . CYS B 1 127 ? 9.953 32 11.797 1 98 127 CYS B CA 1
ATOM 4863 C C . CYS B 1 127 ? 10.312 31.406 13.156 1 98 127 CYS B C 1
ATOM 4865 O O . CYS B 1 127 ? 10.336 32.125 14.164 1 98 127 CYS B O 1
ATOM 4867 N N . LYS B 1 128 ? 10.586 30.125 13.18 1 96.88 128 LYS B N 1
ATOM 4868 C CA . LYS B 1 128 ? 10.945 29.453 14.43 1 96.88 128 LYS B CA 1
ATOM 4869 C C . LYS B 1 128 ? 12.227 30.047 15.016 1 96.88 128 LYS B C 1
ATOM 4871 O O . LYS B 1 128 ? 12.336 30.219 16.234 1 96.88 128 LYS B O 1
ATOM 4876 N N . SER B 1 129 ? 13.18 30.297 14.148 1 97.56 129 SER B N 1
ATOM 4877 C CA . SER B 1 129 ? 14.445 30.859 14.609 1 97.56 129 SER B CA 1
ATOM 4878 C C . SER B 1 129 ? 14.242 32.219 15.227 1 97.56 129 SER B C 1
ATOM 4880 O O . SER B 1 129 ? 14.875 32.562 16.234 1 97.56 129 SER B O 1
ATOM 4882 N N . LEU B 1 130 ? 13.414 33.031 14.633 1 97.25 130 LEU B N 1
ATOM 4883 C CA . LEU B 1 130 ? 13.109 34.344 15.18 1 97.25 130 LEU B CA 1
ATOM 4884 C C . LEU B 1 130 ? 12.359 34.25 16.5 1 97.25 130 LEU B C 1
ATOM 4886 O O . LEU B 1 130 ? 12.617 35 17.438 1 97.25 130 LEU B O 1
ATOM 4890 N N . GLN B 1 131 ? 11.406 33.312 16.531 1 94.56 131 GLN B N 1
ATOM 4891 C CA . GLN B 1 131 ? 10.695 33.031 17.766 1 94.56 131 GLN B CA 1
ATOM 4892 C C . GLN B 1 131 ? 11.664 32.656 18.891 1 94.56 131 GLN B C 1
ATOM 4894 O O . GLN B 1 131 ? 11.508 33.125 20.016 1 94.56 131 GLN B O 1
ATOM 4899 N N . ASP B 1 132 ? 12.656 31.906 18.609 1 94.56 132 ASP B N 1
ATOM 4900 C CA . ASP B 1 132 ? 13.609 31.391 19.578 1 94.56 132 ASP B CA 1
ATOM 4901 C C . ASP B 1 132 ? 14.453 32.531 20.172 1 94.56 132 ASP B C 1
ATOM 4903 O O . ASP B 1 132 ? 14.977 32.406 21.281 1 94.56 132 ASP B O 1
ATOM 4907 N N . VAL B 1 133 ? 14.547 33.656 19.422 1 94.12 133 VAL B N 1
ATOM 4908 C CA . VAL B 1 133 ? 15.375 34.719 19.938 1 94.12 133 VAL B CA 1
ATOM 4909 C C . VAL B 1 133 ? 14.492 35.844 20.5 1 94.12 133 VAL B C 1
ATOM 4911 O O . VAL B 1 133 ? 14.953 36.969 20.734 1 94.12 133 VAL B O 1
ATOM 4914 N N . GLY B 1 134 ? 13.188 35.594 20.578 1 91.25 134 GLY B N 1
ATOM 4915 C CA . GLY B 1 134 ? 12.328 36.469 21.375 1 91.25 134 GLY B CA 1
ATOM 4916 C C . GLY B 1 134 ? 11.57 37.5 20.531 1 91.25 134 GLY B C 1
ATOM 4917 O O . GLY B 1 134 ? 10.945 38.406 21.078 1 91.25 134 GLY B O 1
ATOM 4918 N N . VAL B 1 135 ? 11.594 37.344 19.234 1 93.81 135 VAL B N 1
ATOM 4919 C CA . VAL B 1 135 ? 10.836 38.219 18.359 1 93.81 135 VAL B CA 1
ATOM 4920 C C . VAL B 1 135 ? 9.336 38.031 18.578 1 93.81 135 VAL B C 1
ATOM 4922 O O . VAL B 1 135 ? 8.875 36.875 18.688 1 93.81 135 VAL B O 1
ATOM 4925 N N . VAL B 1 136 ? 8.586 39.125 18.641 1 93.12 136 VAL B N 1
ATOM 4926 C CA . VAL B 1 136 ? 7.168 39 18.969 1 93.12 136 VAL B CA 1
ATOM 4927 C C . VAL B 1 136 ? 6.32 39.312 17.734 1 93.12 136 VAL B C 1
ATOM 4929 O O . VAL B 1 136 ? 5.121 39 17.719 1 93.12 136 VAL B O 1
ATOM 4932 N N . GLU B 1 137 ? 6.949 39.906 16.734 1 95.38 137 GLU B N 1
ATOM 4933 C CA . GLU B 1 137 ? 6.309 40.125 15.445 1 95.38 137 GLU B CA 1
ATOM 4934 C C . GLU B 1 137 ? 7.23 39.75 14.289 1 95.38 137 GLU B C 1
ATOM 4936 O O . GLU B 1 137 ? 8.297 40.344 14.125 1 95.38 137 GLU B O 1
ATOM 4941 N N . VAL B 1 138 ? 6.762 38.844 13.516 1 97.31 138 VAL B N 1
ATOM 4942 C CA . VAL B 1 138 ? 7.602 38.312 12.445 1 97.31 138 VAL B CA 1
ATOM 4943 C C . VAL B 1 138 ? 7 38.688 11.086 1 97.31 138 VAL B C 1
ATOM 4945 O O . VAL B 1 138 ? 5.812 38.438 10.844 1 97.31 138 VAL B O 1
ATOM 4948 N N . HIS B 1 139 ? 7.785 39.312 10.266 1 97.69 139 HIS B N 1
ATOM 4949 C CA . HIS B 1 139 ? 7.449 39.562 8.867 1 97.69 139 HIS B CA 1
ATOM 4950 C C . HIS B 1 139 ? 8.117 38.531 7.953 1 97.69 139 HIS B C 1
ATOM 4952 O O . HIS B 1 139 ? 9.297 38.219 8.117 1 97.69 139 HIS B O 1
ATOM 4958 N N . VAL B 1 140 ? 7.32 37.969 7.047 1 98.56 140 VAL B N 1
ATOM 4959 C CA . VAL B 1 140 ? 7.82 36.875 6.223 1 98.56 140 VAL B CA 1
ATOM 4960 C C . VAL B 1 140 ? 7.699 37.219 4.746 1 98.56 140 VAL B C 1
ATOM 4962 O O . VAL B 1 140 ? 6.637 37.656 4.293 1 98.56 140 VAL B O 1
ATOM 4965 N N . GLU B 1 141 ? 8.719 37.062 3.988 1 98.19 141 GLU B N 1
ATOM 4966 C CA . GLU B 1 141 ? 8.609 37.281 2.551 1 98.19 141 GLU B CA 1
ATOM 4967 C C . GLU B 1 141 ? 7.871 36.125 1.867 1 98.19 141 GLU B C 1
ATOM 4969 O O . GLU B 1 141 ? 7.57 35.125 2.5 1 98.19 141 GLU B O 1
ATOM 4974 N N . SER B 1 142 ? 7.699 36.219 0.535 1 97.81 142 SER B N 1
ATOM 4975 C CA . SER B 1 142 ? 6.926 35.219 -0.208 1 97.81 142 SER B CA 1
ATOM 4976 C C . SER B 1 142 ? 7.809 34.062 -0.663 1 97.81 142 SER B C 1
ATOM 4978 O O . SER B 1 142 ? 7.309 32.969 -0.967 1 97.81 142 SER B O 1
ATOM 4980 N N . PHE B 1 143 ? 9.125 34.25 -0.804 1 97.38 143 PHE B N 1
ATOM 4981 C CA . PHE B 1 143 ? 10.047 33.281 -1.407 1 97.38 143 PHE B CA 1
ATOM 4982 C C . PHE B 1 143 ? 9.586 32.906 -2.807 1 97.38 143 PHE B C 1
ATOM 4984 O O . PHE B 1 143 ? 9.875 31.797 -3.279 1 97.38 143 PHE B O 1
ATOM 4991 N N . GLY B 1 144 ? 8.719 33.656 -3.445 1 95.44 144 GLY B N 1
ATOM 4992 C CA . GLY B 1 144 ? 8.164 33.344 -4.754 1 95.44 144 GLY B CA 1
ATOM 4993 C C . GLY B 1 144 ? 6.832 32.625 -4.688 1 95.44 144 GLY B C 1
ATOM 4994 O O . GLY B 1 144 ? 6.211 32.375 -5.719 1 95.44 144 GLY B O 1
ATOM 4995 N N . ASP B 1 145 ? 6.32 32.25 -3.514 1 97.31 145 ASP B N 1
ATOM 4996 C CA . ASP B 1 145 ? 5.047 31.578 -3.281 1 97.31 145 ASP B CA 1
ATOM 4997 C C . ASP B 1 145 ? 4.457 31.969 -1.93 1 97.31 145 ASP B C 1
ATOM 4999 O O . ASP B 1 145 ? 4.656 31.266 -0.934 1 97.31 145 ASP B O 1
ATOM 5003 N N . SER B 1 146 ? 3.639 33 -1.924 1 98.19 146 SER B N 1
ATOM 5004 C CA . SER B 1 146 ? 3.143 33.562 -0.677 1 98.19 146 SER B CA 1
ATOM 5005 C C . SER B 1 146 ? 2.223 32.594 0.053 1 98.19 146 SER B C 1
ATOM 5007 O O . SER B 1 146 ? 2.18 32.562 1.285 1 98.19 146 SER B O 1
ATOM 5009 N N . GLU B 1 147 ? 1.483 31.781 -0.677 1 98.38 147 GLU B N 1
ATOM 5010 C CA . GLU B 1 147 ? 0.611 30.781 -0.049 1 98.38 147 GLU B CA 1
ATOM 5011 C C . GLU B 1 147 ? 1.418 29.766 0.75 1 98.38 147 GLU B C 1
ATOM 5013 O O . GLU B 1 147 ? 1.132 29.531 1.925 1 98.38 147 GLU B O 1
ATOM 5018 N N . ALA B 1 148 ? 2.422 29.172 0.129 1 98.5 148 ALA B N 1
ATOM 5019 C CA . ALA B 1 148 ? 3.277 28.203 0.794 1 98.5 148 ALA B CA 1
ATOM 5020 C C . ALA B 1 148 ? 4.027 28.828 1.965 1 98.5 148 ALA B C 1
ATOM 5022 O O . ALA B 1 148 ? 4.234 28.188 2.996 1 98.5 148 ALA B O 1
ATOM 5023 N N . ALA B 1 149 ? 4.438 30.078 1.796 1 98.69 149 ALA B N 1
ATOM 5024 C CA . ALA B 1 149 ? 5.141 30.781 2.867 1 98.69 149 ALA B CA 1
ATOM 5025 C C . ALA B 1 149 ? 4.246 30.938 4.094 1 98.69 149 ALA B C 1
ATOM 5027 O O . ALA B 1 149 ? 4.68 30.703 5.223 1 98.69 149 ALA B O 1
ATOM 5028 N N . ALA B 1 150 ? 3.027 31.312 3.854 1 98.62 150 ALA B N 1
ATOM 5029 C CA . ALA B 1 150 ? 2.068 31.484 4.941 1 98.62 150 ALA B CA 1
ATOM 5030 C C . ALA B 1 150 ? 1.809 30.156 5.652 1 98.62 150 ALA B C 1
ATOM 5032 O O . ALA B 1 150 ? 1.714 30.109 6.879 1 98.62 150 ALA B O 1
ATOM 5033 N N . GLU B 1 151 ? 1.649 29.125 4.832 1 98.62 151 GLU B N 1
ATOM 5034 C CA . GLU B 1 151 ? 1.438 27.797 5.406 1 98.62 151 GLU B CA 1
ATOM 5035 C C . GLU B 1 151 ? 2.586 27.406 6.332 1 98.62 151 GLU B C 1
ATOM 5037 O O . GLU B 1 151 ? 2.357 27.016 7.48 1 98.62 151 GLU B O 1
ATOM 5042 N N . GLY B 1 152 ? 3.834 27.531 5.832 1 98.56 152 GLY B N 1
ATOM 5043 C CA . GLY B 1 152 ? 5 27.172 6.617 1 98.56 152 GLY B CA 1
ATOM 5044 C C . GLY B 1 152 ? 5.129 27.969 7.906 1 98.56 152 GLY B C 1
ATOM 5045 O O . GLY B 1 152 ? 5.379 27.391 8.969 1 98.56 152 GLY B O 1
ATOM 5046 N N . ALA B 1 153 ? 4.922 29.25 7.809 1 98.38 153 ALA B N 1
ATOM 5047 C CA . ALA B 1 153 ? 5.035 30.125 8.969 1 98.38 153 ALA B CA 1
ATOM 5048 C C . ALA B 1 153 ? 4.016 29.766 10.039 1 98.38 153 ALA B C 1
ATOM 5050 O O . ALA B 1 153 ? 4.367 29.594 11.211 1 98.38 153 ALA B O 1
ATOM 5051 N N . THR B 1 154 ? 2.795 29.594 9.594 1 97.75 154 THR B N 1
ATOM 5052 C CA . THR B 1 154 ? 1.673 29.391 10.508 1 97.75 154 THR B CA 1
ATOM 5053 C C . THR B 1 154 ? 1.741 28.016 11.141 1 97.75 154 THR B C 1
ATOM 5055 O O . THR B 1 154 ? 1.564 27.875 12.359 1 97.75 154 THR B O 1
ATOM 5058 N N . LEU B 1 155 ? 2.016 27 10.398 1 97.75 155 LEU B N 1
ATOM 5059 C CA . LEU B 1 155 ? 2.127 25.641 10.922 1 97.75 155 LEU B CA 1
ATOM 5060 C C . LEU B 1 155 ? 3.342 25.5 11.828 1 97.75 155 LEU B C 1
ATOM 5062 O O . LEU B 1 155 ? 3.268 24.859 12.883 1 97.75 155 LEU B O 1
ATOM 5066 N N . GLY B 1 156 ? 4.457 26.109 11.453 1 96.94 156 GLY B N 1
ATOM 5067 C CA . GLY B 1 156 ? 5.711 25.953 12.18 1 96.94 156 GLY B CA 1
ATOM 5068 C C . GLY B 1 156 ? 5.695 26.625 13.539 1 96.94 156 GLY B C 1
ATOM 5069 O O . GLY B 1 156 ? 6.367 26.172 14.469 1 96.94 156 GLY B O 1
ATOM 5070 N N . LEU B 1 157 ? 4.867 27.609 13.695 1 96.19 157 LEU B N 1
ATOM 5071 C CA . LEU B 1 157 ? 4.895 28.406 14.914 1 96.19 157 LEU B CA 1
ATOM 5072 C C . LEU B 1 157 ? 3.867 27.891 15.922 1 96.19 157 LEU B C 1
ATOM 5074 O O . LEU B 1 157 ? 3.936 28.219 17.109 1 96.19 157 LEU B O 1
ATOM 5078 N N . TRP B 1 158 ? 2.949 27.094 15.453 1 93.81 158 TRP B N 1
ATOM 5079 C CA . TRP B 1 158 ? 1.854 26.672 16.328 1 93.81 158 TRP B CA 1
ATOM 5080 C C . TRP B 1 158 ? 2.287 25.516 17.219 1 93.81 158 TRP B C 1
ATOM 5082 O O . TRP B 1 158 ? 2.988 24.609 16.766 1 93.81 158 TRP B O 1
ATOM 5092 N N . GLN B 1 159 ? 1.882 25.578 18.469 1 91.62 159 GLN B N 1
ATOM 5093 C CA . GLN B 1 159 ? 2.117 24.516 19.453 1 91.62 159 GLN B CA 1
ATOM 5094 C C . GLN B 1 159 ? 0.911 24.344 20.359 1 91.62 159 GLN B C 1
ATOM 5096 O O . GLN B 1 159 ? 0.252 25.312 20.734 1 91.62 159 GLN B O 1
ATOM 5101 N N . PHE B 1 160 ? 0.669 23.078 20.703 1 92.44 160 PHE B N 1
ATOM 5102 C CA . PHE B 1 160 ? -0.363 22.797 21.688 1 92.44 160 PHE B CA 1
ATOM 5103 C C . PHE B 1 160 ? 0.167 23.016 23.109 1 92.44 160 PHE B C 1
ATOM 5105 O O . PHE B 1 160 ? 0.993 22.25 23.594 1 92.44 160 PHE B O 1
ATOM 5112 N N . GLN B 1 161 ? -0.305 24.047 23.766 1 92.06 161 GLN B N 1
ATOM 5113 C CA . GLN B 1 161 ? 0.205 24.359 25.094 1 92.06 161 GLN B CA 1
ATOM 5114 C C . GLN B 1 161 ? -0.864 25.047 25.953 1 92.06 161 GLN B C 1
ATOM 5116 O O . GLN B 1 161 ? -0.546 25.75 26.906 1 92.06 161 GLN B O 1
ATOM 5121 N N . ALA B 1 162 ? -2.059 24.797 25.594 1 86.31 162 ALA B N 1
ATOM 5122 C CA . ALA B 1 162 ? -3.178 25.5 26.203 1 86.31 162 ALA B CA 1
ATOM 5123 C C . ALA B 1 162 ? -3.285 25.203 27.688 1 86.31 162 ALA B C 1
ATOM 5125 O O . ALA B 1 162 ? -3.791 26.016 28.469 1 86.31 162 ALA B O 1
ATOM 5126 N N . TYR B 1 163 ? -2.836 24.109 28.094 1 89.19 163 TYR B N 1
ATOM 5127 C CA . TYR B 1 163 ? -3.035 23.703 29.484 1 89.19 163 TYR B CA 1
ATOM 5128 C C . TYR B 1 163 ? -1.75 23.875 30.281 1 89.19 163 TYR B C 1
ATOM 5130 O O . TYR B 1 163 ? -1.71 23.547 31.469 1 89.19 163 TYR B O 1
ATOM 5138 N N . LYS B 1 164 ? -0.768 24.406 29.641 1 90.56 164 LYS B N 1
ATOM 5139 C CA . LYS B 1 164 ? 0.452 24.781 30.344 1 90.56 164 LYS B CA 1
ATOM 5140 C C . LYS B 1 164 ? 0.278 26.125 31.062 1 90.56 164 LYS B C 1
ATOM 5142 O O . LYS B 1 164 ? -0.468 26.984 30.594 1 90.56 164 LYS B O 1
ATOM 5147 N N . ASN B 1 165 ? 1.017 26.203 32.125 1 91.75 165 ASN B N 1
ATOM 5148 C CA . ASN B 1 165 ? 1.05 27.5 32.781 1 91.75 165 ASN B CA 1
ATOM 5149 C C . ASN B 1 165 ? 1.476 28.609 31.844 1 91.75 165 ASN B C 1
ATOM 5151 O O . ASN B 1 165 ? 2.418 28.438 31.062 1 91.75 165 ASN B O 1
ATOM 5155 N N . GLU B 1 166 ? 0.731 29.703 31.859 1 86.38 166 GLU B N 1
ATOM 5156 C CA . GLU B 1 166 ? 0.932 30.797 30.906 1 86.38 166 GLU B CA 1
ATOM 5157 C C . GLU B 1 166 ? 2.385 31.25 30.906 1 86.38 166 GLU B C 1
ATOM 5159 O O . GLU B 1 166 ? 2.941 31.562 29.844 1 86.38 166 GLU B O 1
ATOM 5164 N N . LYS B 1 167 ? 3.025 31.344 32.062 1 88.19 167 LYS B N 1
ATOM 5165 C CA . LYS B 1 167 ? 4.395 31.828 32.188 1 88.19 167 LYS B CA 1
ATOM 5166 C C . LYS B 1 167 ? 5.379 30.875 31.516 1 88.19 167 LYS B C 1
ATOM 5168 O O . LYS B 1 167 ? 6.488 31.281 31.156 1 88.19 167 LYS B O 1
ATOM 5173 N N . ASN B 1 168 ? 4.91 29.625 31.344 1 90.31 168 ASN B N 1
ATOM 5174 C CA . ASN B 1 168 ? 5.789 28.594 30.797 1 90.31 168 ASN B CA 1
ATOM 5175 C C . ASN B 1 168 ? 5.469 28.312 29.328 1 90.31 168 ASN B C 1
ATOM 5177 O O . ASN B 1 168 ? 6.082 27.453 28.703 1 90.31 168 ASN B O 1
ATOM 5181 N N . ARG B 1 169 ? 4.57 29.078 28.797 1 89.31 169 ARG B N 1
ATOM 5182 C CA . ARG B 1 169 ? 4.207 28.891 27.391 1 89.31 169 ARG B CA 1
ATOM 5183 C C . ARG B 1 169 ? 5.18 29.609 26.469 1 89.31 169 ARG B C 1
ATOM 5185 O O . ARG B 1 169 ? 5.711 30.672 26.828 1 89.31 169 ARG B O 1
ATOM 5192 N N . LYS B 1 170 ? 5.453 28.922 25.406 1 88.31 170 LYS B N 1
ATOM 5193 C CA . LYS B 1 170 ? 6.199 29.609 24.359 1 88.31 170 LYS B CA 1
ATOM 5194 C C . LYS B 1 170 ? 5.34 30.672 23.688 1 88.31 170 LYS B C 1
ATOM 5196 O O . LYS B 1 170 ? 4.199 30.406 23.312 1 88.31 170 LYS B O 1
ATOM 5201 N N . VAL B 1 171 ? 5.855 31.875 23.547 1 86.62 171 VAL B N 1
ATOM 5202 C CA . VAL B 1 171 ? 5.117 33 22.953 1 86.62 171 VAL B CA 1
ATOM 5203 C C . VAL B 1 171 ? 5.07 32.812 21.438 1 86.62 171 VAL B C 1
ATOM 5205 O O . VAL B 1 171 ? 6.105 32.625 20.797 1 86.62 171 VAL B O 1
ATOM 5208 N N . ALA B 1 172 ? 3.92 32.812 20.906 1 86.88 172 ALA B N 1
ATOM 5209 C CA . ALA B 1 172 ? 3.775 32.812 19.453 1 86.88 172 ALA B CA 1
ATOM 5210 C C . ALA B 1 172 ? 3.791 34.25 18.891 1 86.88 172 ALA B C 1
ATOM 5212 O O . ALA B 1 172 ? 2.936 35.062 19.234 1 86.88 172 ALA B O 1
ATOM 5213 N N . PRO B 1 173 ? 4.742 34.469 18.031 1 93.31 173 PRO B N 1
ATOM 5214 C CA . PRO B 1 173 ? 4.781 35.812 17.469 1 93.31 173 PRO B CA 1
ATOM 5215 C C . PRO B 1 173 ? 3.627 36.094 16.516 1 93.31 173 PRO B C 1
ATOM 5217 O O . PRO B 1 173 ? 3.059 35.156 15.945 1 93.31 173 PRO B O 1
ATOM 5220 N N . ALA B 1 174 ? 3.311 37.375 16.406 1 93.75 174 ALA B N 1
ATOM 5221 C CA . ALA B 1 174 ? 2.438 37.781 15.305 1 93.75 174 ALA B CA 1
ATOM 5222 C C . ALA B 1 174 ? 3.125 37.562 13.961 1 93.75 174 ALA B C 1
ATOM 5224 O O . ALA B 1 174 ? 4.32 37.844 13.82 1 93.75 174 ALA B O 1
ATOM 5225 N N . VAL B 1 175 ? 2.354 37 13.016 1 96.31 175 VAL B N 1
ATOM 5226 C CA . VAL B 1 175 ? 2.916 36.75 11.695 1 96.31 175 VAL B CA 1
ATOM 5227 C C . VAL B 1 175 ? 2.309 37.719 10.68 1 96.31 175 VAL B C 1
ATOM 5229 O O . VAL B 1 175 ? 1.085 37.812 10.562 1 96.31 175 VAL B O 1
ATOM 5232 N N . LYS B 1 176 ? 3.189 38.406 9.953 1 96.06 176 LYS B N 1
ATOM 5233 C CA . LYS B 1 176 ? 2.76 39.344 8.93 1 96.06 176 LYS B CA 1
ATOM 5234 C C . LYS B 1 176 ? 3.477 39.094 7.605 1 96.06 176 LYS B C 1
ATOM 5236 O O . LYS B 1 176 ? 4.59 38.562 7.59 1 96.06 176 LYS B O 1
ATOM 5241 N N . PHE B 1 177 ? 2.746 39.438 6.574 1 97.5 177 PHE B N 1
ATOM 5242 C CA . PHE B 1 177 ? 3.336 39.344 5.242 1 97.5 177 PHE B CA 1
ATOM 5243 C C . PHE B 1 177 ? 4.203 40.562 4.957 1 97.5 177 PHE B C 1
ATOM 5245 O O . PHE B 1 177 ? 3.76 41.688 5.137 1 97.5 177 PHE B O 1
ATOM 5252 N N . TYR B 1 178 ? 5.363 40.344 4.543 1 97 178 TYR B N 1
ATOM 5253 C CA . TYR B 1 178 ? 6.32 41.406 4.348 1 97 178 TYR B CA 1
ATOM 5254 C C . TYR B 1 178 ? 5.98 42.219 3.105 1 97 178 TYR B C 1
ATOM 5256 O O . TYR B 1 178 ? 6.145 43.438 3.088 1 97 178 TYR B O 1
ATOM 5264 N N . GLU B 1 179 ? 5.484 41.531 2.09 1 95.12 179 GLU B N 1
ATOM 5265 C CA . GLU B 1 179 ? 5.223 42.188 0.808 1 95.12 179 GLU B CA 1
ATOM 5266 C C . GLU B 1 179 ? 3.77 42.625 0.704 1 95.12 179 GLU B C 1
ATOM 5268 O O . GLU B 1 179 ? 2.957 42.344 1.581 1 95.12 179 GLU B O 1
ATOM 5273 N N . LYS B 1 180 ? 3.568 43.469 -0.324 1 88.56 180 LYS B N 1
ATOM 5274 C CA . LYS B 1 180 ? 2.207 43.969 -0.557 1 88.56 180 LYS B CA 1
ATOM 5275 C C . LYS B 1 180 ? 1.538 43.188 -1.688 1 88.56 180 LYS B C 1
ATOM 5277 O O . LYS B 1 180 ? 0.341 42.906 -1.626 1 88.56 180 LYS B O 1
ATOM 5282 N N . GLU B 1 181 ? 2.311 42.781 -2.562 1 89.69 181 GLU B N 1
ATOM 5283 C CA . GLU B 1 181 ? 1.772 42.031 -3.693 1 89.69 181 GLU B CA 1
ATOM 5284 C C . GLU B 1 181 ? 1.448 40.594 -3.295 1 89.69 181 GLU B C 1
ATOM 5286 O O . GLU B 1 181 ? 2.111 40.031 -2.428 1 89.69 181 GLU B O 1
ATOM 5291 N N . ASP B 1 182 ? 0.393 39.969 -3.719 1 92 182 ASP B N 1
ATOM 5292 C CA . ASP B 1 182 ? 0.001 38.562 -3.547 1 92 182 ASP B CA 1
ATOM 5293 C C . ASP B 1 182 ? -0.562 38.312 -2.148 1 92 182 ASP B C 1
ATOM 5295 O O . ASP B 1 182 ? -0.397 37.219 -1.588 1 92 182 ASP B O 1
ATOM 5299 N N . SER B 1 183 ? -1.072 39.344 -1.534 1 95.81 183 SER B N 1
ATOM 5300 C CA . SER B 1 183 ? -1.667 39.25 -0.206 1 95.81 183 SER B CA 1
ATOM 5301 C C . SER B 1 183 ? -2.83 38.25 -0.195 1 95.81 183 SER B C 1
ATOM 5303 O O . SER B 1 183 ? -3.094 37.594 0.822 1 95.81 183 SER B O 1
ATOM 5305 N N . ASP B 1 184 ? -3.463 38.125 -1.335 1 96.44 184 ASP B N 1
ATOM 5306 C CA . ASP B 1 184 ? -4.574 37.188 -1.432 1 96.44 184 ASP B CA 1
ATOM 5307 C C . ASP B 1 184 ? -4.086 35.75 -1.283 1 96.44 184 ASP B C 1
ATOM 5309 O O . ASP B 1 184 ? -4.703 34.938 -0.583 1 96.44 184 ASP B O 1
ATOM 5313 N N . GLN B 1 185 ? -3.014 35.469 -1.942 1 97.69 185 GLN B N 1
ATOM 5314 C CA . GLN B 1 185 ? -2.441 34.125 -1.844 1 97.69 185 GLN B CA 1
ATOM 5315 C C . GLN B 1 185 ? -1.927 33.844 -0.433 1 97.69 185 GLN B C 1
ATOM 5317 O O . GLN B 1 185 ? -2.047 32.719 0.069 1 97.69 185 GLN B O 1
ATOM 5322 N N . TRP B 1 186 ? -1.364 34.875 0.165 1 98.06 186 TRP B N 1
ATOM 5323 C CA . TRP B 1 186 ? -0.925 34.75 1.553 1 98.06 186 TRP B CA 1
ATOM 5324 C C . TRP B 1 186 ? -2.096 34.406 2.467 1 98.06 186 TRP B C 1
ATOM 5326 O O . TRP B 1 186 ? -1.987 33.531 3.312 1 98.06 186 TRP B O 1
ATOM 5336 N N . GLU B 1 187 ? -3.162 35.094 2.264 1 97.69 187 GLU B N 1
ATOM 5337 C CA . GLU B 1 187 ? -4.352 34.844 3.08 1 97.69 187 GLU B CA 1
ATOM 5338 C C . GLU B 1 187 ? -4.875 33.438 2.893 1 97.69 187 GLU B C 1
ATOM 5340 O O . GLU B 1 187 ? -5.305 32.781 3.854 1 97.69 187 GLU B O 1
ATOM 5345 N N . LYS B 1 188 ? -4.848 32.969 1.684 1 98.25 188 LYS B N 1
ATOM 5346 C CA . LYS B 1 188 ? -5.254 31.594 1.421 1 98.25 188 LYS B CA 1
ATOM 5347 C C . LYS B 1 188 ? -4.391 30.609 2.199 1 98.25 188 LYS B C 1
ATOM 5349 O O . LYS B 1 188 ? -4.906 29.656 2.787 1 98.25 188 LYS B O 1
ATOM 5354 N N . GLY B 1 189 ? -3.092 30.828 2.188 1 98.62 189 GLY B N 1
ATOM 5355 C CA . GLY B 1 189 ? -2.184 29.984 2.945 1 98.62 189 GLY B CA 1
ATOM 5356 C C . GLY B 1 189 ? -2.439 30.016 4.441 1 98.62 189 GLY B C 1
ATOM 5357 O O . GLY B 1 189 ? -2.367 28.984 5.113 1 98.62 189 GLY B O 1
ATOM 5358 N N . LEU B 1 190 ? -2.736 31.188 4.938 1 98.25 190 LEU B N 1
ATOM 5359 C CA . LEU B 1 190 ? -3.057 31.359 6.352 1 98.25 190 LEU B CA 1
ATOM 5360 C C . LEU B 1 190 ? -4.301 30.547 6.723 1 98.25 190 LEU B C 1
ATOM 5362 O O . LEU B 1 190 ? -4.309 29.844 7.734 1 98.25 190 LEU B O 1
ATOM 5366 N N . ILE B 1 191 ? -5.324 30.656 5.898 1 98.38 191 ILE B N 1
ATOM 5367 C CA . ILE B 1 191 ? -6.594 29.984 6.16 1 98.38 191 ILE B CA 1
ATOM 5368 C C . ILE B 1 191 ? -6.383 28.469 6.168 1 98.38 191 ILE B C 1
ATOM 5370 O O . ILE B 1 191 ? -6.863 27.781 7.066 1 98.38 191 ILE B O 1
ATOM 5374 N N . LYS B 1 192 ? -5.645 27.969 5.23 1 98.69 192 LYS B N 1
ATOM 5375 C CA . LYS B 1 192 ? -5.383 26.531 5.141 1 98.69 192 LYS B CA 1
ATOM 5376 C C . LYS B 1 192 ? -4.602 26.047 6.355 1 98.69 192 LYS B C 1
ATOM 5378 O O . LYS B 1 192 ? -4.941 25.016 6.945 1 98.69 192 LYS B O 1
ATOM 5383 N N . ALA B 1 193 ? -3.596 26.75 6.699 1 98.62 193 ALA B N 1
ATOM 5384 C CA . ALA B 1 193 ? -2.748 26.375 7.824 1 98.62 193 ALA B CA 1
ATOM 5385 C C . ALA B 1 193 ? -3.514 26.453 9.141 1 98.62 193 ALA B C 1
ATOM 5387 O O . ALA B 1 193 ? -3.379 25.578 10.008 1 98.62 193 ALA B O 1
ATOM 5388 N N . GLU B 1 194 ? -4.273 27.484 9.273 1 98 194 GLU B N 1
ATOM 5389 C CA . GLU B 1 194 ? -5.07 27.656 10.492 1 98 194 GLU B CA 1
ATOM 5390 C C . GLU B 1 194 ? -6.109 26.547 10.625 1 98 194 GLU B C 1
ATOM 5392 O O . GLU B 1 194 ? -6.402 26.094 11.734 1 98 194 GLU B O 1
ATOM 5397 N N . ALA B 1 195 ? -6.688 26.172 9.523 1 98.69 195 ALA B N 1
ATOM 5398 C CA . ALA B 1 195 ? -7.633 25.047 9.547 1 98.69 195 ALA B CA 1
ATOM 5399 C C . ALA B 1 195 ? -6.953 23.766 10.008 1 98.69 195 ALA B C 1
ATOM 5401 O O . ALA B 1 195 ? -7.52 23 10.789 1 98.69 195 ALA B O 1
ATOM 5402 N N . GLN B 1 196 ? -5.746 23.516 9.492 1 98.62 196 GLN B N 1
ATOM 5403 C CA . GLN B 1 196 ? -5.012 22.344 9.953 1 98.62 196 GLN B CA 1
ATOM 5404 C C . GLN B 1 196 ? -4.676 22.453 11.438 1 98.62 196 GLN B C 1
ATOM 5406 O O . GLN B 1 196 ? -4.723 21.453 12.172 1 98.62 196 GLN B O 1
ATOM 5411 N N . ASN B 1 197 ? -4.297 23.641 11.883 1 98.12 197 ASN B N 1
ATOM 5412 C CA . ASN B 1 197 ? -4.023 23.844 13.297 1 98.12 197 ASN B CA 1
ATOM 5413 C C . ASN B 1 197 ? -5.27 23.625 14.148 1 98.12 197 ASN B C 1
ATOM 5415 O O . ASN B 1 197 ? -5.172 23.141 15.281 1 98.12 197 ASN B O 1
ATOM 5419 N N . PHE B 1 198 ? -6.438 23.984 13.625 1 98.06 198 PHE B N 1
ATOM 5420 C CA . PHE B 1 198 ? -7.684 23.688 14.32 1 98.06 198 PHE B CA 1
ATOM 5421 C C . PHE B 1 198 ? -7.855 22.188 14.5 1 98.06 198 PHE B C 1
ATOM 5423 O O . PHE B 1 198 ? -8.203 21.719 15.594 1 98.06 198 PHE B O 1
ATOM 5430 N N . ALA B 1 199 ? -7.605 21.453 13.477 1 98.75 199 ALA B N 1
ATOM 5431 C CA . ALA B 1 199 ? -7.645 19.984 13.57 1 98.75 199 ALA B CA 1
ATOM 5432 C C . ALA B 1 199 ? -6.648 19.484 14.602 1 98.75 199 ALA B C 1
ATOM 5434 O O . ALA B 1 199 ? -6.969 18.594 15.398 1 98.75 199 ALA B O 1
ATOM 5435 N N . ARG B 1 200 ? -5.41 20.016 14.609 1 98.19 200 ARG B N 1
ATOM 5436 C CA . ARG B 1 200 ? -4.391 19.625 15.578 1 98.19 200 ARG B CA 1
ATOM 5437 C C . ARG B 1 200 ? -4.867 19.875 17 1 98.19 200 ARG B C 1
ATOM 5439 O O . ARG B 1 200 ? -4.668 19.031 17.891 1 98.19 200 ARG B O 1
ATOM 5446 N N . MET B 1 201 ? -5.453 20.984 17.188 1 97.62 201 MET B N 1
ATOM 5447 C CA . MET B 1 201 ? -5.949 21.328 18.516 1 97.62 201 MET B CA 1
ATOM 5448 C C . MET B 1 201 ? -6.988 20.312 18.984 1 97.62 201 MET B C 1
ATOM 5450 O O . MET B 1 201 ? -6.914 19.828 20.125 1 97.62 201 MET B O 1
ATOM 5454 N N . LEU B 1 202 ? -7.961 20 18.156 1 98.38 202 LEU B N 1
ATOM 5455 C CA . LEU B 1 202 ? -8.984 19.016 18.516 1 98.38 202 LEU B CA 1
ATOM 5456 C C . LEU B 1 202 ? -8.352 17.672 18.844 1 98.38 202 LEU B C 1
ATOM 5458 O O . LEU B 1 202 ? -8.68 17.062 19.859 1 98.38 202 LEU B O 1
ATOM 5462 N N . MET B 1 203 ? -7.414 17.266 18.094 1 98.44 203 MET B N 1
ATOM 5463 C CA . MET B 1 203 ? -6.793 15.953 18.188 1 98.44 203 MET B CA 1
ATOM 5464 C C . MET B 1 203 ? -5.875 15.883 19.406 1 98.44 203 MET B C 1
ATOM 5466 O O . MET B 1 203 ? -5.746 14.82 20.031 1 98.44 203 MET B O 1
ATOM 5470 N N . ASP B 1 204 ? -5.203 17 19.703 1 97.06 204 ASP B N 1
ATOM 5471 C CA . ASP B 1 204 ? -4.219 17.031 20.781 1 97.06 204 ASP B CA 1
ATOM 5472 C C . ASP B 1 204 ? -4.891 17.188 22.141 1 97.06 204 ASP B C 1
ATOM 5474 O O . ASP B 1 204 ? -4.281 16.922 23.188 1 97.06 204 ASP B O 1
ATOM 5478 N N . THR B 1 205 ? -6.074 17.641 22.172 1 96.75 205 THR B N 1
ATOM 5479 C CA . THR B 1 205 ? -6.77 17.859 23.438 1 96.75 205 THR B CA 1
ATOM 5480 C C . THR B 1 205 ? -7.047 16.531 24.125 1 96.75 205 THR B C 1
ATOM 5482 O O . THR B 1 205 ? -7.492 15.57 23.5 1 96.75 205 THR B O 1
ATOM 5485 N N . PRO B 1 206 ? -6.828 16.469 25.469 1 94.69 206 PRO B N 1
ATOM 5486 C CA . PRO B 1 206 ? -7.059 15.227 26.203 1 94.69 206 PRO B CA 1
ATOM 5487 C C . PRO B 1 206 ? -8.508 14.758 26.125 1 94.69 206 PRO B C 1
ATOM 5489 O O . PRO B 1 206 ? -9.43 15.578 26.094 1 94.69 206 PRO B O 1
ATOM 5492 N N . GLY B 1 207 ? -8.703 13.461 26.188 1 94.88 207 GLY B N 1
ATOM 5493 C CA . GLY B 1 207 ? -10.008 12.844 26.016 1 94.88 207 GLY B CA 1
ATOM 5494 C C . GLY B 1 207 ? -11.047 13.352 27 1 94.88 207 GLY B C 1
ATOM 5495 O O . GLY B 1 207 ? -12.227 13.461 26.656 1 94.88 207 GLY B O 1
ATOM 5496 N N . ASN B 1 208 ? -10.633 13.641 28.234 1 95.62 208 ASN B N 1
ATOM 5497 C CA . ASN B 1 208 ? -11.57 14.141 29.234 1 95.62 208 ASN B CA 1
ATOM 5498 C C . ASN B 1 208 ? -12.016 15.57 28.938 1 95.62 208 ASN B C 1
ATOM 5500 O O . ASN B 1 208 ? -13.031 16.031 29.453 1 95.62 208 ASN B O 1
ATOM 5504 N N . LEU B 1 209 ? -11.297 16.266 28.062 1 96.12 209 LEU B N 1
ATOM 5505 C CA . LEU B 1 209 ? -11.578 17.641 27.703 1 96.12 209 LEU B CA 1
ATOM 5506 C C . LEU B 1 209 ? -12.047 17.75 26.25 1 96.12 209 LEU B C 1
ATOM 5508 O O . LEU B 1 209 ? -12.141 18.859 25.703 1 96.12 209 LEU B O 1
ATOM 5512 N N . MET B 1 210 ? -12.32 16.656 25.656 1 97.88 210 MET B N 1
ATOM 5513 C CA . MET B 1 210 ? -12.797 16.609 24.281 1 97.88 210 MET B CA 1
ATOM 5514 C C . MET B 1 210 ? -13.734 15.43 24.062 1 97.88 210 MET B C 1
ATOM 5516 O O . MET B 1 210 ? -13.531 14.633 23.141 1 97.88 210 MET B O 1
ATOM 5520 N N . THR B 1 211 ? -14.648 15.328 24.938 1 98 211 THR B N 1
ATOM 5521 C CA . THR B 1 211 ? -15.719 14.344 24.781 1 98 211 THR B CA 1
ATOM 5522 C C . THR B 1 211 ? -16.578 14.648 23.562 1 98 211 THR B C 1
ATOM 5524 O O . THR B 1 211 ? -16.438 15.711 22.953 1 98 211 THR B O 1
ATOM 5527 N N . PRO B 1 212 ? -17.453 13.695 23.172 1 98.56 212 PRO B N 1
ATOM 5528 C CA . PRO B 1 212 ? -18.328 13.984 22.047 1 98.56 212 PRO B CA 1
ATOM 5529 C C . PRO B 1 212 ? -19.109 15.281 22.219 1 98.56 212 PRO B C 1
ATOM 5531 O O . PRO B 1 212 ? -19.234 16.062 21.266 1 98.56 212 PRO B O 1
ATOM 5534 N N . THR B 1 213 ? -19.547 15.531 23.391 1 98.25 213 THR B N 1
ATOM 5535 C CA . THR B 1 213 ? -20.312 16.734 23.688 1 98.25 213 THR B CA 1
ATOM 5536 C C . THR B 1 213 ? -19.438 17.984 23.547 1 98.25 213 THR B C 1
ATOM 5538 O O . THR B 1 213 ? -19.828 18.953 22.906 1 98.25 213 THR B O 1
ATOM 5541 N N . ILE B 1 214 ? -18.281 17.953 24.125 1 97.94 214 ILE B N 1
ATOM 5542 C CA . ILE B 1 214 ? -17.375 19.109 24.094 1 97.94 214 ILE B CA 1
ATOM 5543 C C . ILE B 1 214 ? -16.922 19.375 22.656 1 97.94 214 ILE B C 1
ATOM 5545 O O . ILE B 1 214 ? -16.875 20.516 22.219 1 97.94 214 ILE B O 1
ATOM 5549 N N . PHE B 1 215 ? -16.625 18.297 21.891 1 98.56 215 PHE B N 1
ATOM 5550 C CA . PHE B 1 215 ? -16.25 18.406 20.5 1 98.56 215 PHE B CA 1
ATOM 5551 C C . PHE B 1 215 ? -17.312 19.172 19.703 1 98.56 215 PHE B C 1
ATOM 5553 O O . PHE B 1 215 ? -17 20.109 18.969 1 98.56 215 PHE B O 1
ATOM 5560 N N . SER B 1 216 ? -18.531 18.766 19.906 1 98.5 216 SER B N 1
ATOM 5561 C CA . SER B 1 216 ? -19.641 19.375 19.188 1 98.5 216 SER B CA 1
ATOM 5562 C C . SER B 1 216 ? -19.766 20.859 19.531 1 98.5 216 SER B C 1
ATOM 5564 O O . SER B 1 216 ? -20.016 21.688 18.656 1 98.5 216 SER B O 1
ATOM 5566 N N . GLN B 1 217 ? -19.562 21.203 20.75 1 97.75 217 GLN B N 1
ATOM 5567 C CA . GLN B 1 217 ? -19.688 22.578 21.203 1 97.75 217 GLN B CA 1
ATOM 5568 C C . GLN B 1 217 ? -18.547 23.438 20.641 1 97.75 217 GLN B C 1
ATOM 5570 O O . GLN B 1 217 ? -18.781 24.578 20.219 1 97.75 217 GLN B O 1
ATOM 5575 N N . VAL B 1 218 ? -17.375 22.891 20.703 1 97.38 218 VAL B N 1
ATOM 5576 C CA . VAL B 1 218 ? -16.219 23.609 20.172 1 97.38 218 VAL B CA 1
ATOM 5577 C C . VAL B 1 218 ? -16.422 23.922 18.703 1 97.38 218 VAL B C 1
ATOM 5579 O O . VAL B 1 218 ? -16.156 25.031 18.25 1 97.38 218 VAL B O 1
ATOM 5582 N N . VAL B 1 219 ? -16.906 22.938 17.969 1 98.38 219 VAL B N 1
ATOM 5583 C CA . VAL B 1 219 ? -17.141 23.125 16.547 1 98.38 219 VAL B CA 1
ATOM 5584 C C . VAL B 1 219 ? -18.219 24.172 16.328 1 98.38 219 VAL B C 1
ATOM 5586 O O . VAL B 1 219 ? -18.062 25.078 15.5 1 98.38 219 VAL B O 1
ATOM 5589 N N . LYS B 1 220 ? -19.281 24.094 17.062 1 97.31 220 LYS B N 1
ATOM 5590 C CA . LYS B 1 220 ? -20.391 25.031 16.953 1 97.31 220 LYS B CA 1
ATOM 5591 C C . LYS B 1 220 ? -19.922 26.469 17.219 1 97.31 220 LYS B C 1
ATOM 5593 O O . LYS B 1 220 ? -20.328 27.391 16.516 1 97.31 220 LYS B O 1
ATOM 5598 N N . GLU B 1 221 ? -19.047 26.641 18.141 1 96.44 221 GLU B N 1
ATOM 5599 C CA . GLU B 1 221 ? -18.562 27.969 18.547 1 96.44 221 GLU B CA 1
ATOM 5600 C C . GLU B 1 221 ? -17.609 28.547 17.5 1 96.44 221 GLU B C 1
ATOM 5602 O O . GLU B 1 221 ? -17.453 29.766 17.406 1 96.44 221 GLU B O 1
ATOM 5607 N N . ASN B 1 222 ? -17.031 27.703 16.734 1 95.75 222 ASN B N 1
ATOM 5608 C CA . ASN B 1 222 ? -16 28.172 15.805 1 95.75 222 ASN B CA 1
ATOM 5609 C C . ASN B 1 222 ? -16.531 28.266 14.383 1 95.75 222 ASN B C 1
ATOM 5611 O O . ASN B 1 222 ? -15.945 28.938 13.531 1 95.75 222 ASN B O 1
ATOM 5615 N N . LEU B 1 223 ? -17.578 27.562 14.047 1 96.31 223 LEU B N 1
ATOM 5616 C CA . LEU B 1 223 ? -18.203 27.625 12.734 1 96.31 223 LEU B CA 1
ATOM 5617 C C . LEU B 1 223 ? -19.375 28.609 12.75 1 96.31 223 LEU B C 1
ATOM 5619 O O . LEU B 1 223 ? -20.531 28.188 12.758 1 96.31 223 LEU B O 1
ATOM 5623 N N . THR B 1 224 ? -19.109 29.922 12.523 1 91.69 224 THR B N 1
ATOM 5624 C CA . THR B 1 224 ? -20.109 30.953 12.812 1 91.69 224 THR B CA 1
ATOM 5625 C C . THR B 1 224 ? -20.625 31.578 11.516 1 91.69 224 THR B C 1
ATOM 5627 O O . THR B 1 224 ? -21.516 32.438 11.547 1 91.69 224 THR B O 1
ATOM 5630 N N . SER B 1 225 ? -20.219 31.141 10.383 1 93.38 225 SER B N 1
ATOM 5631 C CA . SER B 1 225 ? -20.656 31.703 9.109 1 93.38 225 SER B CA 1
ATOM 5632 C C . SER B 1 225 ? -22.172 31.547 8.93 1 93.38 225 SER B C 1
ATOM 5634 O O . SER B 1 225 ? -22.734 30.516 9.305 1 93.38 225 SER B O 1
ATOM 5636 N N . GLU B 1 226 ? -22.797 32.5 8.273 1 93.94 226 GLU B N 1
ATOM 5637 C CA . GLU B 1 226 ? -24.219 32.438 7.973 1 93.94 226 GLU B CA 1
ATOM 5638 C C . GLU B 1 226 ? -24.516 31.359 6.934 1 93.94 226 GLU B C 1
ATOM 5640 O O . GLU B 1 226 ? -25.672 30.938 6.789 1 93.94 226 GLU B O 1
ATOM 5645 N N . LYS B 1 227 ? -23.5 30.938 6.215 1 97.5 227 LYS B N 1
ATOM 5646 C CA . LYS B 1 227 ? -23.672 29.922 5.18 1 97.5 227 LYS B CA 1
ATOM 5647 C C . LYS B 1 227 ? -23.609 28.516 5.766 1 97.5 227 LYS B C 1
ATOM 5649 O O . LYS B 1 227 ? -23.734 27.531 5.043 1 97.5 227 LYS B O 1
ATOM 5654 N N . ILE B 1 228 ? -23.406 28.469 7.043 1 98.38 228 ILE B N 1
ATOM 5655 C CA . ILE B 1 228 ? -23.266 27.172 7.707 1 98.38 228 ILE B CA 1
ATOM 5656 C C . ILE B 1 228 ? -24.5 26.891 8.57 1 98.38 228 ILE B C 1
ATOM 5658 O O . ILE B 1 228 ? -24.953 27.766 9.305 1 98.38 228 ILE B O 1
ATOM 5662 N N . LYS B 1 229 ? -25.047 25.781 8.398 1 98.31 229 LYS B N 1
ATOM 5663 C CA . LYS B 1 229 ? -26.062 25.234 9.305 1 98.31 229 LYS B CA 1
ATOM 5664 C C . LYS B 1 229 ? -25.516 24 10.047 1 98.31 229 LYS B C 1
ATOM 5666 O O . LYS B 1 229 ? -24.953 23.109 9.43 1 98.31 229 LYS B O 1
ATOM 5671 N N . LEU B 1 230 ? -25.625 24.016 11.359 1 98.31 230 LEU B N 1
ATOM 5672 C CA . LEU B 1 230 ? -25.078 22.953 12.203 1 98.31 230 LEU B CA 1
ATOM 5673 C C . LEU B 1 230 ? -26.156 22.359 13.102 1 98.31 230 LEU B C 1
ATOM 5675 O O . LEU B 1 230 ? -26.922 23.094 13.734 1 98.31 230 LEU B O 1
ATOM 5679 N N . SER B 1 231 ? -26.281 21.016 13.086 1 98.44 231 SER B N 1
ATOM 5680 C CA . SER B 1 231 ? -27.188 20.266 13.953 1 98.44 231 SER B CA 1
ATOM 5681 C C . SER B 1 231 ? -26.422 19.203 14.742 1 98.44 231 SER B C 1
ATOM 5683 O O . SER B 1 231 ? -25.562 18.516 14.203 1 98.44 231 SER B O 1
ATOM 5685 N N . ILE B 1 232 ? -26.75 19.125 16.031 1 98.62 232 ILE B N 1
ATOM 5686 C CA . ILE B 1 232 ? -26.219 18.078 16.891 1 98.62 232 ILE B CA 1
ATOM 5687 C C . ILE B 1 232 ? -27.328 17.109 17.25 1 98.62 232 ILE B C 1
ATOM 5689 O O . ILE B 1 232 ? -28.203 17.422 18.062 1 98.62 232 ILE B O 1
ATOM 5693 N N . HIS B 1 233 ? -27.281 15.938 16.688 1 98.75 233 HIS B N 1
ATOM 5694 C CA . HIS B 1 233 ? -28.297 14.914 16.953 1 98.75 233 HIS B CA 1
ATOM 5695 C C . HIS B 1 233 ? -27.875 14.023 18.109 1 98.75 233 HIS B C 1
ATOM 5697 O O . HIS B 1 233 ? -26.703 13.68 18.25 1 98.75 233 HIS B O 1
ATOM 5703 N N . ASP B 1 234 ? -28.828 13.648 18.938 1 98.38 234 ASP B N 1
ATOM 5704 C CA . ASP B 1 234 ? -28.531 12.883 20.141 1 98.38 234 ASP B CA 1
ATOM 5705 C C . ASP B 1 234 ? -28.75 11.391 19.906 1 98.38 234 ASP B C 1
ATOM 5707 O O . ASP B 1 234 ? -28.969 10.953 18.781 1 98.38 234 ASP B O 1
ATOM 5711 N N . GLN B 1 235 ? -28.562 10.633 20.984 1 98.31 235 GLN B N 1
ATOM 5712 C CA . GLN B 1 235 ? -28.688 9.18 20.938 1 98.31 235 GLN B CA 1
ATOM 5713 C C . GLN B 1 235 ? -30.078 8.758 20.469 1 98.31 235 GLN B C 1
ATOM 5715 O O . GLN B 1 235 ? -30.219 7.797 19.703 1 98.31 235 GLN B O 1
ATOM 5720 N N . LYS B 1 236 ? -31.094 9.398 20.938 1 98.5 236 LYS B N 1
ATOM 5721 C CA . LYS B 1 236 ? -32.469 9.062 20.547 1 98.5 236 LYS B CA 1
ATOM 5722 C C . LYS B 1 236 ? -32.688 9.195 19.047 1 98.5 236 LYS B C 1
ATOM 5724 O O . LYS B 1 236 ? -33.344 8.367 18.422 1 98.5 236 LYS B O 1
ATOM 5729 N N . TRP B 1 237 ? -32.156 10.188 18.531 1 98.75 237 TRP B N 1
ATOM 5730 C CA . TRP B 1 237 ? -32.219 10.383 17.078 1 98.75 237 TRP B CA 1
ATOM 5731 C C . TRP B 1 237 ? -31.547 9.219 16.344 1 98.75 237 TRP B C 1
ATOM 5733 O O . TRP B 1 237 ? -32.094 8.719 15.359 1 98.75 237 TRP B O 1
ATOM 5743 N N . ALA B 1 238 ? -30.422 8.812 16.781 1 98.81 238 ALA B N 1
ATOM 5744 C CA . ALA B 1 238 ? -29.703 7.691 16.172 1 98.81 238 ALA B CA 1
ATOM 5745 C C . ALA B 1 238 ? -30.531 6.406 16.25 1 98.81 238 ALA B C 1
ATOM 5747 O O . ALA B 1 238 ? -30.531 5.598 15.328 1 98.81 238 ALA B O 1
ATOM 5748 N N . GLU B 1 239 ? -31.188 6.199 17.391 1 98.56 239 GLU B N 1
ATOM 5749 C CA . GLU B 1 239 ? -32.062 5.051 17.562 1 98.56 239 GLU B CA 1
ATOM 5750 C C . GLU B 1 239 ? -33.219 5.086 16.578 1 98.56 239 GLU B C 1
ATOM 5752 O O . GLU B 1 239 ? -33.562 4.066 15.977 1 98.56 239 GLU B O 1
ATOM 5757 N N . GLU B 1 240 ? -33.75 6.246 16.391 1 98.69 240 GLU B N 1
ATOM 5758 C CA . GLU B 1 240 ? -34.875 6.414 15.445 1 98.69 240 GLU B CA 1
ATOM 5759 C C . GLU B 1 240 ? -34.406 6.141 14.016 1 98.69 240 GLU B C 1
ATOM 5761 O O . GLU B 1 240 ? -35.156 5.609 13.203 1 98.69 240 GLU B O 1
ATOM 5766 N N . LYS B 1 241 ? -33.219 6.473 13.742 1 98.69 241 LYS B N 1
ATOM 5767 C CA . LYS B 1 241 ? -32.625 6.262 12.422 1 98.69 241 LYS B CA 1
ATOM 5768 C C . LYS B 1 241 ? -32.125 4.832 12.258 1 98.69 241 LYS B C 1
ATOM 5770 O O . LYS B 1 241 ? -31.625 4.457 11.195 1 98.69 241 LYS B O 1
ATOM 5775 N N . LYS B 1 242 ? -32.188 4.027 13.281 1 98.62 242 LYS B N 1
ATOM 5776 C CA . LYS B 1 242 ? -31.781 2.623 13.297 1 98.62 242 LYS B CA 1
ATOM 5777 C C . LYS B 1 242 ? -30.297 2.477 13 1 98.62 242 LYS B C 1
ATOM 5779 O O . LYS B 1 242 ? -29.891 1.618 12.211 1 98.62 242 LYS B O 1
ATOM 5784 N N . MET B 1 243 ? -29.531 3.385 13.625 1 98.88 243 MET B N 1
ATOM 5785 C CA . MET B 1 243 ? -28.078 3.35 13.453 1 98.88 243 MET B CA 1
ATOM 5786 C C . MET B 1 243 ? -27.438 2.359 14.422 1 98.88 243 MET B C 1
ATOM 5788 O O . MET B 1 243 ? -26.641 2.746 15.273 1 98.88 243 MET B O 1
ATOM 5792 N N . GLY B 1 244 ? -27.703 1.077 14.188 1 98.81 244 GLY B N 1
ATOM 5793 C CA . GLY B 1 244 ? -27.312 0.027 15.109 1 98.81 244 GLY B CA 1
ATOM 5794 C C . GLY B 1 244 ? -25.797 -0.148 15.203 1 98.81 244 GLY B C 1
ATOM 5795 O O . GLY B 1 244 ? -25.281 -0.492 16.266 1 98.81 244 GLY B O 1
ATOM 5796 N N . ALA B 1 245 ? -25.109 0.047 14.164 1 98.88 245 ALA B N 1
ATOM 5797 C CA . ALA B 1 245 ? -23.641 -0.074 14.188 1 98.88 245 ALA B CA 1
ATOM 5798 C C . ALA B 1 245 ? -23.016 1.039 15.023 1 98.88 245 ALA B C 1
ATOM 5800 O O . ALA B 1 245 ? -22.156 0.78 15.859 1 98.88 245 ALA B O 1
ATOM 5801 N N . PHE B 1 246 ? -23.484 2.266 14.844 1 98.81 246 PHE B N 1
ATOM 5802 C CA . PHE B 1 246 ? -23.016 3.42 15.609 1 98.81 246 PHE B CA 1
ATOM 5803 C C . PHE B 1 246 ? -23.328 3.248 17.094 1 98.81 246 PHE B C 1
ATOM 5805 O O . PHE B 1 246 ? -22.453 3.402 17.938 1 98.81 246 PHE B O 1
ATOM 5812 N N . LEU B 1 247 ? -24.484 2.824 17.359 1 98.75 247 LEU B N 1
ATOM 5813 C CA . LEU B 1 247 ? -24.953 2.672 18.734 1 98.75 247 LEU B CA 1
ATOM 5814 C C . LEU B 1 247 ? -24.203 1.549 19.453 1 98.75 247 LEU B C 1
ATOM 5816 O O . LEU B 1 247 ? -23.969 1.615 20.656 1 98.75 247 LEU B O 1
ATOM 5820 N N . SER B 1 248 ? -23.781 0.569 18.719 1 98.62 248 SER B N 1
ATOM 5821 C CA . SER B 1 248 ? -23.047 -0.548 19.312 1 98.62 248 SER B CA 1
ATOM 5822 C C . SER B 1 248 ? -21.703 -0.097 19.875 1 98.62 248 SER B C 1
ATOM 5824 O O . SER B 1 248 ? -21.234 -0.629 20.875 1 98.62 248 SER B O 1
ATOM 5826 N N . VAL B 1 249 ? -21.078 0.881 19.25 1 98.75 249 VAL B N 1
ATOM 5827 C CA . VAL B 1 249 ? -19.75 1.345 19.656 1 98.75 249 VAL B CA 1
ATOM 5828 C C . VAL B 1 249 ? -19.875 2.203 20.922 1 98.75 249 VAL B C 1
ATOM 5830 O O . VAL B 1 249 ? -19.047 2.092 21.828 1 98.75 249 VAL B O 1
ATOM 5833 N N . THR B 1 250 ? -20.859 3.027 20.969 1 97.69 250 THR B N 1
ATOM 5834 C CA . THR B 1 250 ? -20.969 3.986 22.062 1 97.69 250 THR B CA 1
ATOM 5835 C C . THR B 1 250 ? -21.547 3.32 23.312 1 97.69 250 THR B C 1
ATOM 5837 O O . THR B 1 250 ? -21.484 3.877 24.406 1 97.69 250 THR B O 1
ATOM 5840 N N . ARG B 1 251 ? -21.969 2.111 23.219 1 96.38 251 ARG B N 1
ATOM 5841 C CA . ARG B 1 251 ? -22.688 1.412 24.281 1 96.38 251 ARG B CA 1
ATOM 5842 C C . ARG B 1 251 ? -21.812 1.274 25.516 1 96.38 251 ARG B C 1
ATOM 5844 O O . ARG B 1 251 ? -22.328 1.271 26.641 1 96.38 251 ARG B O 1
ATOM 5851 N N . GLY B 1 252 ? -20.562 1.218 25.312 1 97 252 GLY B N 1
ATOM 5852 C CA . GLY B 1 252 ? -19.672 0.973 26.438 1 97 252 GLY B CA 1
ATOM 5853 C C . GLY B 1 252 ? -19.344 2.227 27.219 1 97 252 GLY B C 1
ATOM 5854 O O . GLY B 1 252 ? -18.812 2.15 28.328 1 97 252 GLY B O 1
ATOM 5855 N N . SER B 1 253 ? -19.672 3.365 26.719 1 97.25 253 SER B N 1
ATOM 5856 C CA . SER B 1 253 ? -19.297 4.633 27.344 1 97.25 253 SER B CA 1
ATOM 5857 C C . SER B 1 253 ? -20.5 5.262 28.047 1 97.25 253 SER B C 1
ATOM 5859 O O . SER B 1 253 ? -21.641 5.059 27.656 1 97.25 253 SER B O 1
ATOM 5861 N N . ASN B 1 254 ? -20.203 6.016 29.094 1 96.12 254 ASN B N 1
ATOM 5862 C CA . ASN B 1 254 ? -21.234 6.809 29.75 1 96.12 254 ASN B CA 1
ATOM 5863 C C . ASN B 1 254 ? -21.328 8.211 29.172 1 96.12 254 ASN B C 1
ATOM 5865 O O . ASN B 1 254 ? -22.266 8.953 29.453 1 96.12 254 ASN B O 1
ATOM 5869 N N . GLU B 1 255 ? -20.328 8.648 28.422 1 96.75 255 GLU B N 1
ATOM 5870 C CA . GLU B 1 255 ? -20.453 9.883 27.656 1 96.75 255 GLU B CA 1
ATOM 5871 C C . GLU B 1 255 ? -21.453 9.734 26.516 1 96.75 255 GLU B C 1
ATOM 5873 O O . GLU B 1 255 ? -21.344 8.812 25.703 1 96.75 255 GLU B O 1
ATOM 5878 N N . PRO B 1 256 ? -22.516 10.57 26.484 1 97.94 256 PRO B N 1
ATOM 5879 C CA . PRO B 1 256 ? -23.484 10.43 25.391 1 97.94 256 PRO B CA 1
ATOM 5880 C C . PRO B 1 256 ? -22.875 10.672 24.016 1 97.94 256 PRO B C 1
ATOM 5882 O O . PRO B 1 256 ? -22.031 11.547 23.859 1 97.94 256 PRO B O 1
ATOM 5885 N N . PRO B 1 257 ? -23.297 9.812 23.062 1 98.56 257 PRO B N 1
ATOM 5886 C CA . PRO B 1 257 ? -22.875 10.094 21.688 1 98.56 257 PRO B CA 1
ATOM 5887 C C . PRO B 1 257 ? -23.516 11.344 21.109 1 98.56 257 PRO B C 1
ATOM 5889 O O . PRO B 1 257 ? -24.516 11.836 21.656 1 98.56 257 PRO B O 1
ATOM 5892 N N . ALA B 1 258 ? -22.938 11.922 20.125 1 98.88 258 ALA B N 1
ATOM 5893 C CA . ALA B 1 258 ? -23.453 13.055 19.375 1 98.88 258 ALA B CA 1
ATOM 5894 C C . ALA B 1 258 ? -23.172 12.891 17.875 1 98.88 258 ALA B C 1
ATOM 5896 O O . ALA B 1 258 ? -22.031 12.594 17.484 1 98.88 258 ALA B O 1
ATOM 5897 N N . PHE B 1 259 ? -24.203 12.922 17.062 1 98.88 259 PHE B N 1
ATOM 5898 C CA . PHE B 1 259 ? -24.016 12.922 15.617 1 98.88 259 PHE B CA 1
ATOM 5899 C C . PHE B 1 259 ? -24.031 14.344 15.07 1 98.88 259 PHE B C 1
ATOM 5901 O O . PHE B 1 259 ? -25.094 14.984 15.023 1 98.88 259 PHE B O 1
ATOM 5908 N N . LEU B 1 260 ? -22.906 14.82 14.68 1 98.81 260 LEU B N 1
ATOM 5909 C CA . LEU B 1 260 ? -22.75 16.188 14.211 1 98.81 260 LEU B CA 1
ATOM 5910 C C . LEU B 1 260 ? -23.016 16.281 12.711 1 98.81 260 LEU B C 1
ATOM 5912 O O . LEU B 1 260 ? -22.422 15.531 11.922 1 98.81 260 LEU B O 1
ATOM 5916 N N . GLU B 1 261 ? -23.922 17.094 12.297 1 98.81 261 GLU B N 1
ATOM 5917 C CA . GLU B 1 261 ? -24.281 17.375 10.906 1 98.81 261 GLU B CA 1
ATOM 5918 C C . GLU B 1 261 ? -24.078 18.859 10.578 1 98.81 261 GLU B C 1
ATOM 5920 O O . GLU B 1 261 ? -24.609 19.734 11.258 1 98.81 261 GLU B O 1
ATOM 5925 N N . ILE B 1 262 ? -23.25 19.141 9.516 1 98.88 262 ILE B N 1
ATOM 5926 C CA . ILE B 1 262 ? -22.969 20.5 9.102 1 98.88 262 ILE B CA 1
ATOM 5927 C C . ILE B 1 262 ? -23.234 20.656 7.605 1 98.88 262 ILE B C 1
ATOM 5929 O O . ILE B 1 262 ? -22.828 19.812 6.805 1 98.88 262 ILE B O 1
ATOM 5933 N N . SER B 1 263 ? -23.906 21.688 7.238 1 98.44 263 SER B N 1
ATOM 5934 C CA . SER B 1 263 ? -24.078 22.047 5.836 1 98.44 263 SER B CA 1
ATOM 5935 C C . SER B 1 263 ? -23.469 23.406 5.523 1 98.44 263 SER B C 1
ATOM 5937 O O . SER B 1 263 ? -23.641 24.359 6.285 1 98.44 263 SER B O 1
ATOM 5939 N N . TYR B 1 264 ? -22.688 23.453 4.512 1 98.69 264 TYR B N 1
ATOM 5940 C CA . TYR B 1 264 ? -22.156 24.688 3.945 1 98.69 264 TYR B CA 1
ATOM 5941 C C . TYR B 1 264 ? -22.75 24.953 2.57 1 98.69 264 TYR B C 1
ATOM 5943 O O . TYR B 1 264 ? -22.609 24.141 1.657 1 98.69 264 TYR B O 1
ATOM 5951 N N . SER B 1 265 ? -23.406 26.125 2.471 1 98.44 265 SER B N 1
ATOM 5952 C CA . SER B 1 265 ? -24.062 26.516 1.229 1 98.44 265 SER B CA 1
ATOM 5953 C C . SER B 1 265 ? -23.234 27.562 0.479 1 98.44 265 SER B C 1
ATOM 5955 O O . SER B 1 265 ? -23.562 28.75 0.519 1 98.44 265 SER B O 1
ATOM 5957 N N . GLY B 1 266 ? -22.281 27.109 -0.309 1 97.5 266 GLY B N 1
ATOM 5958 C CA . GLY B 1 266 ? -21.453 28.016 -1.075 1 97.5 266 GLY B CA 1
ATOM 5959 C C . GLY B 1 266 ? -21.812 28.047 -2.551 1 97.5 266 GLY B C 1
ATOM 5960 O O . GLY B 1 266 ? -21.484 29 -3.252 1 97.5 266 GLY B O 1
ATOM 5961 N N . GLY B 1 267 ? -22.453 26.969 -2.98 1 96.5 267 GLY B N 1
ATOM 5962 C CA . GLY B 1 267 ? -22.875 26.875 -4.371 1 96.5 267 GLY B CA 1
ATOM 5963 C C . GLY B 1 267 ? -24.344 27.188 -4.578 1 96.5 267 GLY B C 1
ATOM 5964 O O . GLY B 1 267 ? -24.984 27.781 -3.715 1 96.5 267 GLY B O 1
ATOM 5965 N N . SER B 1 268 ? -24.734 26.797 -5.773 1 95.12 268 SER B N 1
ATOM 5966 C CA . SER B 1 268 ? -26.156 26.938 -6.059 1 95.12 268 SER B CA 1
ATOM 5967 C C . SER B 1 268 ? -27 25.969 -5.223 1 95.12 268 SER B C 1
ATOM 5969 O O . SER B 1 268 ? -26.547 24.875 -4.902 1 95.12 268 SER B O 1
ATOM 5971 N N . SER B 1 269 ? -28.172 26.375 -4.91 1 93.31 269 SER B N 1
ATOM 5972 C CA . SER B 1 269 ? -29.062 25.594 -4.051 1 93.31 269 SER B CA 1
ATOM 5973 C C . SER B 1 269 ? -29.391 24.25 -4.684 1 93.31 269 SER B C 1
ATOM 5975 O O . SER B 1 269 ? -29.656 23.266 -3.975 1 93.31 269 SER B O 1
ATOM 5977 N N . ASN B 1 270 ? -29.281 24.141 -5.988 1 94.06 270 ASN B N 1
ATOM 5978 C CA . ASN B 1 270 ? -29.656 22.906 -6.684 1 94.06 270 ASN B CA 1
ATOM 5979 C C . ASN B 1 270 ? -28.453 22 -6.91 1 94.06 270 ASN B C 1
ATOM 5981 O O . ASN B 1 270 ? -28.609 20.859 -7.336 1 94.06 270 ASN B O 1
ATOM 5985 N N . ASP B 1 271 ? -27.312 22.516 -6.578 1 96.19 271 ASP B N 1
ATOM 5986 C CA . ASP B 1 271 ? -26.125 21.688 -6.766 1 96.19 271 ASP B CA 1
ATOM 5987 C C . ASP B 1 271 ? -26.047 20.578 -5.723 1 96.19 271 ASP B C 1
ATOM 5989 O O . ASP B 1 271 ? -26.266 20.828 -4.535 1 96.19 271 ASP B O 1
ATOM 5993 N N . LYS B 1 272 ? -25.828 19.359 -6.215 1 97.19 272 LYS B N 1
ATOM 5994 C CA . LYS B 1 272 ? -25.609 18.266 -5.289 1 97.19 272 LYS B CA 1
ATOM 5995 C C . LYS B 1 272 ? -24.359 18.484 -4.445 1 97.19 272 LYS B C 1
ATOM 5997 O O . LYS B 1 272 ? -23.344 18.969 -4.953 1 97.19 272 LYS B O 1
ATOM 6002 N N . PRO B 1 273 ? -24.438 18.203 -3.211 1 98.5 273 PRO B N 1
ATOM 6003 C CA . PRO B 1 273 ? -23.297 18.469 -2.336 1 98.5 273 PRO B CA 1
ATOM 6004 C C . PRO B 1 273 ? -22.219 17.406 -2.445 1 98.5 273 PRO B C 1
ATOM 6006 O O . PRO B 1 273 ? -22.5 16.266 -2.854 1 98.5 273 PRO B O 1
ATOM 6009 N N . VAL B 1 274 ? -21 17.812 -2.141 1 98.75 274 VAL B N 1
ATOM 6010 C CA . VAL B 1 274 ? -19.984 16.859 -1.712 1 98.75 274 VAL B CA 1
ATOM 6011 C C . VAL B 1 274 ? -20.172 16.531 -0.234 1 98.75 274 VAL B C 1
ATOM 6013 O O . VAL B 1 274 ? -20.266 17.438 0.604 1 98.75 274 VAL B O 1
ATOM 6016 N N . VAL B 1 275 ? -20.266 15.258 0.065 1 98.94 275 VAL B N 1
ATOM 6017 C CA . VAL B 1 275 ? -20.484 14.844 1.449 1 98.94 275 VAL B CA 1
ATOM 6018 C C . VAL B 1 275 ? -19.156 14.344 2.039 1 98.94 275 VAL B C 1
ATOM 6020 O O . VAL B 1 275 ? -18.531 13.445 1.479 1 98.94 275 VAL B O 1
ATOM 6023 N N . LEU B 1 276 ? -18.734 14.969 3.119 1 98.94 276 LEU B N 1
ATOM 6024 C CA . LEU B 1 276 ? -17.547 14.578 3.873 1 98.94 276 LEU B CA 1
ATOM 6025 C C . LEU B 1 276 ? -17.922 13.898 5.18 1 98.94 276 LEU B C 1
ATOM 6027 O O . LEU B 1 276 ? -18.625 14.484 6.008 1 98.94 276 LEU B O 1
ATOM 6031 N N . VAL B 1 277 ? -17.484 12.633 5.34 1 98.94 277 VAL B N 1
ATOM 6032 C CA . VAL B 1 277 ? -17.781 11.859 6.543 1 98.94 277 VAL B CA 1
ATOM 6033 C C . VAL B 1 277 ? -16.484 11.641 7.332 1 98.94 277 VAL B C 1
ATOM 6035 O O . VAL B 1 277 ? -15.5 11.141 6.793 1 98.94 277 VAL B O 1
ATOM 6038 N N . GLY B 1 278 ? -16.438 12.047 8.625 1 98.94 278 GLY B N 1
ATOM 6039 C CA . GLY B 1 278 ? -15.234 11.914 9.43 1 98.94 278 GLY B CA 1
ATOM 6040 C C . GLY B 1 278 ? -15.438 11.047 10.656 1 98.94 278 GLY B C 1
ATOM 6041 O O . GLY B 1 278 ? -16.422 11.203 11.391 1 98.94 278 GLY B O 1
ATOM 6042 N N . LYS B 1 279 ? -14.477 10.094 10.898 1 98.94 279 LYS B N 1
ATOM 6043 C CA . LYS B 1 279 ? -14.5 9.273 12.102 1 98.94 279 LYS B CA 1
ATOM 6044 C C . LYS B 1 279 ? -14.391 10.133 13.359 1 98.94 279 LYS B C 1
ATOM 6046 O O . LYS B 1 279 ? -13.469 10.945 13.484 1 98.94 279 LYS B O 1
ATOM 6051 N N . GLY B 1 280 ? -15.344 9.906 14.32 1 98.88 280 GLY B N 1
ATOM 6052 C CA . GLY B 1 280 ? -15.422 10.812 15.453 1 98.88 280 GLY B CA 1
ATOM 6053 C C . GLY B 1 280 ? -15.266 10.109 16.797 1 98.88 280 GLY B C 1
ATOM 6054 O O . GLY B 1 280 ? -15.938 10.453 17.766 1 98.88 280 GLY B O 1
ATOM 6055 N N . VAL B 1 281 ? -14.383 9.102 16.891 1 98.88 281 VAL B N 1
ATOM 6056 C CA . VAL B 1 281 ? -14.133 8.477 18.188 1 98.88 281 VAL B CA 1
ATOM 6057 C C . VAL B 1 281 ? -13.195 9.359 19.016 1 98.88 281 VAL B C 1
ATOM 6059 O O . VAL B 1 281 ? -11.984 9.383 18.781 1 98.88 281 VAL B O 1
ATOM 6062 N N . THR B 1 282 ? -13.75 9.977 20.016 1 98.75 282 THR B N 1
ATOM 6063 C CA . THR B 1 282 ? -12.992 10.977 20.75 1 98.75 282 THR B CA 1
ATOM 6064 C C . THR B 1 282 ? -12.016 10.312 21.719 1 98.75 282 THR B C 1
ATOM 6066 O O . THR B 1 282 ? -11.078 10.961 22.203 1 98.75 282 THR B O 1
ATOM 6069 N N . PHE B 1 283 ? -12.25 9.055 22.062 1 98.44 283 PHE B N 1
ATOM 6070 C CA . PHE B 1 283 ? -11.258 8.203 22.719 1 98.44 283 PHE B CA 1
ATOM 6071 C C . PHE B 1 283 ? -11.508 6.738 22.391 1 98.44 283 PHE B C 1
ATOM 6073 O O . PHE B 1 283 ? -12.625 6.238 22.578 1 98.44 283 PHE B O 1
ATOM 6080 N N . ASP B 1 284 ? -10.5 6.043 22.016 1 98.44 284 ASP B N 1
ATOM 6081 C CA . ASP B 1 284 ? -10.625 4.645 21.609 1 98.44 284 ASP B CA 1
ATOM 6082 C C . ASP B 1 284 ? -9.781 3.738 22.484 1 98.44 284 ASP B C 1
ATOM 6084 O O . ASP B 1 284 ? -8.57 3.602 22.281 1 98.44 284 ASP B O 1
ATOM 6088 N N . SER B 1 285 ? -10.414 3.041 23.359 1 97.88 285 SER B N 1
ATOM 6089 C CA . SER B 1 285 ? -9.719 2.074 24.203 1 97.88 285 SER B CA 1
ATOM 6090 C C . SER B 1 285 ? -9.625 0.713 23.531 1 97.88 285 SER B C 1
ATOM 6092 O O . SER B 1 285 ? -8.867 -0.157 23.969 1 97.88 285 SER B O 1
ATOM 6094 N N . GLY B 1 286 ? -10.375 0.532 22.516 1 98.06 286 GLY B N 1
ATOM 6095 C CA . GLY B 1 286 ? -10.531 -0.767 21.875 1 98.06 286 GLY B CA 1
ATOM 6096 C C . GLY B 1 286 ? -11.781 -1.504 22.312 1 98.06 286 GLY B C 1
ATOM 6097 O O . GLY B 1 286 ? -12.164 -2.502 21.703 1 98.06 286 GLY B O 1
ATOM 6098 N N . GLY B 1 287 ? -12.477 -0.978 23.344 1 97.5 287 GLY B N 1
ATOM 6099 C CA . GLY B 1 287 ? -13.602 -1.702 23.922 1 97.5 287 GLY B CA 1
ATOM 6100 C C . GLY B 1 287 ? -13.188 -2.967 24.641 1 97.5 287 GLY B C 1
ATOM 6101 O O . GLY B 1 287 ? -12.203 -2.967 25.391 1 97.5 287 GLY B O 1
ATOM 6102 N N . ILE B 1 288 ? -13.992 -4.008 24.406 1 96.69 288 ILE B N 1
ATOM 6103 C CA . ILE B 1 288 ? -13.695 -5.273 25.078 1 96.69 288 ILE B CA 1
ATOM 6104 C C . ILE B 1 288 ? -12.406 -5.863 24.5 1 96.69 288 ILE B C 1
ATOM 6106 O O . ILE B 1 288 ? -11.617 -6.473 25.219 1 96.69 288 ILE B O 1
ATOM 6110 N N . SER B 1 289 ? -12.25 -5.758 23.172 1 97.38 289 SER B N 1
ATOM 6111 C CA . SER B 1 289 ? -10.953 -6.031 22.578 1 97.38 289 SER B CA 1
ATOM 6112 C C . SER B 1 289 ? -9.969 -4.898 22.844 1 97.38 289 SER B C 1
ATOM 6114 O O . SER B 1 289 ? -9.562 -4.188 21.922 1 97.38 289 SER B O 1
ATOM 6116 N N . ILE B 1 290 ? -9.422 -4.832 24.047 1 96.94 290 ILE B N 1
ATOM 6117 C CA . ILE B 1 290 ? -8.734 -3.67 24.594 1 96.94 290 ILE B CA 1
ATOM 6118 C C . ILE B 1 290 ? -7.363 -3.523 23.938 1 96.94 290 ILE B C 1
ATOM 6120 O O . ILE B 1 290 ? -6.668 -4.516 23.703 1 96.94 290 ILE B O 1
ATOM 6124 N N . LYS B 1 291 ? -7.012 -2.268 23.609 1 96.12 291 LYS B N 1
ATOM 6125 C CA . LYS B 1 291 ? -5.688 -1.972 23.078 1 96.12 291 LYS B CA 1
ATOM 6126 C C . LYS B 1 291 ? -4.609 -2.164 24.141 1 96.12 291 LYS B C 1
ATOM 6128 O O . LYS B 1 291 ? -4.887 -2.057 25.344 1 96.12 291 LYS B O 1
ATOM 6133 N N . PRO B 1 292 ? -3.33 -2.426 23.703 1 94.31 292 PRO B N 1
ATOM 6134 C CA . PRO B 1 292 ? -2.223 -2.371 24.656 1 94.31 292 PRO B CA 1
ATOM 6135 C C . PRO B 1 292 ? -2.088 -1.005 25.328 1 94.31 292 PRO B C 1
ATOM 6137 O O . PRO B 1 292 ? -2.455 0.014 24.734 1 94.31 292 PRO B O 1
ATOM 6140 N N . SER B 1 293 ? -1.479 -0.981 26.469 1 94.06 293 SER B N 1
ATOM 6141 C CA . SER B 1 293 ? -1.327 0.255 27.234 1 94.06 293 SER B CA 1
ATOM 6142 C C . SER B 1 293 ? -0.365 1.216 26.531 1 94.06 293 SER B C 1
ATOM 6144 O O . SER B 1 293 ? -0.536 2.434 26.609 1 94.06 293 SER B O 1
ATOM 6146 N N . ALA B 1 294 ? 0.61 0.523 25.906 1 92.56 294 ALA B N 1
ATOM 6147 C CA . ALA B 1 294 ? 1.619 1.342 25.234 1 92.56 294 ALA B CA 1
ATOM 6148 C C . ALA B 1 294 ? 0.987 2.232 24.172 1 92.56 294 ALA B C 1
ATOM 6150 O O . ALA B 1 294 ? 0.281 1.745 23.297 1 92.56 294 ALA B O 1
ATOM 6151 N N . SER B 1 295 ? 1.055 3.543 24.297 1 92.12 295 SER B N 1
ATOM 6152 C CA . SER B 1 295 ? 0.637 4.578 23.359 1 92.12 295 SER B CA 1
ATOM 6153 C C . SER B 1 295 ? -0.882 4.707 23.312 1 92.12 295 SER B C 1
ATOM 6155 O O . SER B 1 295 ? -1.438 5.277 22.375 1 92.12 295 SER B O 1
ATOM 6157 N N . MET B 1 296 ? -1.602 4.18 24.281 1 93.88 296 MET B N 1
ATOM 6158 C CA . MET B 1 296 ? -3.057 4.301 24.312 1 93.88 296 MET B CA 1
ATOM 6159 C C . MET B 1 296 ? -3.477 5.758 24.469 1 93.88 296 MET B C 1
ATOM 6161 O O . MET B 1 296 ? -4.543 6.156 24 1 93.88 296 MET B O 1
ATOM 6165 N N . ASP B 1 297 ? -2.66 6.52 25.109 1 94.06 297 ASP B N 1
ATOM 6166 C CA . ASP B 1 297 ? -2.934 7.941 25.297 1 94.06 297 ASP B CA 1
ATOM 6167 C C . ASP B 1 297 ? -3.119 8.648 23.953 1 94.06 297 ASP B C 1
ATOM 6169 O O . ASP B 1 297 ? -3.857 9.633 23.859 1 94.06 297 ASP B O 1
ATOM 6173 N N . GLU B 1 298 ? -2.496 8.164 22.891 1 95.62 298 GLU B N 1
ATOM 6174 C CA . GLU B 1 298 ? -2.574 8.766 21.562 1 95.62 298 GLU B CA 1
ATOM 6175 C C . GLU B 1 298 ? -3.955 8.57 20.953 1 95.62 298 GLU B C 1
ATOM 6177 O O . GLU B 1 298 ? -4.324 9.266 20 1 95.62 298 GLU B O 1
ATOM 6182 N N . MET B 1 299 ? -4.75 7.66 21.5 1 96.75 299 MET B N 1
ATOM 6183 C CA . MET B 1 299 ? -6.062 7.332 20.953 1 96.75 299 MET B CA 1
ATOM 6184 C C . MET B 1 299 ? -7.074 8.422 21.266 1 96.75 299 MET B C 1
ATOM 6186 O O . MET B 1 299 ? -8.219 8.375 20.812 1 96.75 299 MET B O 1
ATOM 6190 N N . ARG B 1 300 ? -6.66 9.516 21.938 1 96.5 300 ARG B N 1
ATOM 6191 C CA . ARG B 1 300 ? -7.461 10.734 22.016 1 96.5 300 ARG B CA 1
ATOM 6192 C C . ARG B 1 300 ? -7.652 11.344 20.641 1 96.5 300 ARG B C 1
ATOM 6194 O O . ARG B 1 300 ? -8.625 12.07 20.406 1 96.5 300 ARG B O 1
ATOM 6201 N N . ALA B 1 301 ? -6.715 11.016 19.75 1 97.94 301 ALA B N 1
ATOM 6202 C CA . ALA B 1 301 ? -6.73 11.586 18.406 1 97.94 301 ALA B CA 1
ATOM 6203 C C . ALA B 1 301 ? -7.492 10.68 17.438 1 97.94 301 ALA B C 1
ATOM 6205 O O . ALA B 1 301 ? -7.5 10.922 16.219 1 97.94 301 ALA B O 1
ATOM 6206 N N . ASP B 1 302 ? -8.164 9.617 18 1 98.5 302 ASP B N 1
ATOM 6207 C CA . ASP B 1 302 ? -8.898 8.688 17.141 1 98.5 302 ASP B CA 1
ATOM 6208 C C . ASP B 1 302 ? -10.117 9.359 16.516 1 98.5 302 ASP B C 1
ATOM 6210 O O . ASP B 1 302 ? -10.828 8.742 15.719 1 98.5 302 ASP B O 1
ATOM 6214 N N . MET B 1 303 ? -10.336 10.625 16.797 1 98.75 303 MET B N 1
ATOM 6215 C CA . MET B 1 303 ? -11.344 11.477 16.172 1 98.75 303 MET B CA 1
ATOM 6216 C C . MET B 1 303 ? -10.719 12.32 15.062 1 98.75 303 MET B C 1
ATOM 6218 O O . MET B 1 303 ? -11.297 13.328 14.648 1 98.75 303 MET B O 1
ATOM 6222 N N . GLY B 1 304 ? -9.547 11.953 14.539 1 98.81 304 GLY B N 1
ATOM 6223 C CA . GLY B 1 304 ? -8.828 12.734 13.547 1 98.81 304 GLY B CA 1
ATOM 6224 C C . GLY B 1 304 ? -9.617 12.961 12.273 1 98.81 304 GLY B C 1
ATOM 6225 O O . GLY B 1 304 ? -9.539 14.031 11.664 1 98.81 304 GLY B O 1
ATOM 6226 N N . GLY B 1 305 ? -10.422 11.922 11.859 1 98.94 305 GLY B N 1
ATOM 6227 C CA . GLY B 1 305 ? -11.297 12.102 10.711 1 98.94 305 GLY B CA 1
ATOM 6228 C C . GLY B 1 305 ? -12.289 13.227 10.891 1 98.94 305 GLY B C 1
ATOM 6229 O O . GLY B 1 305 ? -12.438 14.078 10.008 1 98.94 305 GLY B O 1
ATOM 6230 N N . ALA B 1 306 ? -12.938 13.258 12 1 98.94 306 ALA B N 1
ATOM 6231 C CA . ALA B 1 306 ? -13.883 14.32 12.328 1 98.94 306 ALA B CA 1
ATOM 6232 C C . ALA B 1 306 ? -13.188 15.68 12.359 1 98.94 306 ALA B C 1
ATOM 6234 O O . ALA B 1 306 ? -13.703 16.656 11.82 1 98.94 306 ALA B O 1
ATOM 6235 N N . ALA B 1 307 ? -12.008 15.703 12.961 1 98.94 307 ALA B N 1
ATOM 6236 C CA . ALA B 1 307 ? -11.242 16.953 13.055 1 98.94 307 ALA B CA 1
ATOM 6237 C C . ALA B 1 307 ? -10.922 17.5 11.672 1 98.94 307 ALA B C 1
ATOM 6239 O O . ALA B 1 307 ? -11.047 18.703 11.43 1 98.94 307 ALA B O 1
ATOM 6240 N N . CYS B 1 308 ? -10.578 16.656 10.773 1 98.94 308 CYS B N 1
ATOM 6241 C CA . CYS B 1 308 ? -10.188 17.062 9.43 1 98.94 308 CYS B CA 1
ATOM 6242 C C . CYS B 1 308 ? -11.375 17.609 8.656 1 98.94 308 CYS B C 1
ATOM 6244 O O . CYS B 1 308 ? -11.273 18.641 8 1 98.94 308 CYS B O 1
ATOM 6246 N N . VAL B 1 309 ? -12.516 16.969 8.734 1 98.94 309 VAL B N 1
ATOM 6247 C CA . VAL B 1 309 ? -13.617 17.375 7.875 1 98.94 309 VAL B CA 1
ATOM 6248 C C . VAL B 1 309 ? -14.25 18.656 8.414 1 98.94 309 VAL B C 1
ATOM 6250 O O . VAL B 1 309 ? -14.664 19.531 7.645 1 98.94 309 VAL B O 1
ATOM 6253 N N . VAL B 1 310 ? -14.32 18.828 9.75 1 98.88 310 VAL B N 1
ATOM 6254 C CA . VAL B 1 310 ? -14.867 20.078 10.281 1 98.88 310 VAL B CA 1
ATOM 6255 C C . VAL B 1 310 ? -13.914 21.234 9.984 1 98.88 310 VAL B C 1
ATOM 6257 O O . VAL B 1 310 ? -14.352 22.344 9.719 1 98.88 310 VAL B O 1
ATOM 6260 N N . SER B 1 311 ? -12.617 20.953 10.031 1 98.88 311 SER B N 1
ATOM 6261 C CA . SER B 1 311 ? -11.633 21.969 9.688 1 98.88 311 SER B CA 1
ATOM 6262 C C . SER B 1 311 ? -11.711 22.344 8.211 1 98.88 311 SER B C 1
ATOM 6264 O O . SER B 1 311 ? -11.477 23.5 7.84 1 98.88 311 SER B O 1
ATOM 6266 N N . THR B 1 312 ? -12.031 21.391 7.402 1 98.88 312 THR B N 1
ATOM 6267 C CA . THR B 1 312 ? -12.164 21.625 5.969 1 98.88 312 THR B CA 1
ATOM 6268 C C . THR B 1 312 ? -13.336 22.547 5.676 1 98.88 312 THR B C 1
ATOM 6270 O O . THR B 1 312 ? -13.227 23.469 4.863 1 98.88 312 THR B O 1
ATOM 6273 N N . VAL B 1 313 ? -14.438 22.359 6.32 1 98.56 313 VAL B N 1
ATOM 6274 C CA . VAL B 1 313 ? -15.594 23.219 6.078 1 98.56 313 VAL B CA 1
ATOM 6275 C C . VAL B 1 313 ? -15.328 24.609 6.645 1 98.56 313 VAL B C 1
ATOM 6277 O O . VAL B 1 313 ? -15.766 25.609 6.07 1 98.56 313 VAL B O 1
ATOM 6280 N N . LEU B 1 314 ? -14.609 24.688 7.793 1 98.31 314 LEU B N 1
ATOM 6281 C CA . LEU B 1 314 ? -14.18 25.969 8.312 1 98.31 314 LEU B CA 1
ATOM 6282 C C . LEU B 1 314 ? -13.398 26.75 7.266 1 98.31 314 LEU B C 1
ATOM 6284 O O . LEU B 1 314 ? -13.695 27.922 7 1 98.31 314 LEU B O 1
ATOM 6288 N N . ALA B 1 315 ? -12.461 26.125 6.633 1 98.75 315 ALA B N 1
ATOM 6289 C CA . ALA B 1 315 ? -11.641 26.766 5.605 1 98.75 315 ALA B CA 1
ATOM 6290 C C . ALA B 1 315 ? -12.477 27.125 4.379 1 98.75 315 ALA B C 1
ATOM 6292 O O . ALA B 1 315 ? -12.312 28.203 3.801 1 98.75 315 ALA B O 1
ATOM 6293 N N . ALA B 1 316 ? -13.336 26.219 3.98 1 98.62 316 AL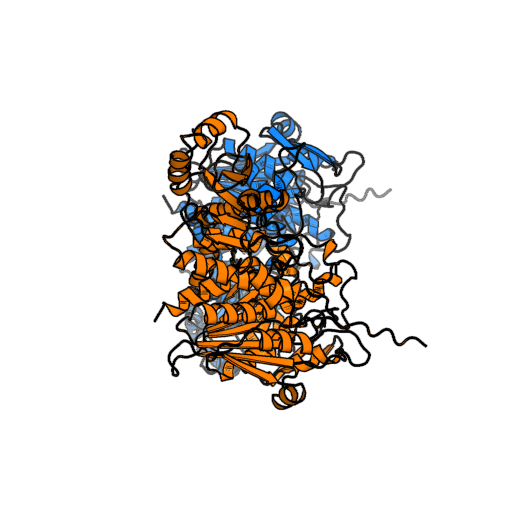A B N 1
ATOM 6294 C CA . ALA B 1 316 ? -14.188 26.469 2.82 1 98.62 316 ALA B CA 1
ATOM 6295 C C . ALA B 1 316 ? -15.047 27.719 3.027 1 98.62 316 ALA B C 1
ATOM 6297 O O . ALA B 1 316 ? -15.234 28.5 2.102 1 98.62 316 ALA B O 1
ATOM 6298 N N . SER B 1 317 ? -15.578 27.859 4.203 1 98.5 317 SER B N 1
ATOM 6299 C CA . SER B 1 317 ? -16.406 29.016 4.52 1 98.5 317 SER B CA 1
ATOM 6300 C C . SER B 1 317 ? -15.594 30.312 4.496 1 98.5 317 SER B C 1
ATOM 6302 O O . SER B 1 317 ? -16.047 31.328 3.971 1 98.5 317 SER B O 1
ATOM 6304 N N . LYS B 1 318 ? -14.398 30.266 5.047 1 98.06 318 LYS B N 1
ATOM 6305 C CA . LYS B 1 318 ? -13.539 31.438 5.074 1 98.06 318 LYS B CA 1
ATOM 6306 C C . LYS B 1 318 ? -13.07 31.812 3.668 1 98.06 318 LYS B C 1
ATOM 6308 O O . LYS B 1 318 ? -12.938 33 3.344 1 98.06 318 LYS B O 1
ATOM 6313 N N . LEU B 1 319 ? -12.875 30.797 2.814 1 98.25 319 LEU B N 1
ATOM 6314 C CA . LEU B 1 319 ? -12.445 31 1.438 1 98.25 319 LEU B CA 1
ATOM 6315 C C . LEU B 1 319 ? -13.633 31.297 0.535 1 98.25 319 LEU B C 1
ATOM 6317 O O . LEU B 1 319 ? -13.461 31.656 -0.632 1 98.25 319 LEU B O 1
ATOM 6321 N N . GLN B 1 320 ? -14.836 31.125 1.054 1 97.81 320 GLN B N 1
ATOM 6322 C CA . GLN B 1 320 ? -16.078 31.344 0.316 1 97.81 320 GLN B CA 1
ATOM 6323 C C . GLN B 1 320 ? -16.094 30.516 -0.969 1 97.81 320 GLN B C 1
ATOM 6325 O O . GLN B 1 320 ? -16.375 31.047 -2.047 1 97.81 320 GLN B O 1
ATOM 6330 N N . LEU B 1 321 ? -15.766 29.266 -0.862 1 98.44 321 LEU B N 1
ATOM 6331 C CA . LEU B 1 321 ? -15.727 28.391 -2.033 1 98.44 321 LEU B CA 1
ATOM 6332 C C . LEU B 1 321 ? -17.125 28.188 -2.605 1 98.44 321 LEU B C 1
ATOM 6334 O O . LEU B 1 321 ? -18.078 28 -1.855 1 98.44 321 LEU B O 1
ATOM 6338 N N . PRO B 1 322 ? -17.281 28.219 -3.914 1 98.25 322 PRO B N 1
ATOM 6339 C CA . PRO B 1 322 ? -18.594 28.047 -4.543 1 98.25 322 PRO B CA 1
ATOM 6340 C C . PRO B 1 322 ? -18.969 26.578 -4.727 1 98.25 322 PRO B C 1
ATOM 6342 O O . PRO B 1 322 ? -19.141 26.109 -5.855 1 98.25 322 PRO B O 1
ATOM 6345 N N . ILE B 1 323 ? -19.203 25.922 -3.627 1 98.44 323 ILE B N 1
ATOM 6346 C CA . ILE B 1 323 ? -19.562 24.516 -3.604 1 98.44 323 ILE B CA 1
ATOM 6347 C C . ILE B 1 323 ? -20.438 24.219 -2.385 1 98.44 323 ILE B C 1
ATOM 6349 O O . ILE B 1 323 ? -20.344 24.906 -1.368 1 98.44 323 ILE B O 1
ATOM 6353 N N . ASN B 1 324 ? -21.328 23.297 -2.494 1 98.69 324 ASN B N 1
ATOM 6354 C CA . ASN B 1 324 ? -22.109 22.828 -1.351 1 98.69 324 ASN B CA 1
ATOM 6355 C C . ASN B 1 324 ? -21.438 21.641 -0.672 1 98.69 324 ASN B C 1
ATOM 6357 O O . ASN B 1 324 ? -21.031 20.688 -1.342 1 98.69 324 ASN B O 1
ATOM 6361 N N . LEU B 1 325 ? -21.312 21.75 0.62 1 98.81 325 LEU B N 1
ATOM 6362 C CA . LEU B 1 325 ? -20.734 20.656 1.408 1 98.81 325 LEU B CA 1
ATOM 6363 C C . LEU B 1 325 ? -21.719 20.188 2.482 1 98.81 325 LEU B C 1
ATOM 6365 O O . LEU B 1 325 ? -22.469 21 3.037 1 98.81 325 LEU B O 1
ATOM 6369 N N . THR B 1 326 ? -21.734 18.938 2.711 1 98.88 326 THR B N 1
ATOM 6370 C CA . THR B 1 326 ? -22.328 18.328 3.898 1 98.88 326 THR B CA 1
ATOM 6371 C C . THR B 1 326 ? -21.297 17.531 4.688 1 98.88 326 THR B C 1
ATOM 6373 O O . THR B 1 326 ? -20.594 16.688 4.121 1 98.88 326 THR B O 1
ATOM 6376 N N . VAL B 1 327 ? -21.156 17.828 5.938 1 98.88 327 VAL B N 1
ATOM 6377 C CA . VAL B 1 327 ? -20.219 17.141 6.816 1 98.88 327 VAL B CA 1
ATOM 6378 C C . VAL B 1 327 ? -20.984 16.297 7.836 1 98.88 327 VAL B C 1
ATOM 6380 O O . VAL B 1 327 ? -21.922 16.797 8.477 1 98.88 327 VAL B O 1
ATOM 6383 N N . LEU B 1 328 ? -20.672 15.031 7.914 1 98.94 328 LEU B N 1
ATOM 6384 C CA . LEU B 1 328 ? -21.281 14.094 8.859 1 98.94 328 LEU B CA 1
ATOM 6385 C C . LEU B 1 328 ? -20.219 13.461 9.75 1 98.94 328 LEU B C 1
ATOM 6387 O O . LEU B 1 328 ? -19.281 12.828 9.25 1 98.94 328 LEU B O 1
ATOM 6391 N N . THR B 1 329 ? -20.344 13.586 11.102 1 98.75 329 THR B N 1
ATOM 6392 C CA . THR B 1 329 ? -19.375 12.977 12.008 1 98.75 329 THR B CA 1
ATOM 6393 C C . THR B 1 329 ? -20.078 12.289 13.172 1 98.75 329 THR B C 1
ATOM 6395 O O . THR B 1 329 ? -20.625 12.961 14.055 1 98.75 329 THR B O 1
ATOM 6398 N N . PRO B 1 330 ? -20.109 10.969 13.195 1 98.94 330 PRO B N 1
ATOM 6399 C CA . PRO B 1 330 ? -20.578 10.258 14.391 1 98.94 330 PRO B CA 1
ATOM 6400 C C . PRO B 1 330 ? -19.578 10.32 15.539 1 98.94 330 PRO B C 1
ATOM 6402 O O . PRO B 1 330 ? -18.531 9.664 15.5 1 98.94 330 PRO B O 1
ATOM 6405 N N . LEU B 1 331 ? -19.906 11.109 16.594 1 98.94 331 LEU B N 1
ATOM 6406 C CA . LEU B 1 331 ? -19 11.312 17.719 1 98.94 331 LEU B CA 1
ATOM 6407 C C . LEU B 1 331 ? -19.359 10.375 18.875 1 98.94 331 LEU B C 1
ATOM 6409 O O . LEU B 1 331 ? -20.531 10.305 19.281 1 98.94 331 LEU B O 1
ATOM 6413 N N . CYS B 1 332 ? -18.391 9.656 19.375 1 98.81 332 CYS B N 1
ATOM 6414 C CA . CYS B 1 332 ? -18.594 8.758 20.5 1 98.81 332 CYS B CA 1
ATOM 6415 C C . CYS B 1 332 ? -17.266 8.375 21.141 1 98.81 332 CYS B C 1
ATOM 6417 O O . CYS B 1 332 ? -16.203 8.836 20.703 1 98.81 332 CYS B O 1
ATOM 6419 N N . GLU B 1 333 ? -17.312 7.652 22.234 1 98.56 333 GLU B N 1
ATOM 6420 C CA . GLU B 1 333 ? -16.156 6.98 22.844 1 98.56 333 GLU B CA 1
ATOM 6421 C C . GLU B 1 333 ? -16.297 5.465 22.75 1 98.56 333 GLU B C 1
ATOM 6423 O O . GLU B 1 333 ? -17.406 4.93 22.875 1 98.56 333 GLU B O 1
ATOM 6428 N N . ASN B 1 334 ? -15.219 4.828 22.484 1 98.75 334 ASN B N 1
ATOM 6429 C CA . ASN B 1 334 ? -15.156 3.371 22.531 1 98.75 334 ASN B CA 1
ATOM 6430 C C . ASN B 1 334 ? -14.492 2.879 23.812 1 98.75 334 ASN B C 1
ATOM 6432 O O . ASN B 1 334 ? -13.266 2.836 23.891 1 98.75 334 ASN B O 1
ATOM 6436 N N . MET B 1 335 ? -15.336 2.457 24.781 1 98.31 335 MET B N 1
ATOM 6437 C CA . MET B 1 335 ? -14.859 2.119 26.109 1 98.31 335 MET B CA 1
ATOM 6438 C C . MET B 1 335 ? -15.312 0.719 26.516 1 98.31 335 MET B C 1
ATOM 6440 O O . MET B 1 335 ? -16.375 0.26 26.094 1 98.31 335 MET B O 1
ATOM 6444 N N . PRO B 1 336 ? -14.539 0.008 27.281 1 97.25 336 PRO B N 1
ATOM 6445 C CA . PRO B 1 336 ? -15.039 -1.223 27.906 1 97.25 336 PRO B CA 1
ATOM 6446 C C . PRO B 1 336 ? -15.977 -0.955 29.078 1 97.25 336 PRO B C 1
ATOM 6448 O O . PRO B 1 336 ? -15.867 0.087 29.734 1 97.25 336 PRO B O 1
ATOM 6451 N N . SER B 1 337 ? -16.891 -1.811 29.266 1 96.94 337 SER B N 1
ATOM 6452 C CA . SER B 1 337 ? -17.797 -1.79 30.406 1 96.94 337 SER B CA 1
ATOM 6453 C C . SER B 1 337 ? -18.672 -3.041 30.453 1 96.94 337 SER B C 1
ATOM 6455 O O . SER B 1 337 ? -18.531 -3.928 29.609 1 96.94 337 SER B O 1
ATOM 6457 N N . GLY B 1 338 ? -19.516 -3.084 31.484 1 94.12 338 GLY B N 1
ATOM 6458 C CA . GLY B 1 338 ? -20.422 -4.215 31.609 1 94.12 338 GLY B CA 1
ATOM 6459 C C . GLY B 1 338 ? -21.5 -4.242 30.547 1 94.12 338 GLY B C 1
ATOM 6460 O O . GLY B 1 338 ? -22.141 -5.27 30.328 1 94.12 338 GLY B O 1
ATOM 6461 N N . HIS B 1 339 ? -21.688 -3.133 29.781 1 95.12 339 HIS B N 1
ATOM 6462 C CA . HIS B 1 339 ? -22.719 -3.088 28.766 1 95.12 339 HIS B CA 1
ATOM 6463 C C . HIS B 1 339 ? -22.125 -2.883 27.375 1 95.12 339 HIS B C 1
ATOM 6465 O O . HIS B 1 339 ? -22.844 -2.604 26.422 1 95.12 339 HIS B O 1
ATOM 6471 N N . ALA B 1 340 ? -20.828 -2.994 27.312 1 97.75 340 ALA B N 1
ATOM 6472 C CA . ALA B 1 340 ? -20.141 -2.801 26.031 1 97.75 340 ALA B CA 1
ATOM 6473 C C . ALA B 1 340 ? -20.438 -3.947 25.078 1 97.75 340 ALA B C 1
ATOM 6475 O O . ALA B 1 340 ? -20.766 -5.055 25.5 1 97.75 340 ALA B O 1
ATOM 6476 N N . THR B 1 341 ? -20.406 -3.648 23.781 1 97.44 341 THR B N 1
ATOM 6477 C CA . THR B 1 341 ? -20.469 -4.68 22.75 1 97.44 341 THR B CA 1
ATOM 6478 C C . THR B 1 341 ? -19.328 -5.68 22.922 1 97.44 341 THR B C 1
ATOM 6480 O O . THR B 1 341 ? -18.203 -5.297 23.234 1 97.44 341 THR B O 1
ATOM 6483 N N . LYS B 1 342 ? -19.656 -7 22.688 1 97.31 342 LYS B N 1
ATOM 6484 C CA . LYS B 1 342 ? -18.672 -8.078 22.797 1 97.31 342 LYS B CA 1
ATOM 6485 C C . LYS B 1 342 ? -18.375 -8.703 21.438 1 97.31 342 LYS B C 1
ATOM 6487 O O . LYS B 1 342 ? -19.25 -8.75 20.578 1 97.31 342 LYS B O 1
ATOM 6492 N N . PRO B 1 343 ? -17.109 -9.203 21.344 1 96.94 343 PRO B N 1
ATOM 6493 C CA . PRO B 1 343 ? -16.859 -10.016 20.141 1 96.94 343 PRO B CA 1
ATOM 6494 C C . PRO B 1 343 ? -17.891 -11.133 19.969 1 96.94 343 PRO B C 1
ATOM 6496 O O . PRO B 1 343 ? -18.234 -11.812 20.953 1 96.94 343 PRO B O 1
ATOM 6499 N N . GLY B 1 344 ? -18.422 -11.227 18.75 1 96.5 344 GLY B N 1
ATOM 6500 C CA . GLY B 1 344 ? -19.422 -12.234 18.469 1 96.5 344 GLY B CA 1
ATOM 6501 C C . GLY B 1 344 ? -20.828 -11.68 18.406 1 96.5 344 GLY B C 1
ATOM 6502 O O . GLY B 1 344 ? -21.734 -12.312 17.859 1 96.5 344 GLY B O 1
ATOM 6503 N N . ASP B 1 345 ? -21.062 -10.469 18.922 1 97.25 345 ASP B N 1
ATOM 6504 C CA . ASP B 1 345 ? -22.375 -9.836 18.859 1 97.25 345 ASP B CA 1
ATOM 6505 C C . ASP B 1 345 ? -22.766 -9.508 17.422 1 97.25 345 ASP B C 1
ATOM 6507 O O . ASP B 1 345 ? -21.891 -9.32 16.578 1 97.25 345 ASP B O 1
ATOM 6511 N N . ILE B 1 346 ? -24.047 -9.516 17.141 1 97.88 346 ILE B N 1
ATOM 6512 C CA . ILE B 1 346 ? -24.578 -9.141 15.828 1 97.88 346 ILE B CA 1
ATOM 6513 C C . ILE B 1 346 ? -25.422 -7.871 15.961 1 97.88 346 ILE B C 1
ATOM 6515 O O . ILE B 1 346 ? -26.25 -7.762 16.859 1 97.88 346 ILE B O 1
ATOM 6519 N N . VAL B 1 347 ? -25.156 -6.91 15.125 1 98.31 347 VAL B N 1
ATOM 6520 C CA . VAL B 1 347 ? -25.922 -5.668 15.094 1 98.31 347 VAL B CA 1
ATOM 6521 C C . VAL B 1 347 ? -26.453 -5.422 13.688 1 98.31 347 VAL B C 1
ATOM 6523 O O . VAL B 1 347 ? -26 -6.059 12.727 1 98.31 347 VAL B O 1
ATOM 6526 N N . THR B 1 348 ? -27.422 -4.547 13.57 1 98.62 348 THR B N 1
ATOM 6527 C CA . THR B 1 348 ? -28 -4.199 12.281 1 98.62 348 THR B CA 1
ATOM 6528 C C . THR B 1 348 ? -27.734 -2.734 11.945 1 98.62 348 THR B C 1
ATOM 6530 O O . THR B 1 348 ? -28.078 -1.844 12.734 1 98.62 348 THR B O 1
ATOM 6533 N N . ALA B 1 349 ? -27.141 -2.486 10.805 1 98.75 349 ALA B N 1
ATOM 6534 C CA . ALA B 1 349 ? -26.828 -1.132 10.359 1 98.75 349 ALA B CA 1
ATOM 6535 C C . ALA B 1 349 ? -28.062 -0.435 9.812 1 98.75 349 ALA B C 1
ATOM 6537 O O . ALA B 1 349 ? -29.109 -1.067 9.625 1 98.75 349 ALA B O 1
ATOM 6538 N N . MET B 1 350 ? -27.922 0.792 9.602 1 98.69 350 MET B N 1
ATOM 6539 C CA . MET B 1 350 ? -29 1.652 9.156 1 98.69 350 MET B CA 1
ATOM 6540 C C . MET B 1 350 ? -29.625 1.125 7.867 1 98.69 350 MET B C 1
ATOM 6542 O O . MET B 1 350 ? -30.828 1.247 7.66 1 98.69 350 MET B O 1
ATOM 6546 N N . ASN B 1 351 ? -28.859 0.498 7.004 1 98.12 351 ASN B N 1
ATOM 6547 C CA . ASN B 1 351 ? -29.375 0.038 5.715 1 98.12 351 ASN B CA 1
ATOM 6548 C C . ASN B 1 351 ? -29.953 -1.368 5.809 1 98.12 351 ASN B C 1
ATOM 6550 O O . ASN B 1 351 ? -30.281 -1.981 4.789 1 98.12 351 ASN B O 1
ATOM 6554 N N . GLY B 1 352 ? -29.938 -1.947 6.965 1 98.38 352 GLY B N 1
ATOM 6555 C CA . GLY B 1 352 ? -30.562 -3.238 7.18 1 98.38 352 GLY B CA 1
ATOM 6556 C C . GLY B 1 352 ? -29.578 -4.395 7.176 1 98.38 352 GLY B C 1
ATOM 6557 O O . GLY B 1 352 ? -29.922 -5.504 7.594 1 98.38 352 GLY B O 1
ATOM 6558 N N . LYS B 1 353 ? -28.328 -4.211 6.82 1 98.56 353 LYS B N 1
ATOM 6559 C CA . LYS B 1 353 ? -27.344 -5.285 6.816 1 98.56 353 LYS B CA 1
ATOM 6560 C C . LYS B 1 353 ? -26.953 -5.688 8.234 1 98.56 353 LYS B C 1
ATOM 6562 O O . LYS B 1 353 ? -26.812 -4.832 9.117 1 98.56 353 LYS B O 1
ATOM 6567 N N . THR B 1 354 ? -26.859 -6.961 8.43 1 98.56 354 THR B N 1
ATOM 6568 C CA . THR B 1 354 ? -26.391 -7.484 9.703 1 98.56 354 THR B CA 1
ATOM 6569 C C . THR B 1 354 ? -24.859 -7.566 9.727 1 98.56 354 THR B C 1
ATOM 6571 O O . THR B 1 354 ? -24.234 -7.918 8.727 1 98.56 354 THR B O 1
ATOM 6574 N N . ILE B 1 355 ? -24.328 -7.105 10.883 1 98.69 355 ILE B N 1
ATOM 6575 C CA . ILE B 1 355 ? -22.875 -7.098 11.07 1 98.69 355 ILE B CA 1
ATOM 6576 C C . ILE B 1 355 ? -22.516 -7.938 12.297 1 98.69 355 ILE B C 1
ATOM 6578 O O . ILE B 1 355 ? -22.984 -7.676 13.398 1 98.69 355 ILE B O 1
ATOM 6582 N N . GLN B 1 356 ? -21.703 -8.953 12.125 1 98.44 356 GLN B N 1
ATOM 6583 C CA . GLN B 1 356 ? -21.078 -9.609 13.266 1 98.44 356 GLN B CA 1
ATOM 6584 C C . GLN B 1 356 ? -19.812 -8.867 13.695 1 98.44 356 GLN B C 1
ATOM 6586 O O . GLN B 1 356 ? -18.906 -8.641 12.875 1 98.44 356 GLN B O 1
ATOM 6591 N N . VAL B 1 357 ? -19.766 -8.477 14.953 1 98.19 357 VAL B N 1
ATOM 6592 C CA . VAL B 1 357 ? -18.609 -7.77 15.5 1 98.19 357 VAL B CA 1
ATOM 6593 C C . VAL B 1 357 ? -17.672 -8.766 16.156 1 98.19 357 VAL B C 1
ATOM 6595 O O . VAL B 1 357 ? -17.891 -9.18 17.297 1 98.19 357 VAL B O 1
ATOM 6598 N N . ASP B 1 358 ? -16.562 -9.008 15.508 1 97.88 358 ASP B N 1
ATOM 6599 C CA . ASP B 1 358 ? -15.617 -9.977 16.062 1 97.88 358 ASP B CA 1
ATOM 6600 C C . ASP B 1 358 ? -14.461 -9.266 16.766 1 97.88 358 ASP B C 1
ATOM 6602 O O . ASP B 1 358 ? -13.719 -9.883 17.531 1 97.88 358 ASP B O 1
ATOM 6606 N N . ASN B 1 359 ? -14.219 -8.023 16.484 1 98.19 359 ASN B N 1
ATOM 6607 C CA . ASN B 1 359 ? -13.195 -7.199 17.109 1 98.19 359 ASN B CA 1
ATOM 6608 C C . ASN B 1 359 ? -13.711 -5.801 17.438 1 98.19 359 ASN B C 1
ATOM 6610 O O . ASN B 1 359 ? -13.938 -4.996 16.531 1 98.19 359 ASN B O 1
ATOM 6614 N N . THR B 1 360 ? -13.859 -5.43 18.688 1 98.25 360 THR B N 1
ATOM 6615 C CA . THR B 1 360 ? -14.445 -4.16 19.109 1 98.25 360 THR B CA 1
ATOM 6616 C C . THR B 1 360 ? -13.438 -3.023 18.969 1 98.25 360 THR B C 1
ATOM 6618 O O . THR B 1 360 ? -13.789 -1.853 19.125 1 98.25 360 THR B O 1
ATOM 6621 N N . ASP B 1 361 ? -12.125 -3.371 18.625 1 97.94 361 ASP B N 1
ATOM 6622 C CA . ASP B 1 361 ? -11.117 -2.371 18.312 1 97.94 361 ASP B CA 1
ATOM 6623 C C . ASP B 1 361 ? -11.195 -1.951 16.844 1 97.94 361 ASP B C 1
ATOM 6625 O O . ASP B 1 361 ? -10.516 -1.018 16.422 1 97.94 361 ASP B O 1
ATOM 6629 N N . ALA B 1 362 ? -12.008 -2.645 16.078 1 98.19 362 ALA B N 1
ATOM 6630 C CA . ALA B 1 362 ? -12.359 -2.205 14.734 1 98.19 362 ALA B CA 1
ATOM 6631 C C . ALA B 1 362 ? -13.664 -1.404 14.742 1 98.19 362 ALA B C 1
ATOM 6633 O O . ALA B 1 362 ? -14.578 -1.684 13.961 1 98.19 362 ALA B O 1
ATOM 6634 N N . GLU B 1 363 ? -13.758 -0.417 15.625 1 98.19 363 GLU B N 1
ATOM 6635 C CA . GLU B 1 363 ? -14.969 0.344 15.914 1 98.19 363 GLU B CA 1
ATOM 6636 C C . GLU B 1 363 ? -15.195 1.438 14.875 1 98.19 363 GLU B C 1
ATOM 6638 O O . GLU B 1 363 ? -16.344 1.815 14.602 1 98.19 363 GLU B O 1
ATOM 6643 N N . GLY B 1 364 ? -14.133 2.037 14.258 1 98.69 364 GLY B N 1
ATOM 6644 C CA . GLY B 1 364 ? -14.242 3.129 13.305 1 98.69 364 GLY B CA 1
ATOM 6645 C C . GLY B 1 364 ? -15.117 2.789 12.109 1 98.69 364 GLY B C 1
ATOM 6646 O O . GLY B 1 364 ? -15.953 3.594 11.695 1 98.69 364 GLY B O 1
ATOM 6647 N N . ARG B 1 365 ? -14.883 1.551 11.586 1 98.69 365 ARG B N 1
ATOM 6648 C CA . ARG B 1 365 ? -15.656 1.159 10.414 1 98.69 365 ARG B CA 1
ATOM 6649 C C . ARG B 1 365 ? -17.125 0.959 10.766 1 98.69 365 ARG B C 1
ATOM 6651 O O . ARG B 1 365 ? -18 1.153 9.922 1 98.69 365 ARG B O 1
ATOM 6658 N N . LEU B 1 366 ? -17.484 0.701 12.031 1 98.81 366 LEU B N 1
ATOM 6659 C CA . LEU B 1 366 ? -18.875 0.556 12.453 1 98.81 366 LEU B CA 1
ATOM 6660 C C . LEU B 1 366 ? -19.578 1.908 12.477 1 98.81 366 LEU B C 1
ATOM 6662 O O . LEU B 1 366 ? -20.688 2.053 11.938 1 98.81 366 LEU B O 1
ATOM 6666 N N . ILE B 1 367 ? -18.938 2.908 13.055 1 98.94 367 ILE B N 1
ATOM 6667 C CA . ILE B 1 367 ? -19.625 4.195 13.148 1 98.94 367 ILE B CA 1
ATOM 6668 C C . ILE B 1 367 ? -19.672 4.852 11.773 1 98.94 367 ILE B C 1
ATOM 6670 O O . ILE B 1 367 ? -20.641 5.547 11.445 1 98.94 367 ILE B O 1
ATOM 6674 N N . LEU B 1 368 ? -18.719 4.617 10.961 1 98.94 368 LEU B N 1
ATOM 6675 C CA . LEU B 1 368 ? -18.719 5.156 9.602 1 98.94 368 LEU B CA 1
ATOM 6676 C C . LEU B 1 368 ? -19.797 4.477 8.758 1 98.94 368 LEU B C 1
ATOM 6678 O O . LEU B 1 368 ? -20.375 5.102 7.871 1 98.94 368 LEU B O 1
ATOM 6682 N N . ALA B 1 369 ? -20.078 3.182 9.016 1 98.88 369 ALA B N 1
ATOM 6683 C CA . ALA B 1 369 ? -21.094 2.455 8.258 1 98.88 369 ALA B CA 1
ATOM 6684 C C . ALA B 1 369 ? -22.438 3.191 8.289 1 98.88 369 ALA B C 1
ATOM 6686 O O . ALA B 1 369 ? -23 3.502 7.238 1 98.88 369 ALA B O 1
ATOM 6687 N N . ASP B 1 370 ? -22.891 3.512 9.43 1 98.94 370 ASP B N 1
ATOM 6688 C CA . ASP B 1 370 ? -24.188 4.18 9.555 1 98.94 370 ASP B CA 1
ATOM 6689 C C . ASP B 1 370 ? -24.125 5.605 9.008 1 98.94 370 ASP B C 1
ATOM 6691 O O . ASP B 1 370 ? -25.078 6.086 8.398 1 98.94 370 ASP B O 1
ATOM 6695 N N . ALA B 1 371 ? -23.016 6.281 9.258 1 98.94 371 ALA B N 1
ATOM 6696 C CA . ALA B 1 371 ? -22.859 7.637 8.734 1 98.94 371 ALA B CA 1
ATOM 6697 C C . ALA B 1 371 ? -22.891 7.641 7.211 1 98.94 371 ALA B C 1
ATOM 6699 O O . ALA B 1 371 ? -23.469 8.539 6.59 1 98.94 371 ALA B O 1
ATOM 6700 N N . LEU B 1 372 ? -22.219 6.68 6.609 1 98.94 372 LEU B N 1
ATOM 6701 C CA . LEU B 1 372 ? -22.219 6.559 5.156 1 98.94 372 LEU B CA 1
ATOM 6702 C C . LEU B 1 372 ? -23.609 6.242 4.629 1 98.94 372 LEU B C 1
ATOM 6704 O O . LEU B 1 372 ? -24.031 6.781 3.6 1 98.94 372 LEU B O 1
ATOM 6708 N N . CYS B 1 373 ? -24.312 5.363 5.309 1 98.88 373 CYS B N 1
ATOM 6709 C CA . CYS B 1 373 ? -25.703 5.109 4.93 1 98.88 373 CYS B CA 1
ATOM 6710 C C . CYS B 1 373 ? -26.516 6.395 4.957 1 98.88 373 CYS B C 1
ATOM 6712 O O . CYS B 1 373 ? -27.281 6.668 4.035 1 98.88 373 CYS B O 1
ATOM 6714 N N . TYR B 1 374 ? -26.328 7.137 6.004 1 98.88 374 TYR B N 1
ATOM 6715 C CA . TYR B 1 374 ? -27.062 8.391 6.141 1 98.88 374 TYR B CA 1
ATOM 6716 C C . TYR B 1 374 ? -26.656 9.375 5.051 1 98.88 374 TYR B C 1
ATOM 6718 O O . TYR B 1 374 ? -27.484 10.156 4.566 1 98.88 374 TYR B O 1
ATOM 6726 N N . ALA B 1 375 ? -25.453 9.391 4.633 1 98.88 375 ALA B N 1
ATOM 6727 C CA . ALA B 1 375 ? -24.938 10.266 3.588 1 98.88 375 ALA B CA 1
ATOM 6728 C C . ALA B 1 375 ? -25.75 10.109 2.299 1 98.88 375 ALA B C 1
ATOM 6730 O O . ALA B 1 375 ? -25.906 11.07 1.542 1 98.88 375 ALA B O 1
ATOM 6731 N N . ALA B 1 376 ? -26.266 8.945 2.049 1 98.5 376 ALA B N 1
ATOM 6732 C CA . ALA B 1 376 ? -27.031 8.68 0.831 1 98.5 376 ALA B CA 1
ATOM 6733 C C . ALA B 1 376 ? -28.266 9.578 0.74 1 98.5 376 ALA B C 1
ATOM 6735 O O . ALA B 1 376 ? -28.688 9.938 -0.357 1 98.5 376 ALA B O 1
ATOM 6736 N N . SER B 1 377 ? -28.781 9.938 1.856 1 98.12 377 SER B N 1
ATOM 6737 C CA . SER B 1 377 ? -30.016 10.719 1.905 1 98.12 377 SER B CA 1
ATOM 6738 C C . SER B 1 377 ? -29.797 12.109 1.298 1 98.12 377 SER B C 1
ATOM 6740 O O . SER B 1 377 ? -30.766 12.781 0.934 1 98.12 377 SER B O 1
ATOM 6742 N N . PHE B 1 378 ? -28.578 12.484 1.104 1 98.06 378 PHE B N 1
ATOM 6743 C CA . PHE B 1 378 ? -28.266 13.82 0.596 1 98.06 378 PHE B CA 1
ATOM 6744 C C . PHE B 1 378 ? -28.016 13.781 -0.907 1 98.06 378 PHE B C 1
ATOM 6746 O O . PHE B 1 378 ? -27.688 14.805 -1.511 1 98.06 378 PHE B O 1
ATOM 6753 N N . GLN B 1 379 ? -28.094 12.609 -1.536 1 97.31 379 GLN B N 1
ATOM 6754 C CA . GLN B 1 379 ? -27.859 12.438 -2.967 1 97.31 379 GLN B CA 1
ATOM 6755 C C . GLN B 1 379 ? -26.578 13.133 -3.402 1 97.31 379 GLN B C 1
ATOM 6757 O O . GLN B 1 379 ? -26.594 14.008 -4.27 1 97.31 379 GLN B O 1
ATOM 6762 N N . PRO B 1 380 ? -25.453 12.695 -2.902 1 98.19 380 PRO B N 1
ATOM 6763 C CA . PRO B 1 380 ? -24.203 13.422 -3.055 1 98.19 380 PRO B CA 1
ATOM 6764 C C . PRO B 1 380 ? -23.625 13.328 -4.469 1 98.19 380 PRO B C 1
ATOM 6766 O O . PRO B 1 380 ? -23.797 12.312 -5.141 1 98.19 380 PRO B O 1
ATOM 6769 N N . ARG B 1 381 ? -22.938 14.391 -4.863 1 96.69 381 ARG B N 1
ATOM 6770 C CA . ARG B 1 381 ? -22.062 14.367 -6.027 1 96.69 381 ARG B CA 1
ATOM 6771 C C . ARG B 1 381 ? -20.891 13.43 -5.809 1 96.69 381 ARG B C 1
ATOM 6773 O O . ARG B 1 381 ? -20.453 12.734 -6.734 1 96.69 381 ARG B O 1
ATOM 6780 N N . LEU B 1 382 ? -20.391 13.438 -4.719 1 98.38 382 LEU B N 1
ATOM 6781 C CA . LEU B 1 382 ? -19.234 12.688 -4.234 1 98.38 382 LEU B CA 1
ATOM 6782 C C . LEU B 1 382 ? -19.328 12.492 -2.725 1 98.38 382 LEU B C 1
ATOM 6784 O O . LEU B 1 382 ? -19.703 13.406 -1.99 1 98.38 382 LEU B O 1
ATOM 6788 N N . THR B 1 383 ? -19.031 11.25 -2.324 1 98.88 383 THR B N 1
ATOM 6789 C CA . THR B 1 383 ? -18.891 10.992 -0.896 1 98.88 383 THR B CA 1
ATOM 6790 C C . THR B 1 383 ? -17.438 10.672 -0.54 1 98.88 383 THR B C 1
ATOM 6792 O O . THR B 1 383 ? -16.812 9.805 -1.165 1 98.88 383 THR B O 1
ATOM 6795 N N . LEU B 1 384 ? -16.891 11.398 0.4 1 98.94 384 LEU B N 1
ATOM 6796 C CA . LEU B 1 384 ? -15.562 11.148 0.929 1 98.94 384 LEU B CA 1
ATOM 6797 C C . LEU B 1 384 ? -15.617 10.867 2.426 1 98.94 384 LEU B C 1
ATOM 6799 O O . LEU B 1 384 ? -16.188 11.641 3.191 1 98.94 384 LEU B O 1
ATOM 6803 N N . ASP B 1 385 ? -15.062 9.719 2.812 1 98.94 385 ASP B N 1
ATOM 6804 C CA . ASP B 1 385 ? -14.891 9.5 4.246 1 98.94 385 ASP B CA 1
ATOM 6805 C C . ASP B 1 385 ? -13.406 9.398 4.613 1 98.94 385 ASP B C 1
ATOM 6807 O O . ASP B 1 385 ? -12.586 8.992 3.789 1 98.94 385 ASP B O 1
ATOM 6811 N N . ILE B 1 386 ? -13.086 9.828 5.828 1 98.94 386 ILE B N 1
ATOM 6812 C CA . ILE B 1 386 ? -11.711 9.859 6.316 1 98.94 386 ILE B CA 1
ATOM 6813 C C . ILE B 1 386 ? -11.672 9.398 7.773 1 98.94 386 ILE B C 1
ATOM 6815 O O . ILE B 1 386 ? -12.578 9.695 8.547 1 98.94 386 ILE B O 1
ATOM 6819 N N . ALA B 1 387 ? -10.617 8.602 8.086 1 98.88 387 ALA B N 1
ATOM 6820 C CA . ALA B 1 387 ? -10.555 8.016 9.422 1 98.88 387 ALA B CA 1
ATOM 6821 C C . ALA B 1 387 ? -9.133 7.59 9.773 1 98.88 387 ALA B C 1
ATOM 6823 O O . ALA B 1 387 ? -8.367 7.172 8.898 1 98.88 387 ALA B O 1
ATOM 6824 N N . THR B 1 388 ? -8.766 7.801 11.031 1 98.44 388 THR B N 1
ATOM 6825 C CA . THR B 1 388 ? -7.723 6.949 11.594 1 98.44 388 THR B CA 1
ATOM 6826 C C . THR B 1 388 ? -8.203 5.508 11.703 1 98.44 388 THR B C 1
ATOM 6828 O O . THR B 1 388 ? -8.688 5.086 12.758 1 98.44 388 THR B O 1
ATOM 6831 N N . LEU B 1 389 ? -8.023 4.711 10.648 1 98.31 389 LEU B N 1
ATOM 6832 C CA . LEU B 1 389 ? -8.844 3.508 10.578 1 98.31 389 LEU B CA 1
ATOM 6833 C C . LEU B 1 389 ? -8.023 2.27 10.914 1 98.31 389 LEU B C 1
ATOM 6835 O O . LEU B 1 389 ? -8.492 1.388 11.641 1 98.31 389 LEU B O 1
ATOM 6839 N N . THR B 1 390 ? -6.805 2.203 10.406 1 97.88 390 THR B N 1
ATOM 6840 C CA . THR B 1 390 ? -6.164 0.904 10.578 1 97.88 390 THR B CA 1
ATOM 6841 C C . THR B 1 390 ? -4.68 1.07 10.891 1 97.88 390 THR B C 1
ATOM 6843 O O . THR B 1 390 ? -3.996 1.884 10.266 1 97.88 390 THR B O 1
ATOM 6846 N N . GLY B 1 391 ? -4.184 0.287 11.898 1 96.38 391 GLY B N 1
ATOM 6847 C CA . GLY B 1 391 ? -2.748 0.147 12.086 1 96.38 391 GLY B CA 1
ATOM 6848 C C . GLY B 1 391 ? -2.039 -0.412 10.867 1 96.38 391 GLY B C 1
ATOM 6849 O O . GLY B 1 391 ? -0.869 -0.109 10.633 1 96.38 391 GLY B O 1
ATOM 6850 N N . ALA B 1 392 ? -2.75 -1.143 10.047 1 97.81 392 ALA B N 1
ATOM 6851 C CA . ALA B 1 392 ? -2.201 -1.737 8.828 1 97.81 392 ALA B CA 1
ATOM 6852 C C . ALA B 1 392 ? -1.683 -0.662 7.879 1 97.81 392 ALA B C 1
ATOM 6854 O O . ALA B 1 392 ? -0.694 -0.873 7.172 1 97.81 392 ALA B O 1
ATOM 6855 N N . MET B 1 393 ? -2.328 0.448 7.82 1 98.19 393 MET B N 1
ATOM 6856 C CA . MET B 1 393 ? -1.887 1.533 6.949 1 98.19 393 MET B CA 1
ATOM 6857 C C . MET B 1 393 ? -0.529 2.068 7.391 1 98.19 393 MET B C 1
ATOM 6859 O O . MET B 1 393 ? 0.322 2.379 6.555 1 98.19 393 MET B O 1
ATOM 6863 N N . MET B 1 394 ? -0.325 2.209 8.703 1 96.56 394 MET B N 1
ATOM 6864 C CA . MET B 1 394 ? 0.974 2.619 9.227 1 96.56 394 MET B CA 1
ATOM 6865 C C . MET B 1 394 ? 2.066 1.644 8.805 1 96.56 394 MET B C 1
ATOM 6867 O O . MET B 1 394 ? 3.162 2.061 8.422 1 96.56 394 MET B O 1
ATOM 6871 N N . VAL B 1 395 ? 1.743 0.387 8.828 1 97.12 395 VAL B N 1
ATOM 6872 C CA . VAL B 1 395 ? 2.709 -0.634 8.438 1 97.12 395 VAL B CA 1
ATOM 6873 C C . VAL B 1 395 ? 2.988 -0.531 6.938 1 97.12 395 VAL B C 1
ATOM 6875 O O . VAL B 1 395 ? 4.125 -0.717 6.496 1 97.12 395 VAL B O 1
ATOM 6878 N N . ALA B 1 396 ? 2.01 -0.246 6.152 1 98 396 ALA B N 1
ATOM 6879 C CA . ALA B 1 396 ? 2.107 -0.278 4.695 1 98 396 ALA B CA 1
ATOM 6880 C C . ALA B 1 396 ? 2.984 0.859 4.176 1 98 396 ALA B C 1
ATOM 6882 O O . ALA B 1 396 ? 3.932 0.627 3.422 1 98 396 ALA B O 1
ATOM 6883 N N . ILE B 1 397 ? 2.666 2.139 4.609 1 97.56 397 ILE B N 1
ATOM 6884 C CA . ILE B 1 397 ? 3.398 3.223 3.961 1 97.56 397 ILE B CA 1
ATOM 6885 C C . ILE B 1 397 ? 3.889 4.215 5.016 1 97.56 397 ILE B C 1
ATOM 6887 O O . ILE B 1 397 ? 4.438 5.266 4.676 1 97.56 397 ILE B O 1
ATOM 6891 N N . GLY B 1 398 ? 3.707 3.947 6.316 1 96.38 398 GLY B N 1
ATOM 6892 C CA . GLY B 1 398 ? 4.18 4.82 7.379 1 96.38 398 GLY B CA 1
ATOM 6893 C C . GLY B 1 398 ? 3.486 6.168 7.402 1 96.38 398 GLY B C 1
ATOM 6894 O O . GLY B 1 398 ? 2.303 6.266 7.07 1 96.38 398 GLY B O 1
ATOM 6895 N N . GLY B 1 399 ? 4.184 7.199 7.914 1 96.19 399 GLY B N 1
ATOM 6896 C CA . GLY B 1 399 ? 3.629 8.539 8.031 1 96.19 399 GLY B CA 1
ATOM 6897 C C . GLY B 1 399 ? 3.881 9.398 6.805 1 96.19 399 GLY B C 1
ATOM 6898 O O . GLY B 1 399 ? 3.725 10.617 6.852 1 96.19 399 GLY B O 1
ATOM 6899 N N . ALA B 1 400 ? 4.215 8.75 5.68 1 96.12 400 ALA B N 1
ATOM 6900 C CA . ALA B 1 400 ? 4.641 9.492 4.496 1 96.12 400 ALA B CA 1
ATOM 6901 C C . ALA B 1 400 ? 3.439 10.047 3.738 1 96.12 400 ALA B C 1
ATOM 6903 O O . ALA B 1 400 ? 3.543 11.078 3.07 1 96.12 400 ALA B O 1
ATOM 6904 N N . ALA B 1 401 ? 2.326 9.32 3.803 1 97.94 401 ALA B N 1
ATOM 6905 C CA . ALA B 1 401 ? 1.148 9.703 3.029 1 97.94 401 ALA B CA 1
ATOM 6906 C C . ALA B 1 401 ? -0.125 9.148 3.656 1 97.94 401 ALA B C 1
ATOM 6908 O O . ALA B 1 401 ? -0.065 8.258 4.512 1 97.94 401 ALA B O 1
ATOM 6909 N N . THR B 1 402 ? -1.22 9.727 3.24 1 98.69 402 THR B N 1
ATOM 6910 C CA . THR B 1 402 ? -2.527 9.164 3.553 1 98.69 402 THR B CA 1
ATOM 6911 C C . THR B 1 402 ? -2.916 8.102 2.525 1 98.69 402 THR B C 1
ATOM 6913 O O . THR B 1 402 ? -2.756 8.305 1.321 1 98.69 402 THR B O 1
ATOM 6916 N N . GLY B 1 403 ? -3.373 6.945 3.037 1 98.81 403 GLY B N 1
ATOM 6917 C CA . GLY B 1 403 ? -3.854 5.914 2.131 1 98.81 403 GLY B CA 1
ATOM 6918 C C . GLY B 1 403 ? -5.234 6.203 1.575 1 98.81 403 GLY B C 1
ATOM 6919 O O . GLY B 1 403 ? -6.109 6.691 2.295 1 98.81 403 GLY B O 1
ATOM 6920 N N . VAL B 1 404 ? -5.445 5.836 0.263 1 98.88 404 VAL B N 1
ATOM 6921 C CA . VAL B 1 404 ? -6.699 6.191 -0.394 1 98.88 404 VAL B CA 1
ATOM 6922 C C . VAL B 1 404 ? -7.27 4.973 -1.114 1 98.88 404 VAL B C 1
ATOM 6924 O O . VAL B 1 404 ? -6.539 4.234 -1.774 1 98.88 404 VAL B O 1
ATOM 6927 N N . PHE B 1 405 ? -8.539 4.762 -0.959 1 98.88 405 PHE B N 1
ATOM 6928 C CA . PHE B 1 405 ? -9.344 3.781 -1.684 1 98.88 405 PHE B CA 1
ATOM 6929 C C . PHE B 1 405 ? -10.492 4.461 -2.42 1 98.88 405 PHE B C 1
ATOM 6931 O O . PHE B 1 405 ? -11.25 5.227 -1.823 1 98.88 405 PHE B O 1
ATOM 6938 N N . THR B 1 406 ? -10.641 4.199 -3.744 1 98.69 406 THR B N 1
ATOM 6939 C CA . THR B 1 406 ? -11.727 4.855 -4.469 1 98.69 406 THR B CA 1
ATOM 6940 C C . THR B 1 406 ? -12.164 4.012 -5.664 1 98.69 406 THR B C 1
ATOM 6942 O O . THR B 1 406 ? -11.391 3.197 -6.172 1 98.69 406 THR B O 1
ATOM 6945 N N . ASN B 1 407 ? -13.406 4.164 -6.043 1 97.44 407 ASN B N 1
ATOM 6946 C CA . ASN B 1 407 ? -13.945 3.496 -7.223 1 97.44 407 ASN B CA 1
ATOM 6947 C C . ASN B 1 407 ? -13.875 4.395 -8.453 1 97.44 407 ASN B C 1
ATOM 6949 O O . ASN B 1 407 ? -14.453 4.074 -9.492 1 97.44 407 ASN B O 1
ATOM 6953 N N . SER B 1 408 ? -13.18 5.52 -8.344 1 97.12 408 SER B N 1
ATOM 6954 C CA . SER B 1 408 ? -13.125 6.484 -9.438 1 97.12 408 SER B CA 1
ATOM 6955 C C . SER B 1 408 ? -11.695 6.93 -9.719 1 97.12 408 SER B C 1
ATOM 6957 O O . SER B 1 408 ? -11.07 7.594 -8.883 1 97.12 408 SER B O 1
ATOM 6959 N N . SER B 1 409 ? -11.188 6.605 -10.922 1 95.56 409 SER B N 1
ATOM 6960 C CA . SER B 1 409 ? -9.844 7.012 -11.305 1 95.56 409 SER B CA 1
ATOM 6961 C C . SER B 1 409 ? -9.742 8.523 -11.461 1 95.56 409 SER B C 1
ATOM 6963 O O . SER B 1 409 ? -8.703 9.117 -11.172 1 95.56 409 SER B O 1
ATOM 6965 N N . SER B 1 410 ? -10.852 9.125 -11.898 1 96.88 410 SER B N 1
ATOM 6966 C CA . SER B 1 410 ? -10.859 10.57 -12.062 1 96.88 410 SER B CA 1
ATOM 6967 C C . SER B 1 410 ? -10.758 11.281 -10.711 1 96.88 410 SER B C 1
ATOM 6969 O O . SER B 1 410 ? -10.023 12.258 -10.57 1 96.88 410 SER B O 1
ATOM 6971 N N . VAL B 1 411 ? -11.5 10.805 -9.742 1 97.94 411 VAL B N 1
ATOM 6972 C CA . VAL B 1 411 ? -11.453 11.375 -8.406 1 97.94 411 VAL B CA 1
ATOM 6973 C C . VAL B 1 411 ? -10.062 11.172 -7.801 1 97.94 411 VAL B C 1
ATOM 6975 O O . VAL B 1 411 ? -9.523 12.07 -7.152 1 97.94 411 VAL B O 1
ATOM 6978 N N . TRP B 1 412 ? -9.453 10.016 -8.086 1 98 412 TRP B N 1
ATOM 6979 C CA . TRP B 1 412 ? -8.102 9.734 -7.605 1 98 412 TRP B CA 1
ATOM 6980 C C . TRP B 1 412 ? -7.109 10.766 -8.133 1 98 412 TRP B C 1
ATOM 6982 O O . TRP B 1 412 ? -6.297 11.297 -7.379 1 98 412 TRP B O 1
ATOM 6992 N N . GLU B 1 413 ? -7.172 11.008 -9.367 1 98.12 413 GLU B N 1
ATOM 6993 C CA . GLU B 1 413 ? -6.215 11.93 -9.977 1 98.12 413 GLU B CA 1
ATOM 6994 C C . GLU B 1 413 ? -6.363 13.336 -9.414 1 98.12 413 GLU B C 1
ATOM 6996 O O . GLU B 1 413 ? -5.371 14.047 -9.234 1 98.12 413 GLU B O 1
ATOM 7001 N N . GLU B 1 414 ? -7.594 13.727 -9.18 1 98.38 414 GLU B N 1
ATOM 7002 C CA . GLU B 1 414 ? -7.836 15.031 -8.586 1 98.38 414 GLU B CA 1
ATOM 7003 C C . GLU B 1 414 ? -7.25 15.117 -7.18 1 98.38 414 GLU B C 1
ATOM 7005 O O . GLU B 1 414 ? -6.66 16.141 -6.805 1 98.38 414 GLU B O 1
ATOM 7010 N N . LEU B 1 415 ? -7.441 14.055 -6.426 1 98.69 415 LEU B N 1
ATOM 7011 C CA . LEU B 1 415 ? -6.938 14.016 -5.059 1 98.69 415 LEU B CA 1
ATOM 7012 C C . LEU B 1 415 ? -5.414 13.938 -5.039 1 98.69 415 LEU B C 1
ATOM 7014 O O . LEU B 1 415 ? -4.77 14.578 -4.207 1 98.69 415 LEU B O 1
ATOM 7018 N N . ARG B 1 416 ? -4.84 13.148 -5.902 1 98.38 416 ARG B N 1
ATOM 7019 C CA . ARG B 1 416 ? -3.389 13.062 -6.043 1 98.38 416 ARG B CA 1
ATOM 7020 C C . ARG B 1 416 ? -2.789 14.43 -6.363 1 98.38 416 ARG B C 1
ATOM 7022 O O . ARG B 1 416 ? -1.756 14.805 -5.805 1 98.38 416 ARG B O 1
ATOM 7029 N N . ALA B 1 417 ? -3.432 15.172 -7.273 1 98.44 417 ALA B N 1
ATOM 7030 C CA . ALA B 1 417 ? -2.984 16.516 -7.621 1 98.44 417 ALA B CA 1
ATOM 7031 C C . ALA B 1 417 ? -3.02 17.438 -6.402 1 98.44 417 ALA B C 1
ATOM 7033 O O . ALA B 1 417 ? -2.113 18.25 -6.203 1 98.44 417 ALA B O 1
ATOM 7034 N N . ALA B 1 418 ? -4.059 17.312 -5.625 1 98.75 418 ALA B N 1
ATOM 7035 C CA . ALA B 1 418 ? -4.16 18.125 -4.406 1 98.75 418 ALA B CA 1
ATOM 7036 C C . ALA B 1 418 ? -3.006 17.828 -3.455 1 98.75 418 ALA B C 1
ATOM 7038 O O . ALA B 1 418 ? -2.408 18.734 -2.885 1 98.75 418 ALA B O 1
ATOM 7039 N N . GLY B 1 419 ? -2.689 16.516 -3.266 1 98.56 419 GLY B N 1
ATOM 7040 C CA . GLY B 1 419 ? -1.564 16.141 -2.43 1 98.56 419 GLY B CA 1
ATOM 7041 C C . GLY B 1 419 ? -0.235 16.656 -2.939 1 98.56 419 GLY B C 1
ATOM 7042 O O . GLY B 1 419 ? 0.637 17.031 -2.152 1 98.56 419 GLY B O 1
ATOM 7043 N N . THR B 1 420 ? -0.107 16.75 -4.266 1 97.81 420 THR B N 1
ATOM 7044 C CA . THR B 1 420 ? 1.108 17.219 -4.914 1 97.81 420 THR B CA 1
ATOM 7045 C C . THR B 1 420 ? 1.336 18.703 -4.605 1 97.81 420 THR B C 1
ATOM 7047 O O . THR B 1 420 ? 2.447 19.109 -4.258 1 97.81 420 THR B O 1
ATOM 7050 N N . VAL B 1 421 ? 0.285 19.422 -4.629 1 97.56 421 VAL B N 1
ATOM 7051 C CA . VAL B 1 421 ? 0.355 20.875 -4.477 1 97.56 421 VAL B CA 1
ATOM 7052 C C . VAL B 1 421 ? 0.591 21.234 -3.012 1 97.56 421 VAL B C 1
ATOM 7054 O O . VAL B 1 421 ? 1.356 22.156 -2.703 1 97.56 421 VAL B O 1
ATOM 7057 N N . THR B 1 422 ? 0.002 20.484 -2.133 1 98.12 422 THR B N 1
ATOM 7058 C CA . THR B 1 422 ? 0.039 20.828 -0.717 1 98.12 422 THR B CA 1
ATOM 7059 C C . THR B 1 422 ? 1.263 20.219 -0.042 1 98.12 422 THR B C 1
ATOM 7061 O O . THR B 1 422 ? 1.622 20.594 1.072 1 98.12 422 THR B O 1
ATOM 7064 N N . GLY B 1 423 ? 1.876 19.266 -0.679 1 97.19 423 GLY B N 1
ATOM 7065 C CA . GLY B 1 423 ? 3.008 18.547 -0.099 1 97.19 423 GLY B CA 1
ATOM 7066 C C . GLY B 1 423 ? 2.596 17.469 0.881 1 97.19 423 GLY B C 1
ATOM 7067 O O . GLY B 1 423 ? 3.443 16.75 1.416 1 97.19 423 GLY B O 1
ATOM 7068 N N . ASP B 1 424 ? 1.335 17.391 1.204 1 97.81 424 ASP B N 1
ATOM 7069 C CA . ASP B 1 424 ? 0.777 16.312 2.021 1 97.81 424 ASP B CA 1
ATOM 7070 C C . ASP B 1 424 ? 0.187 15.211 1.148 1 97.81 424 ASP B C 1
ATOM 7072 O O . ASP B 1 424 ? -1.022 15.18 0.911 1 97.81 424 ASP B O 1
ATOM 7076 N N . ARG B 1 425 ? 0.993 14.219 0.863 1 97.62 425 ARG B N 1
ATOM 7077 C CA . ARG B 1 425 ? 0.791 13.258 -0.214 1 97.62 425 ARG B CA 1
ATOM 7078 C C . ARG B 1 425 ? -0.284 12.242 0.154 1 97.62 425 ARG B C 1
ATOM 7080 O O . ARG B 1 425 ? -0.591 12.055 1.333 1 97.62 425 ARG B O 1
ATOM 7087 N N . VAL B 1 426 ? -0.861 11.648 -0.881 1 98.69 426 VAL B N 1
ATOM 7088 C CA . VAL B 1 426 ? -1.777 10.516 -0.784 1 98.69 426 VAL B CA 1
ATOM 7089 C C . VAL B 1 426 ? -1.265 9.359 -1.643 1 98.69 426 VAL B C 1
ATOM 7091 O O . VAL B 1 426 ? -0.448 9.562 -2.543 1 98.69 426 VAL B O 1
ATOM 7094 N N . TRP B 1 427 ? -1.69 8.195 -1.308 1 98.69 427 TRP B N 1
ATOM 7095 C CA . TRP B 1 427 ? -1.305 7.027 -2.096 1 98.69 427 TRP B CA 1
ATOM 7096 C C . TRP B 1 427 ? -2.477 6.066 -2.256 1 98.69 427 TRP B C 1
ATOM 7098 O O . TRP B 1 427 ? -3.223 5.82 -1.304 1 98.69 427 TRP B O 1
ATOM 7108 N N . ARG B 1 428 ? -2.631 5.52 -3.438 1 98.31 428 ARG B N 1
ATOM 7109 C CA . ARG B 1 428 ? -3.791 4.699 -3.771 1 98.31 428 ARG B CA 1
ATOM 7110 C C . ARG B 1 428 ? -3.561 3.24 -3.385 1 98.31 428 ARG B C 1
ATOM 7112 O O . ARG B 1 428 ? -2.443 2.73 -3.5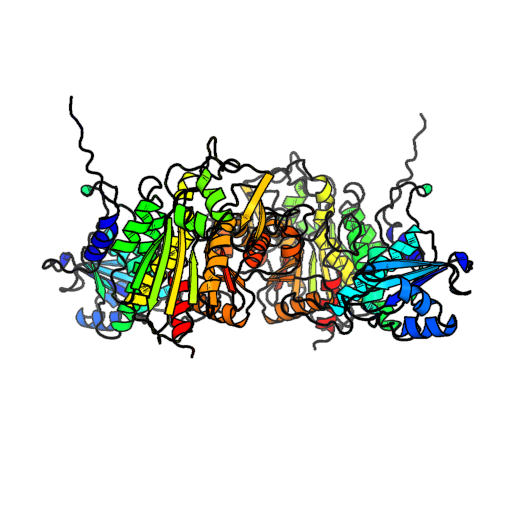 1 98.31 428 ARG B O 1
ATOM 7119 N N . PHE B 1 429 ? -4.629 2.562 -2.938 1 98.69 429 PHE B N 1
ATOM 7120 C CA . PHE B 1 429 ? -4.641 1.134 -2.648 1 98.69 429 PHE B CA 1
ATOM 7121 C C . PHE B 1 429 ? -5.777 0.442 -3.393 1 98.69 429 PHE B C 1
ATOM 7123 O O . PHE B 1 429 ? -6.715 1.098 -3.854 1 98.69 429 PHE B O 1
ATOM 7130 N N . PRO B 1 430 ? -5.727 -0.898 -3.559 1 97.31 430 PRO B N 1
ATOM 7131 C CA . PRO B 1 430 ? -6.719 -1.616 -4.359 1 97.31 430 PRO B CA 1
ATOM 7132 C C . PRO B 1 430 ? -8.023 -1.854 -3.609 1 97.31 430 PRO B C 1
ATOM 7134 O O . PRO B 1 430 ? -8.016 -2.039 -2.389 1 97.31 430 PRO B O 1
ATOM 7137 N N . LEU B 1 431 ? -9.117 -1.907 -4.363 1 97.5 431 LEU B N 1
ATOM 7138 C CA . LEU B 1 431 ? -10.461 -2.201 -3.883 1 97.5 431 LEU B CA 1
ATOM 7139 C C . LEU B 1 431 ? -11.047 -3.412 -4.605 1 97.5 431 LEU B C 1
ATOM 7141 O O . LEU B 1 431 ? -12.188 -3.375 -5.066 1 97.5 431 LEU B O 1
ATOM 7145 N N . TRP B 1 432 ? -10.328 -4.434 -4.703 1 96.94 432 TRP B N 1
ATOM 7146 C CA . TRP B 1 432 ? -10.727 -5.602 -5.48 1 96.94 432 TRP B CA 1
ATOM 7147 C C . TRP B 1 432 ? -11.773 -6.418 -4.73 1 96.94 432 TRP B C 1
ATOM 7149 O O . TRP B 1 432 ? -11.828 -6.383 -3.5 1 96.94 432 TRP B O 1
ATOM 7159 N N . LYS B 1 433 ? -12.555 -7.199 -5.5 1 96.25 433 LYS B N 1
ATOM 7160 C CA . LYS B 1 433 ? -13.562 -8.094 -4.941 1 96.25 433 LYS B CA 1
ATOM 7161 C C . LYS B 1 433 ? -12.93 -9.109 -3.99 1 96.25 433 LYS B C 1
ATOM 7163 O O . LYS B 1 433 ? -13.586 -9.586 -3.062 1 96.25 433 LYS B O 1
ATOM 7168 N N . HIS B 1 434 ? -11.672 -9.32 -4.18 1 95.38 434 HIS B N 1
ATOM 7169 C CA . HIS B 1 434 ? -10.906 -10.18 -3.279 1 95.38 434 HIS B CA 1
ATOM 7170 C C . HIS B 1 434 ? -11.102 -9.766 -1.825 1 95.38 434 HIS B C 1
ATOM 7172 O O . HIS B 1 434 ? -11.336 -10.609 -0.958 1 95.38 434 HIS B O 1
ATOM 7178 N N . TYR B 1 435 ? -11.062 -8.516 -1.562 1 97.81 435 TYR B N 1
ATOM 7179 C CA . TYR B 1 435 ? -11.172 -8.008 -0.201 1 97.81 435 TYR B CA 1
ATOM 7180 C C . TYR B 1 435 ? -12.617 -7.996 0.268 1 97.81 435 TYR B C 1
ATOM 7182 O O . TYR B 1 435 ? -12.906 -8.289 1.434 1 97.81 435 TYR B O 1
ATOM 7190 N N . THR B 1 436 ? -13.578 -7.656 -0.605 1 97.62 436 THR B N 1
ATOM 7191 C CA . THR B 1 436 ? -14.992 -7.652 -0.26 1 97.62 436 THR B CA 1
ATOM 7192 C C . THR B 1 436 ? -15.453 -9.047 0.166 1 97.62 436 THR B C 1
ATOM 7194 O O . THR B 1 436 ? -16.203 -9.188 1.137 1 97.62 436 THR B O 1
ATOM 7197 N N . SER B 1 437 ? -14.992 -10.062 -0.518 1 96.19 437 SER B N 1
ATOM 7198 C CA . SER B 1 437 ? -15.391 -11.43 -0.215 1 96.19 437 SER B CA 1
ATOM 7199 C C . SER B 1 437 ? -14.953 -11.836 1.189 1 96.19 437 SER B C 1
ATOM 7201 O O . SER B 1 437 ? -15.656 -12.586 1.871 1 96.19 437 SER B O 1
ATOM 7203 N N . LYS B 1 438 ? -13.852 -11.328 1.598 1 96.5 438 LYS B N 1
ATOM 7204 C CA . LYS B 1 438 ? -13.344 -11.641 2.932 1 96.5 438 LYS B CA 1
ATOM 7205 C C . LYS B 1 438 ? -14.25 -11.055 4.012 1 96.5 438 LYS B C 1
ATOM 7207 O O . LYS B 1 438 ? -14.305 -11.578 5.129 1 96.5 438 LYS B O 1
ATOM 7212 N N . MET B 1 439 ? -15.016 -10.023 3.664 1 97.44 439 MET B N 1
ATOM 7213 C CA . MET B 1 439 ? -15.859 -9.328 4.641 1 97.44 439 MET B CA 1
ATOM 7214 C C . MET B 1 439 ? -17.297 -9.852 4.59 1 97.44 439 MET B C 1
ATOM 7216 O O . MET B 1 439 ? -18.047 -9.672 5.539 1 97.44 439 MET B O 1
ATOM 7220 N N . THR B 1 440 ? -17.688 -10.5 3.469 1 97.5 440 THR B N 1
ATOM 7221 C CA . THR B 1 440 ? -19.125 -10.68 3.258 1 97.5 440 THR B CA 1
ATOM 7222 C C . THR B 1 440 ? -19.469 -12.164 3.168 1 97.5 440 THR B C 1
ATOM 7224 O O . THR B 1 440 ? -20.641 -12.531 3.23 1 97.5 440 THR B O 1
ATOM 7227 N N . GLU B 1 441 ? -18.5 -12.984 3.008 1 95.06 441 GLU B N 1
ATOM 7228 C CA . GLU B 1 441 ? -18.797 -14.398 2.846 1 95.06 441 GLU B CA 1
ATOM 7229 C C . GLU B 1 441 ? -18.859 -15.109 4.195 1 95.06 441 GLU B C 1
ATOM 7231 O O . GLU B 1 441 ? -17.953 -15.875 4.543 1 95.06 441 GLU B O 1
ATOM 7236 N N . PHE B 1 442 ? -19.984 -14.922 4.848 1 92.88 442 PHE B N 1
ATOM 7237 C CA . PHE B 1 442 ? -20.281 -15.539 6.133 1 92.88 442 PHE B CA 1
ATOM 7238 C C . PHE B 1 442 ? -21.672 -16.172 6.109 1 92.88 442 PHE B C 1
ATOM 7240 O O . PHE B 1 442 ? -22.578 -15.672 5.449 1 92.88 442 PHE B O 1
ATOM 7247 N N . PRO B 1 443 ? -21.906 -17.25 6.758 1 91.75 443 PRO B N 1
ATOM 7248 C CA . PRO B 1 443 ? -23.172 -17.969 6.664 1 91.75 443 PRO B CA 1
ATOM 7249 C C . PRO B 1 443 ? -24.297 -17.297 7.445 1 91.75 443 PRO B C 1
ATOM 7251 O O . PRO B 1 443 ? -25.469 -17.375 7.039 1 91.75 443 PRO B O 1
ATOM 7254 N N . ALA B 1 444 ? -24.016 -16.609 8.477 1 94.38 444 ALA B N 1
ATOM 7255 C CA . ALA B 1 444 ? -25.047 -16.203 9.43 1 94.38 444 ALA B CA 1
ATOM 7256 C C . ALA B 1 444 ? -25.328 -14.711 9.336 1 94.38 444 ALA B C 1
ATOM 7258 O O . ALA B 1 444 ? -26.328 -14.227 9.859 1 94.38 444 ALA B O 1
ATOM 7259 N N . VAL B 1 445 ? -24.375 -13.977 8.742 1 96.75 445 VAL B N 1
ATOM 7260 C CA . VAL B 1 445 ? -24.516 -12.523 8.711 1 96.75 445 VAL B CA 1
ATOM 7261 C C . VAL B 1 445 ? -24.172 -12 7.316 1 96.75 445 VAL B C 1
ATOM 7263 O O . VAL B 1 445 ? -23.562 -12.719 6.512 1 96.75 445 VAL B O 1
ATOM 7266 N N . ASP B 1 446 ? -24.5 -10.766 7.062 1 97.81 446 ASP B N 1
ATOM 7267 C CA . ASP B 1 446 ? -24.203 -10.148 5.773 1 97.81 446 ASP B CA 1
ATOM 7268 C C . ASP B 1 446 ? -22.734 -9.727 5.703 1 97.81 446 ASP B C 1
ATOM 7270 O O . ASP B 1 446 ? -22.109 -9.797 4.645 1 97.81 446 ASP B O 1
ATOM 7274 N N . VAL B 1 447 ? -22.281 -9.195 6.844 1 98.25 447 VAL B N 1
ATOM 7275 C CA . VAL B 1 447 ? -20.922 -8.648 6.871 1 98.25 447 VAL B CA 1
ATOM 7276 C C . VAL B 1 447 ? -20.281 -8.945 8.219 1 98.25 447 VAL B C 1
ATOM 7278 O O . VAL B 1 447 ? -20.969 -9.07 9.234 1 98.25 447 VAL B O 1
ATOM 7281 N N . ASN B 1 448 ? -18.953 -9.125 8.242 1 98.25 448 ASN B N 1
ATOM 7282 C CA . ASN B 1 448 ? -18.141 -9.227 9.453 1 98.25 448 ASN B CA 1
ATOM 7283 C C . ASN B 1 448 ? -17.141 -8.086 9.539 1 98.25 448 ASN B C 1
ATOM 7285 O O . ASN B 1 448 ? -16.531 -7.699 8.539 1 98.25 448 ASN B O 1
ATOM 7289 N N . ASN B 1 449 ? -16.938 -7.5 10.727 1 97.75 449 ASN B N 1
ATOM 7290 C CA . ASN B 1 449 ? -16.141 -6.281 10.789 1 97.75 449 ASN B CA 1
ATOM 7291 C C . ASN B 1 449 ? -14.641 -6.59 10.836 1 97.75 449 ASN B C 1
ATOM 7293 O O . ASN B 1 449 ? -13.812 -5.68 10.766 1 97.75 449 ASN B O 1
ATOM 7297 N N . LEU B 1 450 ? -14.234 -7.836 10.977 1 96.31 450 LEU B N 1
ATOM 7298 C CA . LEU B 1 450 ? -12.836 -8.242 10.938 1 96.31 450 LEU B CA 1
ATOM 7299 C C . LEU B 1 450 ? -12.508 -8.961 9.633 1 96.31 450 LEU B C 1
ATOM 7301 O O . LEU B 1 450 ? -11.445 -8.742 9.047 1 96.31 450 LEU B O 1
ATOM 7305 N N . GLY B 1 451 ? -13.453 -9.773 9.203 1 94.88 451 GLY B N 1
ATOM 7306 C CA . GLY B 1 451 ? -13.273 -10.516 7.965 1 94.88 451 GLY B CA 1
ATOM 7307 C C . GLY B 1 451 ? -12.484 -11.797 8.141 1 94.88 451 GLY B C 1
ATOM 7308 O O . GLY B 1 451 ? -12.102 -12.148 9.258 1 94.88 451 GLY B O 1
ATOM 7309 N N . LYS B 1 452 ? -12.273 -12.516 7.012 1 92.44 452 LYS B N 1
ATOM 7310 C CA . LYS B 1 452 ? -11.57 -13.797 6.973 1 92.44 452 LYS B CA 1
ATOM 7311 C C . LYS B 1 452 ? -10.094 -13.594 6.637 1 92.44 452 LYS B C 1
ATOM 7313 O O . LYS B 1 452 ? -9.742 -12.703 5.863 1 92.44 452 LYS B O 1
ATOM 7318 N N . GLY B 1 453 ? -9.297 -14.492 7.234 1 88.25 453 GLY B N 1
ATOM 7319 C CA . GLY B 1 453 ? -7.902 -14.57 6.809 1 88.25 453 GLY B CA 1
ATOM 7320 C C . GLY B 1 453 ? -7.035 -13.477 7.406 1 88.25 453 GLY B C 1
ATOM 7321 O O . GLY B 1 453 ? -7.484 -12.727 8.281 1 88.25 453 GLY B O 1
ATOM 7322 N N . LYS B 1 454 ? -5.734 -13.508 6.98 1 89.69 454 LYS B N 1
ATOM 7323 C CA . LYS B 1 454 ? -4.746 -12.555 7.477 1 89.69 454 LYS B CA 1
ATOM 7324 C C . LYS B 1 454 ? -4.227 -11.664 6.344 1 89.69 454 LYS B C 1
ATOM 7326 O O . LYS B 1 454 ? -4.266 -12.055 5.176 1 89.69 454 LYS B O 1
ATOM 7331 N N . GLY B 1 455 ? -3.871 -10.461 6.758 1 93.06 455 GLY B N 1
ATOM 7332 C CA . GLY B 1 455 ? -3.217 -9.57 5.809 1 93.06 455 GLY B CA 1
ATOM 7333 C C . GLY B 1 455 ? -4.18 -8.641 5.102 1 93.06 455 GLY B C 1
ATOM 7334 O O . GLY B 1 455 ? -5.395 -8.852 5.129 1 93.06 455 GLY B O 1
ATOM 7335 N N . GLY B 1 456 ? -3.66 -7.543 4.484 1 97.38 456 GLY B N 1
ATOM 7336 C CA . GLY B 1 456 ? -4.457 -6.57 3.758 1 97.38 456 GLY B CA 1
ATOM 7337 C C . GLY B 1 456 ? -5.457 -5.844 4.637 1 97.38 456 GLY B C 1
ATOM 7338 O O . GLY B 1 456 ? -6.586 -5.582 4.215 1 97.38 456 GLY B O 1
ATOM 7339 N N . GLY B 1 457 ? -5.074 -5.59 5.828 1 97.88 457 GLY B N 1
ATOM 7340 C CA . GLY B 1 457 ? -6.012 -5.066 6.812 1 97.88 457 GLY B CA 1
ATOM 7341 C C . GLY B 1 457 ? -6.664 -3.766 6.379 1 97.88 457 GLY B C 1
ATOM 7342 O O . GLY B 1 457 ? -7.863 -3.566 6.598 1 97.88 457 GLY B O 1
ATOM 7343 N N . ALA B 1 458 ? -5.914 -2.855 5.812 1 98.69 458 ALA B N 1
ATOM 7344 C CA . ALA B 1 458 ? -6.48 -1.589 5.355 1 98.69 458 ALA B CA 1
ATOM 7345 C C . ALA B 1 458 ? -7.422 -1.806 4.172 1 98.69 458 ALA B C 1
ATOM 7347 O O . ALA B 1 458 ? -8.453 -1.144 4.062 1 98.69 458 ALA B O 1
ATOM 7348 N N . CYS B 1 459 ? -7.059 -2.732 3.291 1 98.69 459 CYS B N 1
ATOM 7349 C CA . CYS B 1 459 ? -7.883 -3.043 2.127 1 98.69 459 CYS B CA 1
ATOM 7350 C C . CYS B 1 459 ? -9.211 -3.654 2.549 1 98.69 459 CYS B C 1
ATOM 7352 O O . CYS B 1 459 ? -10.266 -3.283 2.025 1 98.69 459 CYS B O 1
ATOM 7354 N N . THR B 1 460 ? -9.195 -4.582 3.482 1 98.44 460 THR B N 1
ATOM 7355 C CA . THR B 1 460 ? -10.438 -5.207 3.939 1 98.44 460 THR B CA 1
ATOM 7356 C C . THR B 1 460 ? -11.312 -4.199 4.676 1 98.44 460 THR B C 1
ATOM 7358 O O . THR B 1 460 ? -12.539 -4.238 4.566 1 98.44 460 THR B O 1
ATOM 7361 N N . ALA B 1 461 ? -10.656 -3.289 5.441 1 98.75 461 ALA B N 1
ATOM 7362 C CA . ALA B 1 461 ? -11.422 -2.244 6.113 1 98.75 461 ALA B CA 1
ATOM 7363 C C . ALA B 1 461 ? -12.156 -1.366 5.105 1 98.75 461 ALA B C 1
ATOM 7365 O O . ALA B 1 461 ? -13.328 -1.033 5.297 1 98.75 461 ALA B O 1
ATOM 7366 N N . ALA B 1 462 ? -11.484 -0.982 4.066 1 98.81 462 ALA B N 1
ATOM 7367 C CA . ALA B 1 462 ? -12.109 -0.198 3.006 1 98.81 462 ALA B CA 1
ATOM 7368 C C . ALA B 1 462 ? -13.234 -0.982 2.332 1 98.81 462 ALA B C 1
ATOM 7370 O O . ALA B 1 462 ? -14.273 -0.417 1.987 1 98.81 462 ALA B O 1
ATOM 7371 N N . ALA B 1 463 ? -13.016 -2.279 2.131 1 98.75 463 ALA B N 1
ATOM 7372 C CA . ALA B 1 463 ? -14.039 -3.139 1.54 1 98.75 463 ALA B CA 1
ATOM 7373 C C . ALA B 1 463 ? -15.281 -3.195 2.42 1 98.75 463 ALA B C 1
ATOM 7375 O O . ALA B 1 463 ? -16.406 -3.225 1.915 1 98.75 463 ALA B O 1
ATOM 7376 N N . PHE B 1 464 ? -15.078 -3.264 3.691 1 98.75 464 PHE B N 1
ATOM 7377 C CA . PHE B 1 464 ? -16.203 -3.199 4.617 1 98.75 464 PHE B CA 1
ATOM 7378 C C . PHE B 1 464 ? -17.016 -1.931 4.398 1 98.75 464 PHE B C 1
ATOM 7380 O O . PHE B 1 464 ? -18.234 -1.987 4.27 1 98.75 464 PHE B O 1
ATOM 7387 N N . LEU B 1 465 ? -16.328 -0.775 4.352 1 98.94 465 LEU B N 1
ATOM 7388 C CA . LEU B 1 465 ? -17 0.507 4.191 1 98.94 465 LEU B CA 1
ATOM 7389 C C . LEU B 1 465 ? -17.75 0.568 2.861 1 98.94 465 LEU B C 1
ATOM 7391 O O . LEU B 1 465 ? -18.812 1.188 2.768 1 98.94 465 LEU B O 1
ATOM 7395 N N . LYS B 1 466 ? -17.156 -0.047 1.89 1 98.62 466 LYS B N 1
ATOM 7396 C CA . LYS B 1 466 ? -17.75 -0.064 0.557 1 98.62 466 LYS B CA 1
ATOM 7397 C C . LYS B 1 466 ? -19.172 -0.64 0.593 1 98.62 466 LYS B C 1
ATOM 7399 O O . LYS B 1 466 ? -20.016 -0.262 -0.216 1 98.62 466 LYS B O 1
ATOM 7404 N N . GLU B 1 467 ? -19.484 -1.495 1.535 1 98.38 467 GLU B N 1
ATOM 7405 C CA . GLU B 1 467 ? -20.797 -2.131 1.668 1 98.38 467 GLU B CA 1
ATOM 7406 C C . GLU B 1 467 ? -21.844 -1.13 2.127 1 98.38 467 GLU B C 1
ATOM 7408 O O . GLU B 1 467 ? -23.047 -1.401 2.043 1 98.38 467 GLU B O 1
ATOM 7413 N N . PHE B 1 468 ? -21.438 0.054 2.545 1 98.75 468 PHE B N 1
ATOM 7414 C CA . PHE B 1 468 ? -22.375 0.976 3.168 1 98.75 468 PHE B CA 1
ATOM 7415 C C . PHE B 1 468 ? -22.375 2.324 2.459 1 98.75 468 PHE B C 1
ATOM 7417 O O . PHE B 1 468 ? -23.203 3.188 2.74 1 98.75 468 PHE B O 1
ATOM 7424 N N . LYS B 1 469 ? -21.453 2.5 1.545 1 98.31 469 LYS B N 1
ATOM 7425 C CA . LYS B 1 469 ? -21.281 3.789 0.88 1 98.31 469 LYS B CA 1
ATOM 7426 C C . LYS B 1 469 ? -22.5 4.105 0 1 98.31 469 LYS B C 1
ATOM 7428 O O . LYS B 1 469 ? -23.172 3.197 -0.493 1 98.31 469 LYS B O 1
ATOM 7433 N N . PRO B 1 470 ? -22.734 5.379 -0.297 1 98.06 470 PRO B N 1
ATOM 7434 C CA . PRO B 1 470 ? -23.766 5.75 -1.282 1 98.06 470 PRO B CA 1
ATOM 7435 C C . PRO B 1 470 ? -23.375 5.34 -2.703 1 98.06 470 PRO B C 1
ATOM 7437 O O . PRO B 1 470 ? -22.219 5.059 -2.979 1 98.06 470 PRO B O 1
ATOM 7440 N N . ASP B 1 471 ? -24.391 5.305 -3.521 1 96.62 471 ASP B N 1
ATOM 7441 C CA . ASP B 1 471 ? -24.109 5.141 -4.945 1 96.62 471 ASP B CA 1
ATOM 7442 C C . ASP B 1 471 ? -23.312 6.324 -5.488 1 96.62 471 ASP B C 1
ATOM 7444 O O . ASP B 1 471 ? -23.344 7.418 -4.914 1 96.62 471 ASP B O 1
ATOM 7448 N N . GLY B 1 472 ? -22.578 6.078 -6.555 1 97.06 472 GLY B N 1
ATOM 7449 C CA . GLY B 1 472 ? -21.797 7.145 -7.168 1 97.06 472 GLY B CA 1
ATOM 7450 C C . GLY B 1 472 ? -20.344 7.125 -6.766 1 97.06 472 GLY B C 1
ATOM 7451 O O . GLY B 1 472 ? -19.844 6.109 -6.273 1 97.06 472 GLY B O 1
ATOM 7452 N N . ASP B 1 473 ? -19.625 8.266 -6.977 1 98.12 473 ASP B N 1
ATOM 7453 C CA . ASP B 1 473 ? -18.203 8.383 -6.676 1 98.12 473 ASP B CA 1
ATOM 7454 C C . ASP B 1 473 ? -17.969 8.391 -5.168 1 98.12 473 ASP B C 1
ATOM 7456 O O . ASP B 1 473 ? -18.672 9.07 -4.422 1 98.12 473 ASP B O 1
ATOM 7460 N N . TRP B 1 474 ? -17.016 7.594 -4.809 1 98.69 474 TRP B N 1
ATOM 7461 C CA . TRP B 1 474 ? -16.703 7.422 -3.393 1 98.69 474 TRP B CA 1
ATOM 7462 C C . TRP B 1 474 ? -15.195 7.324 -3.174 1 98.69 474 TRP B C 1
ATOM 7464 O O . TRP B 1 474 ? -14.492 6.711 -3.975 1 98.69 474 TRP B O 1
ATOM 7474 N N . VAL B 1 475 ? -14.734 7.977 -2.035 1 98.81 475 VAL B N 1
ATOM 7475 C CA . VAL B 1 475 ? -13.344 7.922 -1.613 1 98.81 475 VAL B CA 1
ATOM 7476 C C . VAL B 1 475 ? -13.266 7.641 -0.115 1 98.81 475 VAL B C 1
ATOM 7478 O O . VAL B 1 475 ? -13.953 8.281 0.681 1 98.81 475 VAL B O 1
ATOM 7481 N N . HIS B 1 476 ? -12.469 6.625 0.234 1 98.94 476 HIS B N 1
ATOM 7482 C CA . HIS B 1 476 ? -12.062 6.426 1.621 1 98.94 476 HIS B CA 1
ATOM 7483 C C . HIS B 1 476 ? -10.602 6.801 1.828 1 98.94 476 HIS B C 1
ATOM 7485 O O . HIS B 1 476 ? -9.727 6.352 1.08 1 98.94 476 HIS B O 1
ATOM 7491 N N . MET B 1 477 ? -10.375 7.656 2.836 1 98.94 477 MET B N 1
ATOM 7492 C CA . MET B 1 477 ? -9.023 8.047 3.211 1 98.94 477 MET B CA 1
ATOM 7493 C C . MET B 1 477 ? -8.656 7.492 4.582 1 98.94 477 MET B C 1
ATOM 7495 O O . MET B 1 477 ? -9.266 7.852 5.59 1 98.94 477 MET B O 1
ATOM 7499 N N . ASP B 1 478 ? -7.695 6.582 4.621 1 98.88 478 ASP B N 1
ATOM 7500 C CA . ASP B 1 478 ? -7.125 6.086 5.871 1 98.88 478 ASP B CA 1
ATOM 7501 C C . ASP B 1 478 ? -5.934 6.938 6.309 1 98.88 478 ASP B C 1
ATOM 7503 O O . ASP B 1 478 ? -4.844 6.82 5.746 1 98.88 478 ASP B O 1
ATOM 7507 N N . MET B 1 479 ? -6.098 7.699 7.363 1 98.62 479 MET B N 1
ATOM 7508 C CA . MET B 1 479 ? -5.098 8.68 7.762 1 98.62 479 MET B CA 1
ATOM 7509 C C . MET B 1 479 ? -4.328 8.211 8.992 1 98.62 479 MET B C 1
ATOM 7511 O O . MET B 1 479 ? -3.637 8.992 9.641 1 98.62 479 MET B O 1
ATOM 7515 N N . ALA B 1 480 ? -4.414 6.953 9.336 1 97.94 480 ALA B N 1
ATOM 7516 C CA . ALA B 1 480 ? -3.779 6.438 10.547 1 97.94 480 ALA B CA 1
ATOM 7517 C C . ALA B 1 480 ? -2.283 6.734 10.547 1 97.94 480 ALA B C 1
ATOM 7519 O O . ALA B 1 480 ? -1.716 7.094 11.586 1 97.94 480 ALA B O 1
ATOM 7520 N N . GLY B 1 481 ? -1.666 6.652 9.461 1 96.5 481 GLY B N 1
ATOM 7521 C CA . GLY B 1 481 ? -0.225 6.836 9.383 1 96.5 481 GLY B CA 1
ATOM 7522 C C . GLY B 1 481 ? 0.206 8.273 9.578 1 96.5 481 GLY B C 1
ATOM 7523 O O . GLY B 1 481 ? 1.337 8.539 9.992 1 96.5 481 GLY B O 1
ATOM 7524 N N . VAL B 1 482 ? -0.696 9.219 9.344 1 97.56 482 VAL B N 1
ATOM 7525 C CA . VAL B 1 482 ? -0.284 10.617 9.375 1 97.56 482 VAL B CA 1
ATOM 7526 C C . VAL B 1 482 ? -0.929 11.32 10.57 1 97.56 482 VAL B C 1
ATOM 7528 O O . VAL B 1 482 ? -0.892 12.547 10.672 1 97.56 482 VAL B O 1
ATOM 7531 N N . MET B 1 483 ? -1.469 10.578 11.43 1 95.69 483 MET B N 1
ATOM 7532 C CA . MET B 1 483 ? -2.178 11.102 12.594 1 95.69 483 MET B CA 1
ATOM 7533 C C . MET B 1 483 ? -1.224 11.852 13.523 1 95.69 483 MET B C 1
ATOM 7535 O O . MET B 1 483 ? -1.571 12.898 14.062 1 95.69 483 MET B O 1
ATOM 7539 N N . GLY B 1 484 ? -0.001 11.438 13.664 1 93 484 GLY B N 1
ATOM 7540 C CA . GLY B 1 484 ? 0.93 11.844 14.703 1 93 484 GLY B CA 1
ATOM 7541 C C . GLY B 1 484 ? 0.957 10.891 15.883 1 93 484 GLY B C 1
ATOM 7542 O O . GLY B 1 484 ? 0.512 9.742 15.773 1 93 484 GLY B O 1
ATOM 7543 N N . PRO B 1 485 ? 1.64 11.188 16.953 1 91.38 485 PRO B N 1
ATOM 7544 C CA . PRO B 1 485 ? 2.225 12.5 17.234 1 91.38 485 PRO B CA 1
ATOM 7545 C C . PRO B 1 485 ? 3.633 12.648 16.656 1 91.38 485 PRO B C 1
ATOM 7547 O O . PRO B 1 485 ? 4.191 13.75 16.656 1 91.38 485 PRO B O 1
ATOM 7550 N N . LEU B 1 486 ? 4.203 11.547 16.234 1 83.12 486 LEU B N 1
ATOM 7551 C CA . LEU B 1 486 ? 5.527 11.648 15.641 1 83.12 486 LEU B CA 1
ATOM 7552 C C . LEU B 1 486 ? 5.426 11.836 14.133 1 83.12 486 LEU B C 1
ATOM 7554 O O . LEU B 1 486 ? 4.906 10.969 13.422 1 83.12 486 LEU B O 1
ATOM 7558 N N . ASP B 1 487 ? 5.645 13 13.758 1 85.44 487 ASP B N 1
ATOM 7559 C CA . ASP B 1 487 ? 5.625 13.352 12.336 1 85.44 487 ASP B CA 1
ATOM 7560 C C . ASP B 1 487 ? 6.98 13.891 11.883 1 85.44 487 ASP B C 1
ATOM 7562 O O . ASP B 1 487 ? 7.633 14.641 12.617 1 85.44 487 ASP B O 1
ATOM 7566 N N . ASP B 1 488 ? 7.34 13.547 10.688 1 83.06 488 ASP B N 1
ATOM 7567 C CA . ASP B 1 488 ? 8.664 13.898 10.18 1 83.06 488 ASP B CA 1
ATOM 7568 C C . ASP B 1 488 ? 8.617 15.203 9.391 1 83.06 488 ASP B C 1
ATOM 7570 O O . ASP B 1 488 ? 9.633 15.648 8.859 1 83.06 488 ASP B O 1
ATOM 7574 N N . SER B 1 489 ? 7.492 15.844 9.414 1 88.25 489 SER B N 1
ATOM 7575 C CA . SER B 1 489 ? 7.414 17.109 8.68 1 88.25 489 SER B CA 1
ATOM 7576 C C . SER B 1 489 ? 8.25 18.188 9.352 1 88.25 489 SER B C 1
ATOM 7578 O O . SER B 1 489 ? 8.117 18.422 10.555 1 88.25 489 SER B O 1
ATOM 7580 N N . PRO B 1 490 ? 9.008 18.906 8.547 1 91.5 490 PRO B N 1
ATOM 7581 C CA . PRO B 1 490 ? 9.906 19.906 9.125 1 91.5 490 PRO B CA 1
ATOM 7582 C C . PRO B 1 490 ? 9.172 21.125 9.68 1 91.5 490 PRO B C 1
ATOM 7584 O O . PRO B 1 490 ? 9.758 21.922 10.406 1 91.5 490 PRO B O 1
ATOM 7587 N N . TYR B 1 491 ? 7.926 21.25 9.383 1 95.25 491 TYR B N 1
ATOM 7588 C CA . TYR B 1 491 ? 7.242 22.469 9.805 1 95.25 491 TYR B CA 1
ATOM 7589 C C . TYR B 1 491 ? 6.066 22.141 10.711 1 95.25 491 TYR B C 1
ATOM 7591 O O . TYR B 1 491 ? 5.164 22.969 10.891 1 95.25 491 TYR B O 1
ATOM 7599 N N . LEU B 1 492 ? 6.004 20.922 11.242 1 94.19 492 LEU B N 1
ATOM 7600 C CA . LEU B 1 492 ? 5.047 20.562 12.281 1 94.19 492 LEU B CA 1
ATOM 7601 C C . LEU B 1 492 ? 5.766 20.234 13.586 1 94.19 492 LEU B C 1
ATOM 7603 O O . LEU B 1 492 ? 6.637 19.359 13.617 1 94.19 492 LEU B O 1
ATOM 7607 N N . GLU B 1 493 ? 5.43 20.906 14.602 1 90.31 493 GLU B N 1
ATOM 7608 C CA . GLU B 1 493 ? 5.969 20.609 15.93 1 90.31 493 GLU B CA 1
ATOM 7609 C C . GLU B 1 493 ? 5.383 19.312 16.484 1 90.31 493 GLU B C 1
ATOM 7611 O O . GLU B 1 493 ? 4.383 18.812 15.961 1 90.31 493 GLU B O 1
ATOM 7616 N N . LYS B 1 494 ? 6.012 18.828 17.547 1 90.69 494 LYS B N 1
ATOM 7617 C CA . LYS B 1 494 ? 5.555 17.594 18.172 1 90.69 494 LYS B CA 1
ATOM 7618 C C . LYS B 1 494 ? 4.09 17.703 18.594 1 90.69 494 LYS B C 1
ATOM 7620 O O . LYS B 1 494 ? 3.654 18.75 19.078 1 90.69 494 LYS B O 1
ATOM 7625 N N . GLY B 1 495 ? 3.346 16.625 18.469 1 94.88 495 GLY B N 1
ATOM 7626 C CA . GLY B 1 495 ? 1.908 16.562 18.672 1 94.88 495 GLY B CA 1
ATOM 7627 C C . GLY B 1 495 ? 1.158 15.992 17.484 1 94.88 495 GLY B C 1
ATOM 7628 O O . GLY B 1 495 ? 1.771 15.461 16.547 1 94.88 495 GLY B O 1
ATOM 7629 N N . MET B 1 496 ? -0.129 16.016 17.562 1 97.38 496 MET B N 1
ATOM 7630 C CA . MET B 1 496 ? -0.934 15.516 16.453 1 97.38 496 MET B CA 1
ATOM 7631 C C . MET B 1 496 ? -0.764 16.391 15.219 1 97.38 496 MET B C 1
ATOM 7633 O O . MET B 1 496 ? -0.527 17.594 15.336 1 97.38 496 MET B O 1
ATOM 7637 N N . SER B 1 497 ? -0.868 15.812 14.078 1 97.62 497 SER B N 1
ATOM 7638 C CA . SER B 1 497 ? -0.396 16.453 12.859 1 97.62 497 SER B CA 1
ATOM 7639 C C . SER B 1 497 ? -1.499 17.297 12.211 1 97.62 497 SER B C 1
ATOM 7641 O O . SER B 1 497 ? -1.218 18.25 11.484 1 97.62 497 SER B O 1
ATOM 7643 N N . GLY B 1 498 ? -2.783 16.875 12.383 1 98.31 498 GLY B N 1
ATOM 7644 C CA . GLY B 1 498 ? -3.871 17.531 11.672 1 98.31 498 GLY B CA 1
ATOM 7645 C C . GLY B 1 498 ? -3.912 17.188 10.203 1 98.31 498 GLY B C 1
ATOM 7646 O O . GLY B 1 498 ? -4.75 17.703 9.461 1 98.31 498 GLY B O 1
ATOM 7647 N N . ARG B 1 499 ? -2.998 16.391 9.688 1 98.19 499 ARG B N 1
ATOM 7648 C CA . ARG B 1 499 ? -2.986 15.898 8.32 1 98.19 499 ARG B CA 1
ATOM 7649 C C . ARG B 1 499 ? -4.148 14.938 8.07 1 98.19 499 ARG B C 1
ATOM 7651 O O . ARG B 1 499 ? -4.621 14.273 9 1 98.19 499 ARG B O 1
ATOM 7658 N N . PRO B 1 500 ? -4.77 14.969 6.797 1 98.69 500 PRO B N 1
ATOM 7659 C CA . PRO B 1 500 ? -4.336 15.773 5.648 1 98.69 500 PRO B CA 1
ATOM 7660 C C . PRO B 1 500 ? -5.266 16.953 5.359 1 98.69 500 PRO B C 1
ATOM 7662 O O . PRO B 1 500 ? -5.652 17.172 4.207 1 98.69 500 PRO B O 1
ATOM 7665 N N . THR B 1 501 ? -5.547 17.766 6.301 1 98.88 501 THR B N 1
ATOM 7666 C CA . THR B 1 501 ? -6.543 18.812 6.219 1 98.88 501 THR B CA 1
ATOM 7667 C C . THR B 1 501 ? -6.27 19.734 5.027 1 98.88 501 THR B C 1
ATOM 7669 O O . THR B 1 501 ? -7.18 20.047 4.258 1 98.88 501 THR B O 1
ATOM 7672 N N . ARG B 1 502 ? -5.059 20.172 4.797 1 98.81 502 ARG B N 1
ATOM 7673 C CA . ARG B 1 502 ? -4.762 21.094 3.693 1 98.81 502 ARG B CA 1
ATOM 7674 C C . ARG B 1 502 ? -5.016 20.422 2.348 1 98.81 502 ARG B C 1
ATOM 7676 O O . ARG B 1 502 ? -5.477 21.062 1.404 1 98.81 502 ARG B O 1
ATOM 7683 N N . THR B 1 503 ? -4.676 19.156 2.299 1 98.88 503 THR B N 1
ATOM 7684 C CA . THR B 1 503 ? -4.945 18.406 1.073 1 98.88 503 THR B CA 1
ATOM 7685 C C . THR B 1 503 ? -6.445 18.328 0.811 1 98.88 503 THR B C 1
ATOM 7687 O O . THR B 1 503 ? -6.891 18.469 -0.329 1 98.88 503 THR B O 1
ATOM 7690 N N . LEU B 1 504 ? -7.242 18.109 1.814 1 98.88 504 LEU B N 1
ATOM 7691 C CA . LEU B 1 504 ? -8.695 18.094 1.661 1 98.88 504 LEU B CA 1
ATOM 7692 C C . LEU B 1 504 ? -9.211 19.438 1.172 1 98.88 504 LEU B C 1
ATOM 7694 O O . LEU B 1 504 ? -10.047 19.5 0.264 1 98.88 504 LEU B O 1
ATOM 7698 N N . ILE B 1 505 ? -8.727 20.516 1.732 1 98.94 505 ILE B N 1
ATOM 7699 C CA . ILE B 1 505 ? -9.148 21.859 1.337 1 98.94 505 ILE B CA 1
ATOM 7700 C C . ILE B 1 505 ? -8.805 22.094 -0.132 1 98.94 505 ILE B C 1
ATOM 7702 O O . ILE B 1 505 ? -9.633 22.594 -0.895 1 98.94 505 ILE B O 1
ATOM 7706 N N . GLN B 1 506 ? -7.578 21.719 -0.496 1 98.81 506 GLN B N 1
ATOM 7707 C CA . GLN B 1 506 ? -7.152 21.875 -1.883 1 98.81 506 GLN B CA 1
ATOM 7708 C C . GLN B 1 506 ? -8.023 21.062 -2.826 1 98.81 506 GLN B C 1
ATOM 7710 O O . GLN B 1 506 ? -8.383 21.516 -3.91 1 98.81 506 GLN B O 1
ATOM 7715 N N . PHE B 1 507 ? -8.336 19.875 -2.379 1 98.81 507 PHE B N 1
ATOM 7716 C CA . PHE B 1 507 ? -9.18 18.984 -3.17 1 98.81 507 PHE B CA 1
ATOM 7717 C C . PHE B 1 507 ? -10.555 19.609 -3.395 1 98.81 507 PHE B C 1
ATOM 7719 O O . PHE B 1 507 ? -11.047 19.641 -4.523 1 98.81 507 PHE B O 1
ATOM 7726 N N . ILE B 1 508 ? -11.148 20.141 -2.359 1 98.81 508 ILE B N 1
ATOM 7727 C CA . ILE B 1 508 ? -12.461 20.766 -2.439 1 98.81 508 ILE B CA 1
ATOM 7728 C C . ILE B 1 508 ? -12.383 22.016 -3.303 1 98.81 508 ILE B C 1
ATOM 7730 O O . ILE B 1 508 ? -13.297 22.312 -4.078 1 98.81 508 ILE B O 1
ATOM 7734 N N . THR B 1 509 ? -11.312 22.766 -3.197 1 98.62 509 THR B N 1
ATOM 7735 C CA . THR B 1 509 ? -11.109 23.953 -4.027 1 98.62 509 THR B CA 1
ATOM 7736 C C . THR B 1 509 ? -11.078 23.578 -5.504 1 98.62 509 THR B C 1
ATOM 7738 O O . THR B 1 509 ? -11.703 24.25 -6.332 1 98.62 509 THR B O 1
ATOM 7741 N N . GLN B 1 510 ? -10.367 22.531 -5.824 1 98.44 510 GLN B N 1
ATOM 7742 C CA . GLN B 1 510 ? -10.289 22.047 -7.199 1 98.44 510 GLN B CA 1
ATOM 7743 C C . GLN B 1 510 ? -11.664 21.641 -7.715 1 98.44 510 GLN B C 1
ATOM 7745 O O . GLN B 1 510 ? -12.039 21.969 -8.844 1 98.44 510 GLN B O 1
ATOM 7750 N N . LEU B 1 511 ? -12.406 20.938 -6.887 1 97.88 511 LEU B N 1
ATOM 7751 C CA . LEU B 1 511 ? -13.734 20.484 -7.27 1 97.88 511 LEU B CA 1
ATOM 7752 C C . LEU B 1 511 ? -14.664 21.672 -7.512 1 97.88 511 LEU B C 1
ATOM 7754 O O . LEU B 1 511 ? -15.539 21.609 -8.375 1 97.88 511 LEU B O 1
ATOM 7758 N N . SER B 1 512 ? -14.508 22.719 -6.773 1 97.56 512 SER B N 1
ATOM 7759 C CA . SER B 1 512 ? -15.375 23.875 -6.859 1 97.56 512 SER B CA 1
ATOM 7760 C C . SER B 1 512 ? -15.172 24.625 -8.18 1 97.56 512 SER B C 1
ATOM 7762 O O . SER B 1 512 ? -16.047 25.391 -8.602 1 97.56 512 SER B O 1
ATOM 7764 N N . GLN B 1 513 ? -14.047 24.375 -8.758 1 94.62 513 GLN B N 1
ATOM 7765 C CA . GLN B 1 513 ? -13.711 25.062 -10 1 94.62 513 GLN B CA 1
ATOM 7766 C C . GLN B 1 513 ? -14.141 24.25 -11.219 1 94.62 513 GLN B C 1
ATOM 7768 O O . GLN B 1 513 ? -14.156 24.766 -12.336 1 94.62 513 GLN B O 1
ATOM 7773 N N . LYS B 1 514 ? -14.375 22.984 -10.945 1 82.75 514 LYS B N 1
ATOM 7774 C CA . LYS B 1 514 ? -14.805 22.109 -12.039 1 82.75 514 LYS B CA 1
ATOM 7775 C C . LYS B 1 514 ? -16.328 22.047 -12.133 1 82.75 514 LYS B C 1
ATOM 7777 O O . LYS B 1 514 ? -17.016 21.984 -11.109 1 82.75 514 LYS B O 1
ATOM 7782 N N . LYS B 1 515 ? -16.938 22.641 -13.242 1 60.97 515 LYS B N 1
ATOM 7783 C CA . LYS B 1 515 ? -18.375 22.656 -13.5 1 60.97 515 LYS B CA 1
ATOM 7784 C C . LYS B 1 515 ? -18.891 21.25 -13.836 1 60.97 515 LYS B C 1
ATOM 7786 O O . LYS B 1 515 ? -18.219 20.484 -14.539 1 60.97 515 LYS B O 1
#